Protein 6MXU (pdb70)

Foldseek 3Di:
DWKKKFKFFAFAPDWAFAFAPPDHTFTFRDWDWQAAEDFPQAAACPDWNEAEQVQHDPVCLLQAQQVNVVQAFHFGQEYEAEPNHDGQFFAEAEDPPVVVSWQVQQQGTSHFDFDDKDPPQWDWFDFDPSRDNDNDTGHRPFWIAIFGDPLAQDWDKIKFAQQDQFKWKFKWKFKAAQDQVVQCVTQVDSWKWKWKDKPVDIDIDTHHHNPAPDDSHGSIYIYMDMDIAHHPMMIIITMRGRITGGRGTGTGHHDQGHYAYAPGHHDHDYAFKADNSYGTHAQRQEYCHDCDMAGFHRHYAPDHTHIAHQGAGHFDDVDFYHLVGHHNPPPPFGMWMWMQAPVGIGIDHQHVLRVVLNVVSVVVSCVGRPHGDGHGRDDDADDDDDDPDVVVVVNVVSVVVRHVVNVVRNNSRNHNNVVSNVSNVVSSVVLLVLLVVLQPQQWDDPPRSMIIGQFHQDPVNVVCSSVVNRDNVVCVVSRVVRPDDD/DFWKKKFKAFAFAPDWAWAFAPPDHTFTFRDWDWQAFEDFPQAAECPDWNEAEQVQAQPVCLLQAQQVNVVQAFHFTQEYEAEPNHDGQAFAEAEDPVVVVSWQVQQLGTSHWDFDDKDQPFWDWFDFAPSRDNPNDGGHRPFWIFTFGDPLAQDWDKIKFAQQDQFKWKFKKKFKAAQDQVVFCVTQVDSWKKKWKDKPVDIDIDTHHHNPAPDDSRGSIYMYMDMDIAHNGMMIIITMSGRITGGRGTGTGHHDFGHYDYAPGHYDHDYAQKADSSYGTHAQRQEYCHDCDMAGQHRHYAPDHTHIAHLGAGHFDDVDFYHLRGHHNPDDPF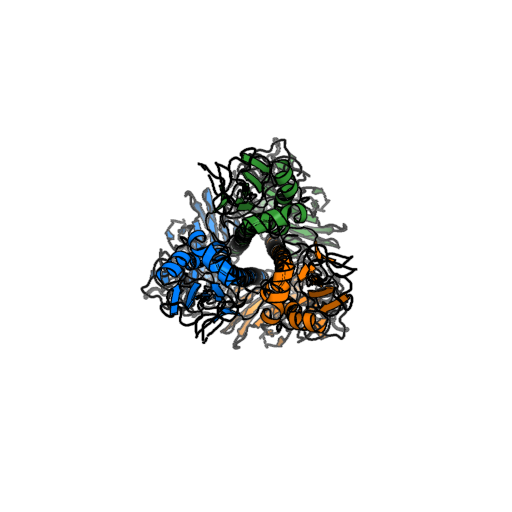GMWMWMQAPVGIDIDHQHVLRVVLNVVSVVVSCVRSPGGDGHGYDDDADDDDDDPDVVVVVNVVSVVVRVVVNVVSNNVRNHNRNVSNVVNVVSSVVLLVLLVVLQPQQWDDPPRSMIIGSRRQDPVNVVCSSVVNHDNVVCVVSRCVRPDDDD/DDWKKKFKAFAFAPDWAWAFAPPDHTFTFRDWDWQAFEDFPQAAACPDWNEAECVQADPVCLLQAQQVNVVQAFHFTQEYEYEPNHDGQAFAEAEDPVVVVSWQVQQQGTSHWDFDDKDQPFWDKFDFDPSRDNDNDTGHRPFWIAIFGDPLAQDWDKIKDAQQDQFKWKFKWKFKAAQDQVVQCVTQVDSWKWKWKDKPVDIDIDTHHHNPAPDDSHGSMYIYMDMDIAHHPMMIIITMRDRITGGRGTGTGHHDQGHYYYAPRHHDHDYAFKADNSYGTHALRQEYCHDCDMAGFHRHYAPDNTHIAHQGAGRFDVDDFYHLRGHHNPPDPFGMWMWMQAPVGIDIDHQHVLRVVLNVVSVVVSCVRSVRGDGHGRDDDADDDDDDPDVVVVVNVVSVVVRVVVNVVSNNVRNHNRVVSNVSNVVSSVVVLVLLVVLQPQQWDDPPRSMIIGQFRADPVNVVCSSVVNHDNVVCVVSRCVRPDDDD

Sequence (1462 aa):
STATLCLGHHAVPNGTLVKTITNDQIEVTNATELVQSSSTGRICDSPHRILDGKNCTLIDALLGDPHCDGFQNEKWDLFVERSKAFSNCYPYDVPDYASLRSLVASSGTLEFINEGFNWTGVTQNGGSYACKRGPDNSFFSRLNWLYKSESTYPVLNVTMPNNDNFDKLYIWGVHHPSTDKEQTNLYVQASGRVTVSTKRSQQTIIPNVGSRPWVRGLSSGISIYWTIVKPGDILLINSNGNLIAPRGYFKIRTGKSSIMRSDAPIGTCSSECITPNGSIPNDKPFQNVNKITYGACPKYVKQNTLKLATGMRNVPEAIAGFIENGWEGMIDGWYGFRHQNSEGTGQAADLKSTQAAIDQINGKLNRVIEKTNEKFHQIEKEFSEVEGRIQDLEKYVEDTKIDLWSYNAELLVALENQHTIDLTDSEMNKLFEKTRRQLRENAEDMGNGCFKIYHKCDNACIGSIRNGTYDHDVYRDEALNNRFQINSTATLCLGHHAVPNGTLVKTITNDQIEVTNATELVQSSSTGRICDSPHRILDGKNCTLIDALLGDPHCDGFQNEKWDLFVERSKAFSNCYPYDVPDYASLRSLVASSGTLEFINEGFNWTGVTQNGGSYACKRGPDNSFFSRLNWLYKSESTYPVLNVTMPNNDNFDKLYIWGVHHPSTDKEQTNLYVQASGRVTVSTKRSQQTIIPNVGSRPWVRGLSSGISIYWTIVKPGDILLINSNGNLIAPRGYFKIRTGKSSIMRSDAPIGTCSSECITPNGSIPNDKPFQNVNKITYGACPKYVKQNTLKLATGMRNVPEAIAGFIENGWEGMIDGWYGFRHQNSEGTGQAADLKSTQAAIDQINGKLNRVIEKTNEKFHQIEKEFSEVEGRIQDLEKYVEDTKIDLWSYNAELLVALENQHTIDLTDSEMNKLFEKTRRQLRENAEDMGNGCFKIYHKCDNACIGSIRNGTYDHDVYRDEALNNRFQIKNSTATLCLGHHAVPNGTLVKTITNDQIEVTNATELVQSSSTGRICDSPHRILDGKNCTLIDALLGDPHCDGFQNEKWDLFVERSKAFSNCYPYDVPDYASLRSLVASSGTLEFINEGFNWTGVTQNGGSYACKRGPDNSFFSRLNWLYKSESTYPVLNVTMPNNDNFDKLYIWGVHHPSTDKEQTNLYVQASGRVTVSTKRSQQTIIPNVGSRPWVRGLSSGISIYWTIVKPGDILLINSNGNLIAPRGYFKIRTGKSSIMRSDAPIGTCSSECITPNGSIPNDKPFQNVNKITYGACPKYVKQNTLKLATGMRNVPGAIAGFIENGWEGMIDGWYGFRHQNSEGTGQAADLKSTQAAIDQINGKLNRVIEKTNEKFHQIEKEFSEVEGRIQDLEKYVEDTKIDLWSYNAELLVALENQHTIDLTDSEMNKLFEKTRRQLRENAEDMGNGCFKIYHKCDNACIGSIRNGTYDHDVYRDEALNNRFQIK

CATH classification: 3.90.209.20

B-factor: mean 41.17, std 14.17, range [17.46, 105.2]

Solvent-accessible surface area: 56880 Å² total; per-residue (Å²): 98,56,4,29,0,0,0,0,9,20,3,31,115,121,28,41,85,4,92,3,5,20,58,94,115,40,58,0,15,82,21,45,46,0,1,10,70,70,35,113,26,105,0,9,60,45,72,5,122,28,23,38,0,124,55,2,34,0,0,1,5,1,1,2,1,21,70,1,47,73,22,71,81,66,115,5,30,0,0,0,13,23,99,128,24,97,37,78,1,3,10,38,6,10,61,85,75,38,4,0,6,9,8,2,0,34,12,5,9,3,51,15,62,100,35,76,21,88,9,112,39,13,46,75,95,10,39,10,125,14,0,99,66,63,123,88,82,23,9,2,25,25,0,4,13,0,69,67,30,161,84,77,6,55,101,7,100,12,57,28,60,1,129,64,137,47,25,6,3,0,5,0,0,0,0,5,0,35,68,98,152,47,2,54,77,36,0,56,53,76,75,3,43,0,0,0,0,2,78,126,40,40,49,47,32,94,10,10,35,15,0,10,5,168,26,93,32,29,39,0,0,0,2,0,39,46,6,28,1,32,59,56,3,34,0,11,0,8,0,32,0,0,0,0,0,1,64,0,13,5,50,19,111,130,63,69,10,6,13,6,125,9,95,11,84,55,6,119,44,83,21,76,0,0,0,23,70,0,5,2,67,58,74,41,7,0,0,40,28,24,63,37,20,2,0,10,4,8,25,56,0,122,35,100,69,7,77,0,0,15,0,6,74,13,42,71,104,142,31,25,0,36,108,97,42,0,2,59,48,2,162,102,9,42,0,0,6,38,25,78,19,66,103,36,96,26,70,25,26,19,141,144,7,14,82,36,0,46,84,42,5,68,16,0,35,103,58,3,74,116,62,104,36,85,44,51,46,24,18,53,19,98,54,82,78,43,62,5,39,38,12,29,0,6,108,14,6,8,56,16,35,14,14,4,8,4,28,10,0,58,14,8,4,6,30,4,0,27,42,0,8,67,12,1,43,48,10,6,72,117,10,9,68,85,1,30,61,33,1,42,28,0,12,6,16,70,31,29,2,0,3,71,0,13,0,116,1,56,76,79,7,4,16,25,2,99,112,38,89,18,74,23,98,101,52,24,60,74,0,7,89,33,11,54,115,140,172,58,37,5,29,0,0,0,0,7,20,4,32,118,115,26,43,83,6,92,3,8,26,62,96,114,41,63,0,14,81,23,46,45,0,1,10,70,70,37,114,28,112,0,8,64,47,73,9,121,28,26,32,0,120,56,3,31,0,0,0,5,1,0,2,0,19,67,1,49,74,24,73,82,54,110,4,27,1,0,0,14,25,99,133,25,99,34,78,0,3,9,37,8,11,61,85,76,38,4,0,6,7,9,2,0,34,11,5,10,2,57,17,55,107,33,76,20,104,12,116,32,15,46,75,94,11,37,9,139,13,0,99,64,63,117,89,82,23,11,1,25,26,0,5,17,0,71,68,33,165,86,80,6,55,97,6,102,12,59,27,60,1,132,63,136,45,28,5,4,0,3,0,0,0,0,5,0,38,67,98,155,46,1,53,84,36,0,55,52,77,74,3,41,0,0,0,0,3,83,115,38,38,49,44,31,90,11,15,36,19,0,11,3,162,25,92,40,22,43,1,0,1,4,0,36,44,5,27,1,38,58,55,3,35,1,9,0,7,0,31,0,0,0,0,0,1,62,0,12,6,42,18,114,133,59,73,11,7,12,6,122,9,95,10,64,50,10,135,54,86,21,75,0,0,0,24,71,0,3,2,66,58,78,45,7,2,0,41,27,25,63,35,21,2,0,11,4,8,24,56,0,124,33,101,66,9,85,0,0,14,0,6,72,12,44,69,111,147,30,24,0,38,108,103,36,0,2,62,46,3,165,106,9,41,0,0,6,42,18,74,17,71,104,35,90,26,73,23,27,17,142,156,8,12,82,34,0,47,87,41,6,67,19,0,34,101,53,4,72,119,65,106,36,87,46,50,44,24,16,50,17,100,53,81,75,44,63,6,40,40,15,31,0,5,108,14,7,7,55,15,38,14,15,4,7,5,32,9,0,61,14,7,4,4,26,3,0,25,36,0,9,69,13,2,42,47,10,6,71,114,6,9,71,104,1,31,64,40,1,43,31,0,14,7,16,72,32,28,2,0,3,67,0,12,0,123,1,56,65,82,8,0,14,23,2,94,112,53,91,20,74,26,93,103,52,22,75,75,0,7,91,29,11,51,85,81,202,162,58,51,6,26,0,0,0,0,9,20,4,35,113,119,29,44,85,5,95,3,7,24,57,98,112,36,59,0,15,79,22,47,48,0,1,11,69,71,37,106,28,100,0,7,61,48,69,4,125,28,27,33,0,126,56,2,30,0,0,0,5,1,1,1,1,22,66,1,50,72,24,72,84,58,112,4,29,0,0,0,13,25,98,128,24,96,37,80,1,3,8,40,7,10,61,86,76,38,5,0,6,8,8,3,0,34,11,5,10,2,50,16,65,102,36,73,19,101,12,115,31,14,47,75,96,10,38,11,125,14,0,105,68,64,118,91,84,22,10,2,25,28,0,4,14,0,69,70,34,169,85,80,7,52,103,6,104,12,61,26,62,1,131,64,140,44,28,5,2,0,5,0,0,0,0,4,0,35,68,100,149,44,2,53,74,35,0,57,53,76,75,4,43,0,0,0,0,2,79,120,40,40,50,40,32,96,10,11,38,15,0,11,3,165,27,96,33,30,45,1,1,0,2,0,35,47,5,27,0,33,58,57,4,35,0,10,0,5,0,31,0,0,0,0,0,1,62,0,13,5,49,18,114,133,62,74,10,8,12,8,121,9,94,11,84,56,8,121,42,84,20,76,0,0,0,23,72,0,4,2,64,57,77,44,1,2,1,40,25,24,68,37,20,1,0,16,3,7,29,56,0,121,34,101,67,10,82,2,1,16,0,6,75,11,44,93,124,89,23,24,0,39,105,101,60,5,9,82,48,3,160,109,9,40,0,0,4,55,14,46,19,92,112,36,92,21,75,24,34,16,136,155,9,12,80,32,0,46,89,40,7,68,23,2,35,102,60,2,62,109,53,110,38,92,48,52,48,24,17,56,18,99,53,84,72,43,58,5,39,39,13,30,0,5,111,15,6,7,56,15,39,14,14,3,9,4,29,9,0,61,15,6,5,5,28,2,0,26,38,0,8,70,11,2,40,46,9,7,75,117,6,9,71,103,1,32,62,42,1,44,26,0,12,8,16,72,33,28,2,0,3,66,0,12,0,112,3,68,68,80,8,0,16,26,1,82,116,53,98,19,74,26,95,104,51,24,64,51,0,5,79,28,11,48,72,86,189

Structure (mmCIF, N/CA/C/O backbone):
data_6MXU
#
_entry.id   6MXU
#
_cell.length_a   197.890
_cell.length_b   186.240
_cell.length_c   106.960
_cell.angle_alpha   90.000
_cell.angle_beta   110.090
_cell.angle_gamma   90.000
#
_symmetry.space_group_name_H-M   'C 1 2 1'
#
loop_
_entity.id
_entity.type
_entity.pdbx_description
1 polymer Hemagglutinin
2 branched 2-acetamido-2-deoxy-beta-D-glucopyranose-(1-4)-2-acetamido-2-deoxy-beta-D-glucopyranose
3 branched beta-D-mannopyranose-(1-4)-2-acetamido-2-deoxy-beta-D-glucopyranose-(1-4)-2-acetamido-2-deoxy-beta-D-glucopyranose
4 non-polymer 2-acetamido-2-deoxy-beta-D-glucopyranose
5 water water
#
loop_
_atom_site.group_PDB
_atom_site.id
_atom_site.type_symbol
_atom_site.label_atom_id
_atom_site.label_alt_id
_atom_site.label_comp_id
_atom_site.label_asym_id
_atom_site.label_entity_id
_atom_site.label_seq_id
_atom_site.pdbx_PDB_ins_code
_atom_site.Cartn_x
_atom_site.Cartn_y
_atom_site.Cartn_z
_atom_site.occupancy
_atom_site.B_iso_or_equiv
_atom_site.auth_seq_id
_atom_site.auth_comp_id
_atom_site.auth_asym_id
_atom_site.auth_atom_id
_atom_site.pdbx_PDB_model_num
ATOM 1 N N . SER A 1 2 ? -58.302 87.949 169.337 1.00 47.81 9 SER A N 1
ATOM 2 C CA . SER A 1 2 ? -58.110 87.565 167.943 1.00 52.46 9 SER A CA 1
ATOM 3 C C . SER A 1 2 ? -56.648 87.546 167.491 1.00 41.39 9 SER A C 1
ATOM 4 O O . SER A 1 2 ? -55.827 88.415 167.827 1.00 32.83 9 SER A O 1
ATOM 7 N N . THR A 1 3 ? -56.324 86.503 166.732 1.00 35.16 10 THR A N 1
ATOM 8 C CA . THR A 1 3 ? -54.934 86.180 166.444 1.00 30.97 10 THR A CA 1
ATOM 9 C C . THR A 1 3 ? -54.861 85.632 165.015 1.00 28.02 10 THR A C 1
ATOM 10 O O . THR A 1 3 ? -55.872 85.480 164.326 1.00 31.69 10 THR A O 1
ATOM 14 N N . ALA A 1 4 ? -53.671 85.313 164.598 1.00 22.72 11 ALA A N 1
ATOM 15 C CA . ALA A 1 4 ? -53.469 84.736 163.274 1.00 23.22 11 ALA A CA 1
ATOM 16 C C . ALA A 1 4 ? -52.350 83.725 163.398 1.00 24.63 11 ALA A C 1
ATOM 17 O O . ALA A 1 4 ? -51.547 83.772 164.342 1.00 26.31 11 ALA A O 1
ATOM 19 N N . THR A 1 5 ? -52.231 82.832 162.398 1.00 22.13 12 THR A N 1
ATOM 20 C CA . THR A 1 5 ? -51.117 81.901 162.374 1.00 22.17 12 THR A CA 1
ATOM 21 C C . THR A 1 5 ? -50.426 82.104 161.039 1.00 24.93 12 THR A C 1
ATOM 22 O O . THR A 1 5 ? -51.110 82.187 160.034 1.00 23.11 12 THR A O 1
ATOM 26 N N . LEU A 1 6 ? -49.127 82.256 161.069 1.00 19.72 13 LEU A N 1
ATOM 27 C CA . LEU A 1 6 ? -48.293 82.397 159.862 1.00 22.07 13 LEU A CA 1
ATOM 28 C C . LEU A 1 6 ? -47.237 81.283 159.890 1.00 25.10 13 LEU A C 1
ATOM 29 O O . LEU A 1 6 ? -46.325 81.322 160.727 1.00 25.93 13 LEU A O 1
ATOM 34 N N . CYS A 1 7 ? -47.285 80.357 158.920 1.00 23.43 14 CYS A N 1
ATOM 35 C CA . CYS A 1 7 ? -46.331 79.245 158.810 1.00 22.64 14 CYS A CA 1
ATOM 36 C C . CYS A 1 7 ? -45.360 79.487 157.674 1.00 24.09 14 CYS A C 1
ATOM 37 O O . CYS A 1 7 ? -45.747 80.018 156.624 1.00 21.55 14 CYS A O 1
ATOM 40 N N . LEU A 1 8 ? -44.099 79.160 157.908 1.00 22.25 15 LEU A N 1
ATOM 41 C CA . LEU A 1 8 ? -43.055 79.264 156.894 1.00 22.68 15 LEU A CA 1
ATOM 42 C C . LEU A 1 8 ? -42.723 77.867 156.428 1.00 25.58 15 LEU A C 1
ATOM 43 O O . LEU A 1 8 ? -42.664 76.938 157.244 1.00 24.11 15 LEU A O 1
ATOM 48 N N . GLY A 1 9 ? -42.496 77.716 155.109 1.00 21.72 16 GLY A N 1
ATOM 49 C CA . GLY A 1 9 ? -42.435 76.362 154.598 1.00 17.90 16 GLY A CA 1
ATOM 50 C C . GLY A 1 9 ? -41.663 76.356 153.286 1.00 19.40 16 GLY A C 1
ATOM 51 O O . GLY A 1 9 ? -41.283 77.409 152.767 1.00 22.39 16 GLY A O 1
ATOM 52 N N . HIS A 1 10 ? -41.450 75.145 152.777 1.00 22.45 17 HIS A N 1
ATOM 53 C CA . HIS A 1 10 ? -40.717 74.945 151.506 1.00 21.07 17 HIS A CA 1
ATOM 54 C C . HIS A 1 10 ? -41.483 73.914 150.710 1.00 23.48 17 HIS A C 1
ATOM 55 O O . HIS A 1 10 ? -42.338 73.216 151.251 1.00 25.69 17 HIS A O 1
ATOM 62 N N . HIS A 1 11 ? -41.216 73.839 149.406 1.00 22.94 18 HIS A N 1
ATOM 63 C CA . HIS A 1 11 ? -42.027 72.939 148.610 1.00 27.37 18 HIS A CA 1
ATOM 64 C C . HIS A 1 11 ? -41.531 71.489 148.733 1.00 25.04 18 HIS A C 1
ATOM 65 O O . HIS A 1 11 ? -40.481 71.187 149.325 1.00 22.89 18 HIS A O 1
ATOM 72 N N . ALA A 1 12 ? -42.331 70.582 148.174 1.00 25.33 19 ALA A N 1
ATOM 73 C CA . ALA A 1 12 ? -41.961 69.178 148.082 1.00 30.34 19 ALA A CA 1
ATOM 74 C C . ALA A 1 12 ? -42.582 68.639 146.832 1.00 33.29 19 ALA A C 1
ATOM 75 O O . ALA A 1 12 ? -43.526 69.227 146.290 1.00 30.73 19 ALA A O 1
ATOM 77 N N . VAL A 1 13 ? -42.055 67.509 146.365 1.00 33.59 20 VAL A N 1
ATOM 78 C CA . VAL A 1 13 ? -42.660 66.900 145.179 1.00 43.58 20 VAL A CA 1
ATOM 79 C C . VAL A 1 13 ? -43.084 65.473 145.502 1.00 49.37 20 VAL A C 1
ATOM 80 O O . VAL A 1 13 ? -42.558 64.854 146.437 1.00 46.31 20 VAL A O 1
ATOM 84 N N . PRO A 1 14 ? -44.068 64.926 144.793 1.00 56.55 21 PRO A N 1
ATOM 85 C CA . PRO A 1 14 ? -44.368 63.503 144.972 1.00 62.14 21 PRO A CA 1
ATOM 86 C C . PRO A 1 14 ? -43.336 62.590 144.276 1.00 65.25 21 PRO A C 1
ATOM 87 O O . PRO A 1 14 ? -43.203 61.434 144.683 1.00 76.57 21 PRO A O 1
ATOM 91 N N . ASN A 1 15 ? -42.574 63.057 143.285 1.00 57.69 22 ASN A N 1
ATOM 92 C CA . ASN A 1 15 ? -41.641 62.199 142.534 1.00 56.70 22 ASN A CA 1
ATOM 93 C C . ASN A 1 15 ? -40.190 62.641 142.749 1.00 46.88 22 ASN A C 1
ATOM 94 O O . ASN A 1 15 ? -39.522 63.100 141.797 1.00 46.77 22 ASN A O 1
ATOM 99 N N . GLY A 1 16 ? -39.651 62.451 143.963 1.00 41.13 23 GLY A N 1
ATOM 100 C CA . GLY A 1 16 ? -38.303 62.930 144.252 1.00 40.49 23 GLY A CA 1
ATOM 101 C C . GLY A 1 16 ? -37.240 62.025 143.644 1.00 39.82 23 GLY A C 1
ATOM 102 O O . GLY A 1 16 ? -37.553 60.977 143.116 1.00 40.07 23 GLY A O 1
ATOM 103 N N . THR A 1 17 ? -35.965 62.417 143.748 1.00 36.34 24 THR A N 1
ATOM 104 C CA . THR A 1 17 ? -34.873 61.648 143.147 1.00 39.90 24 THR A CA 1
ATOM 105 C C . THR A 1 17 ? -33.788 61.450 144.173 1.00 33.51 24 THR A C 1
ATOM 106 O O . THR A 1 17 ? -33.461 62.387 144.899 1.00 32.73 24 THR A O 1
ATOM 110 N N . LEU A 1 18 ? -33.152 60.287 144.148 1.00 32.09 25 LEU A N 1
ATOM 111 C CA . LEU A 1 18 ? -32.120 59.963 145.132 1.00 33.44 25 LEU A CA 1
ATOM 112 C C . LEU A 1 18 ? -30.749 60.403 144.630 1.00 32.11 25 LEU A C 1
ATOM 113 O O . LEU A 1 18 ? -30.408 60.201 143.454 1.00 33.69 25 LEU A O 1
ATOM 118 N N . VAL A 1 19 ? -29.987 61.086 145.491 1.00 30.82 26 VAL A N 1
ATOM 119 C CA . VAL A 1 19 ? -28.635 61.523 145.165 1.00 31.41 26 VAL A CA 1
ATOM 120 C C . VAL A 1 19 ? -27.728 61.129 146.325 1.00 31.85 26 VAL A C 1
ATOM 121 O O . VAL A 1 19 ? -28.193 60.790 147.430 1.00 32.92 26 VAL A O 1
ATOM 125 N N . LYS A 1 20 ? -26.414 61.204 146.068 1.00 31.35 27 LYS A N 1
ATOM 126 C CA . LYS A 1 20 ? -25.387 60.919 147.069 1.00 32.43 27 LYS A CA 1
ATOM 127 C C . LYS A 1 20 ? -24.831 62.217 147.634 1.00 28.18 27 LYS A C 1
ATOM 128 O O . LYS A 1 20 ? -24.603 63.166 146.892 1.00 26.68 27 LYS A O 1
ATOM 134 N N . THR A 1 21 ? -24.487 62.203 148.917 1.00 30.69 28 THR A N 1
ATOM 135 C CA . THR A 1 21 ? -23.788 63.326 149.560 1.00 27.88 28 THR A CA 1
ATOM 136 C C . THR A 1 21 ? -22.548 62.779 150.258 1.00 32.40 28 THR A C 1
ATOM 137 O O . THR A 1 21 ? -22.254 61.590 150.200 1.00 35.72 28 THR A O 1
ATOM 141 N N . ILE A 1 22 ? -21.849 63.665 150.963 1.00 33.70 29 ILE A N 1
ATOM 142 C CA . ILE A 1 22 ? -20.705 63.315 151.815 1.00 42.75 29 ILE A CA 1
ATOM 143 C C . ILE A 1 22 ? -21.156 62.336 152.910 1.00 50.11 29 ILE A C 1
ATOM 144 O O . ILE A 1 22 ? -20.433 61.430 153.319 1.00 51.53 29 ILE A O 1
ATOM 149 N N . THR A 1 23 ? -22.360 62.533 153.385 1.00 48.53 30 THR A N 1
ATOM 150 C CA . THR A 1 23 ? -22.951 61.878 154.552 1.00 65.66 30 THR A CA 1
ATOM 151 C C . THR A 1 23 ? -23.742 60.623 154.213 1.00 74.44 30 THR A C 1
ATOM 152 O O . THR A 1 23 ? -23.776 59.675 155.013 1.00 86.33 30 THR A O 1
ATOM 156 N N . ASN A 1 24 ? -24.438 60.643 153.075 1.00 59.76 31 ASN A N 1
ATOM 157 C CA . ASN A 1 24 ? -25.539 59.740 152.806 1.00 53.00 31 ASN A CA 1
ATOM 158 C C . ASN A 1 24 ? -25.435 59.146 151.414 1.00 51.59 31 ASN A C 1
ATOM 159 O O . ASN A 1 24 ? -25.307 59.881 150.423 1.00 44.04 31 ASN A O 1
ATOM 164 N N . ASP A 1 25 ? -25.531 57.826 151.331 1.00 53.45 32 ASP A N 1
ATOM 165 C CA . ASP A 1 25 ? -25.506 57.185 150.021 1.00 57.74 32 ASP A CA 1
ATOM 166 C C . ASP A 1 25 ? -26.761 57.516 149.208 1.00 48.62 32 ASP A C 1
ATOM 167 O O . ASP A 1 25 ? -26.732 57.480 147.979 1.00 50.25 32 ASP A O 1
ATOM 172 N N . GLN A 1 26 ? -27.882 57.827 149.864 1.00 43.16 33 GLN A N 1
ATOM 173 C CA . GLN A 1 26 ? -29.135 58.033 149.138 1.00 43.75 33 GLN A CA 1
ATOM 174 C C . GLN A 1 26 ? -29.968 59.007 149.943 1.00 43.86 33 GLN A C 1
ATOM 175 O O . GLN A 1 26 ? -30.550 58.625 150.962 1.00 47.38 33 GLN A O 1
ATOM 181 N N . ILE A 1 27 ? -30.072 60.235 149.496 1.00 37.57 34 ILE A N 1
ATOM 182 C CA . ILE A 1 27 ? -30.998 61.163 150.113 1.00 37.34 34 ILE A CA 1
ATOM 183 C C . ILE A 1 27 ? -31.872 61.722 149.001 1.00 38.00 34 ILE A C 1
ATOM 184 O O . ILE A 1 27 ? -31.404 61.925 147.872 1.00 34.21 34 ILE A O 1
ATOM 189 N N . GLU A 1 28 ? -33.159 61.882 149.285 1.00 34.95 35 GLU A N 1
ATOM 190 C CA . GLU A 1 28 ? -34.093 62.291 148.245 1.00 32.81 35 GLU A CA 1
ATOM 191 C C . GLU A 1 28 ? -34.144 63.810 148.140 1.00 28.51 35 GLU A C 1
ATOM 192 O O . GLU A 1 28 ? -34.346 64.501 149.153 1.00 28.82 35 GLU A O 1
ATOM 198 N N . VAL A 1 29 ? -34.026 64.321 146.916 1.00 24.73 36 VAL A N 1
ATOM 199 C CA . VAL A 1 29 ? -34.092 65.760 146.634 1.00 21.90 36 VAL A CA 1
ATOM 200 C C . VAL A 1 29 ? -35.227 65.971 145.627 1.00 22.71 36 VAL A C 1
ATOM 201 O O . VAL A 1 29 ? -35.798 65.000 145.093 1.00 27.11 36 VAL A O 1
ATOM 205 N N . THR A 1 30 ? -35.625 67.253 145.435 1.00 22.94 37 THR A N 1
ATOM 206 C CA . THR A 1 30 ? -36.800 67.484 144.590 1.00 25.24 37 THR A CA 1
ATOM 207 C C . THR A 1 30 ? -36.459 67.318 143.104 1.00 25.99 37 THR A C 1
ATOM 208 O O . THR A 1 30 ? -37.353 67.117 142.291 1.00 28.96 37 THR A O 1
ATOM 212 N N . ASN A 1 31 ? -35.203 67.438 142.773 1.00 21.48 38 ASN A N 1
ATOM 213 C CA . ASN A 1 31 ? -34.779 67.452 141.355 1.00 25.67 38 ASN A CA 1
ATOM 214 C C . ASN A 1 31 ? -33.300 67.192 141.288 1.00 25.84 38 ASN A C 1
ATOM 215 O O . ASN A 1 31 ? -32.552 67.604 142.176 1.00 24.28 38 ASN A O 1
ATOM 220 N N . ALA A 1 32 ? -32.846 66.570 140.168 1.00 27.60 39 ALA A N 1
ATOM 221 C CA . ALA A 1 32 ? -31.424 66.339 140.023 1.00 25.54 39 ALA A CA 1
ATOM 222 C C . ALA A 1 32 ? -31.146 66.245 138.515 1.00 28.56 39 ALA A C 1
ATOM 223 O O . ALA A 1 32 ? -32.067 66.121 137.702 1.00 26.04 39 ALA A O 1
ATOM 225 N N . THR A 1 33 ? -29.899 66.315 138.155 1.00 26.39 40 THR A N 1
ATOM 226 C CA . THR A 1 33 ? -29.547 66.246 136.725 1.00 31.79 40 THR A CA 1
ATOM 227 C C . THR A 1 33 ? -28.384 65.274 136.551 1.00 31.90 40 THR A C 1
ATOM 228 O O . THR A 1 33 ? -27.468 65.231 137.387 1.00 26.70 40 THR A O 1
ATOM 232 N N . GLU A 1 34 ? -28.434 64.495 135.452 1.00 32.18 41 GLU A N 1
ATOM 233 C CA . GLU A 1 34 ? -27.413 63.492 135.145 1.00 28.70 41 GLU A CA 1
ATOM 234 C C . GLU A 1 34 ? -26.134 64.153 134.646 1.00 25.53 41 GLU A C 1
ATOM 235 O O . GLU A 1 34 ? -26.181 64.951 133.706 1.00 27.27 41 GLU A O 1
ATOM 241 N N . LEU A 1 35 ? -24.967 63.821 135.252 1.00 24.81 42 LEU A N 1
ATOM 242 C CA . LEU A 1 35 ? -23.718 64.398 134.776 1.00 23.77 42 LEU A CA 1
ATOM 243 C C . LEU A 1 35 ? -22.911 63.443 133.878 1.00 25.26 42 LEU A C 1
ATOM 244 O O . LEU A 1 35 ? -21.857 63.871 133.365 1.00 25.27 42 LEU A O 1
ATOM 249 N N . VAL A 1 36 ? -23.341 62.188 133.713 1.00 24.09 43 VAL A N 1
ATOM 250 C CA . VAL A 1 36 ? -22.625 61.217 132.863 1.00 27.17 43 VAL A CA 1
ATOM 251 C C . VAL A 1 36 ? -23.405 60.976 131.595 1.00 26.34 43 VAL A C 1
ATOM 252 O O . VAL A 1 36 ? -24.513 60.426 131.646 1.00 26.91 43 VAL A O 1
ATOM 256 N N . GLN A 1 37 ? -22.791 61.320 130.435 1.00 26.38 44 GLN A N 1
ATOM 257 C CA . GLN A 1 37 ? -23.355 60.927 129.150 1.00 25.89 44 GLN A CA 1
ATOM 258 C C . GLN A 1 37 ? -23.145 59.427 128.950 1.00 27.85 44 GLN A C 1
ATOM 259 O O . GLN A 1 37 ? -22.009 58.912 129.007 1.00 28.97 44 GLN A O 1
ATOM 265 N N . SER A 1 38 ? -24.229 58.710 128.744 1.00 28.86 45 SER A N 1
ATOM 266 C CA . SER A 1 38 ? -24.090 57.267 128.615 1.00 31.80 45 SER A CA 1
ATOM 267 C C . SER A 1 38 ? -24.730 56.707 127.360 1.00 37.58 45 SER A C 1
ATOM 268 O O . SER A 1 38 ? -24.664 55.485 127.147 1.00 41.76 45 SER A O 1
ATOM 271 N N . SER A 1 39 ? -25.256 57.553 126.477 1.00 38.28 46 SER A N 1
ATOM 272 C CA . SER A 1 39 ? -25.783 57.067 125.204 1.00 42.27 46 SER A CA 1
ATOM 273 C C . SER A 1 39 ? -25.144 57.821 124.036 1.00 39.92 46 SER A C 1
ATOM 274 O O . SER A 1 39 ? -24.591 58.916 124.195 1.00 34.37 46 SER A O 1
ATOM 277 N N . SER A 1 40 ? -25.189 57.181 122.882 1.00 43.51 47 SER A N 1
ATOM 278 C CA . SER A 1 40 ? -24.844 57.767 121.595 1.00 47.12 47 SER A CA 1
ATOM 279 C C . SER A 1 40 ? -25.943 57.435 120.600 1.00 51.50 47 SER A C 1
ATOM 280 O O . SER A 1 40 ? -26.543 56.364 120.676 1.00 53.99 47 SER A O 1
ATOM 283 N N . THR A 1 41 ? -26.166 58.331 119.625 1.00 55.45 48 THR A N 1
ATOM 284 C CA . THR A 1 41 ? -27.009 57.989 118.473 1.00 60.46 48 THR A CA 1
ATOM 285 C C . THR A 1 41 ? -26.421 56.870 117.624 1.00 50.40 48 THR A C 1
ATOM 286 O O . THR A 1 41 ? -27.141 56.242 116.862 1.00 53.27 48 THR A O 1
ATOM 290 N N . GLY A 1 42 ? -25.136 56.636 117.687 1.00 41.40 49 GLY A N 1
ATOM 291 C CA . GLY A 1 42 ? -24.591 55.598 116.848 1.00 41.16 49 GLY A CA 1
ATOM 292 C C . GLY A 1 42 ? -24.087 56.041 115.486 1.00 44.20 49 GLY A C 1
ATOM 293 O O . GLY A 1 42 ? -23.666 55.188 114.705 1.00 46.71 49 GLY A O 1
ATOM 294 N N . ARG A 1 43 ? -24.111 57.330 115.183 1.00 42.86 50 ARG A N 1
ATOM 295 C CA . ARG A 1 43 ? -23.609 57.859 113.923 1.00 45.17 50 ARG A CA 1
ATOM 296 C C . ARG A 1 43 ? -22.541 58.887 114.250 1.00 39.01 50 ARG A C 1
ATOM 297 O O . ARG A 1 43 ? -22.625 59.603 115.262 1.00 33.88 50 ARG A O 1
ATOM 305 N N . ILE A 1 44 ? -21.544 58.966 113.386 1.00 38.17 51 ILE A N 1
ATOM 306 C CA . ILE A 1 44 ? -20.529 60.003 113.485 1.00 41.58 51 ILE A CA 1
ATOM 307 C C . ILE A 1 44 ? -21.017 61.186 112.658 1.00 42.19 51 ILE A C 1
ATOM 308 O O . ILE A 1 44 ? -21.165 61.068 111.444 1.00 42.50 51 ILE A O 1
ATOM 313 N N . CYS A 1 45 ? -21.221 62.325 113.306 1.00 35.88 52 CYS A N 1
ATOM 314 C CA . CYS A 1 45 ? -21.694 63.510 112.598 1.00 41.66 52 CYS A CA 1
ATOM 315 C C . CYS A 1 45 ? -20.562 64.077 111.731 1.00 37.97 52 CYS A C 1
ATOM 316 O O . CYS A 1 45 ? -19.405 64.176 112.182 1.00 34.36 52 CYS A O 1
ATOM 319 N N . ASP A 1 46 ? -20.899 64.483 110.506 1.00 42.69 53 ASP A N 1
ATOM 320 C CA . ASP A 1 46 ? -19.894 64.929 109.544 1.00 45.51 53 ASP A CA 1
ATOM 321 C C . ASP A 1 46 ? -19.551 66.419 109.660 1.00 43.04 53 ASP A C 1
ATOM 322 O O . ASP A 1 46 ? -18.741 66.920 108.867 1.00 42.55 53 ASP A O 1
ATOM 327 N N . SER A 1 47 ? -20.116 67.119 110.627 1.00 41.66 54 SER A N 1
ATOM 328 C CA . SER A 1 47 ? -19.806 68.479 111.038 1.00 45.75 54 SER A CA 1
ATOM 329 C C . SER A 1 47 ? -19.591 68.492 112.540 1.00 43.24 54 SER A C 1
ATOM 330 O O . SER A 1 47 ? -20.258 67.751 113.266 1.00 40.92 54 SER A O 1
ATOM 333 N N . PRO A 1 48 ? -18.742 69.391 113.046 1.00 44.84 55 PRO A N 1
ATOM 334 C CA . PRO A 1 48 ? -17.974 70.405 112.306 1.00 45.61 55 PRO A CA 1
ATOM 335 C C . PRO A 1 48 ? -16.577 69.934 111.905 1.00 43.58 55 PRO A C 1
ATOM 336 O O . PRO A 1 48 ? -15.860 70.735 111.323 1.00 44.57 55 PRO A O 1
ATOM 340 N N . HIS A 1 49 ? -16.163 68.706 112.257 1.00 37.40 56 HIS A N 1
ATOM 341 C CA . HIS A 1 49 ? -14.835 68.214 111.891 1.00 32.47 56 HIS A CA 1
ATOM 342 C C . HIS A 1 49 ? -14.873 67.594 110.503 1.00 37.19 56 HIS A C 1
ATOM 343 O O . HIS A 1 49 ? -15.893 67.037 110.088 1.00 36.49 56 HIS A O 1
ATOM 350 N N . ARG A 1 50 ? -13.777 67.738 109.756 1.00 37.35 57 ARG A N 1
ATOM 351 C CA . ARG A 1 50 ? -13.705 67.111 108.436 1.00 37.58 57 ARG A CA 1
ATOM 352 C C . ARG A 1 50 ? -13.475 65.598 108.640 1.00 34.26 57 ARG A C 1
ATOM 353 O O . ARG A 1 50 ? -12.398 65.166 109.061 1.00 32.34 57 ARG A O 1
ATOM 361 N N . ILE A 1 51 ? -14.479 64.771 108.362 1.00 33.02 58 ILE A N 1
ATOM 362 C CA . ILE A 1 51 ? -14.373 63.331 108.554 1.00 32.62 58 ILE A CA 1
ATOM 363 C C . ILE A 1 51 ? -13.976 62.710 107.215 1.00 32.59 58 ILE A C 1
ATOM 364 O O . ILE A 1 51 ? -14.574 63.018 106.192 1.00 37.43 58 ILE A O 1
ATOM 369 N N . LEU A 1 52 ? -12.997 61.817 107.222 1.00 31.50 59 LEU A N 1
ATOM 370 C CA . LEU A 1 52 ? -12.629 61.087 105.997 1.00 30.59 59 LEU A CA 1
ATOM 371 C C . LEU A 1 52 ? -12.860 59.602 106.254 1.00 29.92 59 LEU A C 1
ATOM 372 O O . LEU A 1 52 ? -12.174 59.001 107.071 1.00 31.36 59 LEU A O 1
ATOM 377 N N . ASP A 1 53 ? -13.850 59.032 105.606 1.00 32.87 60 ASP A N 1
ATOM 378 C CA . ASP A 1 53 ? -14.164 57.622 105.775 1.00 32.75 60 ASP A CA 1
ATOM 379 C C . ASP A 1 53 ? -13.166 56.789 104.974 1.00 31.25 60 ASP A C 1
ATOM 380 O O . ASP A 1 53 ? -13.101 56.902 103.741 1.00 34.25 60 ASP A O 1
ATOM 385 N N . GLY A 1 54 ? -12.376 55.963 105.661 1.00 29.46 61 GLY A N 1
ATOM 386 C CA . GLY A 1 54 ? -11.428 55.097 104.972 1.00 29.15 61 GLY A CA 1
ATOM 387 C C . GLY A 1 54 ? -12.069 54.010 104.122 1.00 29.75 61 GLY A C 1
ATOM 388 O O . GLY A 1 54 ? -11.433 53.526 103.161 1.00 32.84 61 GLY A O 1
ATOM 389 N N . LYS A 1 55 ? -13.344 53.667 104.392 1.00 29.73 62 LYS A N 1
ATOM 390 C CA . LYS A 1 55 ? -13.999 52.636 103.587 1.00 32.07 62 LYS A CA 1
ATOM 391 C C . LYS A 1 55 ? -13.148 51.369 103.577 1.00 31.21 62 LYS A C 1
ATOM 392 O O . LYS A 1 55 ? -12.791 50.881 104.659 1.00 32.67 62 LYS A O 1
ATOM 398 N N . ASN A 1 56 ? -12.738 50.890 102.385 1.00 31.26 63 ASN A N 1
ATOM 399 C CA . ASN A 1 56 ? -11.947 49.663 102.318 1.00 32.45 63 ASN A CA 1
ATOM 400 C C . ASN A 1 56 ? -10.464 49.874 102.567 1.00 31.95 63 ASN A C 1
ATOM 401 O O . ASN A 1 56 ? -9.681 48.912 102.433 1.00 36.44 63 ASN A O 1
ATOM 406 N N . CYS A 1 57 ? -10.039 51.080 102.918 1.00 29.85 64 CYS A N 1
ATOM 407 C CA . CYS A 1 57 ? -8.621 51.406 102.969 1.00 28.93 64 CYS A CA 1
ATOM 408 C C . CYS A 1 57 ? -8.168 51.728 104.378 1.00 28.97 64 CYS A C 1
ATOM 409 O O . CYS A 1 57 ? -8.735 52.640 105.010 1.00 30.32 64 CYS A O 1
ATOM 412 N N . THR A 1 58 ? -7.071 51.092 104.826 1.00 29.45 65 THR A N 1
ATOM 413 C CA . THR A 1 58 ? -6.376 51.648 105.988 1.00 28.61 65 THR A CA 1
ATOM 414 C C . THR A 1 58 ? -5.642 52.933 105.575 1.00 29.60 65 THR A C 1
ATOM 415 O O . THR A 1 58 ? -5.353 53.180 104.383 1.00 26.70 65 THR A O 1
ATOM 419 N N . LEU A 1 59 ? -5.287 53.733 106.578 1.00 27.92 66 LEU A N 1
ATOM 420 C CA . LEU A 1 59 ? -4.483 54.919 106.300 1.00 25.90 66 LEU A CA 1
ATOM 421 C C . LEU A 1 59 ? -3.163 54.542 105.619 1.00 27.42 66 LEU A C 1
ATOM 422 O O . LEU A 1 59 ? -2.721 55.232 104.688 1.00 23.73 66 LEU A O 1
ATOM 427 N N . ILE A 1 60 ? -2.498 53.481 106.105 1.00 29.21 67 ILE A N 1
ATOM 428 C CA . ILE A 1 60 ? -1.213 53.109 105.508 1.00 32.06 67 ILE A CA 1
ATOM 429 C C . ILE A 1 60 ? -1.392 52.656 104.061 1.00 29.82 67 ILE A C 1
ATOM 430 O O . ILE A 1 60 ? -0.590 53.009 103.188 1.00 26.76 67 ILE A O 1
ATOM 435 N N . ASP A 1 61 ? -2.462 51.906 103.743 1.00 27.57 68 ASP A N 1
ATOM 436 C CA . ASP A 1 61 ? -2.651 51.551 102.339 1.00 29.84 68 ASP A CA 1
ATOM 437 C C . ASP A 1 61 ? -2.911 52.783 101.465 1.00 33.03 68 ASP A C 1
ATOM 438 O O . ASP A 1 61 ? -2.425 52.866 100.315 1.00 31.01 68 ASP A O 1
ATOM 443 N N . ALA A 1 62 ? -3.643 53.769 102.006 1.00 30.27 69 ALA A N 1
ATOM 444 C CA . ALA A 1 62 ? -3.865 55.019 101.295 1.00 26.04 69 ALA A CA 1
ATOM 445 C C . ALA A 1 62 ? -2.562 55.790 101.130 1.00 29.50 69 ALA A C 1
ATOM 446 O O . ALA A 1 62 ? -2.370 56.447 100.109 1.00 32.05 69 ALA A O 1
ATOM 448 N N . LEU A 1 63 ? -1.690 55.747 102.138 1.00 27.72 70 LEU A N 1
ATOM 449 C CA . LEU A 1 63 ? -0.390 56.401 102.078 1.00 25.86 70 LEU A CA 1
ATOM 450 C C . LEU A 1 63 ? 0.480 55.748 101.001 1.00 26.76 70 LEU A C 1
ATOM 451 O O . LEU A 1 63 ? 0.998 56.435 100.111 1.00 25.94 70 LEU A O 1
ATOM 456 N N . LEU A 1 64 ? 0.674 54.413 101.088 1.00 27.61 71 LEU A N 1
ATOM 457 C CA . LEU A 1 64 ? 1.532 53.758 100.083 1.00 33.76 71 LEU A CA 1
ATOM 458 C C . LEU A 1 64 ? 0.973 53.897 98.668 1.00 33.89 71 LEU A C 1
ATOM 459 O O . LEU A 1 64 ? 1.739 54.025 97.706 1.00 29.64 71 LEU A O 1
ATOM 464 N N . GLY A 1 65 ? -0.349 53.841 98.516 1.00 35.15 72 GLY A N 1
ATOM 465 C CA . GLY A 1 65 ? -1.015 53.986 97.237 1.00 39.16 72 GLY A CA 1
ATOM 466 C C . GLY A 1 65 ? -1.404 52.646 96.616 1.00 40.58 72 GLY A C 1
ATOM 467 O O . GLY A 1 65 ? -1.159 52.408 95.435 1.00 34.18 72 GLY A O 1
ATOM 468 N N . ASP A 1 66 ? -1.963 51.751 97.418 1.00 32.44 73 ASP A N 1
ATOM 469 C CA . ASP A 1 66 ? -2.613 50.536 96.923 1.00 30.16 73 ASP A CA 1
ATOM 470 C C . ASP A 1 66 ? -3.688 50.947 95.908 1.00 35.00 73 ASP A C 1
ATOM 471 O O . ASP A 1 66 ? -4.429 51.886 96.182 1.00 34.15 73 ASP A O 1
ATOM 476 N N . PRO A 1 67 ? -3.733 50.353 94.677 1.00 35.21 74 PRO A N 1
ATOM 477 C CA . PRO A 1 67 ? -4.658 50.872 93.640 1.00 35.62 74 PRO A CA 1
ATOM 478 C C . PRO A 1 67 ? -6.110 51.053 94.066 1.00 40.03 74 PRO A C 1
ATOM 479 O O . PRO A 1 67 ? -6.744 52.014 93.587 1.00 37.13 74 PRO A O 1
ATOM 483 N N . HIS A 1 68 ? -6.691 50.178 94.927 1.00 40.58 75 HIS A N 1
ATOM 484 C CA . HIS A 1 68 ? -8.088 50.452 95.224 1.00 39.29 75 HIS A CA 1
ATOM 485 C C . HIS A 1 68 ? -8.211 51.638 96.185 1.00 36.73 75 HIS A C 1
ATOM 486 O O . HIS A 1 68 ? -9.311 52.138 96.381 1.00 39.44 75 HIS A O 1
ATOM 493 N N . CYS A 1 69 ? -7.091 52.188 96.648 1.00 35.35 76 CYS A N 1
ATOM 494 C CA . CYS A 1 69 ? -7.057 53.394 97.491 1.00 34.83 76 CYS A CA 1
ATOM 495 C C . CYS A 1 69 ? -6.646 54.665 96.723 1.00 39.61 76 CYS A C 1
ATOM 496 O O . CYS A 1 69 ? -6.319 55.693 97.358 1.00 33.06 76 CYS A O 1
ATOM 499 N N . ASP A 1 70 ? -6.544 54.591 95.365 1.00 34.91 77 ASP A N 1
ATOM 500 C CA . ASP A 1 70 ? -6.088 55.751 94.613 1.00 39.22 77 ASP A CA 1
ATOM 501 C C . ASP A 1 70 ? -6.939 56.977 94.866 1.00 40.48 77 ASP A C 1
ATOM 502 O O . ASP A 1 70 ? -6.439 58.100 94.775 1.00 39.50 77 ASP A O 1
ATOM 507 N N . GLY A 1 71 ? -8.236 56.803 95.116 1.00 42.27 78 GLY A N 1
ATOM 508 C CA . GLY A 1 71 ? -9.076 57.970 95.358 1.00 41.59 78 GLY A CA 1
ATOM 509 C C . GLY A 1 71 ? -8.670 58.774 96.594 1.00 38.52 78 GLY A C 1
ATOM 510 O O . GLY A 1 71 ? -9.163 59.891 96.764 1.00 38.79 78 GLY A O 1
ATOM 511 N N . PHE A 1 72 ? -7.836 58.224 97.472 1.00 32.88 79 PHE A N 1
ATOM 512 C CA . PHE A 1 72 ? -7.375 58.970 98.649 1.00 34.63 79 PHE A CA 1
ATOM 513 C C . PHE A 1 72 ? -6.140 59.820 98.399 1.00 36.83 79 PHE A C 1
ATOM 514 O O . PHE A 1 72 ? -5.705 60.500 99.319 1.00 35.25 79 PHE A O 1
ATOM 522 N N . GLN A 1 73 ? -5.581 59.846 97.173 1.00 34.33 80 GLN A N 1
ATOM 523 C CA . GLN A 1 73 ? -4.378 60.633 96.955 1.00 29.19 80 GLN A CA 1
ATOM 524 C C . GLN A 1 73 ? -4.573 62.078 97.377 1.00 29.39 80 GLN A C 1
ATOM 525 O O . GLN A 1 73 ? -5.550 62.711 96.994 1.00 30.61 80 GLN A O 1
ATOM 531 N N . ASN A 1 74 ? -3.607 62.607 98.100 1.00 28.42 81 ASN A N 1
ATOM 532 C CA . ASN A 1 74 ? -3.590 64.021 98.506 1.00 31.59 81 ASN A CA 1
ATOM 533 C C . ASN A 1 74 ? -4.802 64.401 99.364 1.00 32.87 81 ASN A C 1
ATOM 534 O O . ASN A 1 74 ? -5.152 65.565 99.432 1.00 30.85 81 ASN A O 1
ATOM 539 N N . GLU A 1 75 ? -5.466 63.451 99.996 1.00 32.89 82 GLU A N 1
ATOM 540 C CA . GLU A 1 75 ? -6.637 63.870 100.764 1.00 38.15 82 GLU A CA 1
ATOM 541 C C . GLU A 1 75 ? -6.220 64.471 102.113 1.00 32.32 82 GLU A C 1
ATOM 542 O O . GLU A 1 75 ? -5.078 64.348 102.564 1.00 29.26 82 GLU A O 1
ATOM 548 N N . LYS A 1 76 ? -7.173 65.111 102.789 1.00 34.00 83 LYS A N 1
ATOM 549 C CA . LYS A 1 76 ? -6.894 65.621 104.110 1.00 35.50 83 LYS A CA 1
ATOM 550 C C . LYS A 1 76 ? -8.050 65.279 105.045 1.00 30.93 83 LYS A C 1
ATOM 551 O O . LYS A 1 76 ? -9.173 64.987 104.624 1.00 29.93 83 LYS A O 1
ATOM 557 N N . TRP A 1 77 ? -7.773 65.375 106.321 1.00 28.94 84 TRP A N 1
ATOM 558 C CA . TRP A 1 77 ? -8.829 65.055 107.290 1.00 27.22 84 TRP A CA 1
ATOM 559 C C . TRP A 1 77 ? -8.559 65.781 108.599 1.00 29.74 84 TRP A C 1
ATOM 560 O O . TRP A 1 77 ? -7.419 66.080 108.933 1.00 26.79 84 TRP A O 1
ATOM 571 N N . ASP A 1 78 ? -9.620 66.027 109.363 1.00 27.47 85 ASP A N 1
ATOM 572 C CA . ASP A 1 78 ? -9.440 66.170 110.818 1.00 28.51 85 ASP A CA 1
ATOM 573 C C . ASP A 1 78 ? -9.453 64.822 111.507 1.00 24.60 85 ASP A C 1
ATOM 574 O O . ASP A 1 78 ? -8.615 64.530 112.388 1.00 25.52 85 ASP A O 1
ATOM 579 N N . LEU A 1 79 ? -10.380 63.952 111.121 1.00 24.96 86 LEU A N 1
ATOM 580 C CA . LEU A 1 79 ? -10.415 62.607 111.692 1.00 21.28 86 LEU A CA 1
ATOM 581 C C . LEU A 1 79 ? -10.556 61.607 110.554 1.00 25.21 86 LEU A C 1
ATOM 582 O O . LEU A 1 79 ? -11.529 61.665 109.799 1.00 25.41 86 LEU A O 1
ATOM 587 N N . PHE A 1 80 ? -9.584 60.718 110.438 1.00 26.78 87 PHE A N 1
ATOM 588 C CA . PHE A 1 80 ? -9.633 59.593 109.504 1.00 28.92 87 PHE A CA 1
ATOM 589 C C . PHE A 1 80 ? -10.320 58.422 110.215 1.00 27.01 87 PHE A C 1
ATOM 590 O O . PHE A 1 80 ? -9.875 58.032 111.293 1.00 26.90 87 PHE A O 1
ATOM 598 N N . VAL A 1 81 ? -11.377 57.876 109.632 1.00 28.61 88 VAL A N 1
ATOM 599 C CA . VAL A 1 81 ? -12.113 56.789 110.259 1.00 34.32 88 VAL A CA 1
ATOM 600 C C . VAL A 1 81 ? -11.717 55.495 109.557 1.00 30.54 88 VAL A C 1
ATOM 601 O O . VAL A 1 81 ? -11.983 55.312 108.363 1.00 29.09 88 VAL A O 1
ATOM 605 N N . GLU A 1 82 ? -11.013 54.624 110.273 1.00 29.26 89 GLU A N 1
ATOM 606 C CA . GLU A 1 82 ? -10.587 53.339 109.724 1.00 30.87 89 GLU A CA 1
ATOM 607 C C . GLU A 1 82 ? -11.626 52.258 110.042 1.00 29.75 89 GLU A C 1
ATOM 608 O O . GLU A 1 82 ? -12.059 52.114 111.210 1.00 27.06 89 GLU A O 1
ATOM 614 N N . ARG A 1 83 ? -11.995 51.490 109.027 1.00 30.62 90 ARG A N 1
ATOM 615 C CA . ARG A 1 83 ? -13.045 50.492 109.113 1.00 33.15 90 ARG A CA 1
ATOM 616 C C . ARG A 1 83 ? -12.438 49.104 109.229 1.00 37.21 90 ARG A C 1
ATOM 617 O O . ARG A 1 83 ? -11.440 48.773 108.564 1.00 36.19 90 ARG A O 1
ATOM 625 N N . SER A 1 84 ? -13.132 48.240 109.983 1.00 35.35 91 SER A N 1
ATOM 626 C CA . SER A 1 84 ? -12.619 46.893 110.207 1.00 36.87 91 SER A CA 1
ATOM 627 C C . SER A 1 84 ? -12.671 46.028 108.937 1.00 40.14 91 SER A C 1
ATOM 628 O O . SER A 1 84 ? -11.952 45.032 108.844 1.00 38.85 91 SER A O 1
ATOM 631 N N . LYS A 1 85 ? -13.468 46.401 107.934 1.00 42.93 92 LYS A N 1
ATOM 632 C CA . LYS A 1 85 ? -13.527 45.686 106.674 1.00 43.86 92 LYS A CA 1
ATOM 633 C C . LYS A 1 85 ? -12.385 46.040 105.724 1.00 42.05 92 LYS A C 1
ATOM 634 O O . LYS A 1 85 ? -12.330 45.473 104.635 1.00 42.57 92 LYS A O 1
ATOM 640 N N . ALA A 1 86 ? -11.507 46.987 106.068 1.00 37.57 93 ALA A N 1
ATOM 641 C CA . ALA A 1 86 ? -10.461 47.385 105.128 1.00 34.78 93 ALA A CA 1
ATOM 642 C C . ALA A 1 86 ? -9.585 46.176 104.777 1.00 34.91 93 ALA A C 1
ATOM 643 O O . ALA A 1 86 ? -9.403 45.245 105.574 1.00 35.83 93 ALA A O 1
ATOM 645 N N . PHE A 1 87 ? -9.063 46.167 103.566 1.00 31.64 94 PHE A N 1
ATOM 646 C CA . PHE A 1 87 ? -8.235 45.061 103.129 1.00 34.26 94 PHE A CA 1
ATOM 647 C C . PHE A 1 87 ? -7.165 45.623 102.216 1.00 36.31 94 PHE A C 1
ATOM 648 O O . PHE A 1 87 ? -7.343 46.688 101.616 1.00 32.73 94 PHE A O 1
ATOM 656 N N . SER A 1 88 ? -6.062 44.879 102.097 1.00 39.18 95 SER A N 1
ATOM 657 C CA . SER A 1 88 ? -4.964 45.210 101.194 1.00 39.69 95 SER A CA 1
ATOM 658 C C . SER A 1 88 ? -5.072 44.385 99.936 1.00 40.60 95 SER A C 1
ATOM 659 O O . SER A 1 88 ? -5.521 43.243 99.968 1.00 40.80 95 SER A O 1
ATOM 662 N N . ASN A 1 89 ? -4.689 44.967 98.805 1.00 40.31 96 ASN A N 1
ATOM 663 C CA . ASN A 1 89 ? -4.793 44.183 97.587 1.00 42.84 96 ASN A CA 1
ATOM 664 C C . ASN A 1 89 ? -3.664 44.540 96.623 1.00 42.73 96 ASN A C 1
ATOM 665 O O . ASN A 1 89 ? -3.870 44.654 95.414 1.00 41.54 96 ASN A O 1
ATOM 670 N N . CYS A 1 90 ? -2.467 44.744 97.144 1.00 41.55 97 CYS A N 1
ATOM 671 C CA . CYS A 1 90 ? -1.350 45.151 96.300 1.00 41.48 97 CYS A CA 1
ATOM 672 C C . CYS A 1 90 ? -0.188 44.193 96.604 1.00 40.17 97 CYS A C 1
ATOM 673 O O . CYS A 1 90 ? -0.431 43.039 96.989 1.00 40.58 97 CYS A O 1
ATOM 676 N N . TYR A 1 91 ? 1.058 44.622 96.445 1.00 36.55 98 TYR A N 1
ATOM 677 C CA . TYR A 1 91 ? 2.186 43.757 96.789 1.00 38.81 98 TYR A CA 1
ATOM 678 C C . TYR A 1 91 ? 2.231 43.490 98.302 1.00 37.88 98 TYR A C 1
ATOM 679 O O . TYR A 1 91 ? 2.070 44.413 99.113 1.00 34.76 98 TYR A O 1
ATOM 688 N N . PRO A 1 92 ? 2.468 42.244 98.733 1.00 38.25 99 PRO A N 1
ATOM 689 C CA . PRO A 1 92 ? 2.533 41.984 100.195 1.00 37.19 99 PRO A CA 1
ATOM 690 C C . PRO A 1 92 ? 3.590 42.870 100.837 1.00 33.10 99 PRO A C 1
ATOM 691 O O . PRO A 1 92 ? 4.668 43.094 100.264 1.00 32.81 99 PRO A O 1
ATOM 695 N N . TYR A 1 93 ? 3.265 43.409 102.013 1.00 32.95 100 TYR A N 1
ATOM 696 C CA . TYR A 1 93 ? 4.194 44.287 102.701 1.00 34.13 100 TYR A CA 1
ATOM 697 C C . TYR A 1 93 ? 4.051 44.122 104.217 1.00 36.40 100 TYR A C 1
ATOM 698 O O . TYR A 1 93 ? 3.039 43.621 104.731 1.00 33.08 100 TYR A O 1
ATOM 707 N N . ASP A 1 94 ? 5.090 44.546 104.931 1.00 32.00 101 ASP A N 1
ATOM 708 C CA . ASP A 1 94 ? 5.018 44.665 106.383 1.00 28.35 101 ASP A CA 1
ATOM 709 C C . ASP A 1 94 ? 5.669 45.981 106.732 1.00 30.14 101 ASP A C 1
ATOM 710 O O . ASP A 1 94 ? 6.484 46.507 105.954 1.00 26.67 101 ASP A O 1
ATOM 715 N N . VAL A 1 95 ? 5.272 46.555 107.863 1.00 26.83 102 VAL A N 1
ATOM 716 C CA . VAL A 1 95 ? 5.841 47.808 108.329 1.00 27.45 102 VAL A CA 1
ATOM 717 C C . VAL A 1 95 ? 6.361 47.589 109.730 1.00 31.70 102 VAL A C 1
ATOM 718 O O . VAL A 1 95 ? 5.584 47.582 110.690 1.00 27.23 102 VAL A O 1
ATOM 722 N N . PRO A 1 96 ? 7.675 47.460 109.908 1.00 31.41 103 PRO A N 1
ATOM 723 C CA . PRO A 1 96 ? 8.197 47.455 111.286 1.00 33.52 103 PRO A CA 1
ATOM 724 C C . PRO A 1 96 ? 7.748 48.713 112.047 1.00 36.39 103 PRO A C 1
ATOM 725 O O . PRO A 1 96 ? 7.790 49.823 111.550 1.00 32.51 103 PRO A O 1
ATOM 729 N N . ASP A 1 97 ? 7.250 48.580 113.252 1.00 41.08 104 ASP A N 1
ATOM 730 C CA . ASP A 1 97 ? 6.714 49.885 113.855 1.00 45.80 104 ASP A CA 1
ATOM 731 C C . ASP A 1 97 ? 5.663 50.618 112.961 1.00 36.83 104 ASP A C 1
ATOM 732 O O . ASP A 1 97 ? 5.640 51.863 112.776 1.00 33.93 104 ASP A O 1
ATOM 737 N N . TYR A 1 98 ? 4.773 49.829 112.387 1.00 28.48 105 TYR A N 1
ATOM 738 C CA . TYR A 1 98 ? 3.538 50.312 111.792 1.00 24.61 105 TYR A CA 1
ATOM 739 C C . TYR A 1 98 ? 2.836 51.385 112.655 1.00 23.53 105 TYR A C 1
ATOM 740 O O . TYR A 1 98 ? 2.304 52.387 112.141 1.00 24.21 105 TYR A O 1
ATOM 749 N N . ALA A 1 99 ? 2.698 51.098 113.960 1.00 23.21 106 ALA A N 1
ATOM 750 C CA . ALA A 1 99 ? 1.871 51.991 114.766 1.00 22.73 106 ALA A CA 1
ATOM 751 C C . ALA A 1 99 ? 2.409 53.426 114.781 1.00 21.51 106 ALA A C 1
ATOM 752 O O . ALA A 1 99 ? 1.639 54.392 114.705 1.00 24.80 106 ALA A O 1
ATOM 754 N N . SER A 1 100 ? 3.728 53.595 114.880 1.00 22.56 107 SER A N 1
ATOM 755 C CA . SER A 1 100 ? 4.256 54.948 114.892 1.00 24.71 107 SER A CA 1
ATOM 756 C C . SER A 1 100 ? 4.036 55.643 113.569 1.00 24.66 107 SER A C 1
ATOM 757 O O . SER A 1 100 ? 3.750 56.843 113.541 1.00 22.42 107 SER A O 1
ATOM 760 N N . LEU A 1 101 ? 4.241 54.919 112.426 1.00 22.09 108 LEU A N 1
ATOM 761 C CA . LEU A 1 101 ? 4.009 55.574 111.143 1.00 23.70 108 LEU A CA 1
ATOM 762 C C . LEU A 1 101 ? 2.542 55.951 111.011 1.00 22.99 108 LEU A C 1
ATOM 763 O O . LEU A 1 101 ? 2.215 57.054 110.557 1.00 22.32 108 LEU A O 1
ATOM 768 N N . ARG A 1 102 ? 1.641 55.029 111.376 1.00 23.69 109 ARG A N 1
ATOM 769 C CA . ARG A 1 102 ? 0.216 55.342 111.299 1.00 23.50 109 ARG A CA 1
ATOM 770 C C . ARG A 1 102 ? -0.084 56.576 112.151 1.00 25.17 109 ARG A C 1
ATOM 771 O O . ARG A 1 102 ? -0.845 57.463 111.737 1.00 24.92 109 ARG A O 1
ATOM 779 N N . SER A 1 103 ? 0.511 56.637 113.345 1.00 29.56 110 SER A N 1
ATOM 780 C CA . SER A 1 103 ? 0.244 57.748 114.277 1.00 28.39 110 SER A CA 1
ATOM 781 C C . SER A 1 103 ? 0.713 59.081 113.691 1.00 24.50 110 SER A C 1
ATOM 782 O O . SER A 1 103 ? -0.030 60.081 113.702 1.00 26.17 110 SER A O 1
ATOM 785 N N . LEU A 1 104 ? 1.949 59.121 113.155 1.00 25.27 111 LEU A N 1
ATOM 786 C CA . LEU A 1 104 ? 2.426 60.437 112.736 1.00 27.33 111 LEU A CA 1
ATOM 787 C C . LEU A 1 104 ? 1.741 60.896 111.465 1.00 23.27 111 LEU A C 1
ATOM 788 O O . LEU A 1 104 ? 1.495 62.091 111.308 1.00 25.93 111 LEU A O 1
ATOM 793 N N . VAL A 1 105 ? 1.348 59.980 110.575 1.00 23.42 112 VAL A N 1
ATOM 794 C CA . VAL A 1 105 ? 0.566 60.431 109.415 1.00 25.17 112 VAL A CA 1
ATOM 795 C C . VAL A 1 105 ? -0.818 60.886 109.851 1.00 23.09 112 VAL A C 1
ATOM 796 O O . VAL A 1 105 ? -1.361 61.868 109.327 1.00 25.25 112 VAL A O 1
ATOM 800 N N . ALA A 1 106 ? -1.456 60.119 110.755 1.00 22.05 113 ALA A N 1
ATOM 801 C CA . ALA A 1 106 ? -2.792 60.500 111.198 1.00 23.02 113 ALA A CA 1
ATOM 802 C C . ALA A 1 106 ? -2.774 61.885 111.830 1.00 23.29 113 ALA A C 1
ATOM 803 O O . ALA A 1 106 ? -3.628 62.721 111.545 1.00 22.56 113 ALA A O 1
ATOM 805 N N . SER A 1 107 ? -1.753 62.162 112.598 1.00 23.05 114 SER A N 1
ATOM 806 C CA . SER A 1 107 ? -1.639 63.434 113.309 1.00 25.90 114 SER A CA 1
ATOM 807 C C . SER A 1 107 ? -1.344 64.571 112.353 1.00 30.66 114 SER A C 1
ATOM 808 O O . SER A 1 107 ? -1.792 65.702 112.574 1.00 27.00 114 SER A O 1
ATOM 811 N N . SER A 1 108 ? -0.619 64.269 111.269 1.00 28.89 115 SER A N 1
ATOM 812 C CA . SER A 1 108 ? -0.325 65.273 110.259 1.00 29.52 115 SER A CA 1
ATOM 813 C C . SER A 1 108 ? -1.594 65.675 109.502 1.00 24.47 115 SER A C 1
ATOM 814 O O . SER A 1 108 ? -1.761 66.843 109.146 1.00 31.00 115 SER A O 1
ATOM 817 N N . GLY A 1 109 ? -2.513 64.731 109.264 1.00 24.23 116 GLY A N 1
ATOM 818 C CA . GLY A 1 109 ? -3.804 65.102 108.710 1.00 22.04 116 GLY A CA 1
ATOM 819 C C . GLY A 1 109 ? -3.846 65.328 107.224 1.00 23.02 116 GLY A C 1
ATOM 820 O O . GLY A 1 109 ? -4.859 65.858 106.727 1.00 28.66 116 GLY A O 1
ATOM 821 N N . THR A 1 110 ? -2.823 64.868 106.508 1.00 27.78 117 THR A N 1
ATOM 822 C CA . THR A 1 110 ? -2.785 65.076 105.085 1.00 32.22 117 THR A CA 1
ATOM 823 C C . THR A 1 110 ? -2.009 63.961 104.407 1.00 26.65 117 THR A C 1
ATOM 824 O O . THR A 1 110 ? -1.029 63.418 104.950 1.00 26.46 117 THR A O 1
ATOM 828 N N . LEU A 1 111 ? -2.464 63.613 103.206 1.00 27.99 118 LEU A N 1
ATOM 829 C CA . LEU A 1 111 ? -1.661 62.765 102.323 1.00 29.32 118 LEU A CA 1
ATOM 830 C C . LEU A 1 111 ? -1.075 63.562 101.155 1.00 28.46 118 LEU A C 1
ATOM 831 O O . LEU A 1 111 ? -0.737 62.975 100.134 1.00 31.08 118 LEU A O 1
ATOM 836 N N . GLU A 1 112 ? -0.962 64.877 101.295 1.00 29.47 119 GLU A N 1
ATOM 837 C CA . GLU A 1 112 ? -0.364 65.709 100.203 1.00 28.38 119 GLU A CA 1
ATOM 838 C C . GLU A 1 112 ? 1.032 65.203 99.881 1.00 29.64 119 GLU A C 1
ATOM 839 O O . GLU A 1 112 ? 1.888 65.099 100.776 1.00 29.61 119 GLU A O 1
ATOM 845 N N . PHE A 1 113 ? 1.251 64.805 98.603 1.00 30.05 120 PHE A N 1
ATOM 846 C CA . PHE A 1 113 ? 2.478 64.145 98.201 1.00 31.02 120 PHE A CA 1
ATOM 847 C C . PHE A 1 113 ? 3.113 65.014 97.132 1.00 29.54 120 PHE A C 1
ATOM 848 O O . PHE A 1 113 ? 2.421 65.482 96.209 1.00 29.61 120 PHE A O 1
ATOM 856 N N . ILE A 1 114 ? 4.397 65.267 97.288 1.00 28.32 121 ILE A N 1
ATOM 857 C CA . ILE A 1 114 ? 5.119 66.125 96.364 1.00 29.55 121 ILE A CA 1
ATOM 858 C C . ILE A 1 114 ? 6.134 65.238 95.659 1.00 29.57 121 ILE A C 1
ATOM 859 O O . ILE A 1 114 ? 7.090 64.756 96.274 1.00 28.66 121 ILE A O 1
ATOM 864 N N . ASN A 1 115 ? 5.912 65.017 94.364 1.00 30.32 122 ASN A N 1
ATOM 865 C CA . ASN A 1 115 ? 6.860 64.252 93.550 1.00 35.98 122 ASN A CA 1
ATOM 866 C C . ASN A 1 115 ? 8.169 65.022 93.400 1.00 34.48 122 ASN A C 1
ATOM 867 O O . ASN A 1 115 ? 8.155 66.229 93.197 1.00 32.55 122 ASN A O 1
ATOM 872 N N . GLU A 1 116 ? 9.300 64.326 93.526 1.00 32.49 123 GLU A N 1
ATOM 873 C CA . GLU A 1 116 ? 10.606 64.909 93.300 1.00 32.28 123 GLU A CA 1
ATOM 874 C C . GLU A 1 116 ? 11.337 64.110 92.214 1.00 36.48 123 GLU A C 1
ATOM 875 O O . GLU A 1 116 ? 11.132 62.900 92.068 1.00 37.10 123 GLU A O 1
ATOM 881 N N . GLY A 1 117 ? 12.257 64.765 91.555 1.00 37.39 124 GLY A N 1
ATOM 882 C CA . GLY A 1 117 ? 12.977 64.106 90.461 1.00 38.73 124 GLY A CA 1
ATOM 883 C C . GLY A 1 117 ? 14.285 63.522 90.946 1.00 35.05 124 GLY A C 1
ATOM 884 O O . GLY A 1 117 ? 15.325 64.170 90.798 1.00 40.16 124 GLY A O 1
ATOM 885 N N . PHE A 1 118 ? 14.249 62.334 91.536 1.00 33.97 125 PHE A N 1
ATOM 886 C CA . PHE A 1 118 ? 15.447 61.608 91.940 1.00 36.85 125 PHE A CA 1
ATOM 887 C C . PHE A 1 118 ? 16.181 61.149 90.693 1.00 40.84 125 PHE A C 1
ATOM 888 O O . PHE A 1 118 ? 15.558 60.895 89.671 1.00 36.80 125 PHE A O 1
ATOM 896 N N . ASN A 1 119 ? 17.475 61.039 90.774 1.00 37.61 126 ASN A N 1
ATOM 897 C CA . ASN A 1 119 ? 18.265 60.583 89.665 1.00 41.27 126 ASN A CA 1
ATOM 898 C C . ASN A 1 119 ? 18.557 59.131 89.698 1.00 35.47 126 ASN A C 1
ATOM 899 O O . ASN A 1 119 ? 19.479 58.712 90.269 1.00 36.69 126 ASN A O 1
ATOM 904 N N . TRP A 1 120 ? 17.755 58.380 89.023 1.00 33.60 127 TRP A N 1
ATOM 905 C CA . TRP A 1 120 ? 17.961 56.939 88.996 1.00 35.22 127 TRP A CA 1
ATOM 906 C C . TRP A 1 120 ? 18.671 56.484 87.716 1.00 37.15 127 TRP A C 1
ATOM 907 O O . TRP A 1 120 ? 18.469 55.359 87.267 1.00 40.40 127 TRP A O 1
ATOM 918 N N . THR A 1 121 ? 19.495 57.312 87.127 1.00 39.25 128 THR A N 1
ATOM 919 C CA . THR A 1 121 ? 20.222 56.804 85.963 1.00 41.57 128 THR A CA 1
ATOM 920 C C . THR A 1 121 ? 21.089 55.619 86.387 1.00 43.28 128 THR A C 1
ATOM 921 O O . THR A 1 121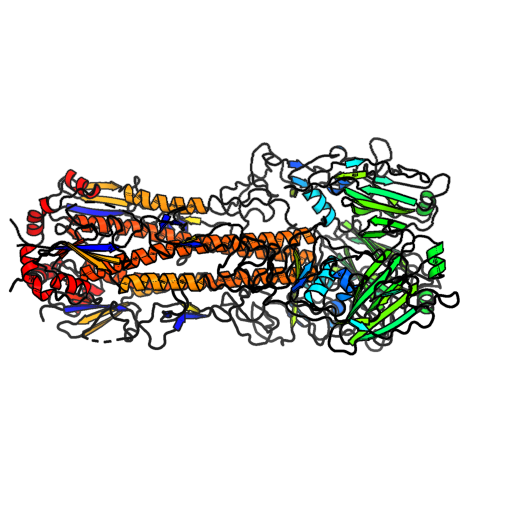 ? 21.735 55.653 87.441 1.00 47.92 128 THR A O 1
ATOM 925 N N . GLY A 1 122 ? 21.008 54.529 85.614 1.00 41.05 129 GLY A N 1
ATOM 926 C CA . GLY A 1 122 ? 21.734 53.297 85.838 1.00 43.15 129 GLY A CA 1
ATOM 927 C C . GLY A 1 122 ? 20.860 52.140 86.294 1.00 43.59 129 GLY A C 1
ATOM 928 O O . GLY A 1 122 ? 21.337 50.987 86.296 1.00 40.21 129 GLY A O 1
ATOM 929 N N . VAL A 1 123 ? 19.608 52.407 86.705 1.00 37.24 130 VAL A N 1
ATOM 930 C CA . VAL A 1 123 ? 18.638 51.354 86.977 1.00 39.44 130 VAL A CA 1
ATOM 931 C C . VAL A 1 123 ? 17.382 51.626 86.166 1.00 38.67 130 VAL A C 1
ATOM 932 O O . VAL A 1 123 ? 17.190 52.715 85.623 1.00 38.09 130 VAL A O 1
ATOM 936 N N . THR A 1 124 ? 16.536 50.605 86.077 1.00 40.48 131 THR A N 1
ATOM 937 C CA . THR A 1 124 ? 15.204 50.739 85.499 1.00 42.58 131 THR A CA 1
ATOM 938 C C . THR A 1 124 ? 14.184 51.076 86.580 1.00 38.77 131 THR A C 1
ATOM 939 O O . THR A 1 124 ? 14.192 50.501 87.675 1.00 34.34 131 THR A O 1
ATOM 943 N N . GLN A 1 125 ? 13.278 51.985 86.252 1.00 37.59 132 GLN A N 1
ATOM 944 C CA . GLN A 1 125 ? 12.267 52.403 87.216 1.00 38.72 132 GLN A CA 1
ATOM 945 C C . GLN A 1 125 ? 10.954 51.678 86.928 1.00 37.18 132 GLN A C 1
ATOM 946 O O . GLN A 1 125 ? 10.783 51.061 85.867 1.00 38.13 132 GLN A O 1
ATOM 952 N N . ASN A 1 126 ? 10.007 51.845 87.849 1.00 33.53 133 ASN A N 1
ATOM 953 C CA . ASN A 1 126 ? 8.596 51.509 87.672 1.00 40.48 133 ASN A CA 1
ATOM 954 C C . ASN A 1 126 ? 8.348 50.006 87.542 1.00 40.21 133 ASN A C 1
ATOM 955 O O . ASN A 1 126 ? 7.461 49.596 86.791 1.00 38.82 133 ASN A O 1
ATOM 960 N N . GLY A 1 127 ? 9.080 49.190 88.322 1.00 37.53 134 GLY A N 1
ATOM 961 C CA . GLY A 1 127 ? 8.757 47.771 88.391 1.00 39.84 134 GLY A CA 1
ATOM 962 C C . GLY A 1 127 ? 7.321 47.548 88.834 1.00 44.04 134 GLY A C 1
ATOM 963 O O . GLY A 1 127 ? 6.732 48.376 89.533 1.00 40.37 134 GLY A O 1
ATOM 964 N N . GLY A 1 128 ? 6.722 46.446 88.380 1.00 42.41 135 GLY A N 1
ATOM 965 C CA . GLY A 1 128 ? 5.350 46.167 88.768 1.00 44.62 135 GLY A CA 1
ATOM 966 C C . GLY A 1 128 ? 5.061 44.684 88.886 1.00 44.21 135 GLY A C 1
ATOM 967 O O . GLY A 1 128 ? 5.918 43.838 88.609 1.00 40.76 135 GLY A O 1
ATOM 968 N N . SER A 1 129 ? 3.816 44.364 89.230 1.00 44.47 136 SER A N 1
ATOM 969 C CA . SER A 1 129 ? 3.520 42.980 89.568 1.00 47.16 136 SER A CA 1
ATOM 970 C C . SER A 1 129 ? 2.060 42.643 89.277 1.00 44.11 136 SER A C 1
ATOM 971 O O . SER A 1 129 ? 1.175 43.474 89.453 1.00 43.47 136 SER A O 1
ATOM 974 N N . TYR A 1 130 ? 1.793 41.396 88.904 1.00 45.48 137 TYR A N 1
ATOM 975 C CA . TYR A 1 130 ? 0.397 40.994 88.724 1.00 49.60 137 TYR A CA 1
ATOM 976 C C . TYR A 1 130 ? -0.343 40.930 90.056 1.00 50.32 137 TYR A C 1
ATOM 977 O O . TYR A 1 130 ? -1.572 40.911 90.065 1.00 51.57 137 TYR A O 1
ATOM 986 N N . ALA A 1 131 ? 0.365 40.931 91.184 1.00 48.39 138 ALA A N 1
ATOM 987 C CA . ALA A 1 131 ? -0.301 41.021 92.474 1.00 54.12 138 ALA A CA 1
ATOM 988 C C . ALA A 1 131 ? -0.832 42.411 92.763 1.00 54.10 138 ALA A C 1
ATOM 989 O O . ALA A 1 131 ? -1.456 42.624 93.818 1.00 51.99 138 ALA A O 1
ATOM 991 N N . CYS A 1 132 ? -0.542 43.386 91.898 1.00 46.64 139 CYS A N 1
ATOM 992 C CA . CYS A 1 132 ? -0.906 44.764 92.180 1.00 44.41 139 CYS A CA 1
ATOM 993 C C . CYS A 1 132 ? -1.463 45.379 90.894 1.00 50.92 139 CYS A C 1
ATOM 994 O O . CYS A 1 132 ? -0.832 46.191 90.241 1.00 58.16 139 CYS A O 1
ATOM 997 N N . LYS A 1 133 ? -2.634 44.906 90.476 1.00 51.67 140 LYS A N 1
ATOM 998 C CA . LYS A 1 133 ? -3.229 45.364 89.219 1.00 58.29 140 LYS A CA 1
ATOM 999 C C . LYS A 1 133 ? -3.790 46.768 89.341 1.00 53.40 140 LYS A C 1
ATOM 1000 O O . LYS A 1 133 ? -4.535 47.077 90.273 1.00 49.89 140 LYS A O 1
ATOM 1006 N N . ARG A 1 134 ? -3.488 47.612 88.374 1.00 50.39 141 ARG A N 1
ATOM 1007 C CA . ARG A 1 134 ? -4.133 48.908 88.318 1.00 52.40 141 ARG A CA 1
ATOM 1008 C C . ARG A 1 134 ? -4.832 48.934 86.972 1.00 58.14 141 ARG A C 1
ATOM 1009 O O . ARG A 1 134 ? -4.189 48.944 85.905 1.00 62.45 141 ARG A O 1
ATOM 1017 N N . GLY A 1 135 ? -6.149 48.811 87.008 1.00 57.33 142 GLY A N 1
ATOM 1018 C CA . GLY A 1 135 ? -6.872 48.472 85.797 1.00 62.47 142 GLY A CA 1
ATOM 1019 C C . GLY A 1 135 ? -6.452 47.112 85.263 1.00 67.83 142 GLY A C 1
ATOM 1020 O O . GLY A 1 135 ? -6.334 46.144 86.019 1.00 73.51 142 GLY A O 1
ATOM 1021 N N . PRO A 1 136 ? -6.219 47.003 83.951 1.00 67.23 143 PRO A N 1
ATOM 1022 C CA . PRO A 1 136 ? -5.750 45.728 83.396 1.00 65.86 143 PRO A CA 1
ATOM 1023 C C . PRO A 1 136 ? -4.243 45.525 83.501 1.00 62.58 143 PRO A C 1
ATOM 1024 O O . PRO A 1 136 ? -3.742 44.489 83.048 1.00 64.72 143 PRO A O 1
ATOM 1028 N N . ASP A 1 137 ? -3.496 46.475 84.059 1.00 60.01 144 ASP A N 1
ATOM 1029 C CA . ASP A 1 137 ? -2.041 46.452 83.974 1.00 57.79 144 ASP A CA 1
ATOM 1030 C C . ASP A 1 137 ? -1.399 46.023 85.285 1.00 52.48 144 ASP A C 1
ATOM 1031 O O . ASP A 1 137 ? -1.792 46.487 86.350 1.00 47.08 144 ASP A O 1
ATOM 1036 N N . ASN A 1 138 ? -0.348 45.215 85.186 1.00 53.16 145 ASN A N 1
ATOM 1037 C CA . ASN A 1 138 ? 0.521 45.002 86.334 1.00 53.01 145 ASN A CA 1
ATOM 1038 C C . ASN A 1 138 ? 1.064 46.340 86.793 1.00 46.75 145 ASN A C 1
ATOM 1039 O O . ASN A 1 138 ? 1.483 47.172 85.968 1.00 43.34 145 ASN A O 1
ATOM 1044 N N . SER A 1 139 ? 1.036 46.558 88.100 1.00 41.18 146 SER A N 1
ATOM 1045 C CA . SER A 1 139 ? 1.431 47.843 88.633 1.00 39.95 146 SER A CA 1
ATOM 1046 C C . SER A 1 139 ? 2.057 47.683 90.019 1.00 39.23 146 SER A C 1
ATOM 1047 O O . SER A 1 139 ? 2.636 46.633 90.339 1.00 37.45 146 SER A O 1
ATOM 1050 N N . PHE A 1 140 ? 1.992 48.734 90.832 1.00 37.38 147 PHE A N 1
ATOM 1051 C CA . PHE A 1 140 ? 2.664 48.747 92.123 1.00 38.38 147 PHE A CA 1
ATOM 1052 C C . PHE A 1 140 ? 2.064 49.891 92.937 1.00 35.55 147 PHE A C 1
ATOM 1053 O O . PHE A 1 140 ? 1.308 50.711 92.395 1.00 37.05 147 PHE A O 1
ATOM 1061 N N . PHE A 1 141 ? 2.441 49.958 94.218 1.00 32.18 148 PHE A N 1
ATOM 1062 C CA . PHE A 1 141 ? 2.103 51.124 95.075 1.00 31.05 148 PHE A CA 1
ATOM 1063 C C . PHE A 1 141 ? 2.396 52.423 94.319 1.00 32.99 148 PHE A C 1
ATOM 1064 O O . PHE A 1 141 ? 3.468 52.563 93.709 1.00 31.06 148 PHE A O 1
ATOM 1072 N N . SER A 1 142 ? 1.405 53.343 94.266 1.00 30.76 149 SER A N 1
ATOM 1073 C CA . SER A 1 142 ? 1.617 54.535 93.432 1.00 35.60 149 SER A CA 1
ATOM 1074 C C . SER A 1 142 ? 2.767 55.404 93.951 1.00 35.70 149 SER A C 1
ATOM 1075 O O . SER A 1 142 ? 3.460 56.020 93.151 1.00 33.90 149 SER A O 1
ATOM 1078 N N . ARG A 1 143 ? 3.008 55.465 95.260 1.00 33.15 150 ARG A N 1
ATOM 1079 C CA . ARG A 1 143 ? 4.024 56.378 95.789 1.00 28.77 150 ARG A CA 1
ATOM 1080 C C . ARG A 1 143 ? 5.409 55.745 95.894 1.00 26.94 150 ARG A C 1
ATOM 1081 O O . ARG A 1 143 ? 6.339 56.393 96.390 1.00 30.36 150 ARG A O 1
ATOM 1089 N N . LEU A 1 144 ? 5.587 54.496 95.455 1.00 26.86 151 LEU A N 1
ATOM 1090 C CA . LEU A 1 144 ? 6.866 53.806 95.605 1.00 26.80 151 LEU A CA 1
ATOM 1091 C C . LEU A 1 144 ? 7.389 53.485 94.203 1.00 29.02 151 LEU A C 1
ATOM 1092 O O . LEU A 1 144 ? 6.605 53.295 93.278 1.00 28.70 151 LEU A O 1
ATOM 1097 N N . ASN A 1 145 ? 8.693 53.384 94.079 1.00 28.01 152 ASN A N 1
ATOM 1098 C CA . ASN A 1 145 ? 9.305 53.218 92.743 1.00 30.22 152 ASN A CA 1
ATOM 1099 C C . ASN A 1 145 ? 10.162 51.963 92.809 1.00 29.40 152 ASN A C 1
ATOM 1100 O O . ASN A 1 145 ? 11.240 51.981 93.401 1.00 33.22 152 ASN A O 1
ATOM 1105 N N . TRP A 1 146 ? 9.679 50.879 92.223 1.00 30.20 153 TRP A N 1
ATOM 1106 C CA . TRP A 1 146 ? 10.391 49.603 92.248 1.00 34.34 153 TRP A CA 1
ATOM 1107 C C . TRP A 1 146 ? 11.504 49.630 91.180 1.00 35.16 153 TRP A C 1
ATOM 1108 O O . TRP A 1 146 ? 11.252 49.468 89.983 1.00 37.80 153 TRP A O 1
ATOM 1119 N N . LEU A 1 147 ? 12.748 49.788 91.642 1.00 34.56 154 LEU A N 1
ATOM 1120 C CA . LEU A 1 147 ? 13.917 49.885 90.791 1.00 34.91 154 LEU A CA 1
ATOM 1121 C C . LEU A 1 147 ? 14.495 48.500 90.521 1.00 36.29 154 LEU A C 1
ATOM 1122 O O . LEU A 1 147 ? 14.526 47.650 91.399 1.00 36.98 154 LEU A O 1
ATOM 1127 N N . TYR A 1 148 ? 14.971 48.275 89.289 1.00 34.35 155 TYR A N 1
ATOM 1128 C CA . TYR A 1 148 ? 15.658 47.018 89.012 1.00 35.50 155 TYR A CA 1
ATOM 1129 C C . TYR A 1 148 ? 16.728 47.246 87.954 1.00 38.18 155 TYR A C 1
ATOM 1130 O O . TYR A 1 148 ? 17.005 48.377 87.548 1.00 38.58 155 TYR A O 1
ATOM 1139 N N . LYS A 1 149 ? 17.372 46.153 87.563 1.00 39.48 156 LYS A N 1
ATOM 1140 C CA . LYS A 1 149 ? 18.581 46.261 86.772 1.00 41.57 156 LYS A CA 1
ATOM 1141 C C . LYS A 1 149 ? 18.285 46.946 85.452 1.00 42.95 156 LYS A C 1
ATOM 1142 O O . LYS A 1 149 ? 17.139 46.982 84.967 1.00 40.63 156 LYS A O 1
ATOM 1148 N N . SER A 1 150 ? 19.343 47.523 84.892 1.00 40.44 157 SER A N 1
ATOM 1149 C CA . SER A 1 150 ? 19.288 48.122 83.564 1.00 49.90 157 SER A CA 1
ATOM 1150 C C . SER A 1 150 ? 20.524 47.652 82.820 1.00 49.20 157 SER A C 1
ATOM 1151 O O . SER A 1 150 ? 21.633 47.685 83.369 1.00 41.89 157 SER A O 1
ATOM 1154 N N . GLU A 1 151 ? 20.320 47.158 81.606 1.00 52.52 158 GLU A N 1
ATOM 1155 C CA . GLU A 1 151 ? 21.430 46.696 80.750 1.00 56.11 158 GLU A CA 1
ATOM 1156 C C . GLU A 1 151 ? 22.286 45.682 81.502 1.00 54.34 158 GLU A C 1
ATOM 1157 O O . GLU A 1 151 ? 23.511 45.817 81.595 1.00 52.37 158 GLU A O 1
ATOM 1163 N N . SER A 1 152 ? 21.604 44.719 82.124 1.00 54.06 159 SER A N 1
ATOM 1164 C CA . SER A 1 152 ? 22.194 43.604 82.850 1.00 56.34 159 SER A CA 1
ATOM 1165 C C . SER A 1 152 ? 23.000 44.002 84.087 1.00 54.61 159 SER A C 1
ATOM 1166 O O . SER A 1 152 ? 23.733 43.163 84.610 1.00 53.13 159 SER A O 1
ATOM 1169 N N . THR A 1 153 ? 22.922 45.254 84.564 1.00 51.96 160 THR A N 1
ATOM 1170 C CA . THR A 1 153 ? 23.677 45.642 85.750 1.00 47.61 160 THR A CA 1
ATOM 1171 C C . THR A 1 153 ? 22.819 46.503 86.669 1.00 46.37 160 THR A C 1
ATOM 1172 O O . THR A 1 153 ? 21.891 47.190 86.232 1.00 39.82 160 THR A O 1
ATOM 1176 N N . TYR A 1 154 ? 23.170 46.468 87.949 1.00 43.33 161 TYR A N 1
ATOM 1177 C CA . TYR A 1 154 ? 22.537 47.292 88.979 1.00 38.34 161 TYR A CA 1
ATOM 1178 C C . TYR A 1 154 ? 23.710 47.860 89.768 1.00 40.30 161 TYR A C 1
ATOM 1179 O O . TYR A 1 154 ? 24.390 47.115 90.501 1.00 40.30 161 TYR A O 1
ATOM 1188 N N . PRO A 1 155 ? 24.047 49.125 89.562 1.00 42.99 162 PRO A N 1
ATOM 1189 C CA . PRO A 1 155 ? 25.255 49.702 90.167 1.00 47.87 162 PRO A CA 1
ATOM 1190 C C . PRO A 1 155 ? 24.984 50.097 91.619 1.00 46.06 162 PRO A C 1
ATOM 1191 O O . PRO A 1 155 ? 23.865 50.005 92.100 1.00 40.73 162 PRO A O 1
ATOM 1195 N N . VAL A 1 156 ? 26.038 50.508 92.321 1.00 44.19 163 VAL A N 1
ATOM 1196 C CA . VAL A 1 156 ? 25.850 51.078 93.651 1.00 47.07 163 VAL A CA 1
ATOM 1197 C C . VAL A 1 156 ? 25.249 52.480 93.468 1.00 45.46 163 VAL A C 1
ATOM 1198 O O . VAL A 1 156 ? 25.868 53.373 92.881 1.00 44.33 163 VAL A O 1
ATOM 1202 N N . LEU A 1 157 ? 24.010 52.640 93.857 1.00 39.41 164 LEU A N 1
ATOM 1203 C CA . LEU A 1 157 ? 23.338 53.922 93.761 1.00 40.82 164 LEU A CA 1
ATOM 1204 C C . LEU A 1 157 ? 23.796 54.812 94.899 1.00 40.76 164 LEU A C 1
ATOM 1205 O O . LEU A 1 157 ? 23.963 54.353 96.029 1.00 36.29 164 LEU A O 1
ATOM 1210 N N . ASN A 1 158 ? 23.996 56.092 94.596 1.00 40.67 165 ASN A N 1
ATOM 1211 C CA . ASN A 1 158 ? 24.284 57.111 95.618 1.00 40.81 165 ASN A CA 1
ATOM 1212 C C . ASN A 1 158 ? 23.461 58.320 95.206 1.00 37.16 165 ASN A C 1
ATOM 1213 O O . ASN A 1 158 ? 23.905 59.087 94.339 1.00 38.84 165 ASN A O 1
ATOM 1218 N N . VAL A 1 159 ? 22.286 58.483 95.790 1.00 35.18 166 VAL A N 1
ATOM 1219 C CA . VAL A 1 159 ? 21.301 59.438 95.295 1.00 37.75 166 VAL A CA 1
ATOM 1220 C C . VAL A 1 159 ? 20.892 60.346 96.443 1.00 37.40 166 VAL A C 1
ATOM 1221 O O . VAL A 1 159 ? 20.634 59.869 97.560 1.00 35.76 166 VAL A O 1
ATOM 1225 N N . THR A 1 160 ? 20.854 61.658 96.200 1.00 37.17 167 THR A N 1
ATOM 1226 C CA . THR A 1 160 ? 20.465 62.515 97.321 1.00 38.95 167 THR A CA 1
ATOM 1227 C C . THR A 1 160 ? 19.281 63.425 96.999 1.00 40.85 167 THR A C 1
ATOM 1228 O O . THR A 1 160 ? 18.968 63.713 95.845 1.00 37.60 167 THR A O 1
ATOM 1232 N N . MET A 1 161 ? 18.633 63.947 98.084 1.00 33.91 168 MET A N 1
ATOM 1233 C CA . MET A 1 161 ? 17.585 64.928 97.813 1.00 34.26 168 MET A CA 1
ATOM 1234 C C . MET A 1 161 ? 17.605 65.932 98.954 1.00 31.67 168 MET A C 1
ATOM 1235 O O . MET A 1 161 ? 17.300 65.548 100.076 1.00 33.56 168 MET A O 1
ATOM 1240 N N . PRO A 1 162 ? 18.072 67.156 98.746 1.00 35.43 169 PRO A N 1
ATOM 1241 C CA . PRO A 1 162 ? 18.135 68.127 99.855 1.00 35.55 169 PRO A CA 1
ATOM 1242 C C . PRO A 1 162 ? 16.774 68.676 100.239 1.00 36.36 169 PRO A C 1
ATOM 1243 O O . PRO A 1 162 ? 15.875 68.816 99.413 1.00 39.51 169 PRO A O 1
ATOM 1247 N N . ASN A 1 163 ? 16.592 68.927 101.542 1.00 35.63 170 ASN A N 1
ATOM 1248 C CA . ASN A 1 163 ? 15.427 69.666 101.999 1.00 35.30 170 ASN A CA 1
ATOM 1249 C C . ASN A 1 163 ? 15.842 71.134 102.071 1.00 44.51 170 ASN A C 1
ATOM 1250 O O . ASN A 1 163 ? 16.417 71.583 103.070 1.00 47.75 170 ASN A O 1
ATOM 1255 N N . ASN A 1 164 ? 15.529 71.887 101.012 1.00 42.01 171 ASN A N 1
ATOM 1256 C CA . ASN A 1 164 ? 15.726 73.331 100.986 1.00 47.04 171 ASN A CA 1
ATOM 1257 C C . ASN A 1 164 ? 14.477 74.100 101.403 1.00 51.78 171 ASN A C 1
ATOM 1258 O O . ASN A 1 164 ? 14.437 75.320 101.257 1.00 57.40 171 ASN A O 1
ATOM 1263 N N . ASP A 1 165 ? 13.480 73.425 101.943 1.00 44.90 172 ASP A N 1
ATOM 1264 C CA . ASP A 1 165 ? 12.230 74.036 102.345 1.00 49.43 172 ASP A CA 1
ATOM 1265 C C . ASP A 1 165 ? 12.272 74.342 103.839 1.00 56.28 172 ASP A C 1
ATOM 1266 O O . ASP A 1 165 ? 13.285 74.119 104.498 1.00 59.27 172 ASP A O 1
ATOM 1271 N N . ASN A 1 166 ? 11.174 74.876 104.379 1.00 53.51 173 ASN A N 1
ATOM 1272 C CA . ASN A 1 166 ? 11.123 75.212 105.800 1.00 57.13 173 ASN A CA 1
ATOM 1273 C C . ASN A 1 166 ? 10.126 74.355 106.564 1.00 55.72 173 ASN A C 1
ATOM 1274 O O . ASN A 1 166 ? 9.662 74.740 107.641 1.00 59.20 173 ASN A O 1
ATOM 1279 N N . PHE A 1 167 ? 9.781 73.192 106.028 1.00 43.00 174 PHE A N 1
ATOM 1280 C CA . PHE A 1 167 ? 8.950 72.230 106.716 1.00 36.20 174 PHE A CA 1
ATOM 1281 C C . PHE A 1 167 ? 9.672 70.884 106.618 1.00 34.91 174 PHE A C 1
ATOM 1282 O O . PHE A 1 167 ? 10.593 70.721 105.788 1.00 40.03 174 PHE A O 1
ATOM 1290 N N . ASP A 1 168 ? 9.231 69.938 107.442 1.00 35.85 175 ASP A N 1
ATOM 1291 C CA . ASP A 1 168 ? 9.770 68.581 107.436 1.00 38.26 175 ASP A CA 1
ATOM 1292 C C . ASP A 1 168 ? 9.189 67.778 106.280 1.00 36.60 175 ASP A C 1
ATOM 1293 O O . ASP A 1 168 ? 7.988 67.856 105.992 1.00 37.71 175 ASP A O 1
ATOM 1298 N N . LYS A 1 169 ? 10.005 66.928 105.682 1.00 32.32 176 LYS A N 1
ATOM 1299 C CA . LYS A 1 169 ? 9.521 66.056 104.619 1.00 28.26 176 LYS A CA 1
ATOM 1300 C C . LYS A 1 169 ? 9.474 64.628 105.128 1.00 30.06 176 LYS A C 1
ATOM 1301 O O . LYS A 1 169 ? 10.462 64.137 105.696 1.00 28.15 176 LYS A O 1
ATOM 1307 N N . LEU A 1 170 ? 8.370 63.938 104.873 1.00 25.30 177 LEU A N 1
ATOM 1308 C CA . LEU A 1 170 ? 8.266 62.530 105.262 1.00 23.06 177 LEU A CA 1
ATOM 1309 C C . LEU A 1 170 ? 8.573 61.679 104.010 1.00 26.09 177 LEU A C 1
ATOM 1310 O O . LEU A 1 170 ? 7.859 61.770 103.021 1.00 23.47 177 LEU A O 1
ATOM 1315 N N . TYR A 1 171 ? 9.585 60.829 104.081 1.00 24.93 178 TYR A N 1
ATOM 1316 C CA . TYR A 1 171 ? 9.877 59.919 102.970 1.00 26.63 178 TYR A CA 1
ATOM 1317 C C . TYR A 1 171 ? 9.526 58.504 103.348 1.00 28.64 178 TYR A C 1
ATOM 1318 O O . TYR A 1 171 ? 9.991 58.014 104.386 1.00 26.97 178 TYR A O 1
ATOM 1327 N N . ILE A 1 172 ? 8.743 57.842 102.482 1.00 27.39 179 ILE A N 1
ATOM 1328 C CA . ILE A 1 172 ? 8.358 56.444 102.661 1.00 27.10 179 ILE A CA 1
ATOM 1329 C C . ILE A 1 172 ? 9.096 55.639 101.595 1.00 29.99 179 ILE A C 1
ATOM 1330 O O . ILE A 1 172 ? 9.083 56.008 100.403 1.00 27.33 179 ILE A O 1
ATOM 1335 N N . TRP A 1 173 ? 9.762 54.564 102.029 1.00 25.39 180 TRP A N 1
ATOM 1336 C CA . TRP A 1 173 ? 10.566 53.742 101.115 1.00 28.97 180 TRP A CA 1
ATOM 1337 C C . TRP A 1 173 ? 10.530 52.289 101.584 1.00 27.61 180 TRP A C 1
ATOM 1338 O O . TRP A 1 173 ? 9.949 51.951 102.631 1.00 28.91 180 TRP A O 1
ATOM 1349 N N . GLY A 1 174 ? 11.108 51.392 100.777 1.00 28.21 181 GLY A N 1
ATOM 1350 C CA . GLY A 1 174 ? 11.027 50.004 101.164 1.00 30.97 181 GLY A CA 1
ATOM 1351 C C . GLY A 1 174 ? 12.200 49.160 100.709 1.00 33.73 181 GLY A C 1
ATOM 1352 O O . GLY A 1 174 ? 13.130 49.625 100.041 1.00 32.69 181 GLY A O 1
ATOM 1353 N N . VAL A 1 175 ? 12.143 47.895 101.125 1.00 31.70 182 VAL A N 1
ATOM 1354 C CA . VAL A 1 175 ? 13.136 46.887 100.809 1.00 34.27 182 VAL A CA 1
ATOM 1355 C C . VAL A 1 175 ? 12.380 45.683 100.301 1.00 31.38 182 VAL A C 1
ATOM 1356 O O . VAL A 1 175 ? 11.430 45.222 100.928 1.00 32.70 182 VAL A O 1
ATOM 1360 N N . HIS A 1 176 ? 12.776 45.181 99.156 1.00 30.39 183 HIS A N 1
ATOM 1361 C CA . HIS A 1 176 ? 12.152 43.998 98.599 1.00 31.80 183 HIS A CA 1
ATOM 1362 C C . HIS A 1 176 ? 12.833 42.728 99.106 1.00 33.68 183 HIS A C 1
ATOM 1363 O O . HIS A 1 176 ? 14.058 42.640 99.076 1.00 35.24 183 HIS A O 1
ATOM 1370 N N . HIS A 1 177 ? 12.037 41.750 99.581 1.00 33.26 184 HIS A N 1
ATOM 1371 C CA . HIS A 1 177 ? 12.550 40.438 99.964 1.00 34.82 184 HIS A CA 1
ATOM 1372 C C . HIS A 1 177 ? 12.134 39.431 98.900 1.00 37.89 184 HIS A C 1
ATOM 1373 O O . HIS A 1 177 ? 11.007 38.921 98.946 1.00 38.97 184 HIS A O 1
ATOM 1380 N N . PRO A 1 178 ? 12.979 39.106 97.929 1.00 37.40 185 PRO A N 1
ATOM 1381 C CA . PRO A 1 178 ? 12.565 38.155 96.888 1.00 39.05 185 PRO A CA 1
ATOM 1382 C C . PRO A 1 178 ? 12.329 36.751 97.426 1.00 42.85 185 PRO A C 1
ATOM 1383 O O . PRO A 1 178 ? 12.836 36.329 98.467 1.00 40.99 185 PRO A O 1
ATOM 1387 N N . SER A 1 179 ? 11.526 36.020 96.664 1.00 45.66 186 SER A N 1
ATOM 1388 C CA . SER A 1 179 ? 11.151 34.671 97.026 1.00 54.48 186 SER A CA 1
ATOM 1389 C C . SER A 1 179 ? 12.326 33.706 96.874 1.00 51.65 186 SER A C 1
ATOM 1390 O O . SER A 1 179 ? 12.531 32.824 97.725 1.00 53.31 186 SER A O 1
ATOM 1393 N N . THR A 1 180 ? 13.129 33.881 95.829 1.00 47.37 187 THR A N 1
ATOM 1394 C CA . THR A 1 180 ? 14.175 32.933 95.484 1.00 48.75 187 THR A CA 1
ATOM 1395 C C . THR A 1 180 ? 15.425 33.679 95.048 1.00 47.60 187 THR A C 1
ATOM 1396 O O . THR A 1 180 ? 15.375 34.849 94.667 1.00 45.84 187 THR A O 1
ATOM 1400 N N . ASP A 1 181 ? 16.547 32.945 95.059 1.00 49.32 188 ASP A N 1
ATOM 1401 C CA . ASP A 1 181 ? 17.803 33.508 94.578 1.00 52.71 188 ASP A CA 1
ATOM 1402 C C . ASP A 1 181 ? 17.718 33.847 93.106 1.00 54.60 188 ASP A C 1
ATOM 1403 O O . ASP A 1 181 ? 18.350 34.816 92.643 1.00 48.12 188 ASP A O 1
ATOM 1408 N N . LYS A 1 182 ? 16.973 33.033 92.354 1.00 54.80 189 LYS A N 1
ATOM 1409 C CA . LYS A 1 182 ? 16.754 33.318 90.942 1.00 56.16 189 LYS A CA 1
ATOM 1410 C C . LYS A 1 182 ? 16.081 34.677 90.767 1.00 54.79 189 LYS A C 1
ATOM 1411 O O . LYS A 1 182 ? 16.483 35.489 89.915 1.00 48.51 189 LYS A O 1
ATOM 1417 N N . GLU A 1 183 ? 15.039 34.933 91.562 1.00 53.17 190 GLU A N 1
ATOM 1418 C CA . GLU A 1 183 ? 14.362 36.232 91.502 1.00 49.02 190 GLU A CA 1
ATOM 1419 C C . GLU A 1 183 ? 15.314 37.363 91.917 1.00 48.09 190 GLU A C 1
ATOM 1420 O O . GLU A 1 183 ? 15.410 38.387 91.220 1.00 44.98 190 GLU A O 1
ATOM 1426 N N . GLN A 1 184 ? 16.076 37.159 93.006 1.00 45.63 191 GLN A N 1
ATOM 1427 C CA . GLN A 1 184 ? 17.072 38.137 93.460 1.00 44.10 191 GLN A CA 1
ATOM 1428 C C . GLN A 1 184 ? 18.030 38.545 92.328 1.00 43.83 191 GLN A C 1
ATOM 1429 O O . GLN A 1 184 ? 18.231 39.738 92.066 1.00 41.45 191 GLN A O 1
ATOM 1435 N N . THR A 1 185 ? 18.661 37.573 91.679 1.00 45.87 192 THR A N 1
ATOM 1436 C CA . THR A 1 185 ? 19.651 37.935 90.661 1.00 48.83 192 THR A CA 1
ATOM 1437 C C . THR A 1 185 ? 19.007 38.393 89.362 1.00 48.55 192 THR A C 1
ATOM 1438 O O . THR A 1 185 ? 19.573 39.258 88.689 1.00 45.51 192 THR A O 1
ATOM 1442 N N . ASN A 1 186 ? 17.827 37.871 89.006 1.00 49.90 193 ASN A N 1
ATOM 1443 C CA . ASN A 1 186 ? 17.134 38.371 87.822 1.00 51.76 193 ASN A CA 1
ATOM 1444 C C . ASN A 1 186 ? 16.826 39.859 87.945 1.00 43.25 193 ASN A C 1
ATOM 1445 O O . ASN A 1 186 ? 17.019 40.618 86.992 1.00 43.09 193 ASN A O 1
ATOM 1450 N N . LEU A 1 187 ? 16.377 40.314 89.128 1.00 41.77 194 LEU A N 1
ATOM 1451 C CA . LEU A 1 187 ? 16.020 41.707 89.334 1.00 40.92 194 LEU A CA 1
ATOM 1452 C C . LEU A 1 187 ? 17.232 42.591 89.598 1.00 41.81 194 LEU A C 1
ATOM 1453 O O . LEU A 1 187 ? 17.270 43.717 89.120 1.00 38.52 194 LEU A O 1
ATOM 1458 N N . TYR A 1 188 ? 18.201 42.135 90.400 1.00 43.82 195 TYR A N 1
ATOM 1459 C CA . TYR A 1 188 ? 19.193 43.030 90.998 1.00 40.18 195 TYR A CA 1
ATOM 1460 C C . TYR A 1 188 ? 20.640 42.643 90.754 1.00 43.40 195 TYR A C 1
ATOM 1461 O O . TYR A 1 188 ? 21.528 43.356 91.241 1.00 43.66 195 TYR A O 1
ATOM 1470 N N . VAL A 1 189 ? 20.902 41.524 90.051 1.00 42.29 196 VAL A N 1
ATOM 1471 C CA . VAL A 1 189 ? 22.233 41.030 89.656 1.00 46.28 196 VAL A CA 1
ATOM 1472 C C . VAL A 1 189 ? 22.999 40.564 90.900 1.00 49.07 196 VAL A C 1
ATOM 1473 O O . VAL A 1 189 ? 23.363 39.394 91.008 1.00 46.85 196 VAL A O 1
ATOM 1477 N N . GLN A 1 190 ? 23.241 41.471 91.848 1.00 50.17 197 GLN A N 1
ATOM 1478 C CA . GLN A 1 190 ? 23.919 41.104 93.085 1.00 54.18 197 GLN A CA 1
ATOM 1479 C C . GLN A 1 190 ? 23.129 40.032 93.822 1.00 50.66 197 GLN A C 1
ATOM 1480 O O . GLN A 1 190 ? 21.900 40.095 93.902 1.00 47.15 197 GLN A O 1
ATOM 1486 N N . ALA A 1 191 ? 23.849 39.067 94.383 1.00 50.64 198 ALA A N 1
ATOM 1487 C CA . ALA A 1 191 ? 23.207 37.994 95.128 1.00 52.15 198 ALA A CA 1
ATOM 1488 C C . ALA A 1 191 ? 22.664 38.478 96.460 1.00 50.26 198 ALA A C 1
ATOM 1489 O O . ALA A 1 191 ? 21.803 37.807 97.053 1.00 49.08 198 ALA A O 1
ATOM 1491 N N . SER A 1 192 ? 23.139 39.612 96.958 1.00 50.55 199 SER A N 1
ATOM 1492 C CA . SER A 1 192 ? 22.496 40.184 98.144 1.00 52.44 199 SER A CA 1
ATOM 1493 C C . SER A 1 192 ? 22.588 41.704 98.070 1.00 52.46 199 SER A C 1
ATOM 1494 O O . SER A 1 192 ? 23.667 42.261 97.850 1.00 55.53 199 SER A O 1
ATOM 1497 N N . GLY A 1 193 ? 21.459 42.373 98.226 1.00 51.73 200 GLY A N 1
ATOM 1498 C CA . GLY A 1 193 ? 21.417 43.819 98.182 1.00 46.93 200 GLY A CA 1
ATOM 1499 C C . GLY A 1 193 ? 21.563 44.430 99.584 1.00 45.00 200 GLY A C 1
ATOM 1500 O O . GLY A 1 193 ? 21.942 43.779 100.559 1.00 42.38 200 GLY A O 1
ATOM 1501 N N . ARG A 1 194 ? 21.351 45.723 99.646 1.00 44.52 201 ARG A N 1
ATOM 1502 C CA . ARG A 1 194 ? 21.514 46.464 100.887 1.00 45.98 201 ARG A CA 1
ATOM 1503 C C . ARG A 1 194 ? 20.850 47.771 100.578 1.00 44.91 201 ARG A C 1
ATOM 1504 O O . ARG A 1 194 ? 21.051 48.300 99.469 1.00 42.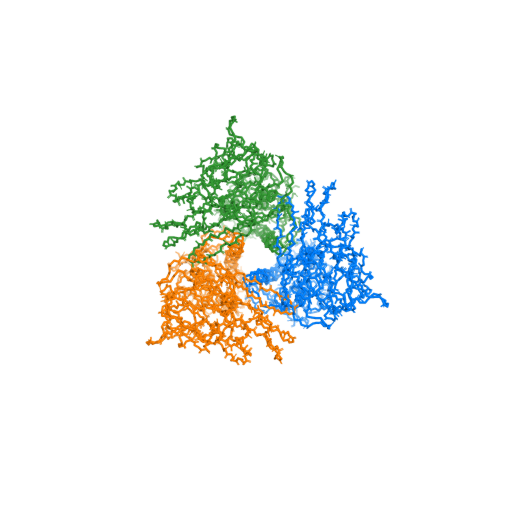71 201 ARG A O 1
ATOM 1512 N N . VAL A 1 195 ? 19.998 48.239 101.486 1.00 36.35 202 VAL A N 1
ATOM 1513 C CA . VAL A 1 195 ? 19.364 49.512 101.321 1.00 34.99 202 VAL A CA 1
ATOM 1514 C C . VAL A 1 195 ? 19.778 50.365 102.508 1.00 39.00 202 VAL A C 1
ATOM 1515 O O . VAL A 1 195 ? 19.455 50.036 103.669 1.00 36.69 202 VAL A O 1
ATOM 1519 N N . THR A 1 196 ? 20.464 51.478 102.225 1.00 37.00 203 THR A N 1
ATOM 1520 C CA . THR A 1 196 ? 20.804 52.425 103.269 1.00 40.55 203 THR A CA 1
ATOM 1521 C C . THR A 1 196 ? 20.148 53.759 102.968 1.00 36.88 203 THR A C 1
ATOM 1522 O O . THR A 1 196 ? 20.352 54.315 101.886 1.00 34.66 203 THR A O 1
ATOM 1526 N N . VAL A 1 197 ? 19.378 54.286 103.939 1.00 36.02 204 VAL A N 1
ATOM 1527 C CA . VAL A 1 197 ? 18.800 55.611 103.801 1.00 34.80 204 VAL A CA 1
ATOM 1528 C C . VAL A 1 197 ? 19.281 56.440 104.975 1.00 36.70 204 VAL A C 1
ATOM 1529 O O . VAL A 1 197 ? 19.079 56.062 106.141 1.00 34.11 204 VAL A O 1
ATOM 1533 N N . SER A 1 198 ? 19.913 57.572 104.668 1.00 36.38 205 SER A N 1
ATOM 1534 C CA . SER A 1 198 ? 20.572 58.395 105.668 1.00 38.22 205 SER A CA 1
ATOM 1535 C C . SER A 1 198 ? 20.129 59.861 105.623 1.00 38.27 205 SER A C 1
ATOM 1536 O O . SER A 1 198 ? 19.734 60.390 104.577 1.00 37.82 205 SER A O 1
ATOM 1539 N N . THR A 1 199 ? 20.203 60.508 106.785 1.00 35.90 206 THR A N 1
ATOM 1540 C CA . THR A 1 199 ? 20.266 61.960 106.896 1.00 35.74 206 THR A CA 1
ATOM 1541 C C . THR A 1 199 ? 21.519 62.300 107.687 1.00 40.37 206 THR A C 1
ATOM 1542 O O . THR A 1 199 ? 22.279 61.412 108.098 1.00 40.33 206 THR A O 1
ATOM 1546 N N . LYS A 1 200 ? 21.738 63.597 107.907 1.00 40.17 207 LYS A N 1
ATOM 1547 C CA . LYS A 1 200 ? 22.797 63.989 108.823 1.00 40.28 207 LYS A CA 1
ATOM 1548 C C . LYS A 1 200 ? 22.558 63.447 110.229 1.00 36.72 207 LYS A C 1
ATOM 1549 O O . LYS A 1 200 ? 23.524 63.264 110.976 1.00 46.21 207 LYS A O 1
ATOM 1555 N N . ARG A 1 201 ? 21.328 63.102 110.564 1.00 36.05 208 ARG A N 1
ATOM 1556 C CA . ARG A 1 201 ? 20.994 62.686 111.933 1.00 38.25 208 ARG A CA 1
ATOM 1557 C C . ARG A 1 201 ? 20.812 61.192 112.094 1.00 40.80 208 ARG A C 1
ATOM 1558 O O . ARG A 1 201 ? 20.750 60.715 113.230 1.00 43.39 208 ARG A O 1
ATOM 1566 N N . SER A 1 202 ? 20.687 60.439 111.013 1.00 36.49 209 SER A N 1
ATOM 1567 C CA . SER A 1 202 ? 20.138 59.103 111.186 1.00 35.01 209 SER A CA 1
ATOM 1568 C C . SER A 1 202 ? 20.663 58.244 110.055 1.00 35.35 209 SER A C 1
ATOM 1569 O O . SER A 1 202 ? 21.092 58.753 109.014 1.00 35.46 209 SER A O 1
ATOM 1572 N N . GLN A 1 203 ? 20.571 56.929 110.259 1.00 38.67 210 GLN A N 1
ATOM 1573 C CA . GLN A 1 203 ? 20.943 55.985 109.205 1.00 38.86 210 GLN A CA 1
ATOM 1574 C C . GLN A 1 203 ? 20.086 54.752 109.427 1.00 40.13 210 GLN A C 1
ATOM 1575 O O . GLN A 1 203 ? 19.934 54.276 110.561 1.00 36.72 210 GLN A O 1
ATOM 1581 N N . GLN A 1 204 ? 19.442 54.298 108.381 1.00 35.10 211 GLN A N 1
ATOM 1582 C CA . GLN A 1 204 ? 18.658 53.081 108.453 1.00 33.45 211 GLN A CA 1
ATOM 1583 C C . GLN A 1 204 ? 19.235 52.170 107.386 1.00 37.89 211 GLN A C 1
ATOM 1584 O O . GLN A 1 204 ? 19.106 52.465 106.204 1.00 37.75 211 GLN A O 1
ATOM 1590 N N . THR A 1 205 ? 19.892 51.086 107.798 1.00 37.85 212 THR A N 1
ATOM 1591 C CA . THR A 1 205 ? 20.459 50.118 106.850 1.00 42.55 212 THR A CA 1
ATOM 1592 C C . THR A 1 205 ? 19.748 48.791 107.038 1.00 45.16 212 THR A C 1
ATOM 1593 O O . THR A 1 205 ? 19.699 48.274 108.156 1.00 42.53 212 THR A O 1
ATOM 1597 N N . ILE A 1 206 ? 19.174 48.276 105.957 1.00 39.05 213 ILE A N 1
ATOM 1598 C CA . ILE A 1 206 ? 18.376 47.064 105.930 1.00 41.41 213 ILE A CA 1
ATOM 1599 C C . ILE A 1 206 ? 18.994 46.113 104.923 1.00 48.17 213 ILE A C 1
ATOM 1600 O O . ILE A 1 206 ? 19.259 46.502 103.770 1.00 45.20 213 ILE A O 1
ATOM 1605 N N . ILE A 1 207 ? 19.239 44.879 105.347 1.00 46.46 214 ILE A N 1
ATOM 1606 C CA . ILE A 1 207 ? 19.697 43.825 104.451 1.00 51.51 214 ILE A CA 1
ATOM 1607 C C . ILE A 1 207 ? 18.471 43.018 104.040 1.00 52.29 214 ILE A C 1
ATOM 1608 O O . ILE A 1 207 ? 17.755 42.514 104.911 1.00 50.65 214 ILE A O 1
ATOM 1613 N N . PRO A 1 208 ? 18.154 42.934 102.766 1.00 46.01 215 PRO A N 1
ATOM 1614 C CA . PRO A 1 208 ? 17.026 42.097 102.352 1.00 42.44 215 PRO A CA 1
ATOM 1615 C C . PRO A 1 208 ? 17.370 40.625 102.553 1.00 45.40 215 PRO A C 1
ATOM 1616 O O . PRO A 1 208 ? 18.544 40.244 102.635 1.00 45.83 215 PRO A O 1
ATOM 1620 N N . ASN A 1 209 ? 16.324 39.810 102.755 1.00 42.20 216 ASN A N 1
ATOM 1621 C CA . ASN A 1 209 ? 16.462 38.361 102.912 1.00 52.81 216 ASN A CA 1
ATOM 1622 C C . ASN A 1 209 ? 15.638 37.618 101.869 1.00 55.49 216 ASN A C 1
ATOM 1623 O O . ASN A 1 209 ? 14.408 37.738 101.832 1.00 66.33 216 ASN A O 1
ATOM 1628 N N . VAL A 1 210 ? 16.297 36.775 101.101 1.00 47.70 217 VAL A N 1
ATOM 1629 C CA . VAL A 1 210 ? 15.604 35.949 100.127 1.00 43.47 217 VAL A CA 1
ATOM 1630 C C . VAL A 1 210 ? 14.825 34.834 100.812 1.00 47.11 217 VAL A C 1
ATOM 1631 O O . VAL A 1 210 ? 15.383 34.068 101.619 1.00 44.85 217 VAL A O 1
ATOM 1635 N N . GLY A 1 211 ? 13.547 34.692 100.439 1.00 43.16 218 GLY A N 1
ATOM 1636 C CA . GLY A 1 211 ? 12.706 33.571 100.866 1.00 49.55 218 GLY A CA 1
ATOM 1637 C C . GLY A 1 211 ? 12.066 33.719 102.234 1.00 54.55 218 GLY A C 1
ATOM 1638 O O . GLY A 1 211 ? 11.332 32.813 102.672 1.00 48.40 218 GLY A O 1
ATOM 1639 N N . SER A 1 212 ? 12.230 34.885 102.851 1.00 54.67 219 SER A N 1
ATOM 1640 C CA . SER A 1 212 ? 11.844 35.161 104.223 1.00 55.46 219 SER A CA 1
ATOM 1641 C C . SER A 1 212 ? 10.370 35.543 104.377 1.00 51.57 219 SER A C 1
ATOM 1642 O O . SER A 1 212 ? 9.906 35.717 105.515 1.00 49.04 219 SER A O 1
ATOM 1645 N N . ARG A 1 213 ? 9.598 35.696 103.236 1.00 40.93 220 ARG A N 1
ATOM 1646 C CA . ARG A 1 213 ? 8.218 36.170 103.401 1.00 39.99 220 ARG A CA 1
ATOM 1647 C C . ARG A 1 213 ? 7.248 35.035 103.092 1.00 42.60 220 ARG A C 1
ATOM 1648 O O . ARG A 1 213 ? 7.516 34.221 102.208 1.00 41.42 220 ARG A O 1
ATOM 1656 N N . PRO A 1 214 ? 6.170 34.881 103.855 1.00 44.18 221 PRO A N 1
ATOM 1657 C CA . PRO A 1 214 ? 5.223 33.802 103.563 1.00 43.51 221 PRO A CA 1
ATOM 1658 C C . PRO A 1 214 ? 4.361 34.140 102.363 1.00 53.05 221 PRO A C 1
ATOM 1659 O O . PRO A 1 214 ? 4.155 35.316 102.019 1.00 51.28 221 PRO A O 1
ATOM 1663 N N . TRP A 1 215 ? 3.791 33.084 101.784 1.00 53.00 222 TRP A N 1
ATOM 1664 C CA . TRP A 1 215 ? 2.906 33.192 100.626 1.00 54.90 222 TRP A CA 1
ATOM 1665 C C . TRP A 1 215 ? 1.658 34.025 100.942 1.00 54.86 222 TRP A C 1
ATOM 1666 O O . TRP A 1 215 ? 0.933 33.744 101.888 1.00 46.22 222 TRP A O 1
ATOM 1677 N N . VAL A 1 216 ? 1.430 35.068 100.147 1.00 55.77 223 VAL A N 1
ATOM 1678 C CA . VAL A 1 216 ? 0.309 35.996 100.288 1.00 53.39 223 VAL A CA 1
ATOM 1679 C C . VAL A 1 216 ? -0.132 36.388 98.880 1.00 57.78 223 VAL A C 1
ATOM 1680 O O . VAL A 1 216 ? 0.688 36.885 98.095 1.00 49.57 223 VAL A O 1
ATOM 1684 N N . ARG A 1 217 ? -1.402 36.151 98.553 1.00 62.87 224 ARG A N 1
ATOM 1685 C CA . ARG A 1 217 ? -1.980 36.573 97.269 1.00 63.04 224 ARG A CA 1
ATOM 1686 C C . ARG A 1 217 ? -1.076 36.207 96.082 1.00 64.76 224 ARG A C 1
ATOM 1687 O O . ARG A 1 217 ? -0.808 37.019 95.195 1.00 67.81 224 ARG A O 1
ATOM 1695 N N . GLY A 1 218 ? -0.566 34.976 96.087 1.00 60.52 225 GLY A N 1
ATOM 1696 C CA . GLY A 1 218 ? 0.161 34.421 94.967 1.00 57.71 225 GLY A CA 1
ATOM 1697 C C . GLY A 1 218 ? 1.663 34.539 95.064 1.00 52.70 225 GLY A C 1
ATOM 1698 O O . GLY A 1 218 ? 2.352 34.010 94.209 1.00 56.37 225 GLY A O 1
ATOM 1699 N N . LEU A 1 219 ? 2.195 35.223 96.073 1.00 46.71 226 LEU A N 1
ATOM 1700 C CA . LEU A 1 219 ? 3.623 35.508 96.148 1.00 49.97 226 LEU A CA 1
ATOM 1701 C C . LEU A 1 219 ? 4.204 35.117 97.501 1.00 49.91 226 LEU A C 1
ATOM 1702 O O . LEU A 1 219 ? 3.631 35.437 98.537 1.00 45.72 226 LEU A O 1
ATOM 1707 N N . SER A 1 220 ? 5.368 34.488 97.485 1.00 49.67 227 SER A N 1
ATOM 1708 C CA . SER A 1 220 ? 6.171 34.251 98.690 1.00 53.08 227 SER A CA 1
ATOM 1709 C C . SER A 1 220 ? 7.256 35.302 98.784 1.00 48.39 227 SER A C 1
ATOM 1710 O O . SER A 1 220 ? 8.464 35.055 98.846 1.00 49.63 227 SER A O 1
ATOM 1713 N N . SER A 1 221 ? 6.811 36.518 98.629 1.00 42.61 228 SER A N 1
ATOM 1714 C CA . SER A 1 221 ? 7.714 37.623 98.512 1.00 44.36 228 SER A CA 1
ATOM 1715 C C . SER A 1 221 ? 7.052 38.804 99.184 1.00 37.97 228 SER A C 1
ATOM 1716 O O . SER A 1 221 ? 5.840 38.789 99.397 1.00 40.58 228 SER A O 1
ATOM 1719 N N . GLY A 1 222 ? 7.804 39.873 99.478 1.00 34.47 229 GLY A N 1
ATOM 1720 C CA . GLY A 1 222 ? 7.166 41.004 100.122 1.00 37.04 229 GLY A CA 1
ATOM 1721 C C . GLY A 1 222 ? 8.110 42.186 100.169 1.00 34.00 229 GLY A C 1
ATOM 1722 O O . GLY A 1 222 ? 9.311 42.052 99.916 1.00 33.90 229 GLY A O 1
ATOM 1723 N N . ILE A 1 223 ? 7.573 43.344 100.535 1.00 31.13 230 ILE A N 1
ATOM 1724 C CA . ILE A 1 223 ? 8.420 44.514 100.756 1.00 31.16 230 ILE A CA 1
ATOM 1725 C C . ILE A 1 223 ? 8.246 44.925 102.206 1.00 32.68 230 ILE A C 1
ATOM 1726 O O . ILE A 1 223 ? 7.154 44.786 102.776 1.00 35.37 230 ILE A O 1
ATOM 1731 N N . SER A 1 224 ? 9.328 45.376 102.832 1.00 34.68 231 SER A N 1
ATOM 1732 C CA . SER A 1 224 ? 9.224 45.965 104.174 1.00 30.63 231 SER A CA 1
ATOM 1733 C C . SER A 1 224 ? 9.344 47.470 104.050 1.00 30.97 231 SER A C 1
ATOM 1734 O O . SER A 1 224 ? 10.241 47.971 103.343 1.00 30.64 231 SER A O 1
ATOM 1737 N N . ILE A 1 225 ? 8.460 48.197 104.763 1.00 28.84 232 ILE A N 1
ATOM 1738 C CA . ILE A 1 225 ? 8.268 49.626 104.596 1.00 26.57 232 ILE A CA 1
ATOM 1739 C C . ILE A 1 225 ? 8.956 50.340 105.744 1.00 27.32 232 ILE A C 1
ATOM 1740 O O . ILE A 1 225 ? 8.752 49.986 106.914 1.00 28.89 232 ILE A O 1
ATOM 1745 N N . TYR A 1 226 ? 9.739 51.363 105.414 1.00 25.52 233 TYR A N 1
ATOM 1746 C CA . TYR A 1 226 ? 10.452 52.189 106.367 1.00 27.07 233 TYR A CA 1
ATOM 1747 C C . TYR A 1 226 ? 10.160 53.658 106.089 1.00 28.88 233 TYR A C 1
ATOM 1748 O O . TYR A 1 226 ? 9.648 54.021 105.018 1.00 28.30 233 TYR A O 1
ATOM 1757 N N . TRP A 1 227 ? 10.458 54.521 107.078 1.00 26.59 234 TRP A N 1
ATOM 1758 C CA . TRP A 1 227 ? 10.219 55.954 106.856 1.00 29.29 234 TRP A CA 1
ATOM 1759 C C . TRP A 1 227 ? 11.367 56.753 107.463 1.00 28.02 234 TRP A C 1
ATOM 1760 O O . TRP A 1 227 ? 12.111 56.277 108.341 1.00 27.61 234 TRP A O 1
ATOM 1771 N N . THR A 1 228 ? 11.550 57.937 106.910 1.00 27.05 235 THR A N 1
ATOM 1772 C CA . THR A 1 228 ? 12.635 58.870 107.228 1.00 27.02 235 THR A CA 1
ATOM 1773 C C . THR A 1 228 ? 12.064 60.264 107.143 1.00 29.45 235 THR A C 1
ATOM 1774 O O . THR A 1 228 ? 11.539 60.656 106.090 1.00 30.46 235 THR A O 1
ATOM 1778 N N . ILE A 1 229 ? 12.234 61.064 108.191 1.00 26.78 236 ILE A N 1
ATOM 1779 C CA . ILE A 1 229 ? 11.803 62.466 108.112 1.00 27.35 236 ILE A CA 1
ATOM 1780 C C . ILE A 1 229 ? 13.029 63.335 107.941 1.00 28.50 236 ILE A C 1
ATOM 1781 O O . ILE A 1 229 ? 14.039 63.143 108.626 1.00 34.30 236 ILE A O 1
ATOM 1786 N N . VAL A 1 230 ? 13.007 64.238 106.957 1.00 27.55 237 VAL A N 1
ATOM 1787 C CA . VAL A 1 230 ? 14.157 65.062 106.695 1.00 28.92 237 VAL A CA 1
ATOM 1788 C C . VAL A 1 230 ? 13.806 66.473 107.096 1.00 34.62 237 VAL A C 1
ATOM 1789 O O . VAL A 1 230 ? 12.862 67.056 106.545 1.00 34.43 237 VAL A O 1
ATOM 1793 N N . LYS A 1 231 ? 14.551 67.025 108.055 1.00 36.71 238 LYS A N 1
ATOM 1794 C CA . LYS A 1 231 ? 14.261 68.373 108.530 1.00 35.78 238 LYS A CA 1
ATOM 1795 C C . LYS A 1 231 ? 14.831 69.399 107.555 1.00 35.91 238 LYS A C 1
ATOM 1796 O O . LYS A 1 231 ? 15.666 69.065 106.726 1.00 36.22 238 LYS A O 1
ATOM 1802 N N . PRO A 1 232 ? 14.375 70.658 107.644 1.00 39.28 239 PRO A N 1
ATOM 1803 C CA . PRO A 1 232 ? 14.959 71.735 106.833 1.00 41.21 239 PRO A CA 1
ATOM 1804 C C . PRO A 1 232 ? 16.476 71.836 106.986 1.00 42.41 239 PRO A C 1
ATOM 1805 O O . PRO A 1 232 ? 17.021 71.713 108.084 1.00 48.94 239 PRO A O 1
ATOM 1809 N N . GLY A 1 233 ? 17.161 72.028 105.874 1.00 41.19 240 GLY A N 1
ATOM 1810 C CA . GLY A 1 233 ? 18.618 72.086 105.870 1.00 43.02 240 GLY A CA 1
ATOM 1811 C C . GLY A 1 233 ? 19.317 70.744 105.890 1.00 40.25 240 GLY A C 1
ATOM 1812 O O . GLY A 1 233 ? 20.542 70.705 105.792 1.00 44.77 240 GLY A O 1
ATOM 1813 N N . ASP A 1 234 ? 18.591 69.660 106.098 1.00 38.72 241 ASP A N 1
ATOM 1814 C CA . ASP A 1 234 ? 19.140 68.314 106.073 1.00 40.82 241 ASP A CA 1
ATOM 1815 C C . ASP A 1 234 ? 18.989 67.758 104.657 1.00 41.17 241 ASP A C 1
ATOM 1816 O O . ASP A 1 234 ? 18.568 68.448 103.722 1.00 44.95 241 ASP A O 1
ATOM 1821 N N . ILE A 1 235 ? 19.331 66.488 104.481 1.00 39.85 242 ILE A N 1
ATOM 1822 C CA . ILE A 1 235 ? 19.376 65.894 103.150 1.00 41.38 242 ILE A CA 1
ATOM 1823 C C . ILE A 1 235 ? 19.003 64.422 103.292 1.00 43.62 242 ILE A C 1
ATOM 1824 O O . ILE A 1 235 ? 19.272 63.797 104.325 1.00 44.82 242 ILE A O 1
ATOM 1829 N N . LEU A 1 236 ? 18.261 63.912 102.318 1.00 35.53 243 LEU A N 1
ATOM 1830 C CA . LEU A 1 236 ? 18.053 62.481 102.180 1.00 33.50 243 LEU A CA 1
ATOM 1831 C C . LEU A 1 236 ? 19.172 61.909 101.315 1.00 35.93 243 LEU A C 1
ATOM 1832 O O . LEU A 1 236 ? 19.431 62.406 100.222 1.00 34.44 243 LEU A O 1
ATOM 1837 N N . LEU A 1 237 ? 19.815 60.850 101.794 1.00 34.20 244 LEU A N 1
ATOM 1838 C CA . LEU A 1 237 ? 20.842 60.163 101.035 1.00 34.77 244 LEU A CA 1
ATOM 1839 C C . LEU A 1 237 ? 20.462 58.682 100.947 1.00 37.57 244 LEU A C 1
ATOM 1840 O O . LEU A 1 237 ? 20.181 58.042 101.980 1.00 35.62 244 LEU A O 1
ATOM 1845 N N . ILE A 1 238 ? 20.405 58.156 99.712 1.00 34.92 245 ILE A N 1
ATOM 1846 C CA . ILE A 1 238 ? 19.999 56.777 99.473 1.00 31.50 245 ILE A CA 1
ATOM 1847 C C . ILE A 1 238 ? 21.148 56.059 98.806 1.00 32.90 245 ILE A C 1
ATOM 1848 O O . ILE A 1 238 ? 21.674 56.536 97.788 1.00 34.52 245 ILE A O 1
ATOM 1853 N N . ASN A 1 239 ? 21.557 54.948 99.397 1.00 34.34 246 ASN A N 1
ATOM 1854 C CA . ASN A 1 239 ? 22.692 54.195 98.930 1.00 38.67 246 ASN A CA 1
ATOM 1855 C C . ASN A 1 239 ? 22.261 52.740 98.898 1.00 38.95 246 ASN A C 1
ATOM 1856 O O . ASN A 1 239 ? 21.788 52.200 99.902 1.00 38.00 246 ASN A O 1
ATOM 1861 N N . SER A 1 240 ? 22.354 52.126 97.714 1.00 37.61 247 SER A N 1
ATOM 1862 C CA . SER A 1 240 ? 21.840 50.775 97.562 1.00 37.40 247 SER A CA 1
ATOM 1863 C C . SER A 1 240 ? 22.525 50.093 96.393 1.00 38.39 247 SER A C 1
ATOM 1864 O O . SER A 1 240 ? 22.708 50.704 95.335 1.00 38.43 247 SER A O 1
ATOM 1867 N N . ASN A 1 241 ? 22.798 48.801 96.550 1.00 37.36 248 ASN A N 1
ATOM 1868 C CA . ASN A 1 241 ? 23.230 48.007 95.400 1.00 41.15 248 ASN A CA 1
ATOM 1869 C C . ASN A 1 241 ? 22.231 46.890 95.120 1.00 43.43 248 ASN A C 1
ATOM 1870 O O . ASN A 1 241 ? 22.609 45.852 94.569 1.00 42.78 248 ASN A O 1
ATOM 1875 N N . GLY A 1 242 ? 20.965 47.101 95.482 1.00 39.89 249 GLY A N 1
ATOM 1876 C CA . GLY A 1 242 ? 19.885 46.196 95.104 1.00 34.75 249 GLY A CA 1
ATOM 1877 C C . GLY A 1 242 ? 18.785 46.204 96.150 1.00 34.92 249 GLY A C 1
ATOM 1878 O O . GLY A 1 242 ? 19.019 46.538 97.301 1.00 35.60 249 GLY A O 1
ATOM 1879 N N . ASN A 1 243 ? 17.559 45.891 95.699 1.00 35.58 250 ASN A N 1
ATOM 1880 C CA . ASN A 1 243 ? 16.361 45.618 96.515 1.00 35.20 250 ASN A CA 1
ATOM 1881 C C . ASN A 1 243 ? 15.706 46.893 97.030 1.00 36.08 250 ASN A C 1
ATOM 1882 O O . ASN A 1 243 ? 14.745 46.833 97.853 1.00 32.73 250 ASN A O 1
ATOM 1887 N N . LEU A 1 244 ? 16.167 48.047 96.577 1.00 34.29 251 LEU A N 1
ATOM 1888 C CA . LEU A 1 244 ? 15.594 49.300 96.991 1.00 34.51 251 LEU A CA 1
ATOM 1889 C C . LEU A 1 244 ? 14.215 49.540 96.358 1.00 32.96 251 LEU A C 1
ATOM 1890 O O . LEU A 1 244 ? 14.045 49.472 95.140 1.00 33.14 251 LEU A O 1
ATOM 1895 N N . ILE A 1 245 ? 13.221 49.819 97.206 1.00 30.61 252 ILE A N 1
ATOM 1896 C CA . ILE A 1 245 ? 11.912 50.310 96.762 1.00 27.89 252 ILE A CA 1
ATOM 1897 C C . ILE A 1 245 ? 11.926 51.809 97.066 1.00 30.79 252 ILE A C 1
ATOM 1898 O O . ILE A 1 245 ? 11.713 52.228 98.211 1.00 32.25 252 ILE A O 1
ATOM 1903 N N . ALA A 1 246 ? 12.139 52.628 96.032 1.00 30.41 253 ALA A N 1
ATOM 1904 C CA . ALA A 1 246 ? 12.489 54.023 96.253 1.00 27.17 253 ALA A CA 1
ATOM 1905 C C . ALA A 1 246 ? 11.261 54.906 96.474 1.00 30.14 253 ALA A C 1
ATOM 1906 O O . ALA A 1 246 ? 10.183 54.643 95.924 1.00 29.12 253 ALA A O 1
ATOM 1908 N N . PRO A 1 247 ? 11.412 56.009 97.213 1.00 28.50 254 PRO A N 1
ATOM 1909 C CA . PRO A 1 247 ? 10.349 57.022 97.260 1.00 31.04 254 PRO A CA 1
ATOM 1910 C C . PRO A 1 247 ? 10.264 57.772 95.936 1.00 33.48 254 PRO A C 1
ATOM 1911 O O . PRO A 1 247 ? 11.257 57.921 95.207 1.00 30.47 254 PRO A O 1
ATOM 1915 N N . ARG A 1 248 ? 9.066 58.255 95.620 1.00 28.66 255 ARG A N 1
ATOM 1916 C CA . ARG A 1 248 ? 8.844 59.119 94.457 1.00 30.67 255 ARG A CA 1
ATOM 1917 C C . ARG A 1 248 ? 8.861 60.617 94.797 1.00 30.56 255 ARG A C 1
ATOM 1918 O O . ARG A 1 248 ? 8.688 61.461 93.900 1.00 30.93 255 ARG A O 1
ATOM 1926 N N . GLY A 1 249 ? 8.996 60.940 96.081 1.00 31.72 256 GLY A N 1
ATOM 1927 C CA . GLY A 1 249 ? 8.959 62.289 96.594 1.00 28.29 256 GLY A CA 1
ATOM 1928 C C . GLY A 1 249 ? 8.538 62.153 98.064 1.00 26.27 256 GLY A C 1
ATOM 1929 O O . GLY A 1 249 ? 8.724 61.102 98.666 1.00 28.36 256 GLY A O 1
ATOM 1930 N N . TYR A 1 250 ? 7.983 63.216 98.604 1.00 27.56 257 TYR A N 1
ATOM 1931 C CA . TYR A 1 250 ? 7.727 63.237 100.055 1.00 25.51 257 TYR A CA 1
ATOM 1932 C C . TYR A 1 250 ? 6.279 63.603 100.336 1.00 28.37 257 TYR A C 1
ATOM 1933 O O . TYR A 1 250 ? 5.619 64.292 99.540 1.00 29.23 257 TYR A O 1
ATOM 1942 N N . PHE A 1 251 ? 5.825 63.220 101.549 1.00 29.54 258 PHE A N 1
ATOM 1943 C CA . PHE A 1 251 ? 4.590 63.739 102.115 1.00 31.91 258 PHE A CA 1
ATOM 1944 C C . PHE A 1 251 ? 4.904 64.967 102.948 1.00 27.65 258 PHE A C 1
ATOM 1945 O O . PHE A 1 251 ? 5.844 64.962 103.763 1.00 26.30 258 PHE A O 1
ATOM 1953 N N . LYS A 1 252 ? 4.081 65.979 102.808 1.00 25.23 259 LYS A N 1
ATOM 1954 C CA . LYS A 1 252 ? 4.289 67.197 103.560 1.00 33.96 259 LYS A CA 1
ATOM 1955 C C . LYS A 1 252 ? 3.761 66.966 104.983 1.00 35.89 259 LYS A C 1
ATOM 1956 O O . LYS A 1 252 ? 2.706 66.373 105.166 1.00 39.08 259 LYS A O 1
ATOM 1962 N N . ILE A 1 253 ? 4.562 67.212 105.974 1.00 34.31 260 ILE A N 1
ATOM 1963 C CA . ILE A 1 253 ? 4.091 67.007 107.359 1.00 34.72 260 ILE A CA 1
ATOM 1964 C C . ILE A 1 253 ? 3.509 68.311 107.854 1.00 33.63 260 ILE A C 1
ATOM 1965 O O . ILE A 1 253 ? 4.193 69.334 107.824 1.00 35.53 260 ILE A O 1
ATOM 1970 N N . ARG A 1 254 ? 2.299 68.261 108.417 1.00 36.45 261 ARG A N 1
ATOM 1971 C CA . ARG A 1 254 ? 1.683 69.415 109.022 1.00 34.31 261 ARG A CA 1
ATOM 1972 C C . ARG A 1 254 ? 1.491 69.144 110.507 1.00 30.94 261 ARG A C 1
ATOM 1973 O O . ARG A 1 254 ? 1.510 68.007 110.952 1.00 28.38 261 ARG A O 1
ATOM 1981 N N . THR A 1 255 ? 1.299 70.202 111.262 1.00 34.31 262 THR A N 1
ATOM 1982 C CA . THR A 1 255 ? 0.878 70.025 112.659 1.00 39.31 262 THR A CA 1
ATOM 1983 C C . THR A 1 255 ? -0.510 70.616 112.792 1.00 38.64 262 THR A C 1
ATOM 1984 O O . THR A 1 255 ? -0.827 71.592 112.132 1.00 38.47 262 THR A O 1
ATOM 1988 N N . GLY A 1 256 ? -1.348 70.046 113.639 1.00 39.27 263 GLY A N 1
ATOM 1989 C CA . GLY A 1 256 ? -2.688 70.607 113.830 1.00 38.90 263 GLY A CA 1
ATOM 1990 C C . GLY A 1 256 ? -3.509 69.606 114.641 1.00 37.43 263 GLY A C 1
ATOM 1991 O O . GLY A 1 256 ? -2.948 68.801 115.375 1.00 37.57 263 GLY A O 1
ATOM 1992 N N . LYS A 1 257 ? -4.830 69.627 114.446 1.00 30.67 264 LYS A N 1
ATOM 1993 C CA . LYS A 1 257 ? -5.761 68.846 115.277 1.00 35.54 264 LYS A CA 1
ATOM 1994 C C . LYS A 1 257 ? -6.117 67.479 114.699 1.00 27.08 264 LYS A C 1
ATOM 1995 O O . LYS A 1 257 ? -7.016 66.818 115.211 1.00 27.09 264 LYS A O 1
ATOM 2001 N N . SER A 1 258 ? -5.397 66.976 113.675 1.00 26.48 265 SER A N 1
ATOM 2002 C CA . SER A 1 258 ? -5.908 65.759 113.071 1.00 23.77 265 SER A CA 1
ATOM 2003 C C . SER A 1 258 ? -5.580 64.519 113.873 1.00 23.88 265 SER A C 1
ATOM 2004 O O . SER A 1 258 ? -4.582 64.445 114.609 1.00 24.16 265 SER A O 1
ATOM 2007 N N . SER A 1 259 ? -6.400 63.495 113.671 1.00 20.69 266 SER A N 1
ATOM 2008 C CA . SER A 1 259 ? -6.130 62.210 114.279 1.00 22.00 266 SER A CA 1
ATOM 2009 C C . SER A 1 259 ? -6.770 61.104 113.433 1.00 22.08 266 SER A C 1
ATOM 2010 O O . SER A 1 259 ? -7.296 61.355 112.330 1.00 24.75 266 SER A O 1
ATOM 2013 N N . ILE A 1 260 ? -6.829 59.904 114.026 1.00 21.55 267 ILE A N 1
ATOM 2014 C CA . ILE A 1 260 ? -7.426 58.719 113.414 1.00 22.85 267 ILE A CA 1
ATOM 2015 C C . ILE A 1 260 ? -8.239 57.937 114.450 1.00 24.82 267 ILE A C 1
ATOM 2016 O O . ILE A 1 260 ? -7.960 57.973 115.656 1.00 24.24 267 ILE A O 1
ATOM 2021 N N . MET A 1 261 ? -9.277 57.240 113.978 1.00 25.67 268 MET A N 1
ATOM 2022 C CA . MET A 1 261 ? -10.095 56.479 114.925 1.00 27.49 268 MET A CA 1
ATOM 2023 C C . MET A 1 261 ? -10.545 55.206 114.224 1.00 29.49 268 MET A C 1
ATOM 2024 O O . MET A 1 261 ? -10.914 55.249 113.049 1.00 26.16 268 MET A O 1
ATOM 2029 N N . ARG A 1 262 ? -10.570 54.085 114.951 1.00 25.87 269 ARG A N 1
ATOM 2030 C CA . ARG A 1 262 ? -11.146 52.850 114.416 1.00 25.03 269 ARG A CA 1
ATOM 2031 C C . ARG A 1 262 ? -12.609 52.816 114.802 1.00 29.24 269 ARG A C 1
ATOM 2032 O O . ARG A 1 262 ? -12.923 52.893 116.011 1.00 26.86 269 ARG A O 1
ATOM 2040 N N . SER A 1 263 ? -13.493 52.693 113.813 1.00 31.17 270 SER A N 1
ATOM 2041 C CA . SER A 1 263 ? -14.925 52.684 114.076 1.00 32.31 270 SER A CA 1
ATOM 2042 C C . SER A 1 263 ? -15.675 52.070 112.895 1.00 30.77 270 SER A C 1
ATOM 2043 O O . SER A 1 263 ? -15.339 52.301 111.727 1.00 31.82 270 SER A O 1
ATOM 2046 N N . ASP A 1 264 ? -16.733 51.339 113.199 1.00 30.70 271 ASP A N 1
ATOM 2047 C CA . ASP A 1 264 ? -17.661 50.900 112.178 1.00 31.43 271 ASP A CA 1
ATOM 2048 C C . ASP A 1 264 ? -18.984 51.681 112.174 1.00 33.38 271 ASP A C 1
ATOM 2049 O O . ASP A 1 264 ? -19.913 51.324 111.430 1.00 37.23 271 ASP A O 1
ATOM 2054 N N . ALA A 1 265 ? -19.048 52.789 112.889 1.00 32.47 272 ALA A N 1
ATOM 2055 C CA . ALA A 1 265 ? -20.266 53.596 112.943 1.00 32.98 272 ALA A CA 1
ATOM 2056 C C . ALA A 1 265 ? -20.457 54.332 111.622 1.00 38.18 272 ALA A C 1
ATOM 2057 O O . ALA A 1 265 ? -19.490 54.852 111.061 1.00 34.66 272 ALA A O 1
ATOM 2059 N N . PRO A 1 266 ? -21.683 54.397 111.098 1.00 40.12 273 PRO A N 1
ATOM 2060 C CA . PRO A 1 266 ? -21.917 55.155 109.867 1.00 42.56 273 PRO A CA 1
ATOM 2061 C C . PRO A 1 266 ? -21.771 56.663 110.076 1.00 44.05 273 PRO A C 1
ATOM 2062 O O . PRO A 1 266 ? -22.018 57.193 111.160 1.00 41.33 273 PRO A O 1
ATOM 2066 N N . ILE A 1 267 ? -21.346 57.350 109.009 1.00 40.54 274 ILE A N 1
ATOM 2067 C CA . ILE A 1 267 ? -21.198 58.807 108.990 1.00 46.89 274 ILE A CA 1
ATOM 2068 C C . ILE A 1 267 ? -22.534 59.403 108.595 1.00 50.90 274 ILE A C 1
ATOM 2069 O O . ILE A 1 267 ? -23.126 58.980 107.605 1.00 54.05 274 ILE A O 1
ATOM 2074 N N . GLY A 1 268 ? -22.990 60.420 109.326 1.00 48.88 275 GLY A N 1
ATOM 2075 C CA . GLY A 1 268 ? -24.282 61.010 109.066 1.00 51.88 275 GLY A CA 1
ATOM 2076 C C . GLY A 1 268 ? -24.175 62.516 108.927 1.00 52.73 275 GLY A C 1
ATOM 2077 O O . GLY A 1 268 ? -23.154 63.123 109.246 1.00 51.92 275 GLY A O 1
ATOM 2078 N N . THR A 1 269 ? -25.251 63.096 108.404 1.00 55.14 276 THR A N 1
ATOM 2079 C CA . THR A 1 269 ? -25.386 64.536 108.216 1.00 58.60 276 THR A CA 1
ATOM 2080 C C . THR A 1 269 ? -25.989 65.098 109.486 1.00 61.32 276 THR A C 1
ATOM 2081 O O . THR A 1 269 ? -27.191 64.980 109.720 1.00 67.15 276 THR A O 1
ATOM 2085 N N . CYS A 1 270 ? -25.155 65.724 110.295 1.00 56.71 277 CYS A N 1
ATOM 2086 C CA . CYS A 1 270 ? -25.543 66.287 111.587 1.00 60.38 277 CYS A CA 1
ATOM 2087 C C . CYS A 1 270 ? -24.305 66.986 112.105 1.00 54.16 277 CYS A C 1
ATOM 2088 O O . CYS A 1 270 ? -23.251 66.973 111.456 1.00 48.90 277 CYS A O 1
ATOM 2091 N N . SER A 1 271 ? -24.437 67.611 113.270 1.00 46.01 278 SER A N 1
ATOM 2092 C CA . SER A 1 271 ? -23.336 68.371 113.836 1.00 49.22 278 SER A CA 1
ATOM 2093 C C . SER A 1 271 ? -23.120 67.932 115.272 1.00 46.89 278 SER A C 1
ATOM 2094 O O . SER A 1 271 ? -24.063 67.939 116.057 1.00 42.72 278 SER A O 1
ATOM 2097 N N . SER A 1 272 ? -21.885 67.581 115.617 1.00 40.48 279 SER A N 1
ATOM 2098 C CA . SER A 1 272 ? -21.567 67.239 116.994 1.00 45.77 279 SER A CA 1
ATOM 2099 C C . SER A 1 272 ? -20.076 67.419 117.218 1.00 43.08 279 SER A C 1
ATOM 2100 O O . SER A 1 272 ? -19.257 66.910 116.440 1.00 37.47 279 SER A O 1
ATOM 2103 N N . GLU A 1 273 ? -19.726 68.118 118.300 1.00 37.23 280 GLU A N 1
ATOM 2104 C CA . GLU A 1 273 ? -18.321 68.404 118.586 1.00 35.82 280 GLU A CA 1
ATOM 2105 C C . GLU A 1 273 ? -17.538 67.162 119.005 1.00 32.60 280 GLU A C 1
ATOM 2106 O O . GLU A 1 273 ? -16.319 67.140 118.840 1.00 34.32 280 GLU A O 1
ATOM 2112 N N . CYS A 1 274 ? -18.181 66.176 119.655 1.00 27.33 281 CYS A N 1
ATOM 2113 C CA . CYS A 1 274 ? -17.504 65.044 120.281 1.00 27.73 281 CYS A CA 1
ATOM 2114 C C . CYS A 1 274 ? -17.772 63.792 119.464 1.00 29.16 281 CYS A C 1
ATOM 2115 O O . CYS A 1 274 ? -18.930 63.487 119.170 1.00 35.05 281 CYS A O 1
ATOM 2118 N N . ILE A 1 275 ? -16.723 63.066 119.100 1.00 28.27 282 ILE A N 1
ATOM 2119 C CA . ILE A 1 275 ? -16.830 61.814 118.352 1.00 23.29 282 ILE A CA 1
ATOM 2120 C C . ILE A 1 275 ? -16.234 60.706 119.201 1.00 23.91 282 ILE A C 1
ATOM 2121 O O . ILE A 1 275 ? -15.147 60.861 119.784 1.00 24.83 282 ILE A O 1
ATOM 2126 N N . THR A 1 276 ? -16.914 59.583 119.254 1.00 23.58 283 THR A N 1
ATOM 2127 C CA . THR A 1 276 ? -16.357 58.361 119.809 1.00 23.06 283 THR A CA 1
ATOM 2128 C C . THR A 1 276 ? -16.523 57.271 118.758 1.00 22.26 283 THR A C 1
ATOM 2129 O O . THR A 1 276 ? -17.325 57.412 117.831 1.00 26.67 283 THR A O 1
ATOM 2133 N N . PRO A 1 277 ? -15.851 56.127 118.925 1.00 22.46 284 PRO A N 1
ATOM 2134 C CA . PRO A 1 277 ? -16.057 55.003 117.983 1.00 25.15 284 PRO A CA 1
ATOM 2135 C C . PRO A 1 277 ? -17.479 54.506 117.942 1.00 24.48 284 PRO A C 1
ATOM 2136 O O . PRO A 1 277 ? -17.872 53.882 116.978 1.00 26.68 284 PRO A O 1
ATOM 2140 N N . ASN A 1 278 ? -18.260 54.718 119.027 1.00 23.33 285 ASN A N 1
ATOM 2141 C CA . ASN A 1 278 ? -19.657 54.351 119.037 1.00 27.67 285 ASN A CA 1
ATOM 2142 C C . ASN A 1 278 ? -20.515 55.324 118.262 1.00 32.09 285 ASN A C 1
ATOM 2143 O O . ASN A 1 278 ? -21.704 55.056 118.051 1.00 38.43 285 ASN A O 1
ATOM 2148 N N . GLY A 1 279 ? -19.972 56.467 117.874 1.00 31.55 286 GLY A N 1
ATOM 2149 C CA . GLY A 1 279 ? -20.784 57.529 117.317 1.00 31.77 286 GLY A CA 1
ATOM 2150 C C . GLY A 1 279 ? -20.552 58.821 118.074 1.00 26.61 286 GLY A C 1
ATOM 2151 O O . GLY A 1 279 ? -19.829 58.869 119.062 1.00 29.71 286 GLY A O 1
ATOM 2152 N N . SER A 1 280 ? -21.103 59.899 117.513 1.00 29.67 287 SER A N 1
ATOM 2153 C CA . SER A 1 280 ? -20.978 61.188 118.164 1.00 31.02 287 SER A CA 1
ATOM 2154 C C . SER A 1 280 ? -21.807 61.180 119.445 1.00 29.27 287 SER A C 1
ATOM 2155 O O . SER A 1 280 ? -22.805 60.475 119.539 1.00 31.54 287 SER A O 1
ATOM 2158 N N . ILE A 1 281 ? -21.388 61.981 120.413 1.00 23.94 288 ILE A N 1
ATOM 2159 C CA . ILE A 1 281 ? -22.195 62.090 121.644 1.00 25.63 288 ILE A CA 1
ATOM 2160 C C . ILE A 1 281 ? -22.375 63.570 121.963 1.00 31.29 288 ILE A C 1
ATOM 2161 O O . ILE A 1 281 ? -21.509 64.390 121.612 1.00 31.72 288 ILE A O 1
ATOM 2166 N N . PRO A 1 282 ? -23.483 63.950 122.603 1.00 36.84 289 PRO A N 1
ATOM 2167 C CA . PRO A 1 282 ? -23.620 65.329 123.139 1.00 37.88 289 PRO A CA 1
ATOM 2168 C C . PRO A 1 282 ? -22.521 65.636 124.154 1.00 31.81 289 PRO A C 1
ATOM 2169 O O . PRO A 1 282 ? -22.029 64.747 124.858 1.00 31.69 289 PRO A O 1
ATOM 2173 N N . ASN A 1 283 ? -22.147 66.914 124.262 1.00 30.05 290 ASN A N 1
ATOM 2174 C CA . ASN A 1 283 ? -21.102 67.277 125.210 1.00 31.37 290 ASN A CA 1
ATOM 2175 C C . ASN A 1 283 ? -21.626 68.307 126.215 1.00 34.28 290 ASN A C 1
ATOM 2176 O O . ASN A 1 283 ? -20.860 69.056 126.814 1.00 34.88 290 ASN A O 1
ATOM 2181 N N . ASP A 1 284 ? -22.931 68.305 126.447 1.00 35.20 291 ASP A N 1
ATOM 2182 C CA . ASP A 1 284 ? -23.492 69.170 127.468 1.00 39.49 291 ASP A CA 1
ATOM 2183 C C . ASP A 1 284 ? -23.118 68.689 128.889 1.00 39.06 291 ASP A C 1
ATOM 2184 O O . ASP A 1 284 ? -23.015 69.512 129.810 1.00 40.84 291 ASP A O 1
ATOM 2189 N N . LYS A 1 285 ? -22.909 67.367 129.089 1.00 31.57 292 LYS A N 1
ATOM 2190 C CA . LYS A 1 285 ? -22.528 66.874 130.417 1.00 31.14 292 LYS A CA 1
ATOM 2191 C C . LYS A 1 285 ? -21.006 66.856 130.557 1.00 30.23 292 LYS A C 1
ATOM 2192 O O . LYS A 1 285 ? -20.282 66.673 129.555 1.00 30.49 292 LYS A O 1
ATOM 2198 N N . PRO A 1 286 ? -20.506 66.991 131.785 1.00 26.98 293 PRO A N 1
ATOM 2199 C CA . PRO A 1 286 ? -19.048 67.055 131.996 1.00 26.26 293 PRO A CA 1
ATOM 2200 C C . PRO A 1 286 ? -18.368 65.714 131.905 1.00 26.01 293 PRO A C 1
ATOM 2201 O O . PRO A 1 286 ? -17.125 65.680 131.754 1.00 28.01 293 PRO A O 1
ATOM 2205 N N . PHE A 1 287 ? -19.113 64.621 132.012 1.00 26.38 294 PHE A N 1
ATOM 2206 C CA . PHE A 1 287 ? -18.545 63.277 132.062 1.00 25.93 294 PHE A CA 1
ATOM 2207 C C . PHE A 1 287 ? -19.274 62.378 131.082 1.00 25.44 294 PHE A C 1
ATOM 2208 O O . PHE A 1 287 ? -20.415 62.646 130.687 1.00 25.90 294 PHE A O 1
ATOM 2216 N N . GLN A 1 288 ? -18.626 61.275 130.732 1.00 24.97 295 GLN A N 1
ATOM 2217 C CA . GLN A 1 288 ? -19.252 60.314 129.831 1.00 22.84 295 GLN A CA 1
ATOM 2218 C C . GLN A 1 288 ? -18.727 58.924 130.121 1.00 21.41 295 GLN A C 1
ATOM 2219 O O . GLN A 1 288 ? -17.596 58.709 130.601 1.00 21.29 295 GLN A O 1
ATOM 2225 N N . ASN A 1 289 ? -19.572 57.954 129.820 1.00 21.03 296 ASN A N 1
ATOM 2226 C CA . ASN A 1 289 ? -19.207 56.570 130.042 1.00 24.50 296 ASN A CA 1
ATOM 2227 C C . ASN A 1 289 ? -19.304 55.767 128.753 1.00 25.73 296 ASN A C 1
ATOM 2228 O O . ASN A 1 289 ? -19.352 54.535 128.813 1.00 26.94 296 ASN A O 1
ATOM 2233 N N . VAL A 1 290 ? -19.339 56.456 127.600 1.00 25.45 297 VAL A N 1
ATOM 2234 C CA . VAL A 1 290 ? -19.523 55.777 126.321 1.00 28.70 297 VAL A CA 1
ATOM 2235 C C . VAL A 1 290 ? -18.223 55.122 125.869 1.00 27.57 297 VAL A C 1
ATOM 2236 O O . VAL A 1 290 ? -18.214 53.932 125.537 1.00 28.14 297 VAL A O 1
ATOM 2240 N N . ASN A 1 291 ? -17.108 55.860 125.874 1.00 23.36 298 ASN A N 1
ATOM 2241 C CA . ASN A 1 291 ? -15.863 55.262 125.350 1.00 22.73 298 ASN A CA 1
ATOM 2242 C C . ASN A 1 291 ? -14.665 56.099 125.808 1.00 20.18 298 ASN A C 1
ATOM 2243 O O . ASN A 1 291 ? -14.703 57.312 125.755 1.00 20.89 298 ASN A O 1
ATOM 2248 N N . LYS A 1 292 ? -13.603 55.456 126.290 1.00 18.60 299 LYS A N 1
ATOM 2249 C CA . LYS A 1 292 ? -12.433 56.252 126.637 1.00 17.46 299 LYS A CA 1
ATOM 2250 C C . LYS A 1 292 ? -11.728 56.811 125.373 1.00 17.90 299 LYS A C 1
ATOM 2251 O O . LYS A 1 292 ? -10.938 57.761 125.469 1.00 18.98 299 LYS A O 1
ATOM 2257 N N . ILE A 1 293 ? -12.035 56.252 124.230 1.00 19.60 300 ILE A N 1
ATOM 2258 C CA . ILE A 1 293 ? -11.556 56.821 122.960 1.00 20.35 300 ILE A CA 1
ATOM 2259 C C . ILE A 1 293 ? -12.498 57.934 122.509 1.00 22.35 300 ILE A C 1
ATOM 2260 O O . ILE A 1 293 ? -13.643 57.672 122.138 1.00 21.79 300 ILE A O 1
ATOM 2265 N N . THR A 1 294 ? -11.988 59.170 122.428 1.00 19.79 301 THR A N 1
ATOM 2266 C CA . THR A 1 294 ? -12.809 60.262 121.900 1.00 24.55 301 THR A CA 1
ATOM 2267 C C . THR A 1 294 ? -11.967 61.224 121.066 1.00 25.40 301 THR A C 1
ATOM 2268 O O . THR A 1 294 ? -10.733 61.213 121.126 1.00 27.02 301 THR A O 1
ATOM 2272 N N . TYR A 1 295 ? -12.657 62.142 120.369 1.00 21.86 302 TYR A N 1
ATOM 2273 C CA . TYR A 1 295 ? -12.024 63.178 119.548 1.00 21.46 302 TYR A CA 1
ATOM 2274 C C . TYR A 1 295 ? -12.912 64.411 119.592 1.00 22.91 302 TYR A C 1
ATOM 2275 O O . TYR A 1 295 ? -14.120 64.283 119.399 1.00 26.84 302 TYR A O 1
ATOM 2284 N N . GLY A 1 296 ? -12.346 65.592 119.846 1.00 20.02 303 GLY A N 1
ATOM 2285 C CA . GLY A 1 296 ? -13.087 66.844 119.802 1.00 22.83 303 GLY A CA 1
ATOM 2286 C C . GLY A 1 296 ? -13.372 67.344 121.229 1.00 29.10 303 GLY A C 1
ATOM 2287 O O . GLY A 1 296 ? -12.699 66.973 122.195 1.00 29.16 303 GLY A O 1
ATOM 2288 N N . ALA A 1 297 ? -14.393 68.170 121.352 1.00 26.42 304 ALA A N 1
ATOM 2289 C CA . ALA A 1 297 ? -14.736 68.773 122.662 1.00 28.25 304 ALA A CA 1
ATOM 2290 C C . ALA A 1 297 ? -15.625 67.758 123.383 1.00 29.28 304 ALA A C 1
ATOM 2291 O O . ALA A 1 297 ? -16.803 67.612 123.055 1.00 31.37 304 ALA A O 1
ATOM 2293 N N . CYS A 1 298 ? -15.033 66.947 124.258 1.00 23.68 305 CYS A N 1
ATOM 2294 C CA . CYS A 1 298 ? -15.716 65.783 124.787 1.00 26.25 305 CYS A CA 1
ATOM 2295 C C . CYS A 1 298 ? -15.849 65.872 126.314 1.00 26.06 305 CYS A C 1
ATOM 2296 O O . CYS A 1 298 ? -14.974 66.431 126.975 1.00 28.82 305 CYS A O 1
ATOM 2299 N N . PRO A 1 299 ? -16.891 65.279 126.864 1.00 24.44 306 PRO A N 1
ATOM 2300 C CA . PRO A 1 299 ? -16.959 65.070 128.342 1.00 24.81 306 PRO A CA 1
ATOM 2301 C C . PRO A 1 299 ? -15.820 64.123 128.698 1.00 26.41 306 PRO A C 1
ATOM 2302 O O . PRO A 1 299 ? -15.361 63.321 127.846 1.00 22.47 306 PRO A O 1
ATOM 2306 N N . LYS A 1 300 ? -15.365 64.207 129.933 1.00 26.04 307 LYS A N 1
ATOM 2307 C CA . LYS A 1 300 ? -14.275 63.338 130.378 1.00 24.75 307 LYS A CA 1
ATOM 2308 C C . LYS A 1 300 ? -14.808 61.952 130.651 1.00 27.11 307 LYS A C 1
ATOM 2309 O O . LYS A 1 300 ? -15.883 61.798 131.266 1.00 26.82 307 LYS A O 1
ATOM 2315 N N . TYR A 1 301 ? -14.046 60.936 130.219 1.00 21.97 308 TYR A N 1
ATOM 2316 C CA . TYR A 1 301 ? -14.449 59.567 130.451 1.00 23.01 308 TYR A CA 1
ATOM 2317 C C . TYR A 1 301 ? -14.305 59.150 131.929 1.00 22.62 308 TYR A C 1
ATOM 2318 O O . TYR A 1 301 ? -13.250 59.332 132.568 1.00 21.12 308 TYR A O 1
ATOM 2327 N N . VAL A 1 302 ? -15.344 58.534 132.463 1.00 23.86 309 VAL A N 1
ATOM 2328 C CA . VAL A 1 302 ? -15.290 58.061 133.855 1.00 20.91 309 VAL A CA 1
ATOM 2329 C C . VAL A 1 302 ? -15.875 56.656 133.872 1.00 21.09 309 VAL A C 1
ATOM 2330 O O . VAL A 1 302 ? -16.641 56.269 132.986 1.00 22.75 309 VAL A O 1
ATOM 2334 N N . LYS A 1 303 ? -15.597 55.935 134.947 1.00 24.15 310 LYS A N 1
ATOM 2335 C CA . LYS A 1 303 ? -16.131 54.583 135.118 1.00 27.38 310 LYS A CA 1
ATOM 2336 C C . LYS A 1 303 ? -17.599 54.557 135.517 1.00 30.12 310 LYS A C 1
ATOM 2337 O O . LYS A 1 303 ? -18.263 53.564 135.244 1.00 27.19 310 LYS A O 1
ATOM 2343 N N . GLN A 1 304 ? -18.108 55.590 136.210 1.00 21.95 311 GLN A N 1
ATOM 2344 C CA . GLN A 1 304 ? -19.481 55.517 136.711 1.00 28.87 311 GLN A CA 1
ATOM 2345 C C . GLN A 1 304 ? -20.455 55.592 135.560 1.00 25.33 311 GLN A C 1
ATOM 2346 O O . GLN A 1 304 ? -20.188 56.272 134.576 1.00 27.86 311 GLN A O 1
ATOM 2352 N N . ASN A 1 305 ? -21.569 54.876 135.630 1.00 26.98 312 ASN A N 1
ATOM 2353 C CA . ASN A 1 305 ? -22.532 55.061 134.550 1.00 33.01 312 ASN A CA 1
ATOM 2354 C C . ASN A 1 305 ? -23.634 56.074 134.864 1.00 32.77 312 ASN A C 1
ATOM 2355 O O . ASN A 1 305 ? -24.371 56.482 133.938 1.00 32.17 312 ASN A O 1
ATOM 2360 N N . THR A 1 306 ? -23.686 56.564 136.100 1.00 32.02 313 THR A N 1
ATOM 2361 C CA . THR A 1 306 ? -24.602 57.634 136.454 1.00 35.88 313 THR A CA 1
ATOM 2362 C C . THR A 1 306 ? -24.013 58.416 137.634 1.00 32.28 313 THR A C 1
ATOM 2363 O O . THR A 1 306 ? -23.397 57.840 138.545 1.00 29.20 313 THR A O 1
ATOM 2367 N N . LEU A 1 307 ? -24.113 59.737 137.556 1.00 28.31 314 LEU A N 1
ATOM 2368 C CA . LEU A 1 307 ? -23.776 60.631 138.672 1.00 28.30 314 LEU A CA 1
ATOM 2369 C C . LEU A 1 307 ? -24.827 61.732 138.694 1.00 30.44 314 LEU A C 1
ATOM 2370 O O . LEU A 1 307 ? -24.886 62.557 137.777 1.00 28.02 314 LEU A O 1
ATOM 2375 N N . LYS A 1 308 ? -25.658 61.772 139.757 1.00 24.06 315 LYS A N 1
ATOM 2376 C CA . LYS A 1 308 ? -26.761 62.717 139.803 1.00 28.14 315 LYS A CA 1
ATOM 2377 C C . LYS A 1 308 ? -26.394 63.910 140.680 1.00 28.11 315 LYS A C 1
ATOM 2378 O O . LYS A 1 308 ? -25.996 63.743 141.834 1.00 27.53 315 LYS A O 1
ATOM 2384 N N . LEU A 1 309 ? -26.488 65.107 140.104 1.00 24.96 316 LEU A N 1
ATOM 2385 C CA . LEU A 1 309 ? -26.203 66.355 140.784 1.00 25.59 316 LEU A CA 1
ATOM 2386 C C . LEU A 1 309 ? -27.528 66.948 141.239 1.00 25.47 316 LEU A C 1
ATOM 2387 O O . LEU A 1 309 ? -28.399 67.242 140.406 1.00 26.06 316 LEU A O 1
ATOM 2392 N N . ALA A 1 310 ? -27.690 67.145 142.551 1.00 25.92 317 ALA A N 1
ATOM 2393 C CA . ALA A 1 310 ? -28.958 67.712 143.007 1.00 24.17 317 ALA A CA 1
ATOM 2394 C C . ALA A 1 310 ? -29.151 69.111 142.428 1.00 22.71 317 ALA A C 1
ATOM 2395 O O . ALA A 1 310 ? -28.255 69.957 142.473 1.00 23.12 317 ALA A O 1
ATOM 2397 N N . THR A 1 311 ? -30.346 69.385 141.944 1.00 23.34 318 THR A N 1
ATOM 2398 C CA . THR A 1 311 ? -30.658 70.746 141.552 1.00 28.08 318 THR A CA 1
ATOM 2399 C C . THR A 1 311 ? -31.859 71.300 142.325 1.00 31.22 318 THR A C 1
ATOM 2400 O O . THR A 1 311 ? -32.532 72.224 141.860 1.00 27.47 318 THR A O 1
ATOM 2404 N N . GLY A 1 312 ? -32.143 70.736 143.490 1.00 26.40 319 GLY A N 1
ATOM 2405 C CA . GLY A 1 312 ? -33.220 71.246 144.333 1.00 23.31 319 GLY A CA 1
ATOM 2406 C C . GLY A 1 312 ? -32.971 70.757 145.738 1.00 26.66 319 GLY A C 1
ATOM 2407 O O . GLY A 1 312 ? -31.996 70.039 146.012 1.00 24.14 319 GLY A O 1
ATOM 2408 N N . MET A 1 313 ? -33.880 71.141 146.645 1.00 24.84 320 MET A N 1
ATOM 2409 C CA . MET A 1 313 ? -33.648 70.884 148.049 1.00 23.63 320 MET A CA 1
ATOM 2410 C C . MET A 1 313 ? -34.001 69.449 148.446 1.00 24.45 320 MET A C 1
ATOM 2411 O O . MET A 1 313 ? -34.607 68.691 147.691 1.00 23.55 320 MET A O 1
ATOM 2416 N N . ARG A 1 314 ? -33.722 69.104 149.709 1.00 27.75 321 ARG A N 1
ATOM 2417 C CA . ARG A 1 314 ? -34.258 67.844 150.238 1.00 27.51 321 ARG A CA 1
ATOM 2418 C C . ARG A 1 314 ? -35.751 67.752 150.009 1.00 26.08 321 ARG A C 1
ATOM 2419 O O . ARG A 1 314 ? -36.493 68.731 150.195 1.00 27.57 321 ARG A O 1
ATOM 2427 N N . ASN A 1 315 ? -36.203 66.564 149.658 1.00 26.62 322 ASN A N 1
ATOM 2428 C CA . ASN A 1 315 ? -37.629 66.341 149.429 1.00 27.87 322 ASN A CA 1
ATOM 2429 C C . ASN A 1 315 ? -38.258 65.704 150.675 1.00 31.35 322 ASN A C 1
ATOM 2430 O O . ASN A 1 315 ? -37.854 64.618 151.097 1.00 35.04 322 ASN A O 1
ATOM 2435 N N . VAL A 1 316 ? -39.248 66.369 151.244 1.00 30.82 323 VAL A N 1
ATOM 2436 C CA . VAL A 1 316 ? -39.844 65.910 152.517 1.00 32.47 323 VAL A CA 1
ATOM 2437 C C . VAL A 1 316 ? -41.341 65.898 152.262 1.00 34.40 323 VAL A C 1
ATOM 2438 O O . VAL A 1 316 ? -41.985 66.932 152.455 1.00 33.59 323 VAL A O 1
ATOM 2442 N N . PRO A 1 317 ? -41.910 64.849 151.719 1.00 40.50 324 PRO A N 1
ATOM 2443 C CA . PRO A 1 317 ? -43.277 64.963 151.211 1.00 52.47 324 PRO A CA 1
ATOM 2444 C C . PRO A 1 317 ? -44.281 65.199 152.327 1.00 61.96 324 PRO A C 1
ATOM 2445 O O . PRO A 1 317 ? -44.063 64.827 153.483 1.00 60.04 324 PRO A O 1
ATOM 2449 N N . GLU A 1 318 ? -45.370 65.872 151.937 1.00 66.39 325 GLU A N 1
ATOM 2450 C CA . GLU A 1 318 ? -46.445 66.347 152.792 1.00 66.58 325 GLU A CA 1
ATOM 2451 C C . GLU A 1 318 ? -47.426 65.216 153.091 1.00 69.16 325 GLU A C 1
ATOM 2452 O O . GLU A 1 318 ? -47.621 64.873 154.256 1.00 76.54 325 GLU A O 1
ATOM 2458 N N . ALA A 1 327 ? -55.284 71.721 160.226 1.00 76.20 334 ALA A N 1
ATOM 2459 C CA . ALA A 1 327 ? -54.756 73.075 160.086 1.00 70.51 334 ALA A CA 1
ATOM 2460 C C . ALA A 1 327 ? -53.414 73.073 159.326 1.00 67.44 334 ALA A C 1
ATOM 2461 O O . ALA A 1 327 ? -53.128 72.169 158.529 1.00 69.71 334 ALA A O 1
ATOM 2463 N N . ILE A 1 328 ? -52.649 74.153 159.516 1.00 63.20 335 ILE A N 1
ATOM 2464 C CA . ILE A 1 328 ? -51.371 74.364 158.850 1.00 54.47 335 ILE A CA 1
ATOM 2465 C C . ILE A 1 328 ? -50.211 74.155 159.825 1.00 49.46 335 ILE A C 1
ATOM 2466 O O . ILE A 1 328 ? -50.353 74.221 161.044 1.00 48.26 335 ILE A O 1
ATOM 2471 N N . ALA A 1 329 ? -49.047 73.896 159.259 1.00 39.07 336 ALA A N 1
ATOM 2472 C CA . ALA A 1 329 ? -47.802 73.673 159.969 1.00 36.25 336 ALA A CA 1
ATOM 2473 C C . ALA A 1 329 ? -46.686 74.077 159.015 1.00 36.80 336 ALA A C 1
ATOM 2474 O O . ALA A 1 329 ? -46.879 74.100 157.798 1.00 34.21 336 ALA A O 1
ATOM 2476 N N . GLY A 1 330 ? -45.514 74.373 159.556 1.00 31.63 337 GLY A N 1
ATOM 2477 C CA . GLY A 1 330 ? -44.407 74.822 158.762 1.00 26.25 337 GLY A CA 1
ATOM 2478 C C . GLY A 1 330 ? -43.335 73.764 158.534 1.00 27.39 337 GLY A C 1
ATOM 2479 O O . GLY A 1 330 ? -43.561 72.554 158.660 1.00 31.96 337 GLY A O 1
ATOM 2480 N N . PHE A 1 331 ? -42.146 74.253 158.206 1.00 24.29 338 PHE A N 1
ATOM 2481 C CA . PHE A 1 331 ? -41.077 73.419 157.643 1.00 26.01 338 PHE A CA 1
ATOM 2482 C C . PHE A 1 331 ? -40.500 72.454 158.651 1.00 29.91 338 PHE A C 1
ATOM 2483 O O . PHE A 1 331 ? -39.894 71.467 158.244 1.00 31.87 338 PHE A O 1
ATOM 2491 N N . ILE A 1 332 ? -40.727 72.674 159.959 1.00 29.32 339 ILE A N 1
ATOM 2492 C CA . ILE A 1 332 ? -40.215 71.712 160.931 1.00 30.90 339 ILE A CA 1
ATOM 2493 C C . ILE A 1 332 ? -40.880 70.368 160.711 1.00 33.59 339 ILE A C 1
ATOM 2494 O O . ILE A 1 332 ? -40.250 69.334 160.872 1.00 37.67 339 ILE A O 1
ATOM 2499 N N . GLU A 1 333 ? -42.148 70.361 160.296 1.00 33.26 340 GLU A N 1
ATOM 2500 C CA . GLU A 1 333 ? -42.897 69.116 160.163 1.00 34.91 340 GLU A CA 1
ATOM 2501 C C . GLU A 1 333 ? -42.630 68.430 158.811 1.00 42.50 340 GLU A C 1
ATOM 2502 O O . GLU A 1 333 ? -42.269 67.254 158.777 1.00 45.63 340 GLU A O 1
ATOM 2508 N N . ASN A 1 334 ? -42.809 69.134 157.691 1.00 35.30 341 ASN A N 1
ATOM 2509 C CA . ASN A 1 334 ? -42.556 68.524 156.382 1.00 36.12 341 ASN A CA 1
ATOM 2510 C C . ASN A 1 334 ? -42.651 69.612 155.320 1.00 32.11 341 ASN A C 1
ATOM 2511 O O . ASN A 1 334 ? -42.976 70.761 155.626 1.00 33.59 341 ASN A O 1
ATOM 2516 N N . GLY A 1 335 ? -42.381 69.233 154.040 1.00 30.36 342 GLY A N 1
ATOM 2517 C CA . GLY A 1 335 ? -42.521 70.203 152.958 1.00 26.08 342 GLY A CA 1
ATOM 2518 C C . GLY A 1 335 ? -43.964 70.249 152.495 1.00 32.36 342 GLY A C 1
ATOM 2519 O O . GLY A 1 335 ? -44.811 69.499 152.971 1.00 35.70 342 GLY A O 1
ATOM 2520 N N . TRP A 1 336 ? -44.254 71.172 151.598 1.00 29.40 343 TRP A N 1
ATOM 2521 C CA . TRP A 1 336 ? -45.619 71.466 151.135 1.00 31.16 343 TRP A CA 1
ATOM 2522 C C . TRP A 1 336 ? -45.729 71.071 149.658 1.00 38.33 343 TRP A C 1
ATOM 2523 O O . TRP A 1 336 ? -45.102 71.700 148.800 1.00 29.46 343 TRP A O 1
ATOM 2534 N N . GLU A 1 337 ? -46.491 70.030 149.348 1.00 46.05 344 GLU A N 1
ATOM 2535 C CA . GLU A 1 337 ? -46.553 69.588 147.957 1.00 50.65 344 GLU A CA 1
ATOM 2536 C C . GLU A 1 337 ? -47.420 70.501 147.099 1.00 53.54 344 GLU A C 1
ATOM 2537 O O . GLU A 1 337 ? -47.229 70.558 145.873 1.00 55.59 344 GLU A O 1
ATOM 2543 N N . GLY A 1 338 ? -48.372 71.200 147.705 1.00 43.84 345 GLY A N 1
ATOM 2544 C CA . GLY A 1 338 ? -49.189 72.126 146.955 1.00 50.61 345 GLY A CA 1
ATOM 2545 C C . GLY A 1 338 ? -48.576 73.470 146.615 1.00 51.30 345 GLY A C 1
ATOM 2546 O O . GLY A 1 338 ? -49.231 74.306 145.972 1.00 52.09 345 GLY A O 1
ATOM 2547 N N . MET A 1 339 ? -47.342 73.737 147.036 1.00 43.99 346 MET A N 1
ATOM 2548 C CA . MET A 1 339 ? -46.705 75.003 146.678 1.00 45.29 346 MET A CA 1
ATOM 2549 C C . MET A 1 339 ? -45.964 74.751 145.393 1.00 53.94 346 MET A C 1
ATOM 2550 O O . MET A 1 339 ? -44.875 74.179 145.416 1.00 53.61 346 MET A O 1
ATOM 2555 N N . ILE A 1 340 ? -46.532 75.200 144.280 1.00 54.14 347 ILE A N 1
ATOM 2556 C CA . ILE A 1 340 ? -45.930 74.952 142.985 1.00 58.28 347 ILE A CA 1
ATOM 2557 C C . ILE A 1 340 ? -45.390 76.225 142.333 1.00 60.15 347 ILE A C 1
ATOM 2558 O O . ILE A 1 340 ? -44.769 76.129 141.272 1.00 58.94 347 ILE A O 1
ATOM 2563 N N . ASP A 1 341 ? -45.555 77.398 142.957 1.00 56.47 348 ASP A N 1
ATOM 2564 C CA . ASP A 1 341 ? -45.096 78.684 142.431 1.00 58.21 348 ASP A CA 1
ATOM 2565 C C . ASP A 1 341 ? -43.834 79.226 143.126 1.00 52.42 348 ASP A C 1
ATOM 2566 O O . ASP A 1 341 ? -43.470 80.396 142.920 1.00 50.73 348 ASP A O 1
ATOM 2571 N N . GLY A 1 342 ? -43.157 78.424 143.942 1.00 38.54 349 GLY A N 1
ATOM 2572 C CA . GLY A 1 342 ? -41.953 78.927 144.560 1.00 30.98 349 GLY A CA 1
ATOM 2573 C C . GLY A 1 342 ? -41.363 77.833 145.393 1.00 28.75 349 GLY A C 1
ATOM 2574 O O . GLY A 1 342 ? -41.919 76.742 145.518 1.00 31.55 349 GLY A O 1
ATOM 2575 N N . TRP A 1 343 ? -40.177 78.092 145.880 1.00 21.32 350 TRP A N 1
ATOM 2576 C CA . TRP A 1 343 ? -39.527 77.046 146.639 1.00 24.53 350 TRP A CA 1
ATOM 2577 C C . TRP A 1 343 ? -39.829 77.170 148.131 1.00 26.38 350 TRP A C 1
ATOM 2578 O O . TRP A 1 343 ? -39.709 76.190 148.862 1.00 23.87 350 TRP A O 1
ATOM 2589 N N . TYR A 1 344 ? -40.041 78.391 148.581 1.00 27.07 351 TYR A N 1
ATOM 2590 C CA . TYR A 1 344 ? -40.246 78.752 149.971 1.00 22.10 351 TYR A CA 1
ATOM 2591 C C . TYR A 1 344 ? -41.463 79.653 150.019 1.00 23.39 351 TYR A C 1
ATOM 2592 O O . TYR A 1 344 ? -41.731 80.352 149.044 1.00 26.60 351 TYR A O 1
ATOM 2601 N N . GLY A 1 345 ? -42.161 79.728 151.184 1.00 21.00 352 GLY A N 1
ATOM 2602 C CA . GLY A 1 345 ? -43.293 80.607 151.183 1.00 20.28 352 GLY A CA 1
ATOM 2603 C C . GLY A 1 345 ? -43.970 80.566 152.548 1.00 21.13 352 GLY A C 1
ATOM 2604 O O . GLY A 1 345 ? -43.431 80.042 153.522 1.00 19.71 352 GLY A O 1
ATOM 2605 N N . PHE A 1 346 ? -45.186 81.045 152.530 1.00 20.21 353 PHE A N 1
ATOM 2606 C CA . PHE A 1 346 ? -45.971 81.366 153.738 1.00 21.68 353 PHE A CA 1
ATOM 2607 C C . PHE A 1 346 ? -47.305 80.678 153.637 1.00 22.93 353 PHE A C 1
ATOM 2608 O O . PHE A 1 346 ? -47.958 80.778 152.602 1.00 23.66 353 PHE A O 1
ATOM 2616 N N . ARG A 1 347 ? -47.805 80.106 154.751 1.00 20.07 354 ARG A N 1
ATOM 2617 C CA . ARG A 1 347 ? -49.203 79.715 154.764 1.00 22.01 354 ARG A CA 1
ATOM 2618 C C . ARG A 1 347 ? -49.794 80.451 155.958 1.00 21.94 354 ARG A C 1
ATOM 2619 O O . ARG A 1 347 ? -49.097 80.676 156.923 1.00 21.80 354 ARG A O 1
ATOM 2627 N N . HIS A 1 348 ? -51.009 80.923 155.852 1.00 23.77 355 HIS A N 1
ATOM 2628 C CA . HIS A 1 348 ? -51.544 81.674 156.980 1.00 22.59 355 HIS A CA 1
ATOM 2629 C C . HIS A 1 348 ? -52.971 81.255 157.252 1.00 21.77 355 HIS A C 1
ATOM 2630 O O . HIS A 1 348 ? -53.682 80.648 156.427 1.00 23.36 355 HIS A O 1
ATOM 2637 N N . GLN A 1 349 ? -53.408 81.595 158.485 1.00 21.41 356 GLN A N 1
ATOM 2638 C CA . GLN A 1 349 ? -54.796 81.473 158.864 1.00 29.47 356 GLN A CA 1
ATOM 2639 C C . GLN A 1 349 ? -55.105 82.772 159.603 1.00 24.72 356 GLN A C 1
ATOM 2640 O O . GLN A 1 349 ? -54.347 83.165 160.499 1.00 23.63 356 GLN A O 1
ATOM 2646 N N . ASN A 1 350 ? -56.132 83.502 159.181 1.00 24.38 357 ASN A N 1
ATOM 2647 C CA . ASN A 1 350 ? -56.381 84.780 159.803 1.00 24.77 357 ASN A CA 1
ATOM 2648 C C . ASN A 1 350 ? -57.863 85.053 159.694 1.00 22.62 357 ASN A C 1
ATOM 2649 O O . ASN A 1 350 ? -58.648 84.174 159.310 1.00 25.37 357 ASN A O 1
ATOM 2654 N N . SER A 1 351 ? -58.247 86.294 159.989 1.00 28.47 358 SER A N 1
ATOM 2655 C CA . SER A 1 351 ? -59.677 86.638 160.003 1.00 35.07 358 SER A CA 1
ATOM 2656 C C . SER A 1 351 ? -60.337 86.588 158.640 1.00 34.04 358 SER A C 1
ATOM 2657 O O . SER A 1 351 ? -61.572 86.611 158.573 1.00 34.19 358 SER A O 1
ATOM 2660 N N . GLU A 1 352 ? -59.578 86.524 157.552 1.00 31.51 359 GLU A N 1
ATOM 2661 C CA . GLU A 1 352 ? -60.187 86.471 156.237 1.00 37.93 359 GLU A CA 1
ATOM 2662 C C . GLU A 1 352 ? -60.138 85.087 155.613 1.00 39.65 359 GLU A C 1
ATOM 2663 O O . GLU A 1 352 ? -60.702 84.916 154.537 1.00 39.56 359 GLU A O 1
ATOM 2669 N N . GLY A 1 353 ? -59.495 84.091 156.262 1.00 28.80 360 GLY A N 1
ATOM 2670 C CA . GLY A 1 353 ? -59.482 82.748 155.745 1.00 30.34 360 GLY A CA 1
ATOM 2671 C C . GLY A 1 353 ? -58.088 82.209 155.785 1.00 29.81 360 GLY A C 1
ATOM 2672 O O . GLY A 1 353 ? -57.372 82.422 156.759 1.00 28.24 360 GLY A O 1
ATOM 2673 N N . THR A 1 354 ? -57.698 81.456 154.758 1.00 28.86 361 THR A N 1
ATOM 2674 C CA . THR A 1 354 ? -56.417 80.824 154.819 1.00 27.62 361 THR A CA 1
ATOM 2675 C C . THR A 1 354 ? -55.777 80.926 153.410 1.00 27.97 361 THR A C 1
ATOM 2676 O O . THR A 1 354 ? -56.470 81.116 152.432 1.00 29.79 361 THR A O 1
ATOM 2680 N N . GLY A 1 355 ? -54.478 80.883 153.360 1.00 26.38 362 GLY A N 1
ATOM 2681 C CA . GLY A 1 355 ? -53.851 80.948 152.020 1.00 26.86 362 GLY A CA 1
ATOM 2682 C C . GLY A 1 355 ? -52.412 80.549 152.039 1.00 25.33 362 GLY A C 1
ATOM 2683 O O . GLY A 1 355 ? -51.824 80.252 153.078 1.00 23.94 362 GLY A O 1
ATOM 2684 N N . GLN A 1 356 ? -51.807 80.552 150.828 1.00 25.84 363 GLN A N 1
ATOM 2685 C CA . GLN A 1 356 ? -50.438 80.139 150.681 1.00 24.63 363 GLN A CA 1
ATOM 2686 C C . GLN A 1 356 ? -49.830 81.100 149.625 1.00 25.31 363 GLN A C 1
ATOM 2687 O O . GLN A 1 356 ? -50.484 81.389 148.627 1.00 26.49 363 GLN A O 1
ATOM 2693 N N . ALA A 1 357 ? -48.626 81.581 149.880 1.00 23.98 364 ALA A N 1
ATOM 2694 C CA . ALA A 1 357 ? -47.959 82.483 148.932 1.00 28.78 364 ALA A CA 1
ATOM 2695 C C . ALA A 1 357 ? -46.476 82.163 148.899 1.00 27.51 364 ALA A C 1
ATOM 2696 O O . ALA A 1 357 ? -45.848 82.094 149.945 1.00 25.83 364 ALA A O 1
ATOM 2698 N N . ALA A 1 358 ? -45.893 82.063 147.696 1.00 26.10 365 ALA A N 1
ATOM 2699 C CA . ALA A 1 358 ? -44.456 81.853 147.571 1.00 28.34 365 ALA A CA 1
ATOM 2700 C C . ALA A 1 358 ? -43.683 83.116 147.931 1.00 25.38 365 ALA A C 1
ATOM 2701 O O . ALA A 1 358 ? -44.139 84.237 147.691 1.00 26.40 365 ALA A O 1
ATOM 2703 N N . ASP A 1 359 ? -42.489 82.932 148.476 1.00 27.05 366 ASP A N 1
ATOM 2704 C CA . ASP A 1 359 ? -41.536 84.032 148.664 1.00 27.36 366 ASP A CA 1
ATOM 2705 C C . ASP A 1 359 ? -40.522 84.007 147.504 1.00 29.67 366 ASP A C 1
ATOM 2706 O O . ASP A 1 359 ? -39.706 83.081 147.399 1.00 27.09 366 ASP A O 1
ATOM 2711 N N . LEU A 1 360 ? -40.538 85.045 146.702 1.00 27.61 367 LEU A N 1
ATOM 2712 C CA . LEU A 1 360 ? -39.791 85.052 145.443 1.00 28.60 367 LEU A CA 1
ATOM 2713 C C . LEU A 1 360 ? -38.302 85.241 145.710 1.00 33.34 367 LEU A C 1
ATOM 2714 O O . LEU A 1 360 ? -37.457 84.616 145.057 1.00 32.18 367 LEU A O 1
ATOM 2719 N N . LYS A 1 361 ? -37.962 86.072 146.687 1.00 32.86 368 LYS A N 1
ATOM 2720 C CA . LYS A 1 361 ? -36.553 86.389 146.919 1.00 34.21 368 LYS A CA 1
ATOM 2721 C C . LYS A 1 361 ? -35.772 85.190 147.449 1.00 30.16 368 LYS A C 1
ATOM 2722 O O . LYS A 1 361 ? -34.666 84.889 146.974 1.00 30.82 368 LYS A O 1
ATOM 2728 N N . SER A 1 362 ? -36.307 84.485 148.460 1.00 26.06 369 SER A N 1
ATOM 2729 C CA . SER A 1 362 ? -35.535 83.345 148.938 1.00 27.55 369 SER A CA 1
ATOM 2730 C C . SER A 1 362 ? -35.489 82.252 147.857 1.00 26.93 369 SER A C 1
ATOM 2731 O O . SER A 1 362 ? -34.485 81.532 147.718 1.00 26.25 369 SER A O 1
ATOM 2734 N N . THR A 1 363 ? -36.576 82.098 147.090 1.00 23.59 370 THR A N 1
ATOM 2735 C CA . THR A 1 363 ? -36.587 81.116 146.017 1.00 25.60 370 THR A CA 1
ATOM 2736 C C . THR A 1 363 ? -35.490 81.449 144.997 1.00 33.82 370 THR A C 1
ATOM 2737 O O . THR A 1 363 ? -34.661 80.598 144.629 1.00 31.90 370 THR A O 1
ATOM 2741 N N . GLN A 1 364 ? -35.439 82.711 144.581 1.00 33.80 371 GLN A N 1
ATOM 2742 C CA . GLN A 1 364 ? -34.424 83.105 143.587 1.00 35.44 371 GLN A CA 1
ATOM 2743 C C . GLN A 1 364 ? -33.014 82.972 144.143 1.00 32.27 371 GLN A C 1
ATOM 2744 O O . GLN A 1 364 ? -32.089 82.608 143.407 1.00 34.61 371 GLN A O 1
ATOM 2750 N N . ALA A 1 365 ? -32.828 83.272 145.430 1.00 32.95 372 ALA A N 1
ATOM 2751 C CA . ALA A 1 365 ? -31.495 83.168 146.033 1.00 30.64 372 ALA A CA 1
ATOM 2752 C C . ALA A 1 365 ? -30.978 81.726 145.982 1.00 34.55 372 ALA A C 1
ATOM 2753 O O . ALA A 1 365 ? -29.806 81.482 145.665 1.00 40.02 372 ALA A O 1
ATOM 2755 N N . ALA A 1 366 ? -31.843 80.757 146.252 1.00 29.97 373 ALA A N 1
ATOM 2756 C CA . ALA A 1 366 ? -31.436 79.358 146.159 1.00 27.55 373 ALA A CA 1
ATOM 2757 C C . ALA A 1 366 ? -31.204 78.974 144.711 1.00 26.92 373 ALA A C 1
ATOM 2758 O O . ALA A 1 366 ? -30.193 78.344 144.383 1.00 26.85 373 ALA A O 1
ATOM 2760 N N . ILE A 1 367 ? -32.141 79.333 143.830 1.00 30.44 374 ILE A N 1
ATOM 2761 C CA . ILE A 1 367 ? -32.004 78.988 142.420 1.00 32.75 374 ILE A CA 1
ATOM 2762 C C . ILE A 1 367 ? -30.727 79.595 141.821 1.00 38.49 374 ILE A C 1
ATOM 2763 O O . ILE A 1 367 ? -30.056 78.964 140.988 1.00 34.11 374 ILE A O 1
ATOM 2768 N N . ASP A 1 368 ? -30.386 80.837 142.202 1.00 34.76 375 ASP A N 1
ATOM 2769 C CA . ASP A 1 368 ? -29.181 81.449 141.640 1.00 38.05 375 ASP A CA 1
ATOM 2770 C C . ASP A 1 368 ? -27.930 80.692 142.067 1.00 36.44 375 ASP A C 1
ATOM 2771 O O . ASP A 1 368 ? -26.988 80.542 141.269 1.00 36.07 375 ASP A O 1
ATOM 2776 N N . GLN A 1 369 ? -27.881 80.235 143.326 1.00 29.89 376 GLN A N 1
ATOM 2777 C CA . GLN A 1 369 ? -26.704 79.492 143.791 1.00 30.80 376 GLN A CA 1
ATOM 2778 C C . GLN A 1 369 ? -26.571 78.159 143.065 1.00 33.31 376 GLN A C 1
ATOM 2779 O O . GLN A 1 369 ? -25.468 77.770 142.683 1.00 34.09 376 GLN A O 1
ATOM 2785 N N . ILE A 1 370 ? -27.678 77.458 142.854 1.00 30.08 377 ILE A N 1
ATOM 2786 C CA . ILE A 1 370 ? -27.614 76.180 142.164 1.00 28.45 377 ILE A CA 1
ATOM 2787 C C . ILE A 1 370 ? -27.237 76.390 140.698 1.00 30.72 377 ILE A C 1
ATOM 2788 O O . ILE A 1 370 ? -26.449 75.616 140.145 1.00 29.75 377 ILE A O 1
ATOM 2793 N N . ASN A 1 371 ? -27.845 77.382 140.035 1.00 32.45 378 ASN A N 1
ATOM 2794 C CA . ASN A 1 371 ? -27.469 77.700 138.655 1.00 35.02 378 ASN A CA 1
ATOM 2795 C C . ASN A 1 371 ? -25.993 78.104 138.550 1.00 39.84 378 ASN A C 1
ATOM 2796 O O . ASN A 1 371 ? -25.333 77.831 137.527 1.00 40.93 378 ASN A O 1
ATOM 2801 N N . GLY A 1 372 ? -25.471 78.764 139.586 1.00 38.21 379 GLY A N 1
ATOM 2802 C CA . GLY A 1 372 ? -24.046 79.051 139.650 1.00 42.16 379 GLY A CA 1
ATOM 2803 C C . GLY A 1 372 ? -23.195 77.796 139.611 1.00 40.77 379 GLY A C 1
ATOM 2804 O O . GLY A 1 372 ? -22.237 77.700 138.827 1.00 42.26 379 GLY A O 1
ATOM 2805 N N . LYS A 1 373 ? -23.537 76.804 140.440 1.00 35.95 380 LYS A N 1
ATOM 2806 C CA . LYS A 1 373 ? -22.734 75.595 140.430 1.00 37.52 380 LYS A CA 1
ATOM 2807 C C . LYS A 1 373 ? -22.970 74.805 139.144 1.00 35.49 380 LYS A C 1
ATOM 2808 O O . LYS A 1 373 ? -22.026 74.212 138.617 1.00 33.53 380 LYS A O 1
ATOM 2814 N N . LEU A 1 374 ? -24.193 74.824 138.591 1.00 33.75 381 LEU A N 1
ATOM 2815 C CA . LEU A 1 374 ? -24.416 74.177 137.297 1.00 36.50 381 LEU A CA 1
ATOM 2816 C C . LEU A 1 374 ? -23.559 74.821 136.207 1.00 41.33 381 LEU A C 1
ATOM 2817 O O . LEU A 1 374 ? -23.098 74.136 135.286 1.00 43.44 381 LEU A O 1
ATOM 2822 N N . ASN A 1 375 ? -23.397 76.149 136.247 1.00 38.24 382 ASN A N 1
ATOM 2823 C CA . ASN A 1 375 ? -22.596 76.783 135.199 1.00 44.25 382 ASN A CA 1
ATOM 2824 C C . ASN A 1 375 ? -21.127 76.357 135.270 1.00 46.47 382 ASN A C 1
ATOM 2825 O O . ASN A 1 375 ? -20.496 76.138 134.229 1.00 47.74 382 ASN A O 1
ATOM 2830 N N . ARG A 1 376 ? -20.601 76.159 136.484 1.00 43.05 383 ARG A N 1
ATOM 2831 C CA . ARG A 1 376 ? -19.220 75.726 136.643 1.00 48.20 383 ARG A CA 1
ATOM 2832 C C . ARG A 1 376 ? -19.048 74.336 136.082 1.00 54.91 383 ARG A C 1
ATOM 2833 O O . ARG A 1 376 ? -18.033 74.028 135.462 1.00 61.80 383 ARG A O 1
ATOM 2841 N N . VAL A 1 377 ? -20.069 73.513 136.241 1.00 54.27 384 VAL A N 1
ATOM 2842 C CA . VAL A 1 377 ? -20.036 72.111 135.851 1.00 57.55 384 VAL A CA 1
ATOM 2843 C C . VAL A 1 377 ? -20.330 71.938 134.368 1.00 61.15 384 VAL A C 1
ATOM 2844 O O . VAL A 1 377 ? -19.603 71.244 133.652 1.00 69.06 384 VAL A O 1
ATOM 2848 N N . ILE A 1 378 ? -21.403 72.549 133.888 1.00 58.69 385 ILE A N 1
ATOM 2849 C CA . ILE A 1 378 ? -21.943 72.333 132.551 1.00 60.43 385 ILE A CA 1
ATOM 2850 C C . ILE A 1 378 ? -21.176 73.159 131.508 1.00 74.06 385 ILE A C 1
ATOM 2851 O O . ILE A 1 378 ? -21.588 73.211 130.344 1.00 83.18 385 ILE A O 1
ATOM 2856 N N . GLU A 1 379 ? -20.023 73.769 131.869 1.00 74.73 386 GLU A N 1
ATOM 2857 C CA . GLU A 1 379 ? -19.306 74.647 130.922 1.00 71.94 386 GLU A CA 1
ATOM 2858 C C . GLU A 1 379 ? -18.030 74.077 130.339 1.00 71.08 386 GLU A C 1
ATOM 2859 O O . GLU A 1 379 ? -17.587 74.573 129.299 1.00 75.99 386 GLU A O 1
ATOM 2865 N N . LYS A 1 380 ? -17.408 73.117 131.015 1.00 70.17 387 LYS A N 1
ATOM 2866 C CA . LYS A 1 380 ? -16.061 72.651 130.681 1.00 72.62 387 LYS A CA 1
ATOM 2867 C C . LYS A 1 380 ? -15.961 72.343 129.191 1.00 68.30 387 LYS A C 1
ATOM 2868 O O . LYS A 1 380 ? -16.922 71.893 128.564 1.00 66.41 387 LYS A O 1
ATOM 2874 N N . THR A 1 381 ? -14.828 72.670 128.584 1.00 74.29 388 THR A N 1
ATOM 2875 C CA . THR A 1 381 ? -14.743 72.343 127.161 1.00 76.42 388 THR A CA 1
ATOM 2876 C C . THR A 1 381 ? -13.983 71.036 126.941 1.00 79.83 388 THR A C 1
ATOM 2877 O O . THR A 1 381 ? -14.568 70.076 126.429 1.00 90.92 388 THR A O 1
ATOM 2881 N N . ASN A 1 382 ? -12.710 70.967 127.349 1.00 69.56 389 ASN A N 1
ATOM 2882 C CA . ASN A 1 382 ? -11.899 69.762 127.202 1.00 60.48 389 ASN A CA 1
ATOM 2883 C C . ASN A 1 382 ? -11.904 69.295 125.733 1.00 51.61 389 ASN A C 1
ATOM 2884 O O . ASN A 1 382 ? -12.516 68.307 125.370 1.00 49.61 389 ASN A O 1
ATOM 2889 N N . GLU A 1 383 ? -11.236 70.059 124.890 1.00 53.70 390 GLU A N 1
ATOM 2890 C CA . GLU A 1 383 ? -11.013 69.649 123.492 1.00 47.77 390 GLU A CA 1
ATOM 2891 C C . GLU A 1 383 ? -9.711 68.892 123.409 1.00 41.24 390 GLU A C 1
ATOM 2892 O O . GLU A 1 383 ? -8.677 69.490 123.671 1.00 42.20 390 GLU A O 1
ATOM 2898 N N . LYS A 1 384 ? -9.745 67.607 122.984 1.00 40.42 391 LYS A N 1
ATOM 2899 C CA . LYS A 1 384 ? -8.546 66.804 122.768 1.00 39.29 391 LYS A CA 1
ATOM 2900 C C . LYS A 1 384 ? -8.584 66.207 121.363 1.00 38.92 391 LYS A C 1
ATOM 2901 O O . LYS A 1 384 ? -9.640 65.844 120.842 1.00 37.18 391 LYS A O 1
ATOM 2907 N N . PHE A 1 385 ? -7.421 66.078 120.786 1.00 34.57 392 PHE A N 1
ATOM 2908 C CA . PHE A 1 385 ? -7.376 65.677 119.376 1.00 37.14 392 PHE A CA 1
ATOM 2909 C C . PHE A 1 385 ? -6.596 64.378 119.283 1.00 34.99 392 PHE A C 1
ATOM 2910 O O . PHE A 1 385 ? -7.128 63.379 119.733 1.00 33.08 392 PHE A O 1
ATOM 2918 N N . HIS A 1 386 ? -5.377 64.382 118.770 1.00 35.77 393 HIS A N 1
ATOM 2919 C CA . HIS A 1 386 ? -4.590 63.155 118.674 1.00 35.82 393 HIS A CA 1
ATOM 2920 C C . HIS A 1 386 ? -4.040 62.814 120.052 1.00 36.15 393 HIS A C 1
ATOM 2921 O O . HIS A 1 386 ? -3.514 63.686 120.750 1.00 33.49 393 HIS A O 1
ATOM 2928 N N . GLN A 1 387 ? -4.259 61.575 120.494 1.00 29.27 394 GLN A N 1
ATOM 2929 C CA . GLN A 1 387 ? -3.912 61.225 121.858 1.00 30.95 394 GLN A CA 1
ATOM 2930 C C . GLN A 1 387 ? -2.986 60.023 121.805 1.00 30.32 394 GLN A C 1
ATOM 2931 O O . GLN A 1 387 ? -2.023 60.058 121.047 1.00 38.59 394 GLN A O 1
ATOM 2937 N N . ILE A 1 388 ? -3.234 58.986 122.591 1.00 27.65 395 ILE A N 1
ATOM 2938 C CA . ILE A 1 388 ? -2.558 57.707 122.487 1.00 30.35 395 ILE A CA 1
ATOM 2939 C C . ILE A 1 388 ? -3.612 56.688 122.068 1.00 32.12 395 ILE A C 1
ATOM 2940 O O . ILE A 1 388 ? -4.817 56.931 122.208 1.00 28.91 395 ILE A O 1
ATOM 2945 N N . GLU A 1 389 ? -3.158 55.543 121.545 1.00 28.36 396 GLU A N 1
ATOM 2946 C CA . GLU A 1 389 ? -4.067 54.424 121.360 1.00 25.13 396 GLU A CA 1
ATOM 2947 C C . GLU A 1 389 ? -4.473 53.834 122.716 1.00 22.73 396 GLU A C 1
ATOM 2948 O O . GLU A 1 389 ? -3.718 53.823 123.706 1.00 22.16 396 GLU A O 1
ATOM 2954 N N . LYS A 1 390 ? -5.676 53.309 122.732 1.00 21.42 397 LYS A N 1
ATOM 2955 C CA . LYS A 1 390 ? -6.241 52.820 123.986 1.00 21.26 397 LYS A CA 1
ATOM 2956 C C . LYS A 1 390 ? -6.830 51.419 123.858 1.00 25.23 397 LYS A C 1
ATOM 2957 O O . LYS A 1 390 ? -7.229 50.837 124.885 1.00 26.06 397 LYS A O 1
ATOM 2963 N N . GLU A 1 391 ? -6.884 50.869 122.657 1.00 23.55 398 GLU A N 1
ATOM 2964 C CA . GLU A 1 391 ? -7.247 49.481 122.435 1.00 28.39 398 GLU A CA 1
ATOM 2965 C C . GLU A 1 391 ? -6.172 48.913 121.517 1.00 32.15 398 GLU A C 1
ATOM 2966 O O . GLU A 1 391 ? -5.654 49.640 120.677 1.00 27.89 398 GLU A O 1
ATOM 2972 N N . PHE A 1 392 ? -5.863 47.622 121.655 1.00 28.14 399 PHE A N 1
ATOM 2973 C CA . PHE A 1 392 ? -4.711 47.026 120.974 1.00 29.09 399 PHE A CA 1
ATOM 2974 C C . PHE A 1 392 ? -5.099 45.654 120.460 1.00 31.07 399 PHE A C 1
ATOM 2975 O O . PHE A 1 392 ? -5.681 44.855 121.199 1.00 35.59 399 PHE A O 1
ATOM 2983 N N . SER A 1 393 ? -4.725 45.353 119.246 1.00 28.91 400 SER A N 1
ATOM 2984 C CA . SER A 1 393 ? -5.072 44.056 118.711 1.00 32.61 400 SER A CA 1
ATOM 2985 C C . SER A 1 393 ? -3.906 43.077 118.767 1.00 30.31 400 SER A C 1
ATOM 2986 O O . SER A 1 393 ? -4.097 41.913 118.443 1.00 35.53 400 SER A O 1
ATOM 2989 N N . GLU A 1 394 ? -2.716 43.512 119.138 1.00 29.26 401 GLU A N 1
ATOM 2990 C CA . GLU A 1 394 ? -1.535 42.649 119.209 1.00 30.94 401 GLU A CA 1
ATOM 2991 C C . GLU A 1 394 ? -0.989 42.650 120.629 1.00 30.96 401 GLU A C 1
ATOM 2992 O O . GLU A 1 394 ? -1.075 43.657 121.325 1.00 30.41 401 GLU A O 1
ATOM 2998 N N . VAL A 1 395 ? -0.368 41.521 121.032 1.00 29.90 402 VAL A N 1
ATOM 2999 C CA . VAL A 1 395 ? 0.305 41.410 122.325 1.00 32.05 402 VAL A CA 1
ATOM 3000 C C . VAL A 1 395 ? 1.697 42.012 122.186 1.00 33.09 402 VAL A C 1
ATOM 3001 O O . VAL A 1 395 ? 2.428 41.654 121.249 1.00 31.26 402 VAL A O 1
ATOM 3005 N N . GLU A 1 396 ? 2.072 42.963 123.071 1.00 29.64 403 GLU A N 1
ATOM 3006 C CA . GLU A 1 396 ? 3.355 43.671 122.862 1.00 36.40 403 GLU A CA 1
ATOM 3007 C C . GLU A 1 396 ? 4.313 43.850 124.043 1.00 47.79 403 GLU A C 1
ATOM 3008 O O . GLU A 1 396 ? 5.489 44.172 123.788 1.00 53.60 403 GLU A O 1
ATOM 3014 N N . GLY A 1 397 ? 3.889 43.690 125.294 1.00 37.65 404 GLY A N 1
ATOM 3015 C CA . GLY A 1 397 ? 4.824 43.963 126.381 1.00 40.73 404 GLY A CA 1
ATOM 3016 C C . GLY A 1 397 ? 4.919 45.418 126.876 1.00 36.18 404 GLY A C 1
ATOM 3017 O O . GLY A 1 397 ? 3.897 46.122 126.968 1.00 29.38 404 GLY A O 1
ATOM 3018 N N . ARG A 1 398 ? 6.163 45.876 127.101 1.00 28.99 405 ARG A N 1
ATOM 3019 C CA . ARG A 1 398 ? 6.479 47.028 127.951 1.00 30.66 405 ARG A CA 1
ATOM 3020 C C . ARG A 1 398 ? 5.757 48.314 127.525 1.00 28.93 405 ARG A C 1
ATOM 3021 O O . ARG A 1 398 ? 5.188 49.020 128.355 1.00 25.05 405 ARG A O 1
ATOM 3029 N N . ILE A 1 399 ? 5.860 48.703 126.259 1.00 19.64 406 ILE A N 1
ATOM 3030 C CA . ILE A 1 399 ? 5.295 50.001 125.859 1.00 24.19 406 ILE A CA 1
ATOM 3031 C C . ILE A 1 399 ? 3.787 49.962 125.950 1.00 24.65 406 ILE A C 1
ATOM 3032 O O . ILE A 1 399 ? 3.146 50.941 126.353 1.00 26.98 406 ILE A O 1
ATOM 3037 N N . GLN A 1 400 ? 3.195 48.843 125.542 1.00 23.26 407 GLN A N 1
ATOM 3038 C CA . GLN A 1 400 ? 1.743 48.761 125.640 1.00 27.17 407 GLN A CA 1
ATOM 3039 C C . GLN A 1 400 ? 1.295 48.682 127.093 1.00 25.05 407 GLN A C 1
ATOM 3040 O O . GLN A 1 400 ? 0.223 49.215 127.429 1.00 21.74 407 GLN A O 1
ATOM 3046 N N . ASP A 1 401 ? 2.087 48.023 127.952 1.00 21.64 408 ASP A N 1
ATOM 3047 C CA . ASP A 1 401 ? 1.736 48.020 129.383 1.00 24.36 408 ASP A CA 1
ATOM 3048 C C . ASP A 1 401 ? 1.659 49.454 129.870 1.00 23.57 408 ASP A C 1
ATOM 3049 O O . ASP A 1 401 ? 0.784 49.803 130.664 1.00 22.48 408 ASP A O 1
ATOM 3054 N N . LEU A 1 402 ? 2.613 50.273 129.438 1.00 22.37 409 LEU A N 1
ATOM 3055 C CA . LEU A 1 402 ? 2.695 51.651 129.903 1.00 24.32 409 LEU A CA 1
ATOM 3056 C C . LEU A 1 402 ? 1.572 52.484 129.324 1.00 23.82 409 LEU A C 1
ATOM 3057 O O . LEU A 1 402 ? 0.944 53.261 130.070 1.00 23.29 409 LEU A O 1
ATOM 3062 N N . GLU A 1 403 ? 1.277 52.324 128.031 1.00 22.19 410 GLU A N 1
ATOM 3063 C CA . GLU A 1 403 ? 0.103 53.014 127.437 1.00 23.20 410 GLU A CA 1
ATOM 3064 C C . GLU A 1 403 ? -1.198 52.701 128.216 1.00 24.55 410 GLU A C 1
ATOM 3065 O O . GLU A 1 403 ? -1.989 53.614 128.525 1.00 22.47 410 GLU A O 1
ATOM 3071 N N . LYS A 1 404 ? -1.444 51.423 128.509 1.00 21.66 411 LYS A N 1
ATOM 3072 C CA . LYS A 1 404 ? -2.638 51.005 129.256 1.00 25.58 411 LYS A CA 1
ATOM 3073 C C . LYS A 1 404 ? -2.671 51.564 130.671 1.00 24.06 411 LYS A C 1
ATOM 3074 O O . LYS A 1 404 ? -3.731 52.000 131.145 1.00 22.76 411 LYS A O 1
ATOM 3080 N N . TYR A 1 405 ? -1.528 51.536 131.365 1.00 22.71 412 TYR A N 1
ATOM 3081 C CA . TYR A 1 405 ? -1.448 52.001 132.738 1.00 23.18 412 TYR A CA 1
ATOM 3082 C C . TYR A 1 405 ? -1.702 53.497 132.809 1.00 25.99 412 TYR A C 1
ATOM 3083 O O . TYR A 1 405 ? -2.360 53.988 133.738 1.00 21.54 412 TYR A O 1
ATOM 3092 N N . VAL A 1 406 ? -1.157 54.259 131.843 1.00 20.58 413 VAL A N 1
ATOM 3093 C CA . VAL A 1 406 ? -1.343 55.695 131.830 1.00 22.69 413 VAL A CA 1
ATOM 3094 C C . VAL A 1 406 ? -2.816 56.012 131.715 1.00 20.98 413 VAL A C 1
ATOM 3095 O O . VAL A 1 406 ? -3.352 56.862 132.438 1.00 23.99 413 VAL A O 1
ATOM 3099 N N . GLU A 1 407 ? -3.493 55.312 130.814 1.00 20.96 414 GLU A N 1
ATOM 3100 C CA . GLU A 1 407 ? -4.910 55.589 130.575 1.00 23.78 414 GLU A CA 1
ATOM 3101 C C . GLU A 1 407 ? -5.755 55.123 131.777 1.00 25.32 414 GLU A C 1
ATOM 3102 O O . GLU A 1 407 ? -6.683 55.820 132.203 1.00 21.66 414 GLU A O 1
ATOM 3108 N N . ASP A 1 408 ? -5.459 53.943 132.314 1.00 19.10 415 ASP A N 1
ATOM 3109 C CA . ASP A 1 408 ? -6.168 53.473 133.502 1.00 21.49 415 ASP A CA 1
ATOM 3110 C C . ASP A 1 408 ? -5.998 54.460 134.682 1.00 22.81 415 ASP A C 1
ATOM 3111 O O . ASP A 1 408 ? -6.939 54.678 135.453 1.00 23.01 415 ASP A O 1
ATOM 3116 N N . THR A 1 409 ? -4.766 54.972 134.894 1.00 21.86 416 THR A N 1
ATOM 3117 C CA . THR A 1 409 ? -4.457 55.920 135.943 1.00 23.16 416 THR A CA 1
ATOM 3118 C C . THR A 1 409 ? -5.293 57.188 135.807 1.00 23.43 416 THR A C 1
ATOM 3119 O O . THR A 1 409 ? -5.835 57.728 136.804 1.00 19.70 416 THR A O 1
ATOM 3123 N N . LYS A 1 410 ? -5.330 57.710 134.593 1.00 19.96 417 LYS A N 1
ATOM 3124 C CA . LYS A 1 410 ? -6.080 58.911 134.268 1.00 22.66 417 LYS A CA 1
ATOM 3125 C C . LYS A 1 410 ? -7.562 58.711 134.546 1.00 20.38 417 LYS A C 1
ATOM 3126 O O . LYS A 1 410 ? -8.211 59.552 135.173 1.00 21.37 417 LYS A O 1
ATOM 3132 N N . ILE A 1 411 ? -8.107 57.608 134.084 1.00 18.78 418 ILE A N 1
ATOM 3133 C CA . ILE A 1 411 ? -9.533 57.388 134.240 1.00 19.00 418 ILE A CA 1
ATOM 3134 C C . ILE A 1 411 ? -9.876 57.211 135.714 1.00 20.37 418 ILE A C 1
ATOM 3135 O O . ILE A 1 411 ? -10.898 57.728 136.172 1.00 21.22 418 ILE A O 1
ATOM 3140 N N . ASP A 1 412 ? -9.002 56.561 136.493 1.00 18.26 419 ASP A N 1
ATOM 3141 C CA . ASP A 1 412 ? -9.340 56.401 137.927 1.00 19.34 419 ASP A CA 1
ATOM 3142 C C . ASP A 1 412 ? -9.295 57.742 138.639 1.00 23.81 419 ASP A C 1
ATOM 3143 O O . ASP A 1 412 ? -10.071 57.969 139.606 1.00 20.76 419 ASP A O 1
ATOM 3148 N N . LEU A 1 413 ? -8.324 58.595 138.264 1.00 20.99 420 LEU A N 1
ATOM 3149 C CA . LEU A 1 413 ? -8.250 59.895 138.900 1.00 26.08 420 LEU A CA 1
ATOM 3150 C C . LEU A 1 413 ? -9.450 60.780 138.531 1.00 25.44 420 LEU A C 1
ATOM 3151 O O . LEU A 1 413 ? -9.985 61.470 139.423 1.00 21.16 420 LEU A O 1
ATOM 3156 N N . TRP A 1 414 ? -9.871 60.786 137.252 1.00 23.56 421 TRP A N 1
ATOM 3157 C CA . TRP A 1 414 ? -11.068 61.566 136.875 1.00 24.26 421 TRP A CA 1
ATOM 3158 C C . TRP A 1 414 ? -12.341 61.000 137.510 1.00 21.60 421 TRP A C 1
ATOM 3159 O O . TRP A 1 414 ? -13.234 61.784 137.897 1.00 21.37 421 TRP A O 1
ATOM 3170 N N . SER A 1 415 ? -12.460 59.669 137.584 1.00 19.31 422 SER A N 1
ATOM 3171 C CA . SER A 1 415 ? -13.640 59.039 138.217 1.00 23.80 422 SER A CA 1
ATOM 3172 C C . SER A 1 415 ? -13.728 59.425 139.680 1.00 21.88 422 SER A C 1
ATOM 3173 O O . SER A 1 415 ? -14.823 59.713 140.176 1.00 20.23 422 SER A O 1
ATOM 3176 N N . TYR A 1 416 ? -12.579 59.478 140.373 1.00 20.72 423 TYR A N 1
ATOM 3177 C CA . TYR A 1 416 ? -12.571 59.972 141.736 1.00 24.76 423 TYR A CA 1
ATOM 3178 C C . TYR A 1 416 ? -13.016 61.433 141.790 1.00 26.16 423 TYR A C 1
ATOM 3179 O O . TYR A 1 416 ? -13.769 61.827 142.690 1.00 20.67 423 TYR A O 1
ATOM 3188 N N . ASN A 1 417 ? -12.462 62.296 140.908 1.00 20.43 424 ASN A N 1
ATOM 3189 C CA . ASN A 1 417 ? -12.817 63.709 140.923 1.00 23.72 424 ASN A CA 1
ATOM 3190 C C . ASN A 1 417 ? -14.304 63.864 140.712 1.00 20.46 424 ASN A C 1
ATOM 3191 O O . ASN A 1 417 ? -14.932 64.712 141.348 1.00 24.55 424 ASN A O 1
ATOM 3196 N N . ALA A 1 418 ? -14.872 63.063 139.812 1.00 17.61 425 ALA A N 1
ATOM 3197 C CA . ALA A 1 418 ? -16.296 63.188 139.507 1.00 20.98 425 ALA A CA 1
ATOM 3198 C C . ALA A 1 418 ? -17.157 62.757 140.721 1.00 24.45 425 ALA A C 1
ATOM 3199 O O . ALA A 1 418 ? -18.174 63.405 141.051 1.00 22.50 425 ALA A O 1
ATOM 3201 N N . GLU A 1 419 ? -16.796 61.636 141.351 1.00 23.14 426 GLU A N 1
ATOM 3202 C CA . GLU A 1 419 ? -17.559 61.151 142.519 1.00 22.92 426 GLU A CA 1
ATOM 3203 C C . GLU A 1 419 ? -17.525 62.185 143.640 1.00 24.02 426 GLU A C 1
ATOM 3204 O O . GLU A 1 419 ? -18.552 62.484 144.262 1.00 24.79 426 GLU A O 1
ATOM 3210 N N . LEU A 1 420 ? -16.331 62.708 143.955 1.00 20.02 427 LEU A N 1
ATOM 3211 C CA . LEU A 1 420 ? -16.195 63.657 145.043 1.00 25.60 427 LEU A CA 1
ATOM 3212 C C . LEU A 1 420 ? -16.920 64.958 144.740 1.00 28.18 427 LEU A C 1
ATOM 3213 O O . LEU A 1 420 ? -17.546 65.562 145.630 1.00 22.75 427 LEU A O 1
ATOM 3218 N N . LEU A 1 421 ? -16.782 65.438 143.506 1.00 20.86 428 LEU A N 1
ATOM 3219 C CA . LEU A 1 421 ? -17.429 66.680 143.109 1.00 27.93 428 LEU A CA 1
ATOM 3220 C C . LEU A 1 421 ? -18.925 66.603 143.340 1.00 27.32 428 LEU A C 1
ATOM 3221 O O . LEU A 1 421 ? -19.528 67.516 143.920 1.00 27.06 428 LEU A O 1
ATOM 3226 N N . VAL A 1 422 ? -19.538 65.510 142.909 1.00 26.85 429 VAL A N 1
ATOM 3227 C CA . VAL A 1 422 ? -20.965 65.370 143.088 1.00 27.72 429 VAL A CA 1
ATOM 3228 C C . VAL A 1 422 ? -21.335 65.221 144.581 1.00 29.96 429 VAL A C 1
ATOM 3229 O O . VAL A 1 422 ? -22.321 65.791 145.037 1.00 26.11 429 VAL A O 1
ATOM 3233 N N . ALA A 1 423 ? -20.577 64.445 145.354 1.00 23.24 430 ALA A N 1
ATOM 3234 C CA . ALA A 1 423 ? -20.931 64.303 146.782 1.00 26.06 430 ALA A CA 1
ATOM 3235 C C . ALA A 1 423 ? -20.803 65.626 147.524 1.00 29.61 430 ALA A C 1
ATOM 3236 O O . ALA A 1 423 ? -21.643 65.945 148.416 1.00 28.84 430 ALA A O 1
ATOM 3238 N N . LEU A 1 424 ? -19.746 66.393 147.212 1.00 24.80 431 LEU A N 1
ATOM 3239 C CA . LEU A 1 424 ? -19.528 67.684 147.847 1.00 28.89 431 LEU A CA 1
ATOM 3240 C C . LEU A 1 424 ? -20.565 68.688 147.413 1.00 33.61 431 LEU A C 1
ATOM 3241 O O . LEU A 1 424 ? -21.088 69.464 148.234 1.00 31.10 431 LEU A O 1
ATOM 3246 N N . GLU A 1 425 ? -20.789 68.775 146.124 1.00 26.06 432 GLU A N 1
ATOM 3247 C CA . GLU A 1 425 ? -21.777 69.724 145.628 1.00 27.80 432 GLU A CA 1
ATOM 3248 C C . GLU A 1 425 ? -23.162 69.418 146.192 1.00 25.88 432 GLU A C 1
ATOM 3249 O O . GLU A 1 425 ? -23.904 70.350 146.506 1.00 26.67 432 GLU A O 1
ATOM 3255 N N . ASN A 1 426 ? -23.556 68.140 146.230 1.00 24.47 433 ASN A N 1
ATOM 3256 C CA . ASN A 1 426 ? -24.888 67.799 146.707 1.00 24.81 433 ASN A CA 1
ATOM 3257 C C . ASN A 1 426 ? -25.035 68.137 148.192 1.00 28.08 433 ASN A C 1
ATOM 3258 O O . ASN A 1 426 ? -26.080 68.627 148.601 1.00 25.78 433 ASN A O 1
ATOM 3263 N N . GLN A 1 427 ? -24.015 67.852 149.004 1.00 22.96 434 GLN A N 1
ATOM 3264 C CA . GLN A 1 427 ? -24.067 68.268 150.407 1.00 29.64 434 GLN A CA 1
ATOM 3265 C C . GLN A 1 427 ? -24.277 69.772 150.499 1.00 30.79 434 GLN A C 1
ATOM 3266 O O . GLN A 1 427 ? -25.095 70.269 151.304 1.00 26.89 434 GLN A O 1
ATOM 3272 N N . HIS A 1 428 ? -23.575 70.510 149.658 1.00 28.73 435 HIS A N 1
ATOM 3273 C CA . HIS A 1 428 ? -23.627 71.950 149.707 1.00 35.19 435 HIS A CA 1
ATOM 3274 C C . HIS A 1 428 ? -24.969 72.491 149.223 1.00 33.85 435 HIS A C 1
ATOM 3275 O O . HIS A 1 428 ? -25.497 73.466 149.798 1.00 30.04 435 HIS A O 1
ATOM 3282 N N . THR A 1 429 ? -25.537 71.869 148.191 1.00 28.38 436 THR A N 1
ATOM 3283 C CA . THR A 1 429 ? -26.875 72.232 147.715 1.00 26.65 436 THR A CA 1
ATOM 3284 C C . THR A 1 429 ? -27.934 72.000 148.809 1.00 26.67 436 THR A C 1
ATOM 3285 O O . THR A 1 429 ? -28.824 72.835 149.015 1.00 23.55 436 THR A O 1
ATOM 3289 N N . ILE A 1 430 ? -27.867 70.853 149.476 1.00 21.98 437 ILE A N 1
ATOM 3290 C CA . ILE A 1 430 ? -28.792 70.604 150.577 1.00 28.32 437 ILE A CA 1
ATOM 3291 C C . ILE A 1 430 ? -28.576 71.623 151.687 1.00 30.47 437 ILE A C 1
ATOM 3292 O O . ILE A 1 430 ? -29.540 72.222 152.174 1.00 31.03 437 ILE A O 1
ATOM 3297 N N . ASP A 1 431 ? -27.319 71.918 152.027 1.00 27.88 438 ASP A N 1
ATOM 3298 C CA . ASP A 1 431 ? -27.051 72.880 153.096 1.00 32.49 438 ASP A CA 1
ATOM 3299 C C . ASP A 1 431 ? -27.545 74.281 152.744 1.00 31.17 438 ASP A C 1
ATOM 3300 O O . ASP A 1 431 ? -28.132 74.969 153.592 1.00 26.96 438 ASP A O 1
ATOM 3305 N N . LEU A 1 432 ? -27.340 74.722 151.518 1.00 23.61 439 LEU A N 1
ATOM 3306 C CA . LEU A 1 432 ? -27.695 76.086 151.167 1.00 29.07 439 LEU A CA 1
ATOM 3307 C C . LEU A 1 432 ? -29.213 76.257 151.036 1.00 29.31 439 LEU A C 1
ATOM 3308 O O . LEU A 1 432 ? -29.755 77.330 151.373 1.00 28.78 439 LEU A O 1
ATOM 3313 N N . THR A 1 433 ? -29.912 75.218 150.588 1.00 26.29 440 THR A N 1
ATOM 3314 C CA . THR A 1 433 ? -31.361 75.318 150.517 1.00 24.95 440 THR A CA 1
ATOM 3315 C C . THR A 1 433 ? -31.990 75.230 151.928 1.00 27.30 440 THR A C 1
ATOM 3316 O O . THR A 1 433 ? -32.950 75.936 152.207 1.00 27.16 440 THR A O 1
ATOM 3320 N N . ASP A 1 434 ? -31.422 74.432 152.837 1.00 23.89 441 ASP A N 1
ATOM 3321 C CA . ASP A 1 434 ? -31.837 74.473 154.241 1.00 30.28 441 ASP A CA 1
ATOM 3322 C C . ASP A 1 434 ? -31.588 75.865 154.843 1.00 32.32 441 ASP A C 1
ATOM 3323 O O . ASP A 1 434 ? -32.384 76.388 155.644 1.00 30.20 441 ASP A O 1
ATOM 3328 N N . SER A 1 435 ? -30.465 76.462 154.502 1.00 28.61 442 SER A N 1
ATOM 3329 C CA . SER A 1 435 ? -30.109 77.766 155.039 1.00 34.78 442 SER A CA 1
ATOM 3330 C C . SER A 1 435 ? -31.061 78.876 154.552 1.00 37.59 442 SER A C 1
ATOM 3331 O O . SER A 1 435 ? -31.440 79.758 155.356 1.00 34.39 442 SER A O 1
ATOM 3334 N N . GLU A 1 436 ? -31.502 78.848 153.278 1.00 29.56 443 GLU A N 1
ATOM 3335 C CA . GLU A 1 436 ? -32.486 79.855 152.836 1.00 29.23 443 GLU A CA 1
ATOM 3336 C C . GLU A 1 436 ? -33.788 79.738 153.638 1.00 28.05 443 GLU A C 1
ATOM 3337 O O . GLU A 1 436 ? -34.434 80.750 153.917 1.00 27.03 443 GLU A O 1
ATOM 3343 N N . MET A 1 437 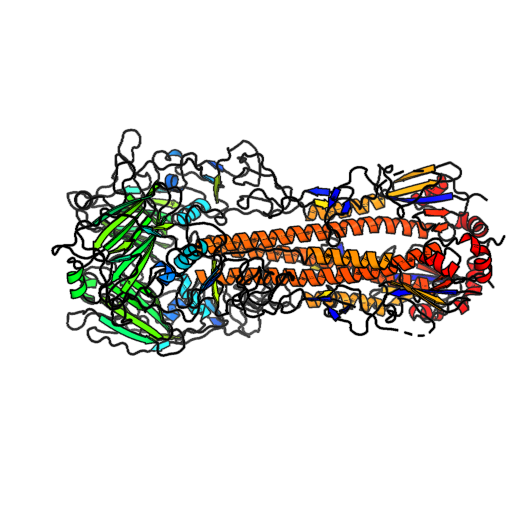? -34.207 78.515 153.958 1.00 26.33 444 MET A N 1
ATOM 3344 C CA . MET A 1 437 ? -35.426 78.318 154.757 1.00 25.85 444 MET A CA 1
ATOM 3345 C C . MET A 1 437 ? -35.267 78.959 156.120 1.00 25.72 444 MET A C 1
ATOM 3346 O O . MET A 1 437 ? -36.126 79.728 156.557 1.00 22.89 444 MET A O 1
ATOM 3351 N N . ASN A 1 438 ? -34.169 78.655 156.811 1.00 25.02 445 ASN A N 1
ATOM 3352 C CA . ASN A 1 438 ? -33.949 79.235 158.123 1.00 31.99 445 ASN A CA 1
ATOM 3353 C C . ASN A 1 438 ? -33.831 80.741 158.046 1.00 31.61 445 ASN A C 1
ATOM 3354 O O . ASN A 1 438 ? -34.308 81.442 158.943 1.00 25.70 445 ASN A O 1
ATOM 3359 N N . LYS A 1 439 ? -33.188 81.263 157.003 1.00 24.98 446 LYS A N 1
ATOM 3360 C CA . LYS A 1 439 ? -33.011 82.709 156.928 1.00 29.05 446 LYS A CA 1
ATOM 3361 C C . LYS A 1 439 ? -34.350 83.409 156.761 1.00 25.66 446 LYS A C 1
ATOM 3362 O O . LYS A 1 439 ? -34.547 84.481 157.300 1.00 24.51 446 LYS A O 1
ATOM 3368 N N . LEU A 1 440 ? -35.257 82.817 156.006 1.00 21.98 447 LEU A N 1
ATOM 3369 C CA . LEU A 1 440 ? -36.570 83.422 155.862 1.00 26.04 447 LEU A CA 1
ATOM 3370 C C . LEU A 1 440 ? -37.343 83.345 157.176 1.00 25.32 447 LEU A C 1
ATOM 3371 O O . LEU A 1 440 ? -38.100 84.277 157.522 1.00 23.41 447 LEU A O 1
ATOM 3376 N N . PHE A 1 441 ? -37.219 82.231 157.914 1.00 23.64 448 PHE A N 1
ATOM 3377 C CA . PHE A 1 441 ? -37.887 82.182 159.218 1.00 25.84 448 PHE A CA 1
ATOM 3378 C C . PHE A 1 441 ? -37.346 83.265 160.148 1.00 25.00 448 PHE A C 1
ATOM 3379 O O . PHE A 1 441 ? -38.119 83.947 160.847 1.00 24.18 448 PHE A O 1
ATOM 3387 N N . GLU A 1 442 ? -36.017 83.394 160.236 1.00 24.05 449 GLU A N 1
ATOM 3388 C CA . GLU A 1 442 ? -35.457 84.389 161.144 1.00 24.77 449 GLU A CA 1
ATOM 3389 C C . GLU A 1 442 ? -35.817 85.805 160.718 1.00 28.25 449 GLU A C 1
ATOM 3390 O O . GLU A 1 442 ? -36.106 86.670 161.567 1.00 29.54 449 GLU A O 1
ATOM 3396 N N . LYS A 1 443 ? -35.797 86.080 159.419 1.00 27.62 450 LYS A N 1
ATOM 3397 C CA . LYS A 1 443 ? -36.228 87.399 158.953 1.00 29.20 450 LYS A CA 1
ATOM 3398 C C . LYS A 1 443 ? -37.647 87.708 159.412 1.00 26.41 450 LYS A C 1
ATOM 3399 O O . LYS A 1 443 ? -37.950 88.832 159.865 1.00 23.69 450 LYS A O 1
ATOM 3405 N N . THR A 1 444 ? -38.558 86.731 159.250 1.00 21.66 451 THR A N 1
ATOM 3406 C CA . THR A 1 444 ? -39.931 86.928 159.688 1.00 23.98 451 THR A CA 1
ATOM 3407 C C . THR A 1 444 ? -39.997 87.104 161.201 1.00 23.70 451 THR A C 1
ATOM 3408 O O . THR A 1 444 ? -40.727 87.984 161.693 1.00 21.29 451 THR A O 1
ATOM 3412 N N . ARG A 1 445 ? -39.217 86.300 161.942 1.00 20.66 452 ARG A N 1
ATOM 3413 C CA . ARG A 1 445 ? -39.186 86.429 163.402 1.00 26.36 452 ARG A CA 1
ATOM 3414 C C . ARG A 1 445 ? -38.826 87.859 163.784 1.00 28.32 452 ARG A C 1
ATOM 3415 O O . ARG A 1 445 ? -39.460 88.470 164.674 1.00 24.94 452 ARG A O 1
ATOM 3423 N N . ARG A 1 446 ? -37.824 88.413 163.120 1.00 29.12 453 ARG A N 1
ATOM 3424 C CA . ARG A 1 446 ? -37.334 89.715 163.549 1.00 30.85 453 ARG A CA 1
ATOM 3425 C C . ARG A 1 446 ? -38.253 90.845 163.108 1.00 27.91 453 ARG A C 1
ATOM 3426 O O . ARG A 1 446 ? -38.362 91.835 163.839 1.00 32.25 453 ARG A O 1
ATOM 3434 N N . GLN A 1 447 ? -39.035 90.664 162.042 1.00 23.75 454 GLN A N 1
ATOM 3435 C CA . GLN A 1 447 ? -40.080 91.637 161.727 1.00 24.36 454 GLN A CA 1
ATOM 3436 C C . GLN A 1 447 ? -41.147 91.707 162.819 1.00 24.01 454 GLN A C 1
ATOM 3437 O O . GLN A 1 447 ? -41.689 92.781 163.103 1.00 22.82 454 GLN A O 1
ATOM 3443 N N . LEU A 1 448 ? -41.571 90.553 163.314 1.00 22.79 455 LEU A N 1
ATOM 3444 C CA . LEU A 1 448 ? -42.722 90.489 164.202 1.00 22.72 455 LEU A CA 1
ATOM 3445 C C . LEU A 1 448 ? -42.423 91.025 165.592 1.00 21.46 455 LEU A C 1
ATOM 3446 O O . LEU A 1 448 ? -43.367 91.361 166.303 1.00 22.82 455 LEU A O 1
ATOM 3451 N N . ARG A 1 449 ? -41.164 91.081 166.021 1.00 20.87 456 ARG A N 1
ATOM 3452 C CA . ARG A 1 449 ? -40.815 91.769 167.306 1.00 26.14 456 ARG A CA 1
ATOM 3453 C C . ARG A 1 449 ? -41.612 91.107 168.444 1.00 25.34 456 ARG A C 1
ATOM 3454 O O . ARG A 1 449 ? -41.572 89.869 168.539 1.00 26.75 456 ARG A O 1
ATOM 3462 N N . GLU A 1 450 ? -42.341 91.858 169.267 1.00 22.44 457 GLU A N 1
ATOM 3463 C CA . GLU A 1 450 ? -43.043 91.270 170.423 1.00 24.41 457 GLU A CA 1
ATOM 3464 C C . GLU A 1 450 ? -44.455 90.879 170.083 1.00 24.26 457 GLU A C 1
ATOM 3465 O O . GLU A 1 450 ? -45.255 90.620 170.994 1.00 24.22 457 GLU A O 1
ATOM 3471 N N . ASN A 1 451 ? -44.791 90.847 168.805 1.00 22.12 458 ASN A N 1
ATOM 3472 C CA . ASN A 1 451 ? -46.199 90.685 168.447 1.00 23.19 458 ASN A CA 1
ATOM 3473 C C . ASN A 1 451 ? -46.567 89.247 168.156 1.00 20.52 458 ASN A C 1
ATOM 3474 O O . ASN A 1 451 ? -47.729 88.969 167.815 1.00 21.18 458 ASN A O 1
ATOM 3479 N N . ALA A 1 452 ? -45.617 88.327 168.260 1.00 19.60 459 ALA A N 1
ATOM 3480 C CA . ALA A 1 452 ? -45.844 86.950 167.835 1.00 21.52 459 ALA A CA 1
ATOM 3481 C C . ALA A 1 452 ? -44.996 86.054 168.707 1.00 25.81 459 ALA A C 1
ATOM 3482 O O . ALA A 1 452 ? -43.952 86.476 169.205 1.00 28.34 459 ALA A O 1
ATOM 3484 N N . GLU A 1 453 ? -45.367 84.788 168.786 1.00 23.74 460 GLU A N 1
ATOM 3485 C CA . GLU A 1 453 ? -44.475 83.793 169.395 1.00 21.23 460 GLU A CA 1
ATOM 3486 C C . GLU A 1 453 ? -44.239 82.638 168.422 1.00 23.57 460 GLU A C 1
ATOM 3487 O O . GLU A 1 453 ? -45.097 82.286 167.630 1.00 22.66 460 GLU A O 1
ATOM 3493 N N . ASP A 1 454 ? -43.068 82.041 168.512 1.00 24.57 461 ASP A N 1
ATOM 3494 C CA . ASP A 1 454 ? -42.700 80.888 167.700 1.00 31.34 461 ASP A CA 1
ATOM 3495 C C . ASP A 1 454 ? -43.418 79.673 168.274 1.00 33.95 461 ASP A C 1
ATOM 3496 O O . ASP A 1 454 ? -43.193 79.330 169.441 1.00 30.99 461 ASP A O 1
ATOM 3501 N N . MET A 1 455 ? -44.268 79.019 167.483 1.00 28.83 462 MET A N 1
ATOM 3502 C CA . MET A 1 455 ? -44.996 77.864 168.024 1.00 34.47 462 MET A CA 1
ATOM 3503 C C . MET A 1 455 ? -44.161 76.586 168.042 1.00 35.79 462 MET A C 1
ATOM 3504 O O . MET A 1 455 ? -44.586 75.620 168.675 1.00 40.12 462 MET A O 1
ATOM 3509 N N . GLY A 1 456 ? -42.975 76.591 167.458 1.00 30.17 463 GLY A N 1
ATOM 3510 C CA . GLY A 1 456 ? -42.055 75.473 167.467 1.00 35.08 463 GLY A CA 1
ATOM 3511 C C . GLY A 1 456 ? -42.200 74.523 166.297 1.00 39.12 463 GLY A C 1
ATOM 3512 O O . GLY A 1 456 ? -41.352 73.641 166.122 1.00 36.99 463 GLY A O 1
ATOM 3513 N N . ASN A 1 457 ? -43.198 74.731 165.430 1.00 36.26 464 ASN A N 1
ATOM 3514 C CA . ASN A 1 457 ? -43.448 73.846 164.291 1.00 34.73 464 ASN A CA 1
ATOM 3515 C C . ASN A 1 457 ? -43.197 74.562 162.979 1.00 31.76 464 ASN A C 1
ATOM 3516 O O . ASN A 1 457 ? -43.721 74.144 161.946 1.00 34.05 464 ASN A O 1
ATOM 3521 N N . GLY A 1 458 ? -42.391 75.629 163.000 1.00 26.99 465 GLY A N 1
ATOM 3522 C CA . GLY A 1 458 ? -42.177 76.444 161.820 1.00 24.92 465 GLY A CA 1
ATOM 3523 C C . GLY A 1 458 ? -43.270 77.491 161.617 1.00 25.48 465 GLY A C 1
ATOM 3524 O O . GLY A 1 458 ? -43.426 77.996 160.506 1.00 28.83 465 GLY A O 1
ATOM 3525 N N . CYS A 1 459 ? -44.050 77.801 162.644 1.00 23.23 466 CYS A N 1
ATOM 3526 C CA . CYS A 1 459 ? -45.126 78.773 162.538 1.00 26.11 466 CYS A CA 1
ATOM 3527 C C . CYS A 1 459 ? -45.010 79.780 163.676 1.00 26.22 466 CYS A C 1
ATOM 3528 O O . CYS A 1 459 ? -44.579 79.443 164.786 1.00 27.14 466 CYS A O 1
ATOM 3531 N N . PHE A 1 460 ? -45.583 80.939 163.436 1.00 23.12 467 PHE A N 1
ATOM 3532 C CA . PHE A 1 460 ? -45.746 81.991 164.435 1.00 23.40 467 PHE A CA 1
ATOM 3533 C C . PHE A 1 460 ? -47.206 82.107 164.805 1.00 25.30 467 PHE A C 1
ATOM 3534 O O . PHE A 1 460 ? -48.069 82.148 163.913 1.00 23.98 467 PHE A O 1
ATOM 3542 N N . LYS A 1 461 ? -47.499 82.222 166.114 1.00 22.90 468 LYS A N 1
ATOM 3543 C CA . LYS A 1 461 ? -48.798 82.735 166.524 1.00 21.47 468 LYS A CA 1
ATOM 3544 C C . LYS A 1 461 ? -48.668 84.245 166.586 1.00 22.07 468 LYS A C 1
ATOM 3545 O O . LYS A 1 461 ? -47.831 84.777 167.346 1.00 21.81 468 LYS A O 1
ATOM 3551 N N . ILE A 1 462 ? -49.485 84.941 165.803 1.00 18.59 469 ILE A N 1
ATOM 3552 C CA . ILE A 1 462 ? -49.482 86.386 165.755 1.00 20.26 469 ILE A CA 1
ATOM 3553 C C . ILE A 1 462 ? -50.619 86.851 166.655 1.00 25.66 469 ILE A C 1
ATOM 3554 O O . ILE A 1 462 ? -51.790 86.558 166.383 1.00 22.84 469 ILE A O 1
ATOM 3559 N N . TYR A 1 463 ? -50.281 87.630 167.679 1.00 23.71 470 TYR A N 1
ATOM 3560 C CA . TYR A 1 463 ? -51.220 87.912 168.769 1.00 25.42 470 TYR A CA 1
ATOM 3561 C C . TYR A 1 463 ? -52.074 89.131 168.507 1.00 25.96 470 TYR A C 1
ATOM 3562 O O . TYR A 1 463 ? -52.478 89.837 169.448 1.00 26.90 470 TYR A O 1
ATOM 3571 N N . HIS A 1 464 ? -52.429 89.376 167.262 1.00 23.57 471 HIS A N 1
ATOM 3572 C CA . HIS A 1 464 ? -53.343 90.470 166.949 1.00 26.47 471 HIS A CA 1
ATOM 3573 C C . HIS A 1 464 ? -54.144 90.108 165.707 1.00 26.78 471 HIS A C 1
ATOM 3574 O O . HIS A 1 464 ? -53.816 89.164 164.981 1.00 24.39 471 HIS A O 1
ATOM 3581 N N . LYS A 1 465 ? -55.223 90.865 165.468 1.00 26.08 472 LYS A N 1
ATOM 3582 C CA . LYS A 1 465 ? -55.952 90.700 164.223 1.00 31.39 472 LYS A CA 1
ATOM 3583 C C . LYS A 1 465 ? -55.036 91.029 163.059 1.00 27.90 472 LYS A C 1
ATOM 3584 O O . LYS A 1 465 ? -54.353 92.067 163.037 1.00 27.32 472 LYS A O 1
ATOM 3590 N N . CYS A 1 466 ? -55.007 90.150 162.075 1.00 25.56 473 CYS A N 1
ATOM 3591 C CA . CYS A 1 466 ? -53.910 90.274 161.076 1.00 26.64 473 CYS A CA 1
ATOM 3592 C C . CYS A 1 466 ? -54.556 89.873 159.749 1.00 32.85 473 CYS A C 1
ATOM 3593 O O . CYS A 1 466 ? -54.452 88.709 159.378 1.00 40.40 473 CYS A O 1
ATOM 3596 N N . ASP A 1 467 ? -55.255 90.824 159.084 1.00 27.49 474 ASP A N 1
ATOM 3597 C CA . ASP A 1 467 ? -56.003 90.569 157.846 1.00 27.33 474 ASP A CA 1
ATOM 3598 C C . ASP A 1 467 ? -55.066 90.366 156.623 1.00 24.42 474 ASP A C 1
ATOM 3599 O O . ASP A 1 467 ? -53.842 90.287 156.742 1.00 23.66 474 ASP A O 1
ATOM 3604 N N . ASN A 1 468 ? -55.634 90.270 155.427 1.00 22.32 475 ASN A N 1
ATOM 3605 C CA . ASN A 1 468 ? -54.799 89.875 154.259 1.00 25.59 475 ASN A CA 1
ATOM 3606 C C . ASN A 1 468 ? -53.758 90.943 153.935 1.00 28.99 475 ASN A C 1
ATOM 3607 O O . ASN A 1 468 ? -52.610 90.624 153.568 1.00 30.00 475 ASN A O 1
ATOM 3612 N N . ALA A 1 469 ? -54.126 92.222 154.104 1.00 28.14 476 ALA A N 1
ATOM 3613 C CA . ALA A 1 469 ? -53.149 93.288 153.854 1.00 33.51 476 ALA A CA 1
ATOM 3614 C C . ALA A 1 469 ? -52.039 93.228 154.883 1.00 27.05 476 ALA A C 1
ATOM 3615 O O . ALA A 1 469 ? -50.867 93.440 154.564 1.00 29.01 476 ALA A O 1
ATOM 3617 N N . CYS A 1 470 ? -52.399 92.897 156.130 1.00 26.78 477 CYS A N 1
ATOM 3618 C CA . CYS A 1 470 ? -51.401 92.801 157.177 1.00 26.35 477 CYS A CA 1
ATOM 3619 C C . CYS A 1 470 ? -50.454 91.634 156.913 1.00 27.72 477 CYS A C 1
ATOM 3620 O O . CYS A 1 470 ? -49.230 91.794 156.974 1.00 25.73 477 CYS A O 1
ATOM 3623 N N . ILE A 1 471 ? -51.000 90.457 156.573 1.00 24.71 478 ILE A N 1
ATOM 3624 C CA . ILE A 1 471 ? -50.153 89.336 156.163 1.00 24.81 478 ILE A CA 1
ATOM 3625 C C . ILE A 1 471 ? -49.282 89.759 154.971 1.00 24.35 478 ILE A C 1
ATOM 3626 O O . ILE A 1 471 ? -48.113 89.439 154.902 1.00 21.94 478 ILE A O 1
ATOM 3631 N N . GLY A 1 472 ? -49.864 90.463 154.018 1.00 22.77 479 GLY A N 1
ATOM 3632 C CA . GLY A 1 472 ? -49.090 90.949 152.865 1.00 27.30 479 GLY A CA 1
ATOM 3633 C C . GLY A 1 472 ? -47.938 91.850 153.284 1.00 28.90 479 GLY A C 1
ATOM 3634 O O . GLY A 1 472 ? -46.876 91.835 152.665 1.00 30.32 479 GLY A O 1
ATOM 3635 N N . SER A 1 473 ? -48.144 92.673 154.331 1.00 26.14 480 SER A N 1
ATOM 3636 C CA . SER A 1 473 ? -47.062 93.577 154.743 1.00 24.20 480 SER A CA 1
ATOM 3637 C C . SER A 1 473 ? -45.916 92.780 155.330 1.00 21.50 480 SER A C 1
ATOM 3638 O O . SER A 1 473 ? -44.760 93.155 155.155 1.00 23.27 480 SER A O 1
ATOM 3641 N N . ILE A 1 474 ? -46.214 91.660 156.014 1.00 21.21 481 ILE A N 1
ATOM 3642 C CA . ILE A 1 474 ? -45.132 90.800 156.517 1.00 21.25 481 ILE A CA 1
ATOM 3643 C C . ILE A 1 474 ? -44.390 90.166 155.328 1.00 25.04 481 ILE A C 1
ATOM 3644 O O . ILE A 1 474 ? -43.148 90.158 155.266 1.00 25.03 481 ILE A O 1
ATOM 3649 N N . ARG A 1 475 ? -45.144 89.678 154.333 1.00 22.60 482 ARG A N 1
ATOM 3650 C CA . ARG A 1 475 ? -44.507 89.021 153.173 1.00 24.63 482 ARG A CA 1
ATOM 3651 C C . ARG A 1 475 ? -43.594 89.964 152.393 1.00 29.08 482 ARG A C 1
ATOM 3652 O O . ARG A 1 475 ? -42.520 89.546 151.947 1.00 28.87 482 ARG A O 1
ATOM 3660 N N . ASN A 1 476 ? -43.952 91.237 152.349 1.00 29.27 483 ASN A N 1
ATOM 3661 C CA . ASN A 1 476 ? -43.348 92.352 151.614 1.00 39.00 483 ASN A CA 1
ATOM 3662 C C . ASN A 1 476 ? -42.220 93.010 152.391 1.00 37.89 483 ASN A C 1
ATOM 3663 O O . ASN A 1 476 ? -41.545 93.889 151.857 1.00 36.46 483 ASN A O 1
ATOM 3668 N N . GLY A 1 477 ? -42.100 92.708 153.682 1.00 35.10 484 GLY A N 1
ATOM 3669 C CA . GLY A 1 477 ? -41.129 93.341 154.537 1.00 33.04 484 GLY A CA 1
ATOM 3670 C C . GLY A 1 477 ? -41.476 94.733 154.986 1.00 32.24 484 GLY A C 1
ATOM 3671 O O . GLY A 1 477 ? -40.569 95.490 155.333 1.00 39.47 484 GLY A O 1
ATOM 3672 N N . THR A 1 478 ? -42.743 95.147 154.927 1.00 28.30 485 THR A N 1
ATOM 3673 C CA . THR A 1 478 ? -43.103 96.457 155.371 1.00 30.15 485 THR A CA 1
ATOM 3674 C C . THR A 1 478 ? -43.955 96.408 156.651 1.00 29.41 485 THR A C 1
ATOM 3675 O O . THR A 1 478 ? -44.664 97.360 156.937 1.00 34.23 485 THR A O 1
ATOM 3679 N N . TYR A 1 479 ? -44.035 95.259 157.318 1.00 30.11 486 TYR A N 1
ATOM 3680 C CA . TYR A 1 479 ? -44.893 95.186 158.520 1.00 25.42 486 TYR A CA 1
ATOM 3681 C C . TYR A 1 479 ? -44.382 96.171 159.578 1.00 23.99 486 TYR A C 1
ATOM 3682 O O . TYR A 1 479 ? -43.182 96.229 159.845 1.00 28.16 486 TYR A O 1
ATOM 3691 N N . ASP A 1 480 ? -45.263 96.963 160.139 1.00 29.05 487 ASP A N 1
ATOM 3692 C CA . ASP A 1 480 ? -44.894 97.970 161.142 1.00 31.22 487 ASP A CA 1
ATOM 3693 C C . ASP A 1 480 ? -45.323 97.412 162.507 1.00 26.16 487 ASP A C 1
ATOM 3694 O O . ASP A 1 480 ? -46.473 97.481 162.847 1.00 26.24 487 ASP A O 1
ATOM 3699 N N . HIS A 1 481 ? -44.389 96.844 163.265 1.00 26.08 488 HIS A N 1
ATOM 3700 C CA . HIS A 1 481 ? -44.803 96.164 164.503 1.00 22.02 488 HIS A CA 1
ATOM 3701 C C . HIS A 1 481 ? -45.394 97.150 165.496 1.00 25.12 488 HIS A C 1
ATOM 3702 O O . HIS A 1 481 ? -46.267 96.778 166.300 1.00 21.58 488 HIS A O 1
ATOM 3709 N N . ASP A 1 482 ? -44.977 98.420 165.434 1.00 28.46 489 ASP A N 1
ATOM 3710 C CA . ASP A 1 482 ? -45.466 99.389 166.433 1.00 32.29 489 ASP A CA 1
ATOM 3711 C C . ASP A 1 482 ? -46.952 99.619 166.322 1.00 35.88 489 ASP A C 1
ATOM 3712 O O . ASP A 1 482 ? -47.609 99.914 167.319 1.00 32.10 489 ASP A O 1
ATOM 3717 N N . VAL A 1 483 ? -47.522 99.436 165.139 1.00 34.87 490 VAL A N 1
ATOM 3718 C CA . VAL A 1 483 ? -48.962 99.641 164.986 1.00 33.65 490 VAL A CA 1
ATOM 3719 C C . VAL A 1 483 ? -49.767 98.667 165.815 1.00 34.25 490 VAL A C 1
ATOM 3720 O O . VAL A 1 483 ? -50.882 98.976 166.252 1.00 31.79 490 VAL A O 1
ATOM 3724 N N . TYR A 1 484 ? -49.263 97.444 165.994 1.00 31.60 491 TYR A N 1
ATOM 3725 C CA . TYR A 1 484 ? -50.048 96.394 166.598 1.00 28.27 491 TYR A CA 1
ATOM 3726 C C . TYR A 1 484 ? -49.578 96.045 168.003 1.00 24.09 491 TYR A C 1
ATOM 3727 O O . TYR A 1 484 ? -50.132 95.133 168.601 1.00 24.69 491 TYR A O 1
ATOM 3736 N N . ARG A 1 485 ? -48.492 96.652 168.477 1.00 25.55 492 ARG A N 1
ATOM 3737 C CA . ARG A 1 485 ? -47.818 96.130 169.666 1.00 25.95 492 ARG A CA 1
ATOM 3738 C C . ARG A 1 485 ? -48.726 96.160 170.907 1.00 28.59 492 ARG A C 1
ATOM 3739 O O . ARG A 1 485 ? -48.665 95.241 171.736 1.00 25.45 492 ARG A O 1
ATOM 3747 N N . ASP A 1 486 ? -49.506 97.235 171.085 1.00 25.16 493 ASP A N 1
ATOM 3748 C CA . ASP A 1 486 ? -50.393 97.327 172.252 1.00 28.84 493 ASP A CA 1
ATOM 3749 C C . ASP A 1 486 ? -51.392 96.186 172.253 1.00 29.37 493 ASP A C 1
ATOM 3750 O O . ASP A 1 486 ? -51.576 95.514 173.277 1.00 29.06 493 ASP A O 1
ATOM 3755 N N . GLU A 1 487 ? -52.069 95.977 171.118 1.00 29.70 494 GLU A N 1
ATOM 3756 C CA . GLU A 1 487 ? -53.009 94.865 171.005 1.00 28.62 494 GLU A CA 1
ATOM 3757 C C . GLU A 1 487 ? -52.310 93.551 171.288 1.00 28.11 494 GLU A C 1
ATOM 3758 O O . GLU A 1 487 ? -52.816 92.708 172.041 1.00 26.68 494 GLU A O 1
ATOM 3764 N N . ALA A 1 488 ? -51.131 93.338 170.673 1.00 25.62 495 ALA A N 1
ATOM 3765 C CA . ALA A 1 488 ? -50.471 92.047 170.823 1.00 27.74 495 ALA A CA 1
ATOM 3766 C C . ALA A 1 488 ? -50.004 91.810 172.260 1.00 31.27 495 ALA A C 1
ATOM 3767 O O . ALA A 1 488 ? -50.072 90.672 172.766 1.00 28.18 495 ALA A O 1
ATOM 3769 N N . LEU A 1 489 ? -49.401 92.825 172.900 1.00 30.79 496 LEU A N 1
ATOM 3770 C CA . LEU A 1 489 ? -48.935 92.608 174.269 1.00 33.23 496 LEU A CA 1
ATOM 3771 C C . LEU A 1 489 ? -50.114 92.281 175.188 1.00 29.98 496 LEU A C 1
ATOM 3772 O O . LEU A 1 489 ? -50.019 91.394 176.049 1.00 32.28 496 LEU A O 1
ATOM 3777 N N . ASN A 1 490 ? -51.241 92.932 174.968 1.00 30.41 497 ASN A N 1
ATOM 3778 C CA . ASN A 1 490 ? -52.429 92.659 175.782 1.00 35.97 497 ASN A CA 1
ATOM 3779 C C . ASN A 1 490 ? -52.893 91.202 175.645 1.00 40.15 497 ASN A C 1
ATOM 3780 O O . ASN A 1 490 ? -53.258 90.563 176.642 1.00 35.71 497 ASN A O 1
ATOM 3785 N N . ASN A 1 491 ? -52.822 90.633 174.423 1.00 33.37 498 ASN A N 1
ATOM 3786 C CA . ASN A 1 491 ? -53.187 89.235 174.197 1.00 29.82 498 ASN A CA 1
ATOM 3787 C C . ASN A 1 491 ? -52.130 88.273 174.693 1.00 35.00 498 ASN A C 1
ATOM 3788 O O . ASN A 1 491 ? -52.473 87.218 175.235 1.00 36.16 498 ASN A O 1
ATOM 3793 N N . ARG A 1 492 ? -50.846 88.603 174.584 1.00 31.56 499 ARG A N 1
ATOM 3794 C CA . ARG A 1 492 ? -49.826 87.646 175.029 1.00 34.76 499 ARG A CA 1
ATOM 3795 C C . ARG A 1 492 ? -49.772 87.505 176.540 1.00 46.50 499 ARG A C 1
ATOM 3796 O O . ARG A 1 492 ? -49.484 86.414 177.060 1.00 47.07 499 ARG A O 1
ATOM 3804 N N . PHE A 1 493 ? -49.872 88.610 177.259 1.00 47.18 500 PHE A N 1
ATOM 3805 C CA . PHE A 1 493 ? -49.442 88.619 178.654 1.00 57.40 500 PHE A CA 1
ATOM 3806 C C . PHE A 1 493 ? -50.689 88.723 179.520 1.00 68.16 500 PHE A C 1
ATOM 3807 O O . PHE A 1 493 ? -51.040 89.760 180.067 1.00 76.17 500 PHE A O 1
ATOM 3815 N N . GLN A 1 494 ? -51.421 87.617 179.515 1.00 70.62 501 GLN A N 1
ATOM 3816 C CA . GLN A 1 494 ? -52.530 87.372 180.416 1.00 71.09 501 GLN A CA 1
ATOM 3817 C C . GLN A 1 494 ? -52.095 86.391 181.503 1.00 73.56 501 GLN A C 1
ATOM 3818 O O . GLN A 1 494 ? -51.239 85.519 181.286 1.00 78.06 501 GLN A O 1
ATOM 3824 N N . ILE A 1 495 ? -52.695 86.565 182.676 1.00 67.71 502 ILE A N 1
ATOM 3825 C CA . ILE A 1 495 ? -52.465 85.771 183.887 1.00 77.28 502 ILE A CA 1
ATOM 3826 C C . ILE A 1 495 ? -53.809 85.271 184.443 1.00 85.24 502 ILE A C 1
ATOM 3827 O O . ILE A 1 495 ? -54.540 84.518 183.798 1.00 90.26 502 ILE A O 1
ATOM 3832 N N . ASN B 1 1 ? -35.315 78.471 193.644 1.00 77.26 8 ASN B N 1
ATOM 3833 C CA . ASN B 1 1 ? -36.373 77.819 194.430 1.00 78.68 8 ASN B CA 1
ATOM 3834 C C . ASN B 1 1 ? -37.718 77.887 193.661 1.00 75.87 8 ASN B C 1
ATOM 3835 O O . ASN B 1 1 ? -38.454 76.896 193.560 1.00 78.69 8 ASN B O 1
ATOM 3840 N N . SER B 1 2 ? -38.041 79.051 193.115 1.00 65.91 9 SER B N 1
ATOM 3841 C CA . SER B 1 2 ? -39.155 79.151 192.194 1.00 53.41 9 SER B CA 1
ATOM 3842 C C . SER B 1 2 ? -38.726 78.885 190.755 1.00 41.39 9 SER B C 1
ATOM 3843 O O . SER B 1 2 ? -39.527 79.058 189.824 1.00 37.16 9 SER B O 1
ATOM 3846 N N . THR B 1 3 ? -37.473 78.489 190.537 1.00 34.37 10 THR B N 1
ATOM 3847 C CA . THR B 1 3 ? -36.967 78.354 189.173 1.00 34.29 10 THR B CA 1
ATOM 3848 C C . THR B 1 3 ? -36.109 77.093 189.091 1.00 34.66 10 THR B C 1
ATOM 3849 O O . THR B 1 3 ? -35.842 76.440 190.098 1.00 37.40 10 THR B O 1
ATOM 3853 N N . ALA B 1 4 ? -35.609 76.796 187.890 1.00 31.64 11 ALA B N 1
ATOM 3854 C CA . ALA B 1 4 ? -34.761 75.640 187.683 1.00 32.58 11 ALA B CA 1
ATOM 3855 C C . ALA B 1 4 ? -33.779 76.007 186.579 1.00 31.69 11 ALA B C 1
ATOM 3856 O O . ALA B 1 4 ? -34.030 76.933 185.802 1.00 32.04 11 ALA B O 1
ATOM 3858 N N . THR B 1 5 ? -32.693 75.239 186.469 1.00 30.47 12 THR B N 1
ATOM 3859 C CA . THR B 1 5 ? -31.738 75.432 185.378 1.00 29.61 12 THR B CA 1
ATOM 3860 C C . THR B 1 5 ? -31.692 74.162 184.547 1.00 31.66 12 THR B C 1
ATOM 3861 O O . THR B 1 5 ? -31.621 73.057 185.099 1.00 31.61 12 THR B O 1
ATOM 3865 N N . LEU B 1 6 ? -31.758 74.317 183.238 1.00 28.11 13 LEU B N 1
ATOM 3866 C CA . LEU B 1 6 ? -31.580 73.221 182.308 1.00 28.69 13 LEU B CA 1
ATOM 3867 C C . LEU B 1 6 ? -30.434 73.549 181.349 1.00 38.12 13 LEU B C 1
ATOM 3868 O O . LEU B 1 6 ? -30.560 74.482 180.545 1.00 30.16 13 LEU B O 1
ATOM 3873 N N . CYS B 1 7 ? -29.336 72.757 181.412 1.00 32.36 14 CYS B N 1
ATOM 3874 C CA . CYS B 1 7 ? -28.148 72.936 180.573 1.00 31.21 14 CYS B CA 1
ATOM 3875 C C . CYS B 1 7 ? -28.117 71.894 179.483 1.00 29.48 14 CYS B C 1
ATOM 3876 O O . CYS B 1 7 ? -28.475 70.729 179.705 1.00 28.41 14 CYS B O 1
ATOM 3879 N N . LEU B 1 8 ? -27.682 72.318 178.295 1.00 24.47 15 LEU B N 1
ATOM 3880 C CA . LEU B 1 8 ? -27.494 71.442 177.151 1.00 27.04 15 LEU B CA 1
ATOM 3881 C C . LEU B 1 8 ? -26.005 71.282 176.941 1.00 30.06 15 LEU B C 1
ATOM 3882 O O . LEU B 1 8 ? -25.265 72.258 177.045 1.00 30.42 15 LEU B O 1
ATOM 3887 N N . GLY B 1 9 ? -25.566 70.066 176.632 1.00 27.89 16 GLY B N 1
ATOM 3888 C CA . GLY B 1 9 ? -24.137 69.839 176.625 1.00 28.66 16 GLY B CA 1
ATOM 3889 C C . GLY B 1 9 ? -23.807 68.710 175.671 1.00 30.01 16 GLY B C 1
ATOM 3890 O O . GLY B 1 9 ? -24.696 68.047 175.121 1.00 26.15 16 GLY B O 1
ATOM 3891 N N . HIS B 1 10 ? -22.506 68.460 175.536 1.00 28.31 17 HIS B N 1
ATOM 3892 C CA . HIS B 1 10 ? -22.017 67.363 174.725 1.00 26.10 17 HIS B CA 1
ATOM 3893 C C . HIS B 1 10 ? -20.892 66.652 175.483 1.00 31.92 17 HIS B C 1
ATOM 3894 O O . HIS B 1 10 ? -20.288 67.218 176.400 1.00 31.27 17 HIS B O 1
ATOM 3901 N N . HIS B 1 11 ? -20.568 65.416 175.065 1.00 30.32 18 HIS B N 1
ATOM 3902 C CA . HIS B 1 11 ? -19.565 64.708 175.840 1.00 30.71 18 HIS B CA 1
ATOM 3903 C C . HIS B 1 11 ? -18.165 65.247 175.501 1.00 30.38 18 HIS B C 1
ATOM 3904 O O . HIS B 1 11 ? -17.978 66.085 174.614 1.00 34.60 18 HIS B O 1
ATOM 3911 N N . ALA B 1 12 ? -17.200 64.802 176.307 1.00 36.63 19 ALA B N 1
ATOM 3912 C CA . ALA B 1 12 ? -15.786 65.036 176.093 1.00 36.22 19 ALA B CA 1
ATOM 3913 C C . ALA B 1 12 ? -15.075 63.808 176.660 1.00 39.24 19 ALA B C 1
ATOM 3914 O O . ALA B 1 12 ? -15.630 63.087 177.481 1.00 41.19 19 ALA B O 1
ATOM 3916 N N . VAL B 1 13 ? -13.853 63.560 176.200 1.00 35.42 20 VAL B N 1
ATOM 3917 C CA . VAL B 1 13 ? -13.080 62.403 176.663 1.00 39.87 20 VAL B CA 1
ATOM 3918 C C . VAL B 1 13 ? -11.782 62.904 177.273 1.00 43.75 20 VAL B C 1
ATOM 3919 O O . VAL B 1 13 ? -11.326 64.027 176.989 1.00 43.17 20 VAL B O 1
ATOM 3923 N N . PRO B 1 14 ? -11.165 62.111 178.148 1.00 50.22 21 PRO B N 1
ATOM 3924 C CA . PRO B 1 14 ? -9.878 62.537 178.691 1.00 57.13 21 PRO B CA 1
ATOM 3925 C C . PRO B 1 14 ? -8.723 62.307 177.725 1.00 59.79 21 PRO B C 1
ATOM 3926 O O . PRO B 1 14 ? -7.688 62.968 177.879 1.00 66.34 21 PRO B O 1
ATOM 3930 N N . ASN B 1 15 ? -8.875 61.401 176.757 1.00 54.14 22 ASN B N 1
ATOM 3931 C CA . ASN B 1 15 ? -7.793 60.978 175.847 1.00 58.56 22 ASN B CA 1
ATOM 3932 C C . ASN B 1 15 ? -8.128 61.356 174.397 1.00 48.47 22 ASN B C 1
ATOM 3933 O O . ASN B 1 15 ? -8.348 60.476 173.556 1.00 45.98 22 ASN B O 1
ATOM 3938 N N . GLY B 1 16 ? -8.124 62.649 174.075 1.00 43.97 23 GLY B N 1
ATOM 3939 C CA . GLY B 1 16 ? -8.536 63.065 172.743 1.00 36.55 23 GLY B CA 1
ATOM 3940 C C . GLY B 1 16 ? -7.446 62.808 171.687 1.00 36.51 23 GLY B C 1
ATOM 3941 O O . GLY B 1 16 ? -6.330 62.427 172.035 1.00 39.14 23 GLY B O 1
ATOM 3942 N N . THR B 1 17 ? -7.774 63.058 170.421 1.00 34.50 24 THR B N 1
ATOM 3943 C CA . THR B 1 17 ? -6.812 62.870 169.311 1.00 40.41 24 THR B CA 1
ATOM 3944 C C . THR B 1 17 ? -6.760 64.077 168.378 1.00 36.31 24 THR B C 1
ATOM 3945 O O . THR B 1 17 ? -7.793 64.649 168.030 1.00 35.60 24 THR B O 1
ATOM 3949 N N . LEU B 1 18 ? -5.560 64.351 167.839 1.00 36.79 25 LEU B N 1
ATOM 3950 C CA . LEU B 1 18 ? -5.350 65.512 166.985 1.00 36.67 25 LEU B CA 1
ATOM 3951 C C . LEU B 1 18 ? -5.548 65.161 165.513 1.00 34.85 25 LEU B C 1
ATOM 3952 O O . LEU B 1 18 ? -5.015 64.159 165.016 1.00 35.24 25 LEU B O 1
ATOM 3957 N N . VAL B 1 19 ? -6.352 65.968 164.820 1.00 34.50 26 VAL B N 1
ATOM 3958 C CA . VAL B 1 19 ? -6.554 65.797 163.382 1.00 34.67 26 VAL B CA 1
ATOM 3959 C C . VAL B 1 19 ? -6.356 67.140 162.681 1.00 35.78 26 VAL B C 1
ATOM 3960 O O . VAL B 1 19 ? -6.364 68.208 163.306 1.00 35.93 26 VAL B O 1
ATOM 3964 N N . LYS B 1 20 ? -6.214 67.075 161.352 1.00 35.13 27 LYS B N 1
ATOM 3965 C CA . LYS B 1 20 ? -6.128 68.272 160.520 1.00 35.05 27 LYS B CA 1
ATOM 3966 C C . LYS B 1 20 ? -7.484 68.626 159.926 1.00 33.52 27 LYS B C 1
ATOM 3967 O O . LYS B 1 20 ? -8.242 67.746 159.515 1.00 32.32 27 LYS B O 1
ATOM 3973 N N . THR B 1 21 ? -7.722 69.925 159.773 1.00 33.31 28 THR B N 1
ATOM 3974 C CA . THR B 1 21 ? -8.910 70.436 159.089 1.00 32.66 28 THR B CA 1
ATOM 3975 C C . THR B 1 21 ? -8.485 71.435 158.012 1.00 36.65 28 THR B C 1
ATOM 3976 O O . THR B 1 21 ? -7.292 71.725 157.790 1.00 39.38 28 THR B O 1
ATOM 3980 N N . ILE B 1 22 ? -9.491 71.973 157.330 1.00 45.18 29 ILE B N 1
ATOM 3981 C CA . ILE B 1 22 ? -9.272 73.059 156.374 1.00 51.55 29 ILE B CA 1
ATOM 3982 C C . ILE B 1 22 ? -8.606 74.256 157.058 1.00 60.31 29 ILE B C 1
ATOM 3983 O O . ILE B 1 22 ? -7.675 74.876 156.521 1.00 65.51 29 ILE B O 1
ATOM 3988 N N . THR B 1 23 ? -9.022 74.533 158.282 1.00 62.82 30 THR B N 1
ATOM 3989 C CA . THR B 1 23 ? -8.679 75.715 159.072 1.00 75.06 30 THR B CA 1
ATOM 3990 C C . THR B 1 23 ? -7.388 75.526 159.852 1.00 76.96 30 THR B C 1
ATOM 3991 O O . THR B 1 23 ? -6.530 76.418 159.889 1.00 80.79 30 THR B O 1
ATOM 3995 N N . ASN B 1 24 ? -7.240 74.338 160.438 1.00 66.25 31 ASN B N 1
ATOM 3996 C CA . ASN B 1 24 ? -6.360 74.131 161.565 1.00 55.99 31 ASN B CA 1
ATOM 3997 C C . ASN B 1 24 ? -5.462 72.936 161.328 1.00 47.52 31 ASN B C 1
ATOM 3998 O O . ASN B 1 24 ? -5.923 71.842 160.972 1.00 45.90 31 ASN B O 1
ATOM 4003 N N . ASP B 1 25 ? -4.182 73.137 161.567 1.00 48.02 32 ASP B N 1
ATOM 4004 C CA . ASP B 1 25 ? -3.251 72.030 161.429 1.00 51.38 32 ASP B CA 1
ATOM 4005 C C . ASP B 1 25 ? -3.498 70.930 162.463 1.00 47.36 32 ASP B C 1
ATOM 4006 O O . ASP B 1 25 ? -3.242 69.754 162.175 1.00 43.48 32 ASP B O 1
ATOM 4011 N N . GLN B 1 26 ? -4.045 71.281 163.659 1.00 46.12 33 GLN B N 1
ATOM 4012 C CA . GLN B 1 26 ? -4.142 70.336 164.771 1.00 43.73 33 GLN B CA 1
ATOM 4013 C C . GLN B 1 26 ? -5.322 70.759 165.631 1.00 40.53 33 GLN B C 1
ATOM 4014 O O . GLN B 1 26 ? -5.224 71.742 166.352 1.00 44.08 33 GLN B O 1
ATOM 4020 N N . ILE B 1 27 ? -6.424 70.039 165.546 1.00 38.39 34 ILE B N 1
ATOM 4021 C CA . ILE B 1 27 ? -7.535 70.270 166.445 1.00 36.64 34 ILE B CA 1
ATOM 4022 C C . ILE B 1 27 ? -7.874 68.927 167.094 1.00 34.83 34 ILE B C 1
ATOM 4023 O O . ILE B 1 27 ? -7.829 67.870 166.446 1.00 33.41 34 ILE B O 1
ATOM 4028 N N . GLU B 1 28 ? -8.190 68.970 168.393 1.00 32.90 35 GLU B N 1
ATOM 4029 C CA . GLU B 1 28 ? -8.432 67.745 169.143 1.00 31.57 35 GLU B CA 1
ATOM 4030 C C . GLU B 1 28 ? -9.892 67.329 169.007 1.00 27.60 35 GLU B C 1
ATOM 4031 O O . GLU B 1 28 ? -10.819 68.137 169.204 1.00 30.27 35 GLU B O 1
ATOM 4037 N N . VAL B 1 29 ? -10.097 66.072 168.651 1.00 29.04 36 VAL B N 1
ATOM 4038 C CA . VAL B 1 29 ? -11.425 65.497 168.532 1.00 30.94 36 VAL B CA 1
ATOM 4039 C C . VAL B 1 29 ? -11.505 64.307 169.488 1.00 30.46 36 VAL B C 1
ATOM 4040 O O . VAL B 1 29 ? -10.480 63.861 170.026 1.00 28.90 36 VAL B O 1
ATOM 4044 N N . THR B 1 30 ? -12.744 63.792 169.710 1.00 28.31 37 THR B N 1
ATOM 4045 C CA . THR B 1 30 ? -12.896 62.722 170.694 1.00 29.08 37 THR B CA 1
ATOM 4046 C C . THR B 1 30 ? -12.385 61.392 170.174 1.00 30.75 37 THR B C 1
ATOM 4047 O O . THR B 1 30 ? -12.011 60.556 170.992 1.00 33.09 37 THR B O 1
ATOM 4051 N N . ASN B 1 31 ? -12.274 61.237 168.835 1.00 30.38 38 ASN B N 1
ATOM 4052 C CA . ASN B 1 31 ? -11.977 59.933 168.286 1.00 28.25 38 ASN B CA 1
ATOM 4053 C C . ASN B 1 31 ? -11.528 60.161 166.846 1.00 26.08 38 ASN B C 1
ATOM 4054 O O . ASN B 1 31 ? -11.991 61.097 166.179 1.00 28.76 38 ASN B O 1
ATOM 4059 N N . ALA B 1 32 ? -10.691 59.255 166.361 1.00 25.22 39 ALA B N 1
ATOM 4060 C CA . ALA B 1 32 ? -10.271 59.344 164.970 1.00 25.25 39 ALA B CA 1
ATOM 4061 C C . ALA B 1 32 ? -9.858 57.952 164.527 1.00 29.25 39 ALA B C 1
ATOM 4062 O O . ALA B 1 32 ? -9.704 57.040 165.338 1.00 29.71 39 ALA B O 1
ATOM 4064 N N . THR B 1 33 ? -9.733 57.779 163.196 1.00 32.67 40 THR B N 1
ATOM 4065 C CA . THR B 1 33 ? -9.341 56.474 162.704 1.00 33.73 40 THR B CA 1
ATOM 4066 C C . THR B 1 33 ? -8.281 56.702 161.610 1.00 31.48 40 THR B C 1
ATOM 4067 O O . THR B 1 33 ? -8.298 57.733 160.922 1.00 29.88 40 THR B O 1
ATOM 4071 N N . GLU B 1 34 ? -7.309 55.781 161.562 1.00 28.85 41 GLU B N 1
ATOM 4072 C CA . GLU B 1 34 ? -6.181 55.862 160.627 1.00 30.67 41 GLU B CA 1
ATOM 4073 C C . GLU B 1 34 ? -6.586 55.430 159.220 1.00 27.90 41 GLU B C 1
ATOM 4074 O O . GLU B 1 34 ? -7.175 54.361 159.033 1.00 26.68 41 GLU B O 1
ATOM 4080 N N . LEU B 1 35 ? -6.269 56.257 158.223 1.00 26.22 42 LEU B N 1
ATOM 4081 C CA . LEU B 1 35 ? -6.576 55.918 156.836 1.00 29.30 42 LEU B CA 1
ATOM 4082 C C . LEU B 1 35 ? -5.381 55.380 156.040 1.00 28.83 42 LEU B C 1
ATOM 4083 O O . LEU B 1 35 ? -5.593 54.925 154.897 1.00 29.22 42 LEU B O 1
ATOM 4088 N N . VAL B 1 36 ? -4.151 55.405 156.587 1.00 27.30 43 VAL B N 1
ATOM 4089 C CA . VAL B 1 36 ? -2.989 54.897 155.850 1.00 29.23 43 VAL B CA 1
ATOM 4090 C C . VAL B 1 36 ? -2.558 53.584 156.487 1.00 28.27 43 VAL B C 1
ATOM 4091 O O . VAL B 1 36 ? -2.204 53.539 157.675 1.00 30.15 43 VAL B O 1
ATOM 4095 N N . GLN B 1 37 ? -2.625 52.493 155.701 1.00 26.58 44 GLN B N 1
ATOM 4096 C CA . GLN B 1 37 ? -2.047 51.236 156.128 1.00 26.95 44 GLN B CA 1
ATOM 4097 C C . GLN B 1 37 ? -0.537 51.344 156.071 1.00 29.41 44 GLN B C 1
ATOM 4098 O O . GLN B 1 37 ? 0.048 51.613 154.996 1.00 30.91 44 GLN B O 1
ATOM 4104 N N . SER B 1 38 ? 0.123 51.078 157.193 1.00 29.80 45 SER B N 1
ATOM 4105 C CA . SER B 1 38 ? 1.558 51.294 157.176 1.00 33.02 45 SER B CA 1
ATOM 4106 C C . SER B 1 38 ? 2.340 50.085 157.654 1.00 39.87 45 SER B C 1
ATOM 4107 O O . SER B 1 38 ? 3.570 50.133 157.684 1.00 43.34 45 SER B O 1
ATOM 4110 N N . SER B 1 39 ? 1.687 48.969 157.916 1.00 43.07 46 SER B N 1
ATOM 4111 C CA . SER B 1 39 ? 2.423 47.782 158.303 1.00 44.75 46 SER B CA 1
ATOM 4112 C C . SER B 1 39 ? 2.000 46.597 157.460 1.00 38.38 46 SER B C 1
ATOM 4113 O O . SER B 1 39 ? 0.919 46.570 156.863 1.00 35.63 46 SER B O 1
ATOM 4116 N N . SER B 1 40 ? 2.878 45.606 157.434 1.00 42.93 47 SER B N 1
ATOM 4117 C CA . SER B 1 40 ? 2.618 44.317 156.827 1.00 43.96 47 SER B CA 1
ATOM 4118 C C . SER B 1 40 ? 3.019 43.233 157.815 1.00 48.21 47 SER B C 1
ATOM 4119 O O . SER B 1 40 ? 3.963 43.417 158.574 1.00 48.71 47 SER B O 1
ATOM 4122 N N . THR B 1 41 ? 2.327 42.089 157.774 1.00 49.14 48 THR B N 1
ATOM 4123 C CA . THR B 1 41 ? 2.825 40.897 158.483 1.00 58.75 48 THR B CA 1
ATOM 4124 C C . THR B 1 41 ? 4.151 40.396 157.946 1.00 56.09 48 THR B C 1
ATOM 4125 O O . THR B 1 41 ? 4.811 39.607 158.625 1.00 56.38 48 THR B O 1
ATOM 4129 N N . GLY B 1 42 ? 4.522 40.734 156.695 1.00 44.65 49 GLY B N 1
ATOM 4130 C CA . GLY B 1 42 ? 5.783 40.211 156.221 1.00 45.26 49 GLY B CA 1
ATOM 4131 C C . GLY B 1 42 ? 5.709 38.879 155.503 1.00 48.05 49 GLY B C 1
ATOM 4132 O O . GLY B 1 42 ? 6.755 38.308 155.187 1.00 50.31 49 GLY B O 1
ATOM 4133 N N . ARG B 1 43 ? 4.522 38.332 155.299 1.00 42.32 50 ARG B N 1
ATOM 4134 C CA . ARG B 1 43 ? 4.357 37.070 154.597 1.00 43.48 50 ARG B CA 1
ATOM 4135 C C . ARG B 1 43 ? 3.333 37.254 153.515 1.00 39.03 50 ARG B C 1
ATOM 4136 O O . ARG B 1 43 ? 2.399 38.046 153.673 1.00 35.86 50 ARG B O 1
ATOM 4144 N N . ILE B 1 44 ? 3.521 36.541 152.400 1.00 38.91 51 ILE B N 1
ATOM 4145 C CA . ILE B 1 44 ? 2.558 36.613 151.306 1.00 39.25 51 ILE B CA 1
ATOM 4146 C C . ILE B 1 44 ? 1.507 35.534 151.535 1.00 40.97 51 ILE B C 1
ATOM 4147 O O . ILE B 1 44 ? 1.825 34.339 151.510 1.00 40.99 51 ILE B O 1
ATOM 4152 N N . CYS B 1 45 ? 0.254 35.936 151.722 1.00 43.19 52 CYS B N 1
ATOM 4153 C CA . CYS B 1 45 ? -0.784 34.946 151.979 1.00 48.34 52 CYS B CA 1
ATOM 4154 C C . CYS B 1 45 ? -1.073 34.157 150.702 1.00 44.71 52 CYS B C 1
ATOM 4155 O O . CYS B 1 45 ? -1.122 34.737 149.618 1.00 39.74 52 CYS B O 1
ATOM 4158 N N . ASP B 1 46 ? -1.255 32.830 150.823 1.00 38.87 53 ASP B N 1
ATOM 4159 C CA . ASP B 1 46 ? -1.422 31.966 149.651 1.00 42.45 53 ASP B CA 1
ATOM 4160 C C . ASP B 1 46 ? -2.882 31.826 149.201 1.00 40.75 53 ASP B C 1
ATOM 4161 O O . ASP B 1 46 ? -3.150 31.112 148.230 1.00 45.89 53 ASP B O 1
ATOM 4166 N N . SER B 1 47 ? -3.806 32.516 149.842 1.00 41.35 54 SER B N 1
ATOM 4167 C CA . SER B 1 47 ? -5.197 32.690 149.457 1.00 40.51 54 SER B CA 1
ATOM 4168 C C . SER B 1 47 ? -5.497 34.167 149.413 1.00 40.02 54 SER B C 1
ATOM 4169 O O . SER B 1 47 ? -4.914 34.944 150.184 1.00 43.45 54 SER B O 1
ATOM 4172 N N . PRO B 1 48 ? -6.462 34.591 148.564 1.00 42.46 55 PRO B N 1
ATOM 4173 C CA . PRO B 1 48 ? -7.310 33.819 147.650 1.00 39.30 55 PRO B CA 1
ATOM 4174 C C . PRO B 1 48 ? -6.668 33.710 146.236 1.00 40.40 55 PRO B C 1
ATOM 4175 O O . PRO B 1 48 ? -7.197 33.010 145.368 1.00 44.42 55 PRO B O 1
ATOM 4179 N N . HIS B 1 49 ? -5.525 34.364 146.018 1.00 35.00 56 HIS B N 1
ATOM 4180 C CA . HIS B 1 49 ? -4.873 34.292 144.698 1.00 33.62 56 HIS B CA 1
ATOM 4181 C C . HIS B 1 49 ? -3.941 33.093 144.584 1.00 39.84 56 HIS B C 1
ATOM 4182 O O . HIS B 1 49 ? -3.377 32.631 145.578 1.00 39.56 56 HIS B O 1
ATOM 4189 N N . ARG B 1 50 ? -3.792 32.556 143.355 1.00 36.76 57 ARG B N 1
ATOM 4190 C CA . ARG B 1 50 ? -2.889 31.433 143.120 1.00 36.13 57 ARG B CA 1
ATOM 4191 C C . ARG B 1 50 ? -1.452 31.960 143.064 1.00 38.68 57 ARG B C 1
ATOM 4192 O O . ARG B 1 50 ? -1.049 32.630 142.093 1.00 35.34 57 ARG B O 1
ATOM 4200 N N . ILE B 1 51 ? -0.660 31.664 144.099 1.00 36.17 58 ILE B N 1
ATOM 4201 C CA . ILE B 1 51 ? 0.705 32.179 144.197 1.00 36.44 58 ILE B CA 1
ATOM 4202 C C . ILE B 1 51 ? 1.644 31.097 143.712 1.00 39.34 58 ILE B C 1
ATOM 4203 O O . ILE B 1 51 ? 1.557 29.961 144.164 1.00 38.37 58 ILE B O 1
ATOM 4208 N N . LEU B 1 52 ? 2.554 31.435 142.789 1.00 36.01 59 LEU B N 1
ATOM 4209 C CA . LEU B 1 52 ? 3.544 30.467 142.350 1.00 34.49 59 LEU B CA 1
ATOM 4210 C C . LEU B 1 52 ? 4.908 30.991 142.746 1.00 30.36 59 LEU B C 1
ATOM 4211 O O . LEU B 1 52 ? 5.340 32.028 142.248 1.00 32.14 59 LEU B O 1
ATOM 4216 N N . ASP B 1 53 ? 5.558 30.290 143.651 1.00 32.32 60 ASP B N 1
ATOM 4217 C CA . ASP B 1 53 ? 6.887 30.666 144.093 1.00 36.83 60 ASP B CA 1
ATOM 4218 C C . ASP B 1 53 ? 7.901 30.208 143.040 1.00 32.98 60 ASP B C 1
ATOM 4219 O O . ASP B 1 53 ? 7.983 29.010 142.747 1.00 34.08 60 ASP B O 1
ATOM 4224 N N . GLY B 1 54 ? 8.639 31.148 142.446 1.00 31.26 61 GLY B N 1
ATOM 4225 C CA . GLY B 1 54 ? 9.657 30.773 141.461 1.00 30.09 61 GLY B CA 1
ATOM 4226 C C . GLY B 1 54 ? 10.860 30.090 142.108 1.00 31.83 61 GLY B C 1
ATOM 4227 O O . GLY B 1 54 ? 11.598 29.385 141.415 1.00 34.33 61 GLY B O 1
ATOM 4228 N N . LYS B 1 55 ? 11.059 30.281 143.421 1.00 32.69 62 LYS B N 1
ATOM 4229 C CA . LYS B 1 55 ? 12.193 29.659 144.115 1.00 35.06 62 LYS B CA 1
ATOM 4230 C C . LYS B 1 55 ? 13.516 29.997 143.430 1.00 35.01 62 LYS B C 1
ATOM 4231 O O . LYS B 1 55 ? 13.859 31.178 143.340 1.00 37.43 62 LYS B O 1
ATOM 4237 N N . ASN B 1 56 ? 14.259 29.013 142.934 1.00 36.15 63 ASN B N 1
ATOM 4238 C CA . ASN B 1 56 ? 15.514 29.311 142.245 1.00 36.53 63 ASN B CA 1
ATOM 4239 C C . ASN B 1 56 ? 15.345 29.740 140.781 1.00 34.08 63 ASN B C 1
ATOM 4240 O O . ASN B 1 56 ? 16.359 29.840 140.055 1.00 33.00 63 ASN B O 1
ATOM 4245 N N . CYS B 1 57 ? 14.127 29.937 140.278 1.00 31.10 64 CYS B N 1
ATOM 4246 C CA . CYS B 1 57 ? 13.902 30.061 138.846 1.00 29.26 64 CYS B CA 1
ATOM 4247 C C . CYS B 1 57 ? 13.317 31.418 138.537 1.00 32.49 64 CYS B C 1
ATOM 4248 O O . CYS B 1 57 ? 12.299 31.770 139.115 1.00 30.68 64 CYS B O 1
ATOM 4251 N N . THR B 1 58 ? 13.897 32.140 137.554 1.00 31.84 65 THR B N 1
ATOM 4252 C CA . THR B 1 58 ? 13.133 33.258 137.029 1.00 27.71 65 THR B CA 1
ATOM 4253 C C . THR B 1 58 ? 12.015 32.726 136.145 1.00 28.59 65 THR B C 1
ATOM 4254 O O . THR B 1 58 ? 12.056 31.582 135.656 1.00 28.19 65 THR B O 1
ATOM 4258 N N . LEU B 1 59 ? 11.030 33.581 135.895 1.00 26.69 66 LEU B N 1
ATOM 4259 C CA . LEU B 1 59 ? 9.983 33.198 134.957 1.00 27.31 66 LEU B CA 1
ATOM 4260 C C . LEU B 1 59 ? 10.569 32.871 133.574 1.00 26.40 66 LEU B C 1
ATOM 4261 O O . LEU B 1 59 ? 10.140 31.891 132.933 1.00 24.71 66 LEU B O 1
ATOM 4266 N N . ILE B 1 60 ? 11.540 33.662 133.100 1.00 25.68 67 ILE B N 1
ATOM 4267 C CA . ILE B 1 60 ? 12.111 33.360 131.773 1.00 24.36 67 ILE B CA 1
ATOM 4268 C C . ILE B 1 60 ? 12.821 32.002 131.775 1.00 28.15 67 ILE B C 1
ATOM 4269 O O . ILE B 1 60 ? 12.721 31.241 130.810 1.00 26.22 67 ILE B O 1
ATOM 4274 N N . ASP B 1 61 ? 13.557 31.672 132.843 1.00 30.97 68 ASP B N 1
ATOM 4275 C CA . ASP B 1 61 ? 14.190 30.344 132.896 1.00 30.76 68 ASP B CA 1
ATOM 4276 C C . ASP B 1 61 ? 13.164 29.205 132.951 1.00 31.33 68 ASP B C 1
ATOM 4277 O O . ASP B 1 61 ? 13.363 28.160 132.329 1.00 31.72 68 ASP B O 1
ATOM 4282 N N . ALA B 1 62 ? 12.045 29.386 133.648 1.00 26.47 69 ALA B N 1
ATOM 4283 C CA . ALA B 1 62 ? 10.976 28.377 133.610 1.00 27.97 69 ALA B CA 1
ATOM 4284 C C . ALA B 1 62 ? 10.354 28.266 132.211 1.00 26.60 69 ALA B C 1
ATOM 4285 O O . ALA B 1 62 ? 9.927 27.179 131.769 1.00 29.91 69 ALA B O 1
ATOM 4287 N N . LEU B 1 63 ? 10.238 29.402 131.537 1.00 27.57 70 LEU B N 1
ATOM 4288 C CA . LEU B 1 63 ? 9.699 29.449 130.184 1.00 29.60 70 LEU B CA 1
ATOM 4289 C C . LEU B 1 63 ? 10.564 28.635 129.229 1.00 28.09 70 LEU B C 1
ATOM 4290 O O . LEU B 1 63 ? 10.062 27.747 128.519 1.00 27.04 70 LEU B O 1
ATOM 4295 N N . LEU B 1 64 ? 11.866 28.959 129.180 1.00 28.58 71 LEU B N 1
ATOM 4296 C CA . LEU B 1 64 ? 12.784 28.288 128.247 1.00 29.61 71 LEU B CA 1
ATOM 4297 C C . LEU B 1 64 ? 12.939 26.818 128.609 1.00 33.38 71 LEU B C 1
ATOM 4298 O O . LEU B 1 64 ? 13.046 25.965 127.728 1.00 30.16 71 LEU B O 1
ATOM 4303 N N . GLY B 1 65 ? 12.948 26.511 129.910 1.00 32.85 72 GLY B N 1
ATOM 4304 C CA . GLY B 1 65 ? 13.068 25.157 130.354 1.00 26.26 72 GLY B CA 1
ATOM 4305 C C . GLY B 1 65 ? 14.488 24.810 130.762 1.00 27.57 72 GLY B C 1
ATOM 4306 O O . GLY B 1 65 ? 14.964 23.738 130.444 1.00 27.73 72 GLY B O 1
ATOM 4307 N N . ASP B 1 66 ? 15.152 25.675 131.509 1.00 29.41 73 ASP B N 1
ATOM 4308 C CA . ASP B 1 66 ? 16.400 25.325 132.190 1.00 29.61 73 ASP B CA 1
ATOM 4309 C C . ASP B 1 66 ? 16.161 24.091 133.089 1.00 32.98 73 ASP B C 1
ATOM 4310 O O . ASP B 1 66 ? 15.134 24.050 133.786 1.00 33.20 73 ASP B O 1
ATOM 4315 N N . PRO B 1 67 ? 17.029 23.028 133.037 1.00 32.80 74 PRO B N 1
ATOM 4316 C CA . PRO B 1 67 ? 16.709 21.773 133.775 1.00 34.27 74 PRO B CA 1
ATOM 4317 C C . PRO B 1 67 ? 16.314 21.965 135.240 1.00 36.77 74 PRO B C 1
ATOM 4318 O O . PRO B 1 67 ? 15.388 21.282 135.718 1.00 36.73 74 PRO B O 1
ATOM 4322 N N . HIS B 1 68 ? 16.947 22.890 135.974 1.00 34.22 75 HIS B N 1
ATOM 4323 C CA . HIS B 1 68 ? 16.503 22.945 137.369 1.00 38.22 75 HIS B CA 1
ATOM 4324 C C . HIS B 1 68 ? 15.132 23.608 137.521 1.00 37.89 75 HIS B C 1
ATOM 4325 O O . HIS B 1 68 ? 14.595 23.620 138.638 1.00 39.33 75 HIS B O 1
ATOM 4332 N N . CYS B 1 69 ? 14.530 24.072 136.433 1.00 34.84 76 CYS B N 1
ATOM 4333 C CA . CYS B 1 69 ? 13.181 24.625 136.387 1.00 38.73 76 CYS B CA 1
ATOM 4334 C C . CYS B 1 69 ? 12.168 23.632 135.811 1.00 30.75 76 CYS B C 1
ATOM 4335 O O . CYS B 1 69 ? 11.019 24.019 135.545 1.00 31.12 76 CYS B O 1
ATOM 4338 N N . ASP B 1 70 ? 12.559 22.374 135.587 1.00 32.24 77 ASP B N 1
ATOM 4339 C CA . ASP B 1 70 ? 11.621 21.416 134.989 1.00 35.86 77 ASP B CA 1
ATOM 4340 C C . ASP B 1 70 ? 10.298 21.265 135.762 1.00 38.18 77 ASP B C 1
ATOM 4341 O O . ASP B 1 70 ? 9.286 20.947 135.140 1.00 35.75 77 ASP B O 1
ATOM 4346 N N . GLY B 1 71 ? 10.280 21.411 137.089 1.00 38.72 78 GLY B N 1
ATOM 4347 C CA . GLY B 1 71 ? 8.996 21.309 137.805 1.00 38.88 78 GLY B CA 1
ATOM 4348 C C . GLY B 1 71 ? 7.996 22.412 137.412 1.00 39.34 78 GLY B C 1
ATOM 4349 O O . GLY B 1 71 ? 6.788 22.262 137.640 1.00 37.73 78 GLY B O 1
ATOM 4350 N N . PHE B 1 72 ? 8.461 23.483 136.763 1.00 32.61 79 PHE B N 1
ATOM 4351 C CA . PHE B 1 72 ? 7.543 24.535 136.309 1.00 35.75 79 PHE B CA 1
ATOM 4352 C C . PHE B 1 72 ? 6.863 24.266 134.967 1.00 40.10 79 PHE B C 1
ATOM 4353 O O . PHE B 1 72 ? 6.008 25.073 134.587 1.00 33.70 79 PHE B O 1
ATOM 4361 N N . GLN B 1 73 ? 7.146 23.150 134.276 1.00 36.22 80 GLN B N 1
ATOM 4362 C CA . GLN B 1 73 ? 6.470 22.898 133.007 1.00 36.83 80 GLN B CA 1
ATOM 4363 C C . GLN B 1 73 ? 4.954 22.945 133.158 1.00 29.39 80 GLN B C 1
ATOM 4364 O O . GLN B 1 73 ? 4.384 22.278 134.026 1.00 30.70 80 GLN B O 1
ATOM 4370 N N . ASN B 1 74 ? 4.298 23.704 132.283 1.00 27.78 81 ASN B N 1
ATOM 4371 C CA . ASN B 1 74 ? 2.841 23.814 132.227 1.00 33.44 81 ASN B CA 1
ATOM 4372 C C . ASN B 1 74 ? 2.231 24.399 133.523 1.00 34.38 81 ASN B C 1
ATOM 4373 O O . ASN B 1 74 ? 1.033 24.319 133.735 1.00 33.03 81 ASN B O 1
ATOM 4378 N N . GLU B 1 75 ? 2.994 25.163 134.293 1.00 31.98 82 GLU B N 1
ATOM 4379 C CA . GLU B 1 75 ? 2.431 25.752 135.501 1.00 33.71 82 GLU B CA 1
ATOM 4380 C C . GLU B 1 75 ? 1.543 26.950 135.174 1.00 35.74 82 GLU B C 1
ATOM 4381 O O . GLU B 1 75 ? 1.540 27.484 134.061 1.00 32.19 82 GLU B O 1
ATOM 4387 N N . LYS B 1 76 ? 0.779 27.381 136.166 1.00 31.71 83 LYS B N 1
ATOM 4388 C CA . LYS B 1 76 ? -0.031 28.561 136.002 1.00 33.14 83 LYS B CA 1
ATOM 4389 C C . LYS B 1 76 ? -0.011 29.354 137.304 1.00 32.58 83 LYS B C 1
ATOM 4390 O O . LYS B 1 76 ? 0.362 28.827 138.354 1.00 30.74 83 LYS B O 1
ATOM 4396 N N . TRP B 1 77 ? -0.389 30.620 137.226 1.00 30.32 84 TRP B N 1
ATOM 4397 C CA . TRP B 1 77 ? -0.361 31.488 138.411 1.00 29.57 84 TRP B CA 1
ATOM 4398 C C . TRP B 1 77 ? -1.311 32.651 138.244 1.00 29.82 84 TRP B C 1
ATOM 4399 O O . TRP B 1 77 ? -1.631 33.061 137.135 1.00 27.92 84 TRP B O 1
ATOM 4410 N N . ASP B 1 78 ? -1.802 33.163 139.377 1.00 28.91 85 ASP B N 1
ATOM 4411 C CA . ASP B 1 78 ? -2.224 34.550 139.413 1.00 29.61 85 ASP B CA 1
ATOM 4412 C C . ASP B 1 78 ? -1.032 35.452 139.670 1.00 27.35 85 ASP B C 1
ATOM 4413 O O . ASP B 1 78 ? -0.913 36.497 139.044 1.00 25.61 85 ASP B O 1
ATOM 4418 N N . LEU B 1 79 ? -0.133 35.071 140.574 1.00 26.98 86 LEU B N 1
ATOM 4419 C CA . LEU B 1 79 ? 1.034 35.899 140.859 1.00 23.52 86 LEU B CA 1
ATOM 4420 C C . LEU B 1 79 ? 2.251 34.993 140.913 1.00 25.43 86 LEU B C 1
ATOM 4421 O O . LEU B 1 79 ? 2.321 34.090 141.762 1.00 29.19 86 LEU B O 1
ATOM 4426 N N . PHE B 1 80 ? 3.189 35.217 139.963 1.00 26.83 87 PHE B N 1
ATOM 4427 C CA . PHE B 1 80 ? 4.466 34.531 139.964 1.00 28.97 87 PHE B CA 1
ATOM 4428 C C . PHE B 1 80 ? 5.371 35.342 140.869 1.00 26.16 87 PHE B C 1
ATOM 4429 O O . PHE B 1 80 ? 5.442 36.553 140.695 1.00 27.14 87 PHE B O 1
ATOM 4437 N N . VAL B 1 81 ? 6.009 34.715 141.862 1.00 30.21 88 VAL B N 1
ATOM 4438 C CA . VAL B 1 81 ? 6.892 35.434 142.784 1.00 32.13 88 VAL B CA 1
ATOM 4439 C C . VAL B 1 81 ? 8.349 35.090 142.459 1.00 28.15 88 VAL B C 1
ATOM 4440 O O . VAL B 1 81 ? 8.811 33.973 142.701 1.00 29.63 88 VAL B O 1
ATOM 4444 N N . GLU B 1 82 ? 9.095 36.074 141.988 1.00 30.36 89 GLU B N 1
ATOM 4445 C CA . GLU B 1 82 ? 10.486 35.905 141.580 1.00 27.59 89 GLU B CA 1
ATOM 4446 C C . GLU B 1 82 ? 11.406 36.270 142.707 1.00 29.39 89 GLU B C 1
ATOM 4447 O O . GLU B 1 82 ? 11.247 37.314 143.320 1.00 31.44 89 GLU B O 1
ATOM 4453 N N . ARG B 1 83 ? 12.351 35.426 142.982 1.00 30.05 90 ARG B N 1
ATOM 4454 C CA . ARG B 1 83 ? 13.205 35.546 144.156 1.00 32.52 90 ARG B CA 1
ATOM 4455 C C . ARG B 1 83 ? 14.577 36.046 143.759 1.00 38.59 90 ARG B C 1
ATOM 4456 O O . ARG B 1 83 ? 15.092 35.707 142.682 1.00 34.77 90 ARG B O 1
ATOM 4464 N N . SER B 1 84 ? 15.201 36.795 144.658 1.00 39.14 91 SER B N 1
ATOM 4465 C CA . SER B 1 84 ? 16.485 37.363 144.287 1.00 47.07 91 SER B CA 1
ATOM 4466 C C . SER B 1 84 ? 17.587 36.307 144.241 1.00 46.03 91 SER B C 1
ATOM 4467 O O . SER B 1 84 ? 18.605 36.535 143.587 1.00 47.40 91 SER B O 1
ATOM 4470 N N . LYS B 1 85 ? 17.388 35.143 144.860 1.00 38.54 92 LYS B N 1
ATOM 4471 C CA . LYS B 1 85 ? 18.384 34.076 144.817 1.00 41.20 92 LYS B CA 1
ATOM 4472 C C . LYS B 1 85 ? 18.343 33.272 143.504 1.00 36.08 92 LYS B C 1
ATOM 4473 O O . LYS B 1 85 ? 19.172 32.396 143.320 1.00 37.64 92 LYS B O 1
ATOM 4479 N N . ALA B 1 86 ? 17.389 33.541 142.608 1.00 32.44 93 ALA B N 1
ATOM 4480 C CA . ALA B 1 86 ? 17.261 32.757 141.389 1.00 32.90 93 ALA B CA 1
ATOM 4481 C C . ALA B 1 86 ? 18.559 32.812 140.570 1.00 37.00 93 ALA B C 1
ATOM 4482 O O . ALA B 1 86 ? 19.300 33.804 140.605 1.00 33.67 93 ALA B O 1
ATOM 4484 N N . PHE B 1 87 ? 18.846 31.722 139.848 1.00 33.03 94 PHE B N 1
ATOM 4485 C CA . PHE B 1 87 ? 20.035 31.659 139.006 1.00 33.63 94 PHE B CA 1
ATOM 4486 C C . PHE B 1 87 ? 19.733 30.821 137.775 1.00 34.57 94 PHE B C 1
ATOM 4487 O O . PHE B 1 87 ? 18.811 29.997 137.779 1.00 29.89 94 PHE B O 1
ATOM 4495 N N . SER B 1 88 ? 20.526 31.038 136.719 1.00 37.05 95 SER B N 1
ATOM 4496 C CA . SER B 1 88 ? 20.479 30.250 135.495 1.00 36.44 95 SER B CA 1
ATOM 4497 C C . SER B 1 88 ? 21.570 29.200 135.538 1.00 37.20 95 SER B C 1
ATOM 4498 O O . SER B 1 88 ? 22.673 29.448 136.040 1.00 40.06 95 SER B O 1
ATOM 4501 N N . ASN B 1 89 ? 21.280 28.030 134.996 1.00 35.05 96 ASN B N 1
ATOM 4502 C CA . ASN B 1 89 ? 22.308 27.012 135.029 1.00 39.43 96 ASN B CA 1
ATOM 4503 C C . ASN B 1 89 ? 22.241 26.191 133.761 1.00 37.23 96 ASN B C 1
ATOM 4504 O O . ASN B 1 89 ? 22.433 24.976 133.776 1.00 35.53 96 ASN B O 1
ATOM 4509 N N . CYS B 1 90 ? 21.963 26.849 132.631 1.00 36.28 97 CYS B N 1
ATOM 4510 C CA . CYS B 1 90 ? 21.817 26.123 131.385 1.00 35.15 97 CYS B CA 1
ATOM 4511 C C . CYS B 1 90 ? 22.746 26.795 130.361 1.00 35.48 97 CYS B C 1
ATOM 4512 O O . CYS B 1 90 ? 23.781 27.356 130.749 1.00 33.37 97 CYS B O 1
ATOM 4515 N N . TYR B 1 91 ? 22.440 26.708 129.072 1.00 33.10 98 TYR B N 1
ATOM 4516 C CA . TYR B 1 91 ? 23.325 27.345 128.091 1.00 34.69 98 TYR B CA 1
ATOM 4517 C C . TYR B 1 91 ? 23.305 28.856 128.323 1.00 30.60 98 TYR B C 1
ATOM 4518 O O . TYR B 1 91 ? 22.232 29.418 128.624 1.00 34.10 98 TYR B O 1
ATOM 4527 N N . PRO B 1 92 ? 24.454 29.541 128.259 1.00 33.13 99 PRO B N 1
ATOM 4528 C CA . PRO B 1 92 ? 24.434 31.007 128.415 1.00 33.33 99 PRO B CA 1
ATOM 4529 C C . PRO B 1 92 ? 23.509 31.660 127.401 1.00 30.78 99 PRO B C 1
ATOM 4530 O O . PRO B 1 92 ? 23.477 31.290 126.231 1.00 32.43 99 PRO B O 1
ATOM 4534 N N . TYR B 1 93 ? 22.711 32.599 127.862 1.00 28.01 100 TYR B N 1
ATOM 4535 C CA . TYR B 1 93 ? 21.772 33.241 126.939 1.00 30.19 100 TYR B CA 1
ATOM 4536 C C . TYR B 1 93 ? 21.587 34.706 127.292 1.00 31.54 100 TYR B C 1
ATOM 4537 O O . TYR B 1 93 ? 21.909 35.142 128.400 1.00 30.95 100 TYR B O 1
ATOM 4546 N N . ASP B 1 94 ? 21.060 35.472 126.325 1.00 28.08 101 ASP B N 1
ATOM 4547 C CA . ASP B 1 94 ? 20.596 36.813 126.580 1.00 29.82 101 ASP B CA 1
ATOM 4548 C C . ASP B 1 94 ? 19.274 36.974 125.864 1.00 29.16 101 ASP B C 1
ATOM 4549 O O . ASP B 1 94 ? 18.983 36.244 124.921 1.00 30.88 101 ASP B O 1
ATOM 4554 N N . VAL B 1 95 ? 18.456 37.910 126.343 1.00 25.96 102 VAL B N 1
ATOM 4555 C CA . VAL B 1 95 ? 17.177 38.198 125.708 1.00 26.53 102 VAL B CA 1
ATOM 4556 C C . VAL B 1 95 ? 17.112 39.687 125.399 1.00 32.21 102 VAL B C 1
ATOM 4557 O O . VAL B 1 95 ? 16.854 40.498 126.310 1.00 28.87 102 VAL B O 1
ATOM 4561 N N . PRO B 1 96 ? 17.281 40.100 124.145 1.00 30.15 103 PRO B N 1
ATOM 4562 C CA . PRO B 1 96 ? 17.005 41.504 123.797 1.00 33.96 103 PRO B CA 1
ATOM 4563 C C . PRO B 1 96 ? 15.553 41.839 124.180 1.00 35.92 103 PRO B C 1
ATOM 4564 O O . PRO B 1 96 ? 14.639 41.063 123.960 1.00 35.56 103 PRO B O 1
ATOM 4568 N N . ASP B 1 97 ? 15.321 42.946 124.811 1.00 36.81 104 ASP B N 1
ATOM 4569 C CA . ASP B 1 97 ? 13.919 43.196 125.274 1.00 40.57 104 ASP B CA 1
ATOM 4570 C C . ASP B 1 97 ? 13.357 42.091 126.218 1.00 32.07 104 ASP B C 1
ATOM 4571 O O . ASP B 1 97 ? 12.167 41.702 126.204 1.00 26.29 104 ASP B O 1
ATOM 4576 N N . TYR B 1 98 ? 14.238 41.552 127.034 1.00 26.22 105 TYR B N 1
ATOM 4577 C CA . TYR B 1 98 ? 13.869 40.710 128.155 1.00 26.73 105 TYR B CA 1
ATOM 4578 C C . TYR B 1 98 ? 12.622 41.208 128.893 1.00 26.09 105 TYR B C 1
ATOM 4579 O O . TYR B 1 98 ? 11.712 40.412 129.212 1.00 25.89 105 TYR B O 1
ATOM 4588 N N . ALA B 1 99 ? 12.586 42.510 129.212 1.00 24.35 106 ALA B N 1
ATOM 4589 C CA . ALA B 1 99 ? 11.507 42.993 130.100 1.00 26.38 106 ALA B CA 1
ATOM 4590 C C . ALA B 1 99 ? 10.155 42.756 129.463 1.00 25.66 106 ALA B C 1
ATOM 4591 O O . ALA B 1 99 ? 9.190 42.403 130.149 1.00 25.37 106 ALA B O 1
ATOM 4593 N N . SER B 1 100 ? 10.067 42.938 128.127 1.00 24.31 107 SER B N 1
ATOM 4594 C CA . SER B 1 100 ? 8.772 42.780 127.469 1.00 23.30 107 SER B CA 1
ATOM 4595 C C . SER B 1 100 ? 8.323 41.343 127.460 1.00 23.42 107 SER B C 1
ATOM 4596 O O . SER B 1 100 ? 7.114 41.070 127.567 1.00 25.16 107 SER B O 1
ATOM 4599 N N . LEU B 1 101 ? 9.261 40.403 127.186 1.00 25.43 108 LEU B N 1
ATOM 4600 C CA . LEU B 1 101 ? 8.891 38.996 127.179 1.00 26.61 108 LEU B CA 1
ATOM 4601 C C . LEU B 1 101 ? 8.456 38.565 128.570 1.00 26.61 108 LEU B C 1
ATOM 4602 O O . LEU B 1 101 ? 7.463 37.871 128.727 1.00 21.96 108 LEU B O 1
ATOM 4607 N N . ARG B 1 102 ? 9.224 38.937 129.578 1.00 23.81 109 ARG B N 1
ATOM 4608 C CA . ARG B 1 102 ? 8.846 38.624 130.960 1.00 24.78 109 ARG B CA 1
ATOM 4609 C C . ARG B 1 102 ? 7.445 39.139 131.272 1.00 24.31 109 ARG B C 1
ATOM 4610 O O . ARG B 1 102 ? 6.632 38.429 131.913 1.00 23.95 109 ARG B O 1
ATOM 4618 N N . SER B 1 103 ? 7.170 40.394 130.866 1.00 22.93 110 SER B N 1
ATOM 4619 C CA . SER B 1 103 ? 5.885 41.022 131.147 1.00 24.14 110 SER B CA 1
ATOM 4620 C C . SER B 1 103 ? 4.752 40.282 130.456 1.00 29.73 110 SER B C 1
ATOM 4621 O O . SER B 1 103 ? 3.711 40.019 131.071 1.00 27.83 110 SER B O 1
ATOM 4624 N N . LEU B 1 104 ? 4.917 39.941 129.169 1.00 26.11 111 LEU B N 1
ATOM 4625 C CA . LEU B 1 104 ? 3.765 39.372 128.461 1.00 23.93 111 LEU B CA 1
ATOM 4626 C C . LEU B 1 104 ? 3.498 37.944 128.905 1.00 23.73 111 LEU B C 1
ATOM 4627 O O . LEU B 1 104 ? 2.343 37.514 128.888 1.00 25.55 111 LEU B O 1
ATOM 4632 N N . VAL B 1 105 ? 4.540 37.172 129.284 1.00 24.09 112 VAL B N 1
ATOM 4633 C CA . VAL B 1 105 ? 4.309 35.849 129.824 1.00 25.12 112 VAL B CA 1
ATOM 4634 C C . VAL B 1 105 ? 3.676 35.965 131.205 1.00 24.40 112 VAL B C 1
ATOM 4635 O O . VAL B 1 105 ? 2.735 35.230 131.538 1.00 25.30 112 VAL B O 1
ATOM 4639 N N . ALA B 1 106 ? 4.189 36.877 132.025 1.00 23.98 113 ALA B N 1
ATOM 4640 C CA . ALA B 1 106 ? 3.650 37.046 133.388 1.00 25.85 113 ALA B CA 1
ATOM 4641 C C . ALA B 1 106 ? 2.167 37.367 133.351 1.00 25.79 113 ALA B C 1
ATOM 4642 O O . ALA B 1 106 ? 1.373 36.850 134.168 1.00 26.21 113 ALA B O 1
ATOM 4644 N N . SER B 1 107 ? 1.788 38.238 132.419 1.00 24.22 114 SER B N 1
ATOM 4645 C CA . SER B 1 107 ? 0.407 38.680 132.291 1.00 27.69 114 SER B CA 1
ATOM 4646 C C . SER B 1 107 ? -0.485 37.564 131.737 1.00 28.09 114 SER B C 1
ATOM 4647 O O . SER B 1 107 ? -1.668 37.477 132.082 1.00 31.26 114 SER B O 1
ATOM 4650 N N . SER B 1 108 ? 0.066 36.701 130.893 1.00 27.91 115 SER B N 1
ATOM 4651 C CA . SER B 1 108 ? -0.685 35.566 130.366 1.00 28.60 115 SER B CA 1
ATOM 4652 C C . SER B 1 108 ? -1.004 34.520 131.452 1.00 29.52 115 SER B C 1
ATOM 4653 O O . SER B 1 108 ? -2.037 33.844 131.376 1.00 32.72 115 SER B O 1
ATOM 4656 N N . GLY B 1 109 ? -0.113 34.332 132.418 1.00 25.23 116 GLY B N 1
ATOM 4657 C CA . GLY B 1 109 ? -0.393 33.552 133.639 1.00 25.87 116 GLY B CA 1
ATOM 4658 C C . GLY B 1 109 ? -0.267 32.059 133.460 1.00 29.64 116 GLY B C 1
ATOM 4659 O O . GLY B 1 109 ? -0.719 31.313 134.312 1.00 29.25 116 GLY B O 1
ATOM 4660 N N . THR B 1 110 ? 0.373 31.591 132.377 1.00 27.98 117 THR B N 1
ATOM 4661 C CA . THR B 1 110 ? 0.464 30.153 132.194 1.00 28.91 117 THR B CA 1
ATOM 4662 C C . THR B 1 110 ? 1.722 29.864 131.401 1.00 29.17 117 THR B C 1
ATOM 4663 O O . THR B 1 110 ? 2.137 30.679 130.570 1.00 28.13 117 THR B O 1
ATOM 4667 N N . LEU B 1 111 ? 2.334 28.731 131.672 1.00 27.85 118 LEU B N 1
ATOM 4668 C CA . LEU B 1 111 ? 3.378 28.203 130.809 1.00 30.71 118 LEU B CA 1
ATOM 4669 C C . LEU B 1 111 ? 2.862 27.032 129.997 1.00 30.70 118 LEU B C 1
ATOM 4670 O O . LEU B 1 111 ? 3.655 26.184 129.586 1.00 29.99 118 LEU B O 1
ATOM 4675 N N . GLU B 1 112 ? 1.542 26.949 129.792 1.00 28.79 119 GLU B N 1
ATOM 4676 C CA . GLU B 1 112 ? 0.956 25.849 129.042 1.00 28.58 119 GLU B CA 1
ATOM 4677 C C . GLU B 1 112 ? 1.585 25.788 127.658 1.00 31.86 119 GLU B C 1
ATOM 4678 O O . GLU B 1 112 ? 1.456 26.735 126.866 1.00 29.51 119 GLU B O 1
ATOM 4684 N N . PHE B 1 113 ? 2.210 24.655 127.358 1.00 29.76 120 PHE B N 1
ATOM 4685 C CA . PHE B 1 113 ? 3.002 24.512 126.143 1.00 28.26 120 PHE B CA 1
ATOM 4686 C C . PHE B 1 113 ? 2.409 23.391 125.313 1.00 30.65 120 PHE B C 1
ATOM 4687 O O . PHE B 1 113 ? 2.146 22.310 125.846 1.00 30.98 120 PHE B O 1
ATOM 4695 N N . ILE B 1 114 ? 2.245 23.620 123.997 1.00 32.96 121 ILE B N 1
ATOM 4696 C CA . ILE B 1 114 ? 1.673 22.615 123.092 1.00 32.65 121 ILE B CA 1
ATOM 4697 C C . ILE B 1 114 ? 2.723 22.272 122.061 1.00 31.94 121 ILE B C 1
ATOM 4698 O O . ILE B 1 114 ? 3.151 23.140 121.281 1.00 32.69 121 ILE B O 1
ATOM 4703 N N . ASN B 1 115 ? 3.173 21.024 122.077 1.00 31.63 122 ASN B N 1
ATOM 4704 C CA . ASN B 1 115 ? 4.150 20.581 121.080 1.00 36.88 122 ASN B CA 1
ATOM 4705 C C . ASN B 1 115 ? 3.568 20.612 119.669 1.00 35.69 122 ASN B C 1
ATOM 4706 O O . ASN B 1 115 ? 2.436 20.160 119.437 1.00 36.70 122 ASN B O 1
ATOM 4711 N N . GLU B 1 116 ? 4.376 21.063 118.697 1.00 32.81 123 GLU B N 1
ATOM 4712 C CA . GLU B 1 116 ? 3.974 20.944 117.304 1.00 33.56 123 GLU B CA 1
ATOM 4713 C C . GLU B 1 116 ? 5.028 20.185 116.514 1.00 34.88 123 GLU B C 1
ATOM 4714 O O . GLU B 1 116 ? 6.223 20.208 116.841 1.00 39.51 123 GLU B O 1
ATOM 4720 N N . GLY B 1 117 ? 4.578 19.526 115.449 1.00 37.81 124 GLY B N 1
ATOM 4721 C CA . GLY B 1 117 ? 5.479 18.682 114.704 1.00 38.05 124 GLY B CA 1
ATOM 4722 C C . GLY B 1 117 ? 6.070 19.498 113.569 1.00 41.76 124 GLY B C 1
ATOM 4723 O O . GLY B 1 117 ? 5.542 19.492 112.463 1.00 46.54 124 GLY B O 1
ATOM 4724 N N . PHE B 1 118 ? 7.113 20.267 113.847 1.00 39.64 125 PHE B N 1
ATOM 4725 C CA . PHE B 1 118 ? 7.810 20.960 112.774 1.00 38.18 125 PHE B CA 1
ATOM 4726 C C . PHE B 1 118 ? 8.557 19.944 111.930 1.00 43.16 125 PHE B C 1
ATOM 4727 O O . PHE B 1 118 ? 9.083 18.954 112.437 1.00 43.52 125 PHE B O 1
ATOM 4735 N N . ASN B 1 119 ? 8.649 20.205 110.636 1.00 41.77 126 ASN B N 1
ATOM 4736 C CA . ASN B 1 119 ? 9.309 19.268 109.720 1.00 41.63 126 ASN B CA 1
ATOM 4737 C C . ASN B 1 119 ? 10.757 19.726 109.560 1.00 39.57 126 ASN B C 1
ATOM 4738 O O . ASN B 1 119 ? 11.048 20.641 108.790 1.00 38.13 126 ASN B O 1
ATOM 4743 N N . TRP B 1 120 ? 11.658 19.102 110.315 1.00 37.00 127 TRP B N 1
ATOM 4744 C CA . TRP B 1 120 ? 13.076 19.423 110.274 1.00 37.08 127 TRP B CA 1
ATOM 4745 C C . TRP B 1 120 ? 13.857 18.454 109.401 1.00 40.45 127 TRP B C 1
ATOM 4746 O O . TRP B 1 120 ? 15.045 18.238 109.642 1.00 39.15 127 TRP B O 1
ATOM 4757 N N . THR B 1 121 ? 13.237 17.899 108.370 1.00 43.11 128 THR B N 1
ATOM 4758 C CA . THR B 1 121 ? 13.994 17.055 107.438 1.00 49.66 128 THR B CA 1
ATOM 4759 C C . THR B 1 121 ? 15.190 17.831 106.922 1.00 46.20 128 THR B C 1
ATOM 4760 O O . THR B 1 121 ? 15.051 18.992 106.552 1.00 42.41 128 THR B O 1
ATOM 4764 N N . GLY B 1 122 ? 16.376 17.207 106.986 1.00 47.13 129 GLY B N 1
ATOM 4765 C CA . GLY B 1 122 ? 17.626 17.781 106.529 1.00 44.64 129 GLY B CA 1
ATOM 4766 C C . GLY B 1 122 ? 18.598 18.221 107.607 1.00 42.70 129 GLY B C 1
ATOM 4767 O O . GLY B 1 122 ? 19.759 18.507 107.284 1.00 41.76 129 GLY B O 1
ATOM 4768 N N . VAL B 1 123 ? 18.170 18.338 108.870 1.00 37.33 130 VAL B N 1
ATOM 4769 C CA . VAL B 1 123 ? 19.062 18.690 109.964 1.00 38.84 130 VAL B CA 1
ATOM 4770 C C . VAL B 1 123 ? 18.867 17.676 111.092 1.00 39.29 130 VAL B C 1
ATOM 4771 O O . VAL B 1 123 ? 17.899 16.900 111.101 1.00 37.46 130 VAL B O 1
ATOM 4775 N N . THR B 1 124 ? 19.825 17.664 112.025 1.00 34.30 131 THR B N 1
ATOM 4776 C CA . THR B 1 124 ? 19.709 16.849 113.236 1.00 33.25 131 THR B CA 1
ATOM 4777 C C . THR B 1 124 ? 19.055 17.684 114.333 1.00 32.27 131 THR B C 1
ATOM 4778 O O . THR B 1 124 ? 19.385 18.854 114.492 1.00 34.60 131 THR B O 1
ATOM 4782 N N . GLN B 1 125 ? 18.162 17.082 115.104 1.00 33.24 132 GLN B N 1
ATOM 4783 C CA . GLN B 1 125 ? 17.497 17.727 116.220 1.00 34.21 132 GLN B CA 1
ATOM 4784 C C . GLN B 1 125 ? 18.152 17.370 117.553 1.00 32.63 132 GLN B C 1
ATOM 4785 O O . GLN B 1 125 ? 18.998 16.482 117.649 1.00 33.52 132 GLN B O 1
ATOM 4791 N N . ASN B 1 126 ? 17.737 18.102 118.591 1.00 32.63 133 ASN B N 1
ATOM 4792 C CA . ASN B 1 126 ? 18.003 17.752 119.990 1.00 32.25 133 ASN B CA 1
ATOM 4793 C C . ASN B 1 126 ? 19.479 17.836 120.346 1.00 33.73 133 ASN B C 1
ATOM 4794 O O . ASN B 1 126 ? 19.962 17.027 121.111 1.00 36.40 133 ASN B O 1
ATOM 4799 N N . GLY B 1 127 ? 20.178 18.839 119.829 1.00 36.49 134 GLY B N 1
ATOM 4800 C CA . GLY B 1 127 ? 21.500 19.145 120.343 1.00 35.99 134 GLY B CA 1
ATOM 4801 C C . GLY B 1 127 ? 21.484 19.451 121.829 1.00 37.65 134 GLY B C 1
ATOM 4802 O O . GLY B 1 127 ? 20.505 19.971 122.392 1.00 32.49 134 GLY B O 1
ATOM 4803 N N . GLY B 1 128 ? 22.593 19.141 122.474 1.00 40.36 135 GLY B N 1
ATOM 4804 C CA . GLY B 1 128 ? 22.732 19.395 123.890 1.00 45.36 135 GLY B CA 1
ATOM 4805 C C . GLY B 1 128 ? 24.162 19.727 124.256 1.00 43.86 135 GLY B C 1
ATOM 4806 O O . GLY B 1 128 ? 25.068 19.717 123.422 1.00 39.48 135 GLY B O 1
ATOM 4807 N N . SER B 1 129 ? 24.365 20.005 125.528 1.00 37.17 136 SER B N 1
ATOM 4808 C CA . SER B 1 129 ? 25.636 20.556 125.944 1.00 40.01 136 SER B CA 1
ATOM 4809 C C . SER B 1 129 ? 25.907 20.154 127.381 1.00 39.27 136 SER B C 1
ATOM 4810 O O . SER B 1 129 ? 24.993 20.101 128.225 1.00 34.43 136 SER B O 1
ATOM 4813 N N . TYR B 1 130 ? 27.180 19.982 127.669 1.00 35.89 137 TYR B N 1
ATOM 4814 C CA . TYR B 1 130 ? 27.622 19.794 129.037 1.00 36.89 137 TYR B CA 1
ATOM 4815 C C . TYR B 1 130 ? 27.427 21.027 129.899 1.00 43.18 137 TYR B C 1
ATOM 4816 O O . TYR B 1 130 ? 27.444 20.908 131.124 1.00 40.16 137 TYR B O 1
ATOM 4825 N N . ALA B 1 131 ? 27.203 22.194 129.301 1.00 41.88 138 ALA B N 1
ATOM 4826 C CA . ALA B 1 131 ? 26.828 23.385 130.055 1.00 43.27 138 ALA B CA 1
ATOM 4827 C C . ALA B 1 131 ? 25.370 23.362 130.490 1.00 42.91 138 ALA B C 1
ATOM 4828 O O . ALA B 1 131 ? 24.916 24.279 131.171 1.00 41.27 138 ALA B O 1
ATOM 4830 N N . CYS B 1 132 ? 24.597 22.382 130.048 1.00 40.91 139 CYS B N 1
ATOM 4831 C CA . CYS B 1 132 ? 23.190 22.349 130.364 1.00 43.14 139 CYS B CA 1
ATOM 4832 C C . CYS B 1 132 ? 22.801 20.914 130.728 1.00 40.88 139 CYS B C 1
ATOM 4833 O O . CYS B 1 132 ? 21.973 20.296 130.087 1.00 39.03 139 CYS B O 1
ATOM 4836 N N . LYS B 1 133 ? 23.399 20.400 131.794 1.00 36.55 140 LYS B N 1
ATOM 4837 C CA . LYS B 1 133 ? 23.125 19.046 132.257 1.00 41.81 140 LYS B CA 1
ATOM 4838 C C . LYS B 1 133 ? 21.700 18.934 132.791 1.00 42.95 140 LYS B C 1
ATOM 4839 O O . LYS B 1 133 ? 21.256 19.766 133.571 1.00 41.83 140 LYS B O 1
ATOM 4845 N N . ARG B 1 134 ? 20.999 17.875 132.420 1.00 39.87 141 ARG B N 1
ATOM 4846 C CA . ARG B 1 134 ? 19.726 17.535 133.046 1.00 37.41 141 ARG B CA 1
ATOM 4847 C C . ARG B 1 134 ? 19.933 16.171 133.669 1.00 37.64 141 ARG B C 1
ATOM 4848 O O . ARG B 1 134 ? 20.114 15.178 132.946 1.00 36.52 141 ARG B O 1
ATOM 4856 N N . GLY B 1 135 ? 19.980 16.129 135.000 1.00 36.90 142 GLY B N 1
ATOM 4857 C CA . GLY B 1 135 ? 20.476 14.977 135.698 1.00 38.72 142 GLY B CA 1
ATOM 4858 C C . GLY B 1 135 ? 21.914 14.827 135.271 1.00 39.42 142 GLY B C 1
ATOM 4859 O O . GLY B 1 135 ? 22.622 15.826 135.140 1.00 43.28 142 GLY B O 1
ATOM 4860 N N . PRO B 1 136 ? 22.361 13.608 134.975 1.00 40.63 143 PRO B N 1
ATOM 4861 C CA . PRO B 1 136 ? 23.741 13.417 134.517 1.00 42.37 143 PRO B CA 1
ATOM 4862 C C . PRO B 1 136 ? 23.943 13.638 133.030 1.00 40.31 143 PRO B C 1
ATOM 4863 O O . PRO B 1 136 ? 25.068 13.491 132.567 1.00 41.63 143 PRO B O 1
ATOM 4867 N N . ASP B 1 137 ? 22.931 13.966 132.255 1.00 38.94 144 ASP B N 1
ATOM 4868 C CA . ASP B 1 137 ? 23.087 13.935 130.804 1.00 38.13 144 ASP B CA 1
ATOM 4869 C C . ASP B 1 137 ? 23.327 15.343 130.262 1.00 36.86 144 ASP B C 1
ATOM 4870 O O . ASP B 1 137 ? 22.706 16.307 130.704 1.00 35.92 144 ASP B O 1
ATOM 4875 N N . ASN B 1 138 ? 24.184 15.452 129.253 1.00 36.89 145 ASN B N 1
ATOM 4876 C CA . ASN B 1 138 ? 24.201 16.679 128.476 1.00 35.71 145 ASN B CA 1
ATOM 4877 C C . ASN B 1 138 ? 22.818 16.918 127.906 1.00 34.39 145 ASN B C 1
ATOM 4878 O O . ASN B 1 138 ? 22.197 15.993 127.367 1.00 38.41 145 ASN B O 1
ATOM 4883 N N . SER B 1 139 ? 22.341 18.147 128.015 1.00 33.31 146 SER B N 1
ATOM 4884 C CA . SER B 1 139 ? 20.963 18.381 127.624 1.00 32.22 146 SER B CA 1
ATOM 4885 C C . SER B 1 139 ? 20.805 19.830 127.157 1.00 36.76 146 SER B C 1
ATOM 4886 O O . SER B 1 139 ? 21.778 20.472 126.724 1.00 34.89 146 SER B O 1
ATOM 4889 N N . PHE B 1 140 ? 19.574 20.343 127.212 1.00 35.26 147 PHE B N 1
ATOM 4890 C CA . PHE B 1 140 ? 19.293 21.667 126.670 1.00 32.67 147 PHE B CA 1
ATOM 4891 C C . PHE B 1 140 ? 17.967 22.179 127.227 1.00 30.79 147 PHE B C 1
ATOM 4892 O O . PHE B 1 140 ? 17.227 21.446 127.872 1.00 30.24 147 PHE B O 1
ATOM 4900 N N . PHE B 1 141 ? 17.691 23.460 126.978 1.00 31.38 148 PHE B N 1
ATOM 4901 C CA . PHE B 1 141 ? 16.390 24.034 127.310 1.00 28.34 148 PHE B CA 1
ATOM 4902 C C . PHE B 1 141 ? 15.278 23.141 126.776 1.00 28.44 148 PHE B C 1
ATOM 4903 O O . PHE B 1 141 ? 15.236 22.841 125.571 1.00 29.82 148 PHE B O 1
ATOM 4911 N N . SER B 1 142 ? 14.337 22.776 127.665 1.00 28.16 149 SER B N 1
ATOM 4912 C CA . SER B 1 142 ? 13.349 21.763 127.292 1.00 28.13 149 SER B CA 1
ATOM 4913 C C . SER B 1 142 ? 12.438 22.258 126.168 1.00 29.90 149 SER B C 1
ATOM 4914 O O . SER B 1 142 ? 11.918 21.448 125.408 1.00 31.52 149 SER B O 1
ATOM 4917 N N . ARG B 1 143 ? 12.197 23.573 126.059 1.00 25.80 150 ARG B N 1
ATOM 4918 C CA . ARG B 1 143 ? 11.224 24.045 125.090 1.00 27.89 150 ARG B CA 1
ATOM 4919 C C . ARG B 1 143 ? 11.874 24.457 123.764 1.00 27.81 150 ARG B C 1
ATOM 4920 O O . ARG B 1 143 ? 11.168 24.947 122.876 1.00 29.17 150 ARG B O 1
ATOM 4928 N N . LEU B 1 144 ? 13.186 24.319 123.647 1.00 27.02 151 LEU B N 1
ATOM 4929 C CA . LEU B 1 144 ? 13.929 24.746 122.449 1.00 27.68 151 LEU B CA 1
ATOM 4930 C C . LEU B 1 144 ? 14.578 23.526 121.823 1.00 31.59 151 LEU B C 1
ATOM 4931 O O . LEU B 1 144 ? 14.902 22.557 122.511 1.00 30.65 151 LEU B O 1
ATOM 4936 N N . ASN B 1 145 ? 14.825 23.590 120.524 1.00 31.39 152 ASN B N 1
ATOM 4937 C CA . ASN B 1 145 ? 15.290 22.414 119.790 1.00 30.28 152 ASN B CA 1
ATOM 4938 C C . ASN B 1 145 ? 16.578 22.821 119.067 1.00 30.95 152 ASN B C 1
ATOM 4939 O O . ASN B 1 145 ? 16.536 23.580 118.113 1.00 29.31 152 ASN B O 1
ATOM 4944 N N . TRP B 1 146 ? 17.731 22.378 119.552 1.00 31.84 153 TRP B N 1
ATOM 4945 C CA . TRP B 1 146 ? 18.988 22.821 118.976 1.00 30.92 153 TRP B CA 1
ATOM 4946 C C . TRP B 1 146 ? 19.281 22.004 117.700 1.00 29.88 153 TRP B C 1
ATOM 4947 O O . TRP B 1 146 ? 19.549 20.798 117.765 1.00 30.12 153 TRP B O 1
ATOM 4958 N N . LEU B 1 147 ? 19.183 22.653 116.524 1.00 29.99 154 LEU B N 1
ATOM 4959 C CA . LEU B 1 147 ? 19.338 21.984 115.251 1.00 33.05 154 LEU B CA 1
ATOM 4960 C C . LEU B 1 147 ? 20.775 22.095 114.811 1.00 31.20 154 LEU B C 1
ATOM 4961 O O . LEU B 1 147 ? 21.389 23.140 115.021 1.00 33.38 154 LEU B O 1
ATOM 4966 N N . TYR B 1 148 ? 21.305 21.040 114.192 1.00 31.98 155 TYR B N 1
ATOM 4967 C CA . TYR B 1 148 ? 22.627 21.162 113.620 1.00 36.11 155 TYR B CA 1
ATOM 4968 C C . TYR B 1 148 ? 22.731 20.270 112.388 1.00 33.81 155 TYR B C 1
ATOM 4969 O O . TYR B 1 148 ? 21.764 19.616 111.979 1.00 34.41 155 TYR B O 1
ATOM 4978 N N . LYS B 1 149 ? 23.931 20.241 111.809 1.00 34.61 156 LYS B N 1
ATOM 4979 C CA . LYS B 1 149 ? 24.098 19.595 110.499 1.00 43.89 156 LYS B CA 1
ATOM 4980 C C . LYS B 1 149 ? 23.706 18.117 110.528 1.00 44.27 156 LYS B C 1
ATOM 4981 O O . LYS B 1 149 ? 23.717 17.444 111.574 1.00 38.08 156 LYS B O 1
ATOM 4987 N N . SER B 1 150 ? 23.329 17.618 109.361 1.00 41.87 157 SER B N 1
ATOM 4988 C CA . SER B 1 150 ? 23.025 16.207 109.165 1.00 42.15 157 SER B CA 1
ATOM 4989 C C . SER B 1 150 ? 23.723 15.746 107.892 1.00 45.84 157 SER B C 1
ATOM 4990 O O . SER B 1 150 ? 23.579 16.392 106.840 1.00 43.24 157 SER B O 1
ATOM 4993 N N . GLU B 1 151 ? 24.479 14.658 107.993 1.00 46.62 158 GLU B N 1
ATOM 4994 C CA . GLU B 1 151 ? 25.189 14.101 106.823 1.00 52.31 158 GLU B CA 1
ATOM 4995 C C . GLU B 1 151 ? 26.036 15.154 106.126 1.00 52.80 158 GLU B C 1
ATOM 4996 O O . GLU B 1 151 ? 25.988 15.339 104.894 1.00 53.92 158 GLU B O 1
ATOM 5002 N N . SER B 1 152 ? 26.820 15.851 106.943 1.00 50.22 159 SER B N 1
ATOM 5003 C CA . SER B 1 152 ? 27.796 16.855 106.533 1.00 50.81 159 SER B CA 1
ATOM 5004 C C . SER B 1 152 ? 27.189 18.075 105.847 1.00 49.32 159 SER B C 1
ATOM 5005 O O . SER B 1 152 ? 27.945 18.917 105.351 1.00 47.32 159 SER B O 1
ATOM 5008 N N . THR B 1 153 ? 25.864 18.250 105.864 1.00 47.64 160 THR B N 1
ATOM 5009 C CA . THR B 1 153 ? 25.260 19.446 105.281 1.00 51.68 160 THR B CA 1
ATOM 5010 C C . THR B 1 153 ? 24.178 20.008 106.201 1.00 46.49 160 THR B C 1
ATOM 5011 O O . THR B 1 153 ? 23.572 19.293 106.994 1.00 42.75 160 THR B O 1
ATOM 5015 N N . TYR B 1 154 ? 23.939 21.305 106.044 1.00 44.61 161 TYR B N 1
ATOM 5016 C CA . TYR B 1 154 ? 22.898 22.052 106.752 1.00 43.27 161 TYR B CA 1
ATOM 5017 C C . TYR B 1 154 ? 22.225 22.875 105.665 1.00 42.13 161 TYR B C 1
ATOM 5018 O O . TYR B 1 154 ? 22.786 23.890 105.214 1.00 41.96 161 TYR B O 1
ATOM 5027 N N . PRO B 1 155 ? 21.070 22.449 105.201 1.00 46.20 162 PRO B N 1
ATOM 5028 C CA . PRO B 1 155 ? 20.416 23.109 104.077 1.00 47.35 162 PRO B CA 1
ATOM 5029 C C . PRO B 1 155 ? 19.682 24.374 104.506 1.00 49.07 162 PRO B C 1
ATOM 5030 O O . PRO B 1 155 ? 19.465 24.649 105.700 1.00 45.35 162 PRO B O 1
ATOM 5034 N N . VAL B 1 156 ? 19.240 25.131 103.500 1.00 45.37 163 VAL B N 1
ATOM 5035 C CA . VAL B 1 156 ? 18.399 26.289 103.815 1.00 47.66 163 VAL B CA 1
ATOM 5036 C C . VAL B 1 156 ? 17.042 25.740 104.252 1.00 45.37 163 VAL B C 1
ATOM 5037 O O . VAL B 1 156 ? 16.320 25.156 103.446 1.00 44.05 163 VAL B O 1
ATOM 5041 N N . LEU B 1 157 ? 16.705 25.874 105.531 1.00 42.67 164 LEU B N 1
ATOM 5042 C CA . LEU B 1 157 ? 15.408 25.425 106.026 1.00 39.50 164 LEU B CA 1
ATOM 5043 C C . LEU B 1 157 ? 14.323 26.423 105.672 1.00 39.47 164 LEU B C 1
ATOM 5044 O O . LEU B 1 157 ? 14.547 27.631 105.709 1.00 39.37 164 LEU B O 1
ATOM 5049 N N . ASN B 1 158 ? 13.155 25.905 105.300 1.00 41.73 165 ASN B N 1
ATOM 5050 C CA . ASN B 1 158 ? 11.969 26.704 104.986 1.00 40.49 165 ASN B CA 1
ATOM 5051 C C . ASN B 1 158 ? 10.798 25.909 105.568 1.00 37.03 165 ASN B C 1
ATOM 5052 O O . ASN B 1 158 ? 10.309 24.954 104.943 1.00 39.60 165 ASN B O 1
ATOM 5057 N N . VAL B 1 159 ? 10.381 26.273 106.779 1.00 40.28 166 VAL B N 1
ATOM 5058 C CA . VAL B 1 159 ? 9.484 25.474 107.601 1.00 39.10 166 VAL B CA 1
ATOM 5059 C C . VAL B 1 159 ? 8.353 26.368 108.098 1.00 41.38 166 VAL B C 1
ATOM 5060 O O . VAL B 1 159 ? 8.615 27.441 108.655 1.00 43.11 166 VAL B O 1
ATOM 5064 N N . THR B 1 160 ? 7.099 25.919 107.950 1.00 37.91 167 THR B N 1
ATOM 5065 C CA . THR B 1 160 ? 5.978 26.764 108.356 1.00 37.70 167 THR B CA 1
ATOM 5066 C C . THR B 1 160 ? 5.084 26.033 109.360 1.00 38.29 167 THR B C 1
ATOM 5067 O O . THR B 1 160 ? 5.149 24.813 109.513 1.00 40.65 167 THR B O 1
ATOM 5071 N N . MET B 1 161 ? 4.275 26.827 110.067 1.00 37.60 168 MET B N 1
ATOM 5072 C CA . MET B 1 161 ? 3.308 26.310 111.034 1.00 36.07 168 MET B CA 1
ATOM 5073 C C . MET B 1 161 ? 2.138 27.290 111.081 1.00 33.75 168 MET B C 1
ATOM 5074 O O . MET B 1 161 ? 2.265 28.414 111.598 1.00 36.23 168 MET B O 1
ATOM 5079 N N . PRO B 1 162 ? 1.007 26.935 110.481 1.00 38.52 169 PRO B N 1
ATOM 5080 C CA . PRO B 1 162 ? -0.147 27.845 110.463 1.00 35.51 169 PRO B CA 1
ATOM 5081 C C . PRO B 1 162 ? -0.825 27.873 111.807 1.00 39.87 169 PRO B C 1
ATOM 5082 O O . PRO B 1 162 ? -0.830 26.890 112.549 1.00 44.86 169 PRO B O 1
ATOM 5086 N N . ASN B 1 163 ? -1.367 29.027 112.140 1.00 37.32 170 ASN B N 1
ATOM 5087 C CA . ASN B 1 163 ? -2.206 29.148 113.332 1.00 34.84 170 ASN B CA 1
ATOM 5088 C C . ASN B 1 163 ? -3.635 28.982 112.842 1.00 42.61 170 ASN B C 1
ATOM 5089 O O . ASN B 1 163 ? -4.271 29.947 112.403 1.00 45.90 170 ASN B O 1
ATOM 5094 N N . ASN B 1 164 ? -4.134 27.754 112.927 1.00 43.13 171 ASN B N 1
ATOM 5095 C CA . ASN B 1 164 ? -5.520 27.444 112.607 1.00 47.96 171 ASN B CA 1
ATOM 5096 C C . ASN B 1 164 ? -6.428 27.484 113.836 1.00 51.10 171 ASN B C 1
ATOM 5097 O O . ASN B 1 164 ? -7.575 27.035 113.763 1.00 58.54 171 ASN B O 1
ATOM 5102 N N . ASP B 1 165 ? -5.949 28.024 114.952 1.00 44.51 172 ASP B N 1
ATOM 5103 C CA . ASP B 1 165 ? -6.734 28.085 116.176 1.00 46.49 172 ASP B CA 1
ATOM 5104 C C . ASP B 1 165 ? -7.359 29.447 116.325 1.00 51.64 172 ASP B C 1
ATOM 5105 O O . ASP B 1 165 ? -7.220 30.307 115.464 1.00 54.07 172 ASP B O 1
ATOM 5110 N N . ASN B 1 166 ? -8.051 29.672 117.445 1.00 49.42 173 ASN B N 1
ATOM 5111 C CA . ASN B 1 166 ? -8.663 30.975 117.623 1.00 51.66 173 ASN B CA 1
ATOM 5112 C C . ASN B 1 166 ? -8.000 31.767 118.733 1.00 46.87 173 ASN B C 1
ATOM 5113 O O . ASN B 1 166 ? -8.566 32.738 119.210 1.00 47.05 173 ASN B O 1
ATOM 5118 N N . PHE B 1 167 ? -6.779 31.412 119.114 1.00 42.99 174 PHE B N 1
ATOM 5119 C CA . PHE B 1 167 ? -6.044 32.167 120.118 1.00 37.83 174 PHE B CA 1
ATOM 5120 C C . PHE B 1 167 ? -4.660 32.480 119.571 1.00 32.12 174 PHE B C 1
ATOM 5121 O O . PHE B 1 167 ? -4.233 31.874 118.602 1.00 36.06 174 PHE B O 1
ATOM 5129 N N . ASP B 1 168 ? -3.966 33.424 120.221 1.00 34.02 175 ASP B N 1
ATOM 5130 C CA . ASP B 1 168 ? -2.613 33.771 119.815 1.00 33.61 175 ASP B CA 1
ATOM 5131 C C . ASP B 1 168 ? -1.649 32.719 120.318 1.00 34.23 175 ASP B C 1
ATOM 5132 O O . ASP B 1 168 ? -1.753 32.266 121.459 1.00 36.09 175 ASP B O 1
ATOM 5137 N N . LYS B 1 169 ? -0.658 32.402 119.498 1.00 28.96 176 LYS B N 1
ATOM 5138 C CA . LYS B 1 169 ? 0.388 31.465 119.879 1.00 28.13 176 LYS B CA 1
ATOM 5139 C C . LYS B 1 169 ? 1.678 32.239 120.133 1.00 31.36 176 LYS B C 1
ATOM 5140 O O . LYS B 1 169 ? 2.070 33.087 119.304 1.00 36.55 176 LYS B O 1
ATOM 5146 N N . LEU B 1 170 ? 2.356 31.918 121.225 1.00 29.37 177 LEU B N 1
ATOM 5147 C CA . LEU B 1 170 ? 3.640 32.527 121.544 1.00 28.15 177 LEU B CA 1
ATOM 5148 C C . LEU B 1 170 ? 4.745 31.526 121.201 1.00 27.36 177 LEU B C 1
ATOM 5149 O O . LEU B 1 170 ? 4.790 30.432 121.761 1.00 25.75 177 LEU B O 1
ATOM 5154 N N . TYR B 1 171 ? 5.617 31.884 120.248 1.00 26.10 178 TYR B N 1
ATOM 5155 C CA . TYR B 1 171 ? 6.764 31.043 119.933 1.00 26.95 178 TYR B CA 1
ATOM 5156 C C . TYR B 1 171 ? 8.019 31.688 120.501 1.00 28.47 178 TYR B C 1
ATOM 5157 O O . TYR B 1 171 ? 8.281 32.876 120.258 1.00 31.20 178 TYR B O 1
ATOM 5166 N N . ILE B 1 172 ? 8.827 30.873 121.158 1.00 24.99 179 ILE B N 1
ATOM 5167 C CA . ILE B 1 172 ? 10.136 31.262 121.675 1.00 28.51 179 ILE B CA 1
ATOM 5168 C C . ILE B 1 172 ? 11.174 30.519 120.832 1.00 27.95 179 ILE B C 1
ATOM 5169 O O . ILE B 1 172 ? 11.062 29.299 120.634 1.00 29.97 179 ILE B O 1
ATOM 5174 N N . TRP B 1 173 ? 12.179 31.245 120.345 1.00 27.72 180 TRP B N 1
ATOM 5175 C CA . TRP B 1 173 ? 13.193 30.663 119.484 1.00 29.91 180 TRP B CA 1
ATOM 5176 C C . TRP B 1 173 ? 14.489 31.389 119.799 1.00 34.23 180 TRP B C 1
ATOM 5177 O O . TRP B 1 173 ? 14.501 32.362 120.567 1.00 30.35 180 TRP B O 1
ATOM 5188 N N . GLY B 1 174 ? 15.591 30.921 119.194 1.00 30.31 181 GLY B N 1
ATOM 5189 C CA . GLY B 1 174 ? 16.885 31.489 119.524 1.00 30.13 181 GLY B CA 1
ATOM 5190 C C . GLY B 1 174 ? 17.850 31.446 118.350 1.00 32.79 181 GLY B C 1
ATOM 5191 O O . GLY B 1 174 ? 17.586 30.849 117.304 1.00 29.23 181 GLY B O 1
ATOM 5192 N N . VAL B 1 175 ? 18.998 32.080 118.563 1.00 30.03 182 VAL B N 1
ATOM 5193 C CA . VAL B 1 175 ? 20.067 32.131 117.601 1.00 31.75 182 VAL B CA 1
ATOM 5194 C C . VAL B 1 175 ? 21.325 31.793 118.376 1.00 30.45 182 VAL B C 1
ATOM 5195 O O . VAL B 1 175 ? 21.632 32.446 119.378 1.00 33.39 182 VAL B O 1
ATOM 5199 N N . HIS B 1 176 ? 22.066 30.826 117.893 1.00 29.97 183 HIS B N 1
ATOM 5200 C CA . HIS B 1 176 ? 23.318 30.443 118.527 1.00 30.18 183 HIS B CA 1
ATOM 5201 C C . HIS B 1 176 ? 24.491 31.304 118.002 1.00 31.80 183 HIS B C 1
ATOM 5202 O O . HIS B 1 176 ? 24.693 31.454 116.781 1.00 36.42 183 HIS B O 1
ATOM 5209 N N . HIS B 1 177 ? 25.284 31.857 118.930 1.00 32.86 184 HIS B N 1
ATOM 5210 C CA . HIS B 1 177 ? 26.518 32.567 118.594 1.00 33.00 184 HIS B CA 1
ATOM 5211 C C . HIS B 1 177 ? 27.696 31.702 119.022 1.00 39.36 184 HIS B C 1
ATOM 5212 O O . HIS B 1 177 ? 28.106 31.760 120.184 1.00 35.01 184 HIS B O 1
ATOM 5219 N N . PRO B 1 178 ? 28.322 30.945 118.125 1.00 39.87 185 PRO B N 1
ATOM 5220 C CA . PRO B 1 178 ? 29.449 30.090 118.534 1.00 40.30 185 PRO B CA 1
ATOM 5221 C C . PRO B 1 178 ? 30.696 30.883 118.947 1.00 40.79 185 PRO B C 1
ATOM 5222 O O . PRO B 1 178 ? 30.880 32.064 118.623 1.00 40.12 185 PRO B O 1
ATOM 5226 N N . SER B 1 179 ? 31.573 30.199 119.691 1.00 40.19 186 SER B N 1
ATOM 5227 C CA . SER B 1 179 ? 32.799 30.846 120.162 1.00 45.64 186 SER B CA 1
ATOM 5228 C C . SER B 1 179 ? 33.825 31.024 119.043 1.00 46.19 186 SER B C 1
ATOM 5229 O O . SER B 1 179 ? 34.618 31.966 119.093 1.00 49.78 186 SER B O 1
ATOM 5232 N N . THR B 1 180 ? 33.890 30.093 118.093 1.00 44.08 187 THR B N 1
ATOM 5233 C CA . THR B 1 180 ? 34.939 30.090 117.078 1.00 47.73 187 THR B CA 1
ATOM 5234 C C . THR B 1 180 ? 34.372 29.720 115.721 1.00 48.84 187 THR B C 1
ATOM 5235 O O . THR B 1 180 ? 33.342 29.048 115.606 1.00 44.41 187 THR B O 1
ATOM 5239 N N . ASP B 1 181 ? 35.157 30.059 114.688 1.00 52.78 188 ASP B N 1
ATOM 5240 C CA . ASP B 1 181 ? 34.793 29.697 113.330 1.00 55.89 188 ASP B CA 1
ATOM 5241 C C . ASP B 1 181 ? 34.748 28.190 113.166 1.00 51.50 188 ASP B C 1
ATOM 5242 O O . ASP B 1 181 ? 33.884 27.667 112.459 1.00 52.00 188 ASP B O 1
ATOM 5247 N N . LYS B 1 182 ? 35.658 27.475 113.834 1.00 48.88 189 LYS B N 1
ATOM 5248 C CA . LYS B 1 182 ? 35.637 26.016 113.821 1.00 53.73 189 LYS B CA 1
ATOM 5249 C C . LYS B 1 182 ? 34.322 25.461 114.381 1.00 48.86 189 LYS B C 1
ATOM 5250 O O . LYS B 1 182 ? 33.713 24.566 113.779 1.00 43.85 189 LYS B O 1
ATOM 5256 N N . GLU B 1 183 ? 33.863 25.970 115.533 1.00 46.97 190 GLU B N 1
ATOM 5257 C CA . GLU B 1 183 ? 32.582 25.498 116.054 1.00 44.36 190 GLU B CA 1
ATOM 5258 C C . GLU B 1 183 ? 31.446 25.806 115.079 1.00 41.43 190 GLU B C 1
ATOM 5259 O O . GLU B 1 183 ? 30.602 24.939 114.806 1.00 42.06 190 GLU B O 1
ATOM 5265 N N . GLN B 1 184 ? 31.437 27.020 114.511 1.00 40.46 191 GLN B N 1
ATOM 5266 C CA . GLN B 1 184 ? 30.408 27.421 113.544 1.00 40.73 191 GLN B CA 1
ATOM 5267 C C . GLN B 1 184 ? 30.295 26.423 112.389 1.00 42.39 191 GLN B C 1
ATOM 5268 O O . GLN B 1 184 ? 29.196 25.957 112.047 1.00 41.67 191 GLN B O 1
ATOM 5274 N N . THR B 1 185 ? 31.421 26.110 111.756 1.00 42.06 192 THR B N 1
ATOM 5275 C CA . THR B 1 185 ? 31.358 25.226 110.597 1.00 49.55 192 THR B CA 1
ATOM 5276 C C . THR B 1 185 ? 31.150 23.772 111.005 1.00 48.72 192 THR B C 1
ATOM 5277 O O . THR B 1 185 ? 30.446 23.051 110.300 1.00 45.19 192 THR B O 1
ATOM 5281 N N . ASN B 1 186 ? 31.669 23.344 112.164 1.00 50.19 193 ASN B N 1
ATOM 5282 C CA . ASN B 1 186 ? 31.390 21.989 112.642 1.00 46.88 193 ASN B CA 1
ATOM 5283 C C . ASN B 1 186 ? 29.893 21.759 112.852 1.00 43.71 193 ASN B C 1
ATOM 5284 O O . ASN B 1 186 ? 29.385 20.665 112.582 1.00 42.38 193 ASN B O 1
ATOM 5289 N N . LEU B 1 187 ? 29.178 22.759 113.414 1.00 38.51 194 LEU B N 1
ATOM 5290 C CA . LEU B 1 187 ? 27.763 22.586 113.690 1.00 36.43 194 LEU B CA 1
ATOM 5291 C C . LEU B 1 187 ? 26.900 22.852 112.462 1.00 36.83 194 LEU B C 1
ATOM 5292 O O . LEU B 1 187 ? 25.907 22.135 112.247 1.00 38.98 194 LEU B O 1
ATOM 5297 N N . TYR B 1 188 ? 27.230 23.903 111.669 1.00 37.16 195 TYR B N 1
ATOM 5298 C CA . TYR B 1 188 ? 26.270 24.448 110.714 1.00 36.20 195 TYR B CA 1
ATOM 5299 C C . TYR B 1 188 ? 26.789 24.492 109.284 1.00 37.47 195 TYR B C 1
ATOM 5300 O O . TYR B 1 188 ? 26.062 24.986 108.418 1.00 42.37 195 TYR B O 1
ATOM 5309 N N . VAL B 1 189 ? 28.038 24.070 109.050 1.00 38.60 196 VAL B N 1
ATOM 5310 C CA . VAL B 1 189 ? 28.659 23.976 107.732 1.00 46.17 196 VAL B CA 1
ATOM 5311 C C . VAL B 1 189 ? 28.936 25.370 107.162 1.00 47.46 196 VAL B C 1
ATOM 5312 O O . VAL B 1 189 ? 30.092 25.731 106.922 1.00 44.86 196 VAL B O 1
ATOM 5316 N N . GLN B 1 190 ? 27.897 26.174 106.967 1.00 45.35 197 GLN B N 1
ATOM 5317 C CA . GLN B 1 190 ? 28.101 27.537 106.510 1.00 51.12 197 GLN B CA 1
ATOM 5318 C C . GLN B 1 190 ? 28.948 28.329 107.509 1.00 55.76 197 GLN B C 1
ATOM 5319 O O . GLN B 1 190 ? 28.728 28.263 108.731 1.00 49.00 197 GLN B O 1
ATOM 5325 N N . ALA B 1 191 ? 29.870 29.147 106.973 1.00 52.27 198 ALA B N 1
ATOM 5326 C CA . ALA B 1 191 ? 30.725 29.996 107.802 1.00 54.29 198 ALA B CA 1
ATOM 5327 C C . ALA B 1 191 ? 29.952 31.121 108.479 1.00 52.81 198 ALA B C 1
ATOM 5328 O O . ALA B 1 191 ? 30.429 31.691 109.469 1.00 53.72 198 ALA B O 1
ATOM 5330 N N . SER B 1 192 ? 28.771 31.460 107.981 1.00 49.06 199 SER B N 1
ATOM 5331 C CA . SER B 1 192 ? 27.918 32.389 108.688 1.00 56.57 199 SER B CA 1
ATOM 5332 C C . SER B 1 192 ? 26.479 31.987 108.432 1.00 55.42 199 SER B C 1
ATOM 5333 O O . SER B 1 192 ? 26.087 31.752 107.282 1.00 49.48 199 SER B O 1
ATOM 5336 N N . GLY B 1 193 ? 25.718 31.870 109.523 1.00 47.86 200 GLY B N 1
ATOM 5337 C CA . GLY B 1 193 ? 24.327 31.500 109.451 1.00 44.26 200 GLY B CA 1
ATOM 5338 C C . GLY B 1 193 ? 23.411 32.715 109.430 1.00 46.27 200 GLY B C 1
ATOM 5339 O O . GLY B 1 193 ? 23.823 33.867 109.249 1.00 44.72 200 GLY B O 1
ATOM 5340 N N . ARG B 1 194 ? 22.131 32.429 109.575 1.00 46.00 201 ARG B N 1
ATOM 5341 C CA . ARG B 1 194 ? 21.112 33.466 109.528 1.00 47.70 201 ARG B CA 1
ATOM 5342 C C . ARG B 1 194 ? 19.827 32.817 109.984 1.00 42.47 201 ARG B C 1
ATOM 5343 O O . ARG B 1 194 ? 19.510 31.703 109.547 1.00 39.26 201 ARG B O 1
ATOM 5351 N N . VAL B 1 195 ? 19.113 33.489 110.871 1.00 36.72 202 VAL B N 1
ATOM 5352 C CA . VAL B 1 195 ? 17.829 33.031 111.334 1.00 35.23 202 VAL B CA 1
ATOM 5353 C C . VAL B 1 195 ? 16.807 34.101 110.999 1.00 36.94 202 VAL B C 1
ATOM 5354 O O . VAL B 1 195 ? 16.964 35.264 111.392 1.00 37.57 202 VAL B O 1
ATOM 5358 N N . THR B 1 196 ? 15.800 33.729 110.225 1.00 35.77 203 THR B N 1
ATOM 5359 C CA . THR B 1 196 ? 14.674 34.593 109.925 1.00 39.81 203 THR B CA 1
ATOM 5360 C C . THR B 1 196 ? 13.404 33.929 110.391 1.00 37.70 203 THR B C 1
ATOM 5361 O O . THR B 1 196 ? 13.127 32.794 110.000 1.00 37.19 203 THR B O 1
ATOM 5365 N N . VAL B 1 197 ? 12.617 34.646 111.192 1.00 36.06 204 VAL B N 1
ATOM 5366 C CA . VAL B 1 197 ? 11.307 34.172 111.586 1.00 34.18 204 VAL B CA 1
ATOM 5367 C C . VAL B 1 197 ? 10.295 35.215 111.131 1.00 36.04 204 VAL B C 1
ATOM 5368 O O . VAL B 1 197 ? 10.352 36.383 111.534 1.00 35.13 204 VAL B O 1
ATOM 5372 N N . SER B 1 198 ? 9.328 34.776 110.365 1.00 34.88 205 SER B N 1
ATOM 5373 C CA . SER B 1 198 ? 8.379 35.670 109.763 1.00 35.97 205 SER B CA 1
ATOM 5374 C C . SER B 1 198 ? 6.954 35.258 110.063 1.00 37.20 205 SER B C 1
ATOM 5375 O O . SER B 1 198 ? 6.669 34.080 110.310 1.00 39.88 205 SER B O 1
ATOM 5378 N N . THR B 1 199 ? 6.079 36.273 110.083 1.00 35.29 206 THR B N 1
ATOM 5379 C CA . THR B 1 199 ? 4.644 36.122 109.929 1.00 37.14 206 THR B CA 1
ATOM 5380 C C . THR B 1 199 ? 4.255 37.010 108.787 1.00 40.17 206 THR B C 1
ATOM 5381 O O . THR B 1 199 ? 5.117 37.694 108.221 1.00 41.04 206 THR B O 1
ATOM 5385 N N . LYS B 1 200 ? 2.953 37.008 108.457 1.00 41.50 207 LYS B N 1
ATOM 5386 C CA . LYS B 1 200 ? 2.410 37.961 107.489 1.00 44.72 207 LYS B CA 1
ATOM 5387 C C . LYS B 1 200 ? 2.592 39.420 107.929 1.00 45.08 207 LYS B C 1
ATOM 5388 O O . LYS B 1 200 ? 2.598 40.306 107.089 1.00 49.47 207 LYS B O 1
ATOM 5394 N N . ARG B 1 201 ? 2.779 39.689 109.202 1.00 39.09 208 ARG B N 1
ATOM 5395 C CA . ARG B 1 201 ? 2.884 41.052 109.698 1.00 45.16 208 ARG B CA 1
ATOM 5396 C C . ARG B 1 201 ? 4.292 41.440 110.083 1.00 43.69 208 ARG B C 1
ATOM 5397 O O . ARG B 1 201 ? 4.519 42.609 110.384 1.00 45.32 208 ARG B O 1
ATOM 5405 N N . SER B 1 202 ? 5.215 40.485 110.200 1.00 37.87 209 SER B N 1
ATOM 5406 C CA . SER B 1 202 ? 6.449 40.788 110.902 1.00 39.87 209 SER B CA 1
ATOM 5407 C C . SER B 1 202 ? 7.577 39.954 110.314 1.00 40.03 209 SER B C 1
ATOM 5408 O O . SER B 1 202 ? 7.361 38.906 109.703 1.00 36.68 209 SER B O 1
ATOM 5411 N N . GLN B 1 203 ? 8.795 40.416 110.553 1.00 41.32 210 GLN B N 1
ATOM 5412 C CA . GLN B 1 203 ? 9.972 39.678 110.141 1.00 42.00 210 GLN B CA 1
ATOM 5413 C C . GLN B 1 203 ? 11.059 40.005 111.141 1.00 38.33 210 GLN B C 1
ATOM 5414 O O . GLN B 1 203 ? 11.248 41.168 111.492 1.00 39.06 210 GLN B O 1
ATOM 5420 N N . GLN B 1 204 ? 11.711 38.988 111.657 1.00 34.40 211 GLN B N 1
ATOM 5421 C CA . GLN B 1 204 ? 12.822 39.164 112.581 1.00 37.02 211 GLN B CA 1
ATOM 5422 C C . GLN B 1 204 ? 14.001 38.386 112.019 1.00 40.14 211 GLN B C 1
ATOM 5423 O O . GLN B 1 204 ? 13.986 37.146 112.030 1.00 39.49 211 GLN B O 1
ATOM 5429 N N . THR B 1 205 ? 15.034 39.095 111.572 1.00 38.50 212 THR B N 1
ATOM 5430 C CA . THR B 1 205 ? 16.208 38.443 111.001 1.00 42.45 212 THR B CA 1
ATOM 5431 C C . THR B 1 205 ? 17.436 38.719 111.842 1.00 39.87 212 THR B C 1
ATOM 5432 O O . THR B 1 205 ? 17.740 39.876 112.144 1.00 40.24 212 THR B O 1
ATOM 5436 N N . ILE B 1 206 ? 18.117 37.665 112.239 1.00 36.64 213 ILE B N 1
ATOM 5437 C CA . ILE B 1 206 ? 19.282 37.763 113.102 1.00 41.74 213 ILE B CA 1
ATOM 5438 C C . ILE B 1 206 ? 20.441 37.066 112.411 1.00 43.74 213 ILE B C 1
ATOM 5439 O O . ILE B 1 206 ? 20.314 35.917 111.979 1.00 41.12 213 ILE B O 1
ATOM 5444 N N . ILE B 1 207 ? 21.563 37.759 112.323 1.00 42.65 214 ILE B N 1
ATOM 5445 C CA . ILE B 1 207 ? 22.820 37.210 111.843 1.00 51.65 214 ILE B CA 1
ATOM 5446 C C . ILE B 1 207 ? 23.637 36.866 113.082 1.00 52.61 214 ILE B C 1
ATOM 5447 O O . ILE B 1 207 ? 23.869 37.747 113.917 1.00 51.63 214 ILE B O 1
ATOM 5452 N N . PRO B 1 208 ? 24.019 35.625 113.278 1.00 45.95 215 PRO B N 1
ATOM 5453 C CA . PRO B 1 208 ? 24.862 35.292 114.433 1.00 48.60 215 PRO B CA 1
ATOM 5454 C C . PRO B 1 208 ? 26.265 35.873 114.315 1.00 50.31 215 PRO B C 1
ATOM 5455 O O . PRO B 1 208 ? 26.811 36.032 113.220 1.00 49.26 215 PRO B O 1
ATOM 5459 N N . ASN B 1 209 ? 26.881 36.129 115.475 1.00 46.96 216 ASN B N 1
ATOM 5460 C CA . ASN B 1 209 ? 28.266 36.592 115.541 1.00 52.85 216 ASN B CA 1
ATOM 5461 C C . ASN B 1 209 ? 29.151 35.585 116.257 1.00 54.49 216 ASN B C 1
ATOM 5462 O O . ASN B 1 209 ? 28.940 35.278 117.431 1.00 61.39 216 ASN B O 1
ATOM 5467 N N . VAL B 1 210 ? 30.163 35.114 115.557 1.00 44.49 217 VAL B N 1
ATOM 5468 C CA . VAL B 1 210 ? 31.127 34.181 116.117 1.00 45.84 217 VAL B CA 1
ATOM 5469 C C . VAL B 1 210 ? 32.032 34.919 117.093 1.00 52.06 217 VAL B C 1
ATOM 5470 O O . VAL B 1 210 ? 32.560 35.997 116.779 1.00 53.49 217 VAL B O 1
ATOM 5474 N N . GLY B 1 211 ? 32.185 34.362 118.297 1.00 50.27 218 GLY B N 1
ATOM 5475 C CA . GLY B 1 211 ? 33.132 34.897 119.249 1.00 50.93 218 GLY B CA 1
ATOM 5476 C C . GLY B 1 211 ? 32.669 36.120 120.002 1.00 52.45 218 GLY B C 1
ATOM 5477 O O . GLY B 1 211 ? 33.475 36.735 120.698 1.00 61.05 218 GLY B O 1
ATOM 5478 N N . SER B 1 212 ? 31.410 36.517 119.872 1.00 49.96 219 SER B N 1
ATOM 5479 C CA . SER B 1 212 ? 30.902 37.747 120.473 1.00 50.18 219 SER B CA 1
ATOM 5480 C C . SER B 1 212 ? 30.444 37.583 121.934 1.00 49.67 219 SER B C 1
ATOM 5481 O O . SER B 1 212 ? 29.992 38.563 122.539 1.00 46.98 219 SER B O 1
ATOM 5484 N N . ARG B 1 213 ? 30.488 36.341 122.507 1.00 47.28 220 ARG B N 1
ATOM 5485 C CA . ARG B 1 213 ? 29.902 36.188 123.844 1.00 43.62 220 ARG B CA 1
ATOM 5486 C C . ARG B 1 213 ? 30.984 35.999 124.908 1.00 41.24 220 ARG B C 1
ATOM 5487 O O . ARG B 1 213 ? 31.974 35.304 124.675 1.00 40.40 220 ARG B O 1
ATOM 5495 N N . PRO B 1 214 ? 30.827 36.603 126.083 1.00 45.30 221 PRO B N 1
ATOM 5496 C CA . PRO B 1 214 ? 31.844 36.435 127.125 1.00 51.51 221 PRO B CA 1
ATOM 5497 C C . PRO B 1 214 ? 31.751 35.049 127.732 1.00 49.89 221 PRO B C 1
ATOM 5498 O O . PRO B 1 214 ? 30.714 34.384 127.680 1.00 50.64 221 PRO B O 1
ATOM 5502 N N . TRP B 1 215 ? 32.857 34.635 128.328 1.00 47.83 222 TRP B N 1
ATOM 5503 C CA . TRP B 1 215 ? 32.933 33.327 128.973 1.00 48.58 222 TRP B CA 1
ATOM 5504 C C . TRP B 1 215 ? 31.983 33.251 130.169 1.00 46.58 222 TRP B C 1
ATOM 5505 O O . TRP B 1 215 ? 32.057 34.069 131.094 1.00 46.71 222 TRP B O 1
ATOM 5516 N N . VAL B 1 216 ? 31.082 32.266 130.140 1.00 47.56 223 VAL B N 1
ATOM 5517 C CA . VAL B 1 216 ? 30.058 32.070 131.168 1.00 48.58 223 VAL B CA 1
ATOM 5518 C C . VAL B 1 216 ? 29.929 30.571 131.371 1.00 51.30 223 VAL B C 1
ATOM 5519 O O . VAL B 1 216 ? 29.680 29.840 130.404 1.00 46.91 223 VAL B O 1
ATOM 5523 N N . ARG B 1 217 ? 30.128 30.104 132.607 1.00 54.90 224 ARG B N 1
ATOM 5524 C CA . ARG B 1 217 ? 29.961 28.678 132.957 1.00 55.29 224 ARG B CA 1
ATOM 5525 C C . ARG B 1 217 ? 30.641 27.724 131.961 1.00 57.79 224 ARG B C 1
ATOM 5526 O O . ARG B 1 217 ? 30.049 26.745 131.499 1.00 62.52 224 ARG B O 1
ATOM 5534 N N . GLY B 1 218 ? 31.896 28.035 131.599 1.00 52.55 225 GLY B N 1
ATOM 5535 C CA . GLY B 1 218 ? 32.736 27.133 130.816 1.00 50.70 225 GLY B CA 1
ATOM 5536 C C . GLY B 1 218 ? 32.713 27.375 129.315 1.00 52.60 225 GLY B C 1
ATOM 5537 O O . GLY B 1 218 ? 33.529 26.792 128.596 1.00 52.78 225 GLY B O 1
ATOM 5538 N N . LEU B 1 219 ? 31.828 28.257 128.832 1.00 50.52 226 LEU B N 1
ATOM 5539 C CA . LEU B 1 219 ? 31.609 28.476 127.405 1.00 48.97 226 LEU B CA 1
ATOM 5540 C C . LEU B 1 219 ? 31.724 29.960 127.069 1.00 44.78 226 LEU B C 1
ATOM 5541 O O . LEU B 1 219 ? 31.182 30.794 127.786 1.00 42.89 226 LEU B O 1
ATOM 5546 N N . SER B 1 220 ? 32.401 30.269 125.965 1.00 45.16 227 SER B N 1
ATOM 5547 C CA . SER B 1 220 ? 32.443 31.603 125.357 1.00 48.40 227 SER B CA 1
ATOM 5548 C C . SER B 1 220 ? 31.501 31.689 124.179 1.00 48.33 227 SER B C 1
ATOM 5549 O O . SER B 1 220 ? 31.891 32.087 123.076 1.00 54.10 227 SER B O 1
ATOM 5552 N N . SER B 1 221 ? 30.300 31.188 124.367 1.00 42.22 228 SER B N 1
ATOM 5553 C CA . SER B 1 221 ? 29.257 31.112 123.353 1.00 39.06 228 SER B CA 1
ATOM 5554 C C . SER B 1 221 ? 27.950 31.313 124.097 1.00 37.73 228 SER B C 1
ATOM 5555 O O . SER B 1 221 ? 27.925 31.340 125.319 1.00 39.49 228 SER B O 1
ATOM 5558 N N . GLY B 1 222 ? 26.873 31.525 123.363 1.00 36.11 229 GLY B N 1
ATOM 5559 C CA . GLY B 1 222 ? 25.608 31.848 124.003 1.00 33.86 229 GLY B CA 1
ATOM 5560 C C . GLY B 1 222 ? 24.543 31.841 122.937 1.00 34.76 229 GLY B C 1
ATOM 5561 O O . GLY B 1 222 ? 24.838 31.766 121.734 1.00 31.90 229 GLY B O 1
ATOM 5562 N N . ILE B 1 223 ? 23.311 31.858 123.392 1.00 32.41 230 ILE B N 1
ATOM 5563 C CA . ILE B 1 223 ? 22.177 32.008 122.499 1.00 34.39 230 ILE B CA 1
ATOM 5564 C C . ILE B 1 223 ? 21.442 33.289 122.835 1.00 32.86 230 ILE B C 1
ATOM 5565 O O . ILE B 1 223 ? 21.301 33.706 123.996 1.00 32.70 230 ILE B O 1
ATOM 5570 N N . SER B 1 224 ? 20.925 33.896 121.802 1.00 30.37 231 SER B N 1
ATOM 5571 C CA . SER B 1 224 ? 20.060 35.037 121.967 1.00 32.69 231 SER B CA 1
ATOM 5572 C C . SER B 1 224 ? 18.631 34.602 121.731 1.00 29.95 231 SER B C 1
ATOM 5573 O O . SER B 1 224 ? 18.345 33.897 120.766 1.00 30.31 231 SER B O 1
ATOM 5576 N N . ILE B 1 225 ? 17.721 35.060 122.602 1.00 27.95 232 ILE B N 1
ATOM 5577 C CA . ILE B 1 225 ? 16.357 34.579 122.619 1.00 27.90 232 ILE B CA 1
ATOM 5578 C C . ILE B 1 225 ? 15.453 35.648 122.016 1.00 27.64 232 ILE B C 1
ATOM 5579 O O . ILE B 1 225 ? 15.551 36.838 122.361 1.00 28.39 232 ILE B O 1
ATOM 5584 N N . TYR B 1 226 ? 14.530 35.213 121.164 1.00 27.46 233 TYR B N 1
ATOM 5585 C CA . TYR B 1 226 ? 13.565 36.093 120.503 1.00 25.10 233 TYR B CA 1
ATOM 5586 C C . TYR B 1 226 ? 12.202 35.465 120.617 1.00 25.90 233 TYR B C 1
ATOM 5587 O O . TYR B 1 226 ? 12.071 34.285 120.957 1.00 27.25 233 TYR B O 1
ATOM 5596 N N . TRP B 1 227 ? 11.170 36.257 120.316 1.00 25.60 234 TRP B N 1
ATOM 5597 C CA . TRP B 1 227 ? 9.844 35.696 120.427 1.00 27.54 234 TRP B CA 1
ATOM 5598 C C . TRP B 1 227 ? 8.985 36.252 119.306 1.00 25.84 234 TRP B C 1
ATOM 5599 O O . TRP B 1 227 ? 9.221 37.340 118.795 1.00 29.54 234 TRP B O 1
ATOM 5610 N N . THR B 1 228 ? 7.951 35.503 118.972 1.00 28.32 235 THR B N 1
ATOM 5611 C CA . THR B 1 228 ? 7.057 35.826 117.873 1.00 32.64 235 THR B CA 1
ATOM 5612 C C . THR B 1 228 ? 5.677 35.369 118.276 1.00 33.42 235 THR B C 1
ATOM 5613 O O . THR B 1 228 ? 5.507 34.200 118.655 1.00 29.45 235 THR B O 1
ATOM 5617 N N . ILE B 1 229 ? 4.699 36.247 118.141 1.00 31.45 236 ILE B N 1
ATOM 5618 C CA . ILE B 1 229 ? 3.318 35.894 118.424 1.00 32.84 236 ILE B CA 1
ATOM 5619 C C . ILE B 1 229 ? 2.590 35.786 117.108 1.00 34.09 236 ILE B C 1
ATOM 5620 O O . ILE B 1 229 ? 2.666 36.696 116.279 1.00 35.12 236 ILE B O 1
ATOM 5625 N N . VAL B 1 230 ? 1.917 34.660 116.893 1.00 29.69 237 VAL B N 1
ATOM 5626 C CA . VAL B 1 230 ? 1.209 34.380 115.656 1.00 30.20 237 VAL B CA 1
ATOM 5627 C C . VAL B 1 230 ? -0.271 34.424 115.951 1.00 33.62 237 VAL B C 1
ATOM 5628 O O . VAL B 1 230 ? -0.783 33.607 116.750 1.00 33.19 237 VAL B O 1
ATOM 5632 N N . LYS B 1 231 ? -0.959 35.337 115.293 1.00 34.10 238 LYS B N 1
ATOM 5633 C CA . LYS B 1 231 ? -2.397 35.518 115.482 1.00 38.55 238 LYS B CA 1
ATOM 5634 C C . LYS B 1 231 ? -3.164 34.447 114.689 1.00 35.23 238 LYS B C 1
ATOM 5635 O O . LYS B 1 231 ? -2.652 33.899 113.698 1.00 36.25 238 LYS B O 1
ATOM 5641 N N . PRO B 1 232 ? -4.426 34.185 115.066 1.00 38.12 239 PRO B N 1
ATOM 5642 C CA . PRO B 1 232 ? -5.255 33.266 114.274 1.00 42.03 239 PRO B CA 1
ATOM 5643 C C . PRO B 1 232 ? -5.288 33.695 112.807 1.00 45.01 239 PRO B C 1
ATOM 5644 O O . PRO B 1 232 ? -5.409 34.885 112.485 1.00 47.93 239 PRO B O 1
ATOM 5648 N N . GLY B 1 233 ? -5.186 32.714 111.932 1.00 45.34 240 GLY B N 1
ATOM 5649 C CA . GLY B 1 233 ? -5.082 32.928 110.494 1.00 48.00 240 GLY B CA 1
ATOM 5650 C C . GLY B 1 233 ? -3.705 33.302 109.990 1.00 47.66 240 GLY B C 1
ATOM 5651 O O . GLY B 1 233 ? -3.502 33.369 108.778 1.00 47.50 240 GLY B O 1
ATOM 5652 N N . ASP B 1 234 ? -2.762 33.621 110.859 1.00 44.61 241 ASP B N 1
ATOM 5653 C CA . ASP B 1 234 ? -1.423 33.916 110.396 1.00 40.73 241 ASP B CA 1
ATOM 5654 C C . ASP B 1 234 ? -0.607 32.620 110.401 1.00 43.19 241 ASP B C 1
ATOM 5655 O O . ASP B 1 234 ? -1.112 31.515 110.666 1.00 42.65 241 ASP B O 1
ATOM 5660 N N . ILE B 1 235 ? 0.677 32.736 110.103 1.00 39.33 242 ILE B N 1
ATOM 5661 C CA . ILE B 1 235 ? 1.514 31.571 109.925 1.00 39.67 242 ILE B CA 1
ATOM 5662 C C . ILE B 1 235 ? 2.886 31.906 110.475 1.00 38.26 242 ILE B C 1
ATOM 5663 O O . ILE B 1 235 ? 3.313 33.059 110.409 1.00 42.63 242 ILE B O 1
ATOM 5668 N N . LEU B 1 236 ? 3.535 30.935 111.111 1.00 37.28 243 LEU B N 1
ATOM 5669 C CA . LEU B 1 236 ? 4.943 31.055 111.458 1.00 30.52 243 LEU B CA 1
ATOM 5670 C C . LEU B 1 236 ? 5.727 30.525 110.276 1.00 33.96 243 LEU B C 1
ATOM 5671 O O . LEU B 1 236 ? 5.414 29.451 109.753 1.00 38.94 243 LEU B O 1
ATOM 5676 N N . LEU B 1 237 ? 6.708 31.298 109.824 1.00 31.57 244 LEU B N 1
ATOM 5677 C CA . LEU B 1 237 ? 7.620 30.854 108.773 1.00 32.43 244 LEU B CA 1
ATOM 5678 C C . LEU B 1 237 ? 9.029 30.993 109.346 1.00 36.55 244 LEU B C 1
ATOM 5679 O O . LEU B 1 237 ? 9.416 32.076 109.812 1.00 36.02 244 LEU B O 1
ATOM 5684 N N . ILE B 1 238 ? 9.792 29.908 109.316 1.00 33.22 245 ILE B N 1
ATOM 5685 C CA . ILE B 1 238 ? 11.161 29.888 109.804 1.00 32.91 245 ILE B CA 1
ATOM 5686 C C . ILE B 1 238 ? 12.081 29.552 108.636 1.00 39.09 245 ILE B C 1
ATOM 5687 O O . ILE B 1 238 ? 11.883 28.540 107.939 1.00 37.45 245 ILE B O 1
ATOM 5692 N N . ASN B 1 239 ? 13.088 30.393 108.436 1.00 36.98 246 ASN B N 1
ATOM 5693 C CA . ASN B 1 239 ? 14.015 30.229 107.320 1.00 41.92 246 ASN B CA 1
ATOM 5694 C C . ASN B 1 239 ? 15.410 30.432 107.881 1.00 40.25 246 ASN B C 1
ATOM 5695 O O . ASN B 1 239 ? 15.702 31.476 108.472 1.00 39.21 246 ASN B O 1
ATOM 5700 N N . SER B 1 240 ? 16.266 29.439 107.709 1.00 37.50 247 SER B N 1
ATOM 5701 C CA . SER B 1 240 ? 17.587 29.468 108.306 1.00 39.43 247 SER B CA 1
ATOM 5702 C C . SER B 1 240 ? 18.534 28.596 107.498 1.00 43.79 247 SER B C 1
ATOM 5703 O O . SER B 1 240 ? 18.140 27.517 107.047 1.00 42.18 247 SER B O 1
ATOM 5706 N N . ASN B 1 241 ? 19.776 29.050 107.336 1.00 38.28 248 ASN B N 1
ATOM 5707 C CA . ASN B 1 241 ? 20.828 28.172 106.858 1.00 42.96 248 ASN B CA 1
ATOM 5708 C C . ASN B 1 241 ? 21.910 28.023 107.914 1.00 40.19 248 ASN B C 1
ATOM 5709 O O . ASN B 1 241 ? 23.069 27.794 107.576 1.00 42.20 248 ASN B O 1
ATOM 5714 N N . GLY B 1 242 ? 21.551 28.195 109.184 1.00 36.35 249 GLY B N 1
ATOM 5715 C CA . GLY B 1 242 ? 22.433 27.815 110.267 1.00 37.26 249 GLY B CA 1
ATOM 5716 C C . GLY B 1 242 ? 22.145 28.650 111.504 1.00 33.54 249 GLY B C 1
ATOM 5717 O O . GLY B 1 242 ? 21.649 29.779 111.427 1.00 37.64 249 GLY B O 1
ATOM 5718 N N . ASN B 1 243 ? 22.445 28.058 112.673 1.00 32.41 250 ASN B N 1
ATOM 5719 C CA . ASN B 1 243 ? 22.446 28.722 113.972 1.00 31.66 250 ASN B CA 1
ATOM 5720 C C . ASN B 1 243 ? 21.042 28.867 114.558 1.00 36.18 250 ASN B C 1
ATOM 5721 O O . ASN B 1 243 ? 20.855 29.544 115.589 1.00 32.79 250 ASN B O 1
ATOM 5726 N N . LEU B 1 244 ? 20.039 28.249 113.953 1.00 34.49 251 LEU B N 1
ATOM 5727 C CA . LEU B 1 244 ? 18.690 28.305 114.474 1.00 33.73 251 LEU B CA 1
ATOM 5728 C C . LEU B 1 244 ? 18.506 27.417 115.743 1.00 30.16 251 LEU B C 1
ATOM 5729 O O . LEU B 1 244 ? 18.807 26.217 115.735 1.00 29.63 251 LEU B O 1
ATOM 5734 N N . ILE B 1 245 ? 18.022 28.037 116.817 1.00 28.80 252 ILE B N 1
ATOM 5735 C CA . ILE B 1 245 ? 17.515 27.323 118.011 1.00 30.52 252 ILE B CA 1
ATOM 5736 C C . ILE B 1 245 ? 16.004 27.361 117.853 1.00 26.87 252 ILE B C 1
ATOM 5737 O O . ILE B 1 245 ? 15.376 28.397 118.058 1.00 27.35 252 ILE B O 1
ATOM 5742 N N . ALA B 1 246 ? 15.420 26.251 117.450 1.00 29.18 253 ALA B N 1
ATOM 5743 C CA . ALA B 1 246 ? 14.022 26.238 117.012 1.00 31.97 253 ALA B CA 1
ATOM 5744 C C . ALA B 1 246 ? 13.039 26.061 118.193 1.00 28.87 253 ALA B C 1
ATOM 5745 O O . ALA B 1 246 ? 13.370 25.414 119.190 1.00 27.21 253 ALA B O 1
ATOM 5747 N N . PRO B 1 247 ? 11.796 26.551 118.049 1.00 30.06 254 PRO B N 1
ATOM 5748 C CA . PRO B 1 247 ? 10.735 26.206 119.014 1.00 31.31 254 PRO B CA 1
ATOM 5749 C C . PRO B 1 247 ? 10.296 24.759 118.830 1.00 34.86 254 PRO B C 1
ATOM 5750 O O . PRO B 1 247 ? 10.458 24.171 117.766 1.00 32.95 254 PRO B O 1
ATOM 5754 N N . ARG B 1 248 ? 9.780 24.160 119.905 1.00 33.43 255 ARG B N 1
ATOM 5755 C CA . ARG B 1 248 ? 9.176 22.823 119.833 1.00 32.87 255 ARG B CA 1
ATOM 5756 C C . ARG B 1 248 ? 7.648 22.871 119.708 1.00 31.59 255 ARG B C 1
ATOM 5757 O O . ARG B 1 248 ? 6.987 21.829 119.562 1.00 32.08 255 ARG B O 1
ATOM 5765 N N . GLY B 1 249 ? 7.092 24.058 119.718 1.00 29.36 256 GLY B N 1
ATOM 5766 C CA . GLY B 1 249 ? 5.668 24.320 119.707 1.00 31.54 256 GLY B CA 1
ATOM 5767 C C . GLY B 1 249 ? 5.456 25.707 120.277 1.00 29.76 256 GLY B C 1
ATOM 5768 O O . GLY B 1 249 ? 6.349 26.559 120.197 1.00 31.99 256 GLY B O 1
ATOM 5769 N N . TYR B 1 250 ? 4.263 25.927 120.861 1.00 28.73 257 TYR B N 1
ATOM 5770 C CA . TYR B 1 250 ? 3.884 27.282 121.264 1.00 27.71 257 TYR B CA 1
ATOM 5771 C C . TYR B 1 250 ? 3.367 27.283 122.691 1.00 28.84 257 TYR B C 1
ATOM 5772 O O . TYR B 1 250 ? 2.919 26.262 123.195 1.00 29.72 257 TYR B O 1
ATOM 5781 N N . PHE B 1 251 ? 3.452 28.434 123.317 1.00 28.57 258 PHE B N 1
ATOM 5782 C CA . PHE B 1 251 ? 2.760 28.711 124.574 1.00 28.15 258 PHE B CA 1
ATOM 5783 C C . PHE B 1 251 ? 1.432 29.324 124.241 1.00 31.35 258 PHE B C 1
ATOM 5784 O O . PHE B 1 251 ? 1.339 30.199 123.377 1.00 28.41 258 PHE B O 1
ATOM 5792 N N . LYS B 1 252 ? 0.399 28.858 124.919 1.00 31.67 259 LYS B N 1
ATOM 5793 C CA . LYS B 1 252 ? -0.921 29.443 124.748 1.00 40.46 259 LYS B CA 1
ATOM 5794 C C . LYS B 1 252 ? -0.981 30.765 125.499 1.00 41.37 259 LYS B C 1
ATOM 5795 O O . LYS B 1 252 ? -0.684 30.822 126.683 1.00 48.06 259 LYS B O 1
ATOM 5801 N N . ILE B 1 253 ? -1.339 31.839 124.813 1.00 37.36 260 ILE B N 1
ATOM 5802 C CA . ILE B 1 253 ? -1.460 33.138 125.462 1.00 36.68 260 ILE B CA 1
ATOM 5803 C C . ILE B 1 253 ? -2.877 33.269 125.982 1.00 32.06 260 ILE B C 1
ATOM 5804 O O . ILE B 1 253 ? -3.839 32.994 125.248 1.00 35.75 260 ILE B O 1
ATOM 5809 N N . ARG B 1 254 ? -3.010 33.652 127.247 1.00 30.66 261 ARG B N 1
ATOM 5810 C CA . ARG B 1 254 ? -4.304 33.939 127.820 1.00 31.20 261 ARG B CA 1
ATOM 5811 C C . ARG B 1 254 ? -4.335 35.393 128.232 1.00 33.17 261 ARG B C 1
ATOM 5812 O O . ARG B 1 254 ? -3.295 36.029 128.388 1.00 32.56 261 ARG B O 1
ATOM 5820 N N . THR B 1 255 ? -5.542 35.908 128.456 1.00 37.85 262 THR B N 1
ATOM 5821 C CA . THR B 1 255 ? -5.700 37.204 129.086 1.00 38.60 262 THR B CA 1
ATOM 5822 C C . THR B 1 255 ? -6.405 37.000 130.407 1.00 38.81 262 THR B C 1
ATOM 5823 O O . THR B 1 255 ? -7.238 36.103 130.532 1.00 42.44 262 THR B O 1
ATOM 5827 N N . GLY B 1 256 ? -6.051 37.820 131.393 1.00 33.88 263 GLY B N 1
ATOM 5828 C CA . GLY B 1 256 ? -6.699 37.704 132.692 1.00 36.44 263 GLY B CA 1
ATOM 5829 C C . GLY B 1 256 ? -5.936 38.484 133.749 1.00 38.48 263 GLY B C 1
ATOM 5830 O O . GLY B 1 256 ? -5.205 39.434 133.438 1.00 44.56 263 GLY B O 1
ATOM 5831 N N . LYS B 1 257 ? -6.018 37.990 134.975 1.00 35.42 264 LYS B N 1
ATOM 5832 C CA . LYS B 1 257 ? -5.554 38.746 136.137 1.00 34.93 264 LYS B CA 1
ATOM 5833 C C . LYS B 1 257 ? -4.112 38.438 136.515 1.00 32.29 264 LYS B C 1
ATOM 5834 O O . LYS B 1 257 ? -3.664 38.899 137.552 1.00 30.31 264 LYS B O 1
ATOM 5840 N N . SER B 1 258 ? -3.333 37.739 135.661 1.00 28.31 265 SER B N 1
ATOM 5841 C CA . SER B 1 258 ? -2.048 37.300 136.218 1.00 24.85 265 SER B CA 1
ATOM 5842 C C . SER B 1 258 ? -0.980 38.399 136.149 1.00 23.97 265 SER B C 1
ATOM 5843 O O . SER B 1 258 ? -1.034 39.295 135.313 1.00 23.73 265 SER B O 1
ATOM 5846 N N . SER B 1 259 ? 0.037 38.282 137.020 1.00 21.83 266 SER B N 1
ATOM 5847 C CA . SER B 1 259 ? 1.137 39.231 136.994 1.00 22.86 266 SER B CA 1
ATOM 5848 C C . SER B 1 259 ? 2.339 38.539 137.606 1.00 21.17 266 SER B C 1
ATOM 5849 O O . SER B 1 259 ? 2.296 37.342 137.912 1.00 22.69 266 SER B O 1
ATOM 5852 N N . ILE B 1 260 ? 3.358 39.332 137.888 1.00 21.07 267 ILE B N 1
ATOM 5853 C CA . ILE B 1 260 ? 4.583 38.843 138.490 1.00 22.92 267 ILE B CA 1
ATOM 5854 C C . ILE B 1 260 ? 5.060 39.904 139.456 1.00 23.91 267 ILE B C 1
ATOM 5855 O O . ILE B 1 260 ? 4.848 41.085 139.221 1.00 23.26 267 ILE B O 1
ATOM 5860 N N . MET B 1 261 ? 5.767 39.480 140.506 1.00 25.32 268 MET B N 1
ATOM 5861 C CA . MET B 1 261 ? 6.294 40.434 141.453 1.00 20.91 268 MET B CA 1
ATOM 5862 C C . MET B 1 261 ? 7.653 39.920 141.919 1.00 21.82 268 MET B C 1
ATOM 5863 O O . MET B 1 261 ? 7.816 38.720 142.115 1.00 26.94 268 MET B O 1
ATOM 5868 N N . ARG B 1 262 ? 8.594 40.834 142.175 1.00 22.45 269 ARG B N 1
ATOM 5869 C CA . ARG B 1 262 ? 9.880 40.500 142.809 1.00 21.70 269 ARG B CA 1
ATOM 5870 C C . ARG B 1 262 ? 9.708 40.640 144.316 1.00 25.54 269 ARG B C 1
ATOM 5871 O O . ARG B 1 262 ? 9.296 41.715 144.806 1.00 27.39 269 ARG B O 1
ATOM 5879 N N . SER B 1 263 ? 9.997 39.578 145.033 1.00 29.07 270 SER B N 1
ATOM 5880 C CA . SER B 1 263 ? 9.863 39.634 146.496 1.00 31.57 270 SER B CA 1
ATOM 5881 C C . SER B 1 263 ? 10.684 38.530 147.113 1.00 30.51 270 SER B C 1
ATOM 5882 O O . SER B 1 263 ? 10.700 37.418 146.602 1.00 32.02 270 SER B O 1
ATOM 5885 N N . ASP B 1 264 ? 11.293 38.810 148.260 1.00 32.49 271 ASP B N 1
ATOM 5886 C CA . ASP B 1 264 ? 11.877 37.726 149.039 1.00 36.19 271 ASP B CA 1
ATOM 5887 C C . ASP B 1 264 ? 11.010 37.350 150.256 1.00 36.30 271 ASP B C 1
ATOM 5888 O O . ASP B 1 264 ? 11.473 36.607 151.135 1.00 33.38 271 ASP B O 1
ATOM 5893 N N . ALA B 1 265 ? 9.752 37.790 150.279 1.00 32.54 272 ALA B N 1
ATOM 5894 C CA . ALA B 1 265 ? 8.902 37.469 151.455 1.00 34.74 272 ALA B CA 1
ATOM 5895 C C . ALA B 1 265 ? 8.441 36.006 151.428 1.00 40.44 272 ALA B C 1
ATOM 5896 O O . ALA B 1 265 ? 8.038 35.486 150.372 1.00 35.51 272 ALA B O 1
ATOM 5898 N N . PRO B 1 266 ? 8.435 35.334 152.578 1.00 41.21 273 PRO B N 1
ATOM 5899 C CA . PRO B 1 266 ? 7.894 33.972 152.623 1.00 39.41 273 PRO B CA 1
ATOM 5900 C C . PRO B 1 266 ? 6.388 33.957 152.355 1.00 35.85 273 PRO B C 1
ATOM 5901 O O . PRO B 1 266 ? 5.675 34.934 152.600 1.00 38.43 273 PRO B O 1
ATOM 5905 N N . ILE B 1 267 ? 5.942 32.845 151.781 1.00 33.49 274 ILE B N 1
ATOM 5906 C CA . ILE B 1 267 ? 4.548 32.515 151.499 1.00 40.24 274 ILE B CA 1
ATOM 5907 C C . ILE B 1 267 ? 4.003 31.799 152.722 1.00 44.69 274 ILE B C 1
ATOM 5908 O O . ILE B 1 267 ? 4.644 30.891 153.240 1.00 47.51 274 ILE B O 1
ATOM 5913 N N . GLY B 1 268 ? 2.821 32.181 153.175 1.00 44.40 275 GLY B N 1
ATOM 5914 C CA . GLY B 1 268 ? 2.238 31.581 154.355 1.00 46.14 275 GLY B CA 1
ATOM 5915 C C . GLY B 1 268 ? 0.799 31.190 154.092 1.00 52.41 275 GLY B C 1
ATOM 5916 O O . GLY B 1 268 ? 0.178 31.631 153.126 1.00 47.03 275 GLY B O 1
ATOM 5917 N N . THR B 1 269 ? 0.266 30.398 155.020 1.00 56.12 276 THR B N 1
ATOM 5918 C CA . THR B 1 269 ? -1.112 29.938 155.006 1.00 56.32 276 THR B CA 1
ATOM 5919 C C . THR B 1 269 ? -1.938 31.019 155.694 1.00 58.85 276 THR B C 1
ATOM 5920 O O . THR B 1 269 ? -1.938 31.132 156.928 1.00 56.06 276 THR B O 1
ATOM 5924 N N . CYS B 1 270 ? -2.653 31.805 154.909 1.00 53.70 277 CYS B N 1
ATOM 5925 C CA . CYS B 1 270 ? -3.504 32.896 155.382 1.00 60.09 277 CYS B CA 1
ATOM 5926 C C . CYS B 1 270 ? -4.233 33.410 154.146 1.00 57.21 277 CYS B C 1
ATOM 5927 O O . CYS B 1 270 ? -3.985 32.948 153.016 1.00 46.41 277 CYS B O 1
ATOM 5930 N N . SER B 1 271 ? -5.126 34.386 154.359 1.00 52.01 278 SER B N 1
ATOM 5931 C CA . SER B 1 271 ? -5.935 34.887 153.258 1.00 53.26 278 SER B CA 1
ATOM 5932 C C . SER B 1 271 ? -5.837 36.408 153.209 1.00 47.69 278 SER B C 1
ATOM 5933 O O . SER B 1 271 ? -6.137 37.095 154.195 1.00 42.91 278 SER B O 1
ATOM 5936 N N . SER B 1 272 ? -5.472 36.959 152.049 1.00 39.67 279 SER B N 1
ATOM 5937 C CA . SER B 1 272 ? -5.408 38.410 151.941 1.00 39.23 279 SER B CA 1
ATOM 5938 C C . SER B 1 272 ? -5.530 38.819 150.482 1.00 36.69 279 SER B C 1
ATOM 5939 O O . SER B 1 272 ? -4.797 38.309 149.626 1.00 35.75 279 SER B O 1
ATOM 5942 N N . GLU B 1 273 ? -6.438 39.759 150.223 1.00 33.87 280 GLU B N 1
ATOM 5943 C CA . GLU B 1 273 ? -6.662 40.265 148.874 1.00 35.12 280 GLU B CA 1
ATOM 5944 C C . GLU B 1 273 ? -5.482 41.078 148.350 1.00 33.71 280 GLU B C 1
ATOM 5945 O O . GLU B 1 273 ? -5.238 41.093 147.133 1.00 33.29 280 GLU B O 1
ATOM 5951 N N . CYS B 1 274 ? -4.734 41.751 149.214 1.00 32.46 281 CYS B N 1
ATOM 5952 C CA . CYS B 1 274 ? -3.709 42.689 148.756 1.00 32.66 281 CYS B CA 1
ATOM 5953 C C . CYS B 1 274 ? -2.313 42.126 149.008 1.00 31.41 281 CYS B C 1
ATOM 5954 O O . CYS B 1 274 ? -2.022 41.681 150.112 1.00 34.14 281 CYS B O 1
ATOM 5957 N N . ILE B 1 275 ? -1.456 42.096 147.977 1.00 27.66 282 ILE B N 1
ATOM 5958 C CA . ILE B 1 275 ? -0.086 41.612 148.106 1.00 25.71 282 ILE B CA 1
ATOM 5959 C C . ILE B 1 275 ? 0.861 42.747 147.779 1.00 27.43 282 ILE B C 1
ATOM 5960 O O . ILE B 1 275 ? 0.691 43.426 146.756 1.00 28.86 282 ILE B O 1
ATOM 5965 N N . THR B 1 276 ? 1.924 42.885 148.560 1.00 26.74 283 THR B N 1
ATOM 5966 C CA . THR B 1 276 ? 3.044 43.754 148.215 1.00 27.06 283 THR B CA 1
ATOM 5967 C C . THR B 1 276 ? 4.332 42.941 148.304 1.00 31.20 283 THR B C 1
ATOM 5968 O O . THR B 1 276 ? 4.351 41.868 148.903 1.00 30.95 283 THR B O 1
ATOM 5972 N N . PRO B 1 277 ? 5.451 43.454 147.779 1.00 29.52 284 PRO B N 1
ATOM 5973 C CA . PRO B 1 277 ? 6.732 42.736 147.950 1.00 28.97 284 PRO B CA 1
ATOM 5974 C C . PRO B 1 277 ? 7.152 42.573 149.399 1.00 29.96 284 PRO B C 1
ATOM 5975 O O . PRO B 1 277 ? 7.986 41.690 149.713 1.00 30.90 284 PRO B O 1
ATOM 5979 N N . ASN B 1 278 ? 6.653 43.434 150.278 1.00 29.59 285 ASN B N 1
ATOM 5980 C CA . ASN B 1 278 ? 6.905 43.339 151.704 1.00 30.85 285 ASN B CA 1
ATOM 5981 C C . ASN B 1 278 ? 6.070 42.263 152.373 1.00 38.25 285 ASN B C 1
ATOM 5982 O O . ASN B 1 278 ? 6.329 41.947 153.533 1.00 41.43 285 ASN B O 1
ATOM 5987 N N . GLY B 1 279 ? 5.060 41.731 151.696 1.00 34.04 286 GLY B N 1
ATOM 5988 C CA . GLY B 1 279 ? 4.083 40.841 152.296 1.00 35.93 286 GLY B CA 1
ATOM 5989 C C . GLY B 1 279 ? 2.684 41.362 152.035 1.00 35.35 286 GLY B C 1
ATOM 5990 O O . GLY B 1 279 ? 2.482 42.461 151.522 1.00 32.53 286 GLY B O 1
ATOM 5991 N N . SER B 1 280 ? 1.715 40.511 152.340 1.00 33.90 287 SER B N 1
ATOM 5992 C CA . SER B 1 280 ? 0.326 40.916 152.181 1.00 34.68 287 SER B CA 1
ATOM 5993 C C . SER B 1 280 ? 0.007 42.035 153.182 1.00 31.19 287 SER B C 1
ATOM 5994 O O . SER B 1 280 ? 0.625 42.137 154.251 1.00 30.50 287 SER B O 1
ATOM 5997 N N . ILE B 1 281 ? -0.962 42.870 152.837 1.00 30.66 288 ILE B N 1
ATOM 5998 C CA . ILE B 1 281 ? -1.393 43.915 153.794 1.00 30.62 288 ILE B CA 1
ATOM 5999 C C . ILE B 1 281 ? -2.913 43.908 153.862 1.00 32.97 288 ILE B C 1
ATOM 6000 O O . ILE B 1 281 ? -3.580 43.544 152.876 1.00 31.07 288 ILE B O 1
ATOM 6005 N N . PRO B 1 282 ? -3.504 44.296 155.007 1.00 33.39 289 PRO B N 1
ATOM 6006 C CA . PRO B 1 282 ? -4.957 44.445 155.075 1.00 33.53 289 PRO B CA 1
ATOM 6007 C C . PRO B 1 282 ? -5.432 45.516 154.118 1.00 30.83 289 PRO B C 1
ATOM 6008 O O . PRO B 1 282 ? -4.721 46.494 153.835 1.00 33.25 289 PRO B O 1
ATOM 6012 N N . ASN B 1 283 ? -6.669 45.370 153.635 1.00 30.47 290 ASN B N 1
ATOM 6013 C CA . ASN B 1 283 ? -7.137 46.419 152.727 1.00 28.77 290 ASN B CA 1
ATOM 6014 C C . ASN B 1 283 ? -8.381 47.107 153.272 1.00 33.22 290 ASN B C 1
ATOM 6015 O O . ASN B 1 283 ? -9.221 47.594 152.521 1.00 35.53 290 ASN B O 1
ATOM 6020 N N . ASP B 1 284 ? -8.511 47.176 154.593 1.00 33.60 291 ASP B N 1
ATOM 6021 C CA . ASP B 1 284 ? -9.650 47.917 155.103 1.00 38.10 291 ASP B CA 1
ATOM 6022 C C . ASP B 1 284 ? -9.497 49.444 154.968 1.00 38.17 291 ASP B C 1
ATOM 6023 O O . ASP B 1 284 ? -10.505 50.145 154.880 1.00 47.41 291 ASP B O 1
ATOM 6028 N N . LYS B 1 285 ? -8.289 49.979 155.002 1.00 30.92 292 LYS B N 1
ATOM 6029 C CA . LYS B 1 285 ? -8.006 51.391 154.869 1.00 31.16 292 LYS B CA 1
ATOM 6030 C C . LYS B 1 285 ? -7.892 51.762 153.397 1.00 31.62 292 LYS B C 1
ATOM 6031 O O . LYS B 1 285 ? -7.510 50.923 152.577 1.00 30.61 292 LYS B O 1
ATOM 6037 N N . PRO B 1 286 ? -8.243 53.003 153.051 1.00 31.98 293 PRO B N 1
ATOM 6038 C CA . PRO B 1 286 ? -8.215 53.409 151.642 1.00 30.93 293 PRO B CA 1
ATOM 6039 C C . PRO B 1 286 ? -6.852 53.673 151.081 1.00 28.59 293 PRO B C 1
ATOM 6040 O O . PRO B 1 286 ? -6.711 53.622 149.834 1.00 27.11 293 PRO B O 1
ATOM 6044 N N . PHE B 1 287 ? -5.855 53.932 151.912 1.00 26.88 294 PHE B N 1
ATOM 6045 C CA . PHE B 1 287 ? -4.532 54.352 151.466 1.00 28.10 294 PHE B CA 1
ATOM 6046 C C . PHE B 1 287 ? -3.509 53.451 152.135 1.00 29.02 294 PHE B C 1
ATOM 6047 O O . PHE B 1 287 ? -3.810 52.823 153.138 1.00 25.26 294 PHE B O 1
ATOM 6055 N N . GLN B 1 288 ? -2.305 53.400 151.578 1.00 25.88 295 GLN B N 1
ATOM 6056 C CA . GLN B 1 288 ? -1.232 52.643 152.223 1.00 22.37 295 GLN B CA 1
ATOM 6057 C C . GLN B 1 288 ? 0.096 53.279 151.823 1.00 22.77 295 GLN B C 1
ATOM 6058 O O . GLN B 1 288 ? 0.237 53.933 150.777 1.00 25.15 295 GLN B O 1
ATOM 6064 N N . ASN B 1 289 ? 1.066 53.083 152.673 1.00 24.08 296 ASN B N 1
ATOM 6065 C CA . ASN B 1 289 ? 2.387 53.641 152.467 1.00 24.98 296 ASN B CA 1
ATOM 6066 C C . ASN B 1 289 ? 3.452 52.533 152.528 1.00 28.15 296 ASN B C 1
ATOM 6067 O O . ASN B 1 289 ? 4.642 52.815 152.748 1.00 28.91 296 ASN B O 1
ATOM 6072 N N . VAL B 1 290 ? 3.026 51.279 152.359 1.00 25.35 297 VAL B N 1
ATOM 6073 C CA . VAL B 1 290 ? 3.912 50.122 152.452 1.00 23.60 297 VAL B CA 1
ATOM 6074 C C . VAL B 1 290 ? 4.764 49.973 151.173 1.00 23.41 297 VAL B C 1
ATOM 6075 O O . VAL B 1 290 ? 5.988 49.908 151.238 1.00 26.38 297 VAL B O 1
ATOM 6079 N N . ASN B 1 291 ? 4.147 50.025 150.029 1.00 21.19 298 ASN B N 1
ATOM 6080 C CA . ASN B 1 291 ? 4.917 49.832 148.771 1.00 23.52 298 ASN B CA 1
ATOM 6081 C C . ASN B 1 291 ? 4.090 50.294 147.611 1.00 25.25 298 ASN B C 1
ATOM 6082 O O . ASN B 1 291 ? 2.915 49.931 147.513 1.00 24.20 298 ASN B O 1
ATOM 6087 N N . LYS B 1 292 ? 4.722 51.048 146.683 1.00 25.21 299 LYS B N 1
ATOM 6088 C CA . LYS B 1 292 ? 3.969 51.388 145.477 1.00 26.40 299 LYS B CA 1
ATOM 6089 C C . LYS B 1 292 ? 3.714 50.158 144.593 1.00 24.56 299 LYS B C 1
ATOM 6090 O O . LYS B 1 292 ? 2.822 50.189 143.747 1.00 23.03 299 LYS B O 1
ATOM 6096 N N . ILE B 1 293 ? 4.445 49.068 144.785 1.00 23.21 300 ILE B N 1
ATOM 6097 C CA . ILE B 1 293 ? 4.193 47.836 144.017 1.00 24.85 300 ILE B CA 1
ATOM 6098 C C . ILE B 1 293 ? 3.113 47.023 144.728 1.00 26.26 300 ILE B C 1
ATOM 6099 O O . ILE B 1 293 ? 3.313 46.607 145.867 1.00 24.80 300 ILE B O 1
ATOM 6104 N N . THR B 1 294 ? 1.980 46.754 144.064 1.00 23.35 301 THR B N 1
ATOM 6105 C CA . THR B 1 294 ? 0.964 45.937 144.727 1.00 26.77 301 THR B CA 1
ATOM 6106 C C . THR B 1 294 ? 0.285 45.070 143.686 1.00 25.58 301 THR B C 1
ATOM 6107 O O . THR B 1 294 ? 0.411 45.308 142.482 1.00 26.91 301 THR B O 1
ATOM 6111 N N . TYR B 1 295 ? -0.520 44.138 144.169 1.00 26.58 302 TYR B N 1
ATOM 6112 C CA . TYR B 1 295 ? -1.298 43.230 143.335 1.00 25.12 302 TYR B CA 1
ATOM 6113 C C . TYR B 1 295 ? -2.562 42.925 144.114 1.00 26.79 302 TYR B C 1
ATOM 6114 O O . TYR B 1 295 ? -2.453 42.545 145.271 1.00 28.61 302 TYR B O 1
ATOM 6123 N N . GLY B 1 296 ? -3.716 42.984 143.458 1.00 25.47 303 GLY B N 1
ATOM 6124 C CA . GLY B 1 296 ? -4.978 42.618 144.083 1.00 27.30 303 GLY B CA 1
ATOM 6125 C C . GLY B 1 296 ? -5.796 43.840 144.478 1.00 26.77 303 GLY B C 1
ATOM 6126 O O . GLY B 1 296 ? -5.617 44.944 143.968 1.00 27.98 303 GLY B O 1
ATOM 6127 N N . ALA B 1 297 ? -6.718 43.632 145.434 1.00 30.04 304 ALA B N 1
ATOM 6128 C CA . ALA B 1 297 ? -7.622 44.694 145.907 1.00 31.60 304 ALA B CA 1
ATOM 6129 C C . ALA B 1 297 ? -6.871 45.422 147.010 1.00 33.30 304 ALA B C 1
ATOM 6130 O O . ALA B 1 297 ? -6.842 44.950 148.168 1.00 35.68 304 ALA B O 1
ATOM 6132 N N . CYS B 1 298 ? -6.221 46.522 146.644 1.00 31.50 305 CYS B N 1
ATOM 6133 C CA . CYS B 1 298 ? -5.238 47.193 147.470 1.00 35.99 305 CYS B CA 1
ATOM 6134 C C . CYS B 1 298 ? -5.643 48.636 147.780 1.00 33.24 305 CYS B C 1
ATOM 6135 O O . CYS B 1 298 ? -6.199 49.337 146.917 1.00 30.77 305 CYS B O 1
ATOM 6138 N N . PRO B 1 299 ? -5.290 49.126 148.970 1.00 28.80 306 PRO B N 1
ATOM 6139 C CA . PRO B 1 299 ? -5.371 50.586 149.227 1.00 28.21 306 PRO B CA 1
ATOM 6140 C C . PRO B 1 299 ? -4.434 51.282 148.236 1.00 28.45 306 PRO B C 1
ATOM 6141 O O . PRO B 1 299 ? -3.484 50.674 147.748 1.00 24.91 306 PRO B O 1
ATOM 6145 N N . LYS B 1 300 ? -4.721 52.546 147.960 1.00 26.83 307 LYS B N 1
ATOM 6146 C CA . LYS B 1 300 ? -3.931 53.355 147.035 1.00 28.79 307 LYS B CA 1
ATOM 6147 C C . LYS B 1 300 ? -2.670 53.799 147.728 1.00 30.98 307 LYS B C 1
ATOM 6148 O O . LYS B 1 300 ? -2.697 54.237 148.875 1.00 26.86 307 LYS B O 1
ATOM 6154 N N . TYR B 1 301 ? -1.569 53.730 147.015 1.00 21.83 308 TYR B N 1
ATOM 6155 C CA . TYR B 1 301 ? -0.286 54.144 147.585 1.00 23.37 308 TYR B CA 1
ATOM 6156 C C . TYR B 1 301 ? -0.210 55.665 147.695 1.00 24.24 308 TYR B C 1
ATOM 6157 O O . TYR B 1 301 ? -0.507 56.387 146.719 1.00 24.99 308 TYR B O 1
ATOM 6166 N N . VAL B 1 302 ? 0.221 56.159 148.884 1.00 23.44 309 VAL B N 1
ATOM 6167 C CA . VAL B 1 302 ? 0.378 57.583 149.110 1.00 22.60 309 VAL B CA 1
ATOM 6168 C C . VAL B 1 302 ? 1.694 57.782 149.833 1.00 20.98 309 VAL B C 1
ATOM 6169 O O . VAL B 1 302 ? 2.227 56.864 150.457 1.00 25.32 309 VAL B O 1
ATOM 6173 N N . LYS B 1 303 ? 2.180 59.022 149.781 1.00 21.22 310 LYS B N 1
ATOM 6174 C CA . LYS B 1 303 ? 3.426 59.395 150.442 1.00 22.27 310 LYS B CA 1
ATOM 6175 C C . LYS B 1 303 ? 3.261 59.594 151.962 1.00 26.66 310 LYS B C 1
ATOM 6176 O O . LYS B 1 303 ? 4.269 59.525 152.672 1.00 27.55 310 LYS B O 1
ATOM 6182 N N . GLN B 1 304 ? 2.068 59.961 152.420 1.00 22.88 311 GLN B N 1
ATOM 6183 C CA . GLN B 1 304 ? 1.869 60.185 153.872 1.00 28.10 311 GLN B CA 1
ATOM 6184 C C . GLN B 1 304 ? 1.990 58.883 154.655 1.00 28.41 311 GLN B C 1
ATOM 6185 O O . GLN B 1 304 ? 1.496 57.832 154.232 1.00 28.82 311 GLN B O 1
ATOM 6191 N N . ASN B 1 305 ? 2.585 58.940 155.840 1.00 29.60 312 ASN B N 1
ATOM 6192 C CA . ASN B 1 305 ? 2.557 57.731 156.652 1.00 37.77 312 ASN B CA 1
ATOM 6193 C C . ASN B 1 305 ? 1.412 57.707 157.664 1.00 35.57 312 ASN B C 1
ATOM 6194 O O . ASN B 1 305 ? 1.212 56.677 158.312 1.00 37.78 312 ASN B O 1
ATOM 6199 N N . THR B 1 306 ? 0.664 58.794 157.808 1.00 30.11 313 THR B N 1
ATOM 6200 C CA . THR B 1 306 ? -0.520 58.786 158.678 1.00 31.59 313 THR B CA 1
ATOM 6201 C C . THR B 1 306 ? -1.483 59.851 158.160 1.00 30.03 313 THR B C 1
ATOM 6202 O O . THR B 1 306 ? -1.053 60.939 157.751 1.00 31.66 313 THR B O 1
ATOM 6206 N N . LEU B 1 307 ? -2.758 59.492 158.095 1.00 26.40 314 LEU B N 1
ATOM 6207 C CA . LEU B 1 307 ? -3.838 60.433 157.810 1.00 26.61 314 LEU B CA 1
ATOM 6208 C C . LEU B 1 307 ? -4.976 60.076 158.763 1.00 28.26 314 LEU B C 1
ATOM 6209 O O . LEU B 1 307 ? -5.603 59.017 158.601 1.00 29.12 314 LEU B O 1
ATOM 6214 N N . LYS B 1 308 ? -5.296 60.975 159.693 1.00 30.80 315 LYS B N 1
ATOM 6215 C CA . LYS B 1 308 ? -6.298 60.676 160.746 1.00 26.48 315 LYS B CA 1
ATOM 6216 C C . LYS B 1 308 ? -7.652 61.281 160.350 1.00 28.99 315 LYS B C 1
ATOM 6217 O O . LYS B 1 308 ? -7.769 62.493 160.100 1.00 30.74 315 LYS B O 1
ATOM 6223 N N . LEU B 1 309 ? -8.662 60.429 160.241 1.00 29.72 316 LEU B N 1
ATOM 6224 C CA . LEU B 1 309 ? -10.010 60.863 159.911 1.00 25.55 316 LEU B CA 1
ATOM 6225 C C . LEU B 1 309 ? -10.777 60.997 161.236 1.00 25.55 316 LEU B C 1
ATOM 6226 O O . LEU B 1 309 ? -10.921 60.016 161.968 1.00 27.93 316 LEU B O 1
ATOM 6231 N N . ALA B 1 310 ? -11.296 62.186 161.515 1.00 29.02 317 ALA B N 1
ATOM 6232 C CA . ALA B 1 310 ? -12.078 62.348 162.736 1.00 30.17 317 ALA B CA 1
ATOM 6233 C C . ALA B 1 310 ? -13.332 61.483 162.685 1.00 29.26 317 ALA B C 1
ATOM 6234 O O . ALA B 1 310 ? -14.073 61.477 161.693 1.00 28.35 317 ALA B O 1
ATOM 6236 N N . THR B 1 311 ? -13.624 60.820 163.782 1.00 27.10 318 THR B N 1
ATOM 6237 C CA . THR B 1 311 ? -14.867 60.077 163.917 1.00 26.17 318 THR B CA 1
ATOM 6238 C C . THR B 1 311 ? -15.655 60.511 165.164 1.00 31.90 318 THR B C 1
ATOM 6239 O O . THR B 1 311 ? -16.407 59.709 165.697 1.00 30.40 318 THR B O 1
ATOM 6243 N N . GLY B 1 312 ? -15.468 61.739 165.628 1.00 30.24 319 GLY B N 1
ATOM 6244 C CA . GLY B 1 312 ? -16.166 62.250 166.820 1.00 33.64 319 GLY B CA 1
ATOM 6245 C C . GLY B 1 312 ? -16.043 63.762 166.747 1.00 31.56 319 GLY B C 1
ATOM 6246 O O . GLY B 1 312 ? -15.398 64.294 165.851 1.00 30.65 319 GLY B O 1
ATOM 6247 N N . MET B 1 313 ? -16.641 64.459 167.716 1.00 25.57 320 MET B N 1
ATOM 6248 C CA . MET B 1 313 ? -16.749 65.897 167.695 1.00 22.86 320 MET B CA 1
ATOM 6249 C C . MET B 1 313 ? -15.458 66.493 168.255 1.00 25.41 320 MET B C 1
ATOM 6250 O O . MET B 1 313 ? -14.612 65.767 168.819 1.00 25.13 320 MET B O 1
ATOM 6255 N N . ARG B 1 314 ? -15.345 67.838 168.196 1.00 26.62 321 ARG B N 1
ATOM 6256 C CA . ARG B 1 314 ? -14.282 68.533 168.963 1.00 32.31 321 ARG B CA 1
ATOM 6257 C C . ARG B 1 314 ? -14.257 68.076 170.419 1.00 35.63 321 ARG B C 1
ATOM 6258 O O . ARG B 1 314 ? -15.301 67.907 171.064 1.00 32.01 321 ARG B O 1
ATOM 6266 N N . ASN B 1 315 ? -13.057 67.927 170.970 1.00 34.37 322 ASN B N 1
ATOM 6267 C CA . ASN B 1 315 ? -12.905 67.527 172.350 1.00 36.28 322 ASN B CA 1
ATOM 6268 C C . ASN B 1 315 ? -12.617 68.764 173.180 1.00 38.83 322 ASN B C 1
ATOM 6269 O O . ASN B 1 315 ? -11.608 69.431 172.958 1.00 41.47 322 ASN B O 1
ATOM 6274 N N . VAL B 1 316 ? -13.472 69.041 174.174 1.00 35.17 323 VAL B N 1
ATOM 6275 C CA . VAL B 1 316 ? -13.331 70.256 174.948 1.00 35.08 323 VAL B CA 1
ATOM 6276 C C . VAL B 1 316 ? -13.433 69.831 176.409 1.00 38.77 323 VAL B C 1
ATOM 6277 O O . VAL B 1 316 ? -14.542 69.702 176.893 1.00 38.98 323 VAL B O 1
ATOM 6281 N N . PRO B 1 317 ? -12.354 69.473 177.083 1.00 45.68 324 PRO B N 1
ATOM 6282 C CA . PRO B 1 317 ? -12.478 68.819 178.401 1.00 51.43 324 PRO B CA 1
ATOM 6283 C C . PRO B 1 317 ? -13.059 69.739 179.473 1.00 60.70 324 PRO B C 1
ATOM 6284 O O . PRO B 1 317 ? -12.992 70.963 179.363 1.00 63.67 324 PRO B O 1
ATOM 6288 N N . GLU B 1 318 ? -13.646 69.107 180.519 1.00 64.31 325 GLU B N 1
ATOM 6289 C CA . GLU B 1 318 ? -14.382 69.772 181.650 1.00 68.43 325 GLU B CA 1
ATOM 6290 C C . GLU B 1 318 ? -13.524 70.800 182.384 1.00 69.70 325 GLU B C 1
ATOM 6291 O O . GLU B 1 318 ? -12.335 70.567 182.586 1.00 77.26 325 GLU B O 1
ATOM 6297 N N . ALA B 1 327 ? -21.787 74.940 190.176 1.00 74.23 334 ALA B N 1
ATOM 6298 C CA . ALA B 1 327 ? -23.064 75.060 189.485 1.00 68.57 334 ALA B CA 1
ATOM 6299 C C . ALA B 1 327 ? -22.898 74.337 188.175 1.00 66.62 334 ALA B C 1
ATOM 6300 O O . ALA B 1 327 ? -21.784 73.946 187.833 1.00 75.58 334 ALA B O 1
ATOM 6302 N N . ILE B 1 328 ? -23.961 74.197 187.397 1.00 57.57 335 ILE B N 1
ATOM 6303 C CA . ILE B 1 328 ? -23.815 73.486 186.126 1.00 51.70 335 ILE B CA 1
ATOM 6304 C C . ILE B 1 328 ? -23.687 74.506 184.992 1.00 45.45 335 ILE B C 1
ATOM 6305 O O . ILE B 1 328 ? -24.038 75.674 185.114 1.00 46.00 335 ILE B O 1
ATOM 6310 N N . ALA B 1 329 ? -23.159 74.062 183.865 1.00 39.07 336 ALA B N 1
ATOM 6311 C CA . ALA B 1 329 ? -22.969 74.939 182.709 1.00 41.16 336 ALA B CA 1
ATOM 6312 C C . ALA B 1 329 ? -23.089 74.055 181.496 1.00 40.61 336 ALA B C 1
ATOM 6313 O O . ALA B 1 329 ? -22.863 72.847 181.596 1.00 39.34 336 ALA B O 1
ATOM 6315 N N . GLY B 1 330 ? -23.395 74.661 180.336 1.00 33.48 337 GLY B N 1
ATOM 6316 C CA . GLY B 1 330 ? -23.625 73.926 179.147 1.00 30.72 337 GLY B CA 1
ATOM 6317 C C . GLY B 1 330 ? -22.493 74.055 178.150 1.00 31.98 337 GLY B C 1
ATOM 6318 O O . GLY B 1 330 ? -21.359 74.420 178.486 1.00 37.05 337 GLY B O 1
ATOM 6319 N N . PHE B 1 331 ? -22.817 73.759 176.910 1.00 30.87 338 PHE B N 1
ATOM 6320 C CA . PHE B 1 331 ? -21.810 73.558 175.848 1.00 33.94 338 PHE B CA 1
ATOM 6321 C C . PHE B 1 331 ? -21.058 74.831 175.462 1.00 36.93 338 PHE B C 1
ATOM 6322 O O . PHE B 1 331 ? -20.020 74.732 174.807 1.00 37.05 338 PHE B O 1
ATOM 6330 N N . ILE B 1 332 ? -21.564 76.017 175.794 1.00 38.17 339 ILE B N 1
ATOM 6331 C CA . ILE B 1 332 ? -20.796 77.235 175.512 1.00 43.50 339 ILE B CA 1
ATOM 6332 C C . ILE B 1 332 ? -19.480 77.221 176.288 1.00 43.59 339 ILE B C 1
ATOM 6333 O O . ILE B 1 332 ? -18.475 77.740 175.823 1.00 47.67 339 ILE B O 1
ATOM 6338 N N . GLU B 1 333 ? -19.459 76.635 177.480 1.00 39.50 340 GLU B N 1
ATOM 6339 C CA . GLU B 1 333 ? -18.267 76.629 178.325 1.00 44.87 340 GLU B CA 1
ATOM 6340 C C . GLU B 1 333 ? -17.330 75.462 178.020 1.00 51.16 340 GLU B C 1
ATOM 6341 O O . GLU B 1 333 ? -16.128 75.682 177.819 1.00 58.71 340 GLU B O 1
ATOM 6347 N N . ASN B 1 334 ? -17.832 74.222 178.014 1.00 46.87 341 ASN B N 1
ATOM 6348 C CA . ASN B 1 334 ? -16.980 73.065 177.726 1.00 48.90 341 ASN B CA 1
ATOM 6349 C C . ASN B 1 334 ? -17.843 71.820 177.564 1.00 44.03 341 ASN B C 1
ATOM 6350 O O . ASN B 1 334 ? -19.069 71.855 177.729 1.00 41.34 341 ASN B O 1
ATOM 6355 N N . GLY B 1 335 ? -17.176 70.707 177.212 1.00 38.87 342 GLY B N 1
ATOM 6356 C CA . GLY B 1 335 ? -17.844 69.429 177.113 1.00 37.53 342 GLY B CA 1
ATOM 6357 C C . GLY B 1 335 ? -17.947 68.770 178.526 1.00 41.22 342 GLY B C 1
ATOM 6358 O O . GLY B 1 335 ? -17.437 69.279 179.518 1.00 41.78 342 GLY B O 1
ATOM 6359 N N . TRP B 1 336 ? -18.652 67.647 178.594 1.00 38.27 343 TRP B N 1
ATOM 6360 C CA . TRP B 1 336 ? -18.931 66.938 179.858 1.00 40.25 343 TRP B CA 1
ATOM 6361 C C . TRP B 1 336 ? -18.240 65.573 179.816 1.00 46.71 343 TRP B C 1
ATOM 6362 O O . TRP B 1 336 ? -18.634 64.686 179.043 1.00 39.62 343 TRP B O 1
ATOM 6373 N N . GLU B 1 337 ? -17.211 65.391 180.630 1.00 52.87 344 GLU B N 1
ATOM 6374 C CA . GLU B 1 337 ? -16.534 64.099 180.611 1.00 61.30 344 GLU B CA 1
ATOM 6375 C C . GLU B 1 337 ? -17.364 63.002 181.269 1.00 63.08 344 GLU B C 1
ATOM 6376 O O . GLU B 1 337 ? -17.186 61.824 180.927 1.00 66.89 344 GLU B O 1
ATOM 6382 N N . GLY B 1 338 ? -18.279 63.359 182.171 1.00 55.68 345 GLY B N 1
ATOM 6383 C CA . GLY B 1 338 ? -19.130 62.364 182.788 1.00 64.28 345 GLY B CA 1
ATOM 6384 C C . GLY B 1 338 ? -20.293 61.839 181.974 1.00 67.39 345 GLY B C 1
ATOM 6385 O O . GLY B 1 338 ? -21.013 60.951 182.434 1.00 64.34 345 GLY B O 1
ATOM 6386 N N . MET B 1 339 ? -20.512 62.330 180.757 1.00 64.80 346 MET B N 1
ATOM 6387 C CA . MET B 1 339 ? -21.587 61.798 179.930 1.00 61.05 346 MET B CA 1
ATOM 6388 C C . MET B 1 339 ? -21.081 60.678 179.038 1.00 61.05 346 MET B C 1
ATOM 6389 O O . MET B 1 339 ? -20.451 60.943 178.001 1.00 53.44 346 MET B O 1
ATOM 6394 N N . ILE B 1 340 ? -21.420 59.437 179.408 1.00 61.52 347 ILE B N 1
ATOM 6395 C CA . ILE B 1 340 ? -20.951 58.247 178.701 1.00 65.72 347 ILE B CA 1
ATOM 6396 C C . ILE B 1 340 ? -22.047 57.480 177.962 1.00 67.92 347 ILE B C 1
ATOM 6397 O O . ILE B 1 340 ? -21.727 56.494 177.286 1.00 73.34 347 ILE B O 1
ATOM 6402 N N . ASP B 1 341 ? -23.315 57.850 178.085 1.00 64.02 348 ASP B N 1
ATOM 6403 C CA . ASP B 1 341 ? -24.359 57.124 177.368 1.00 63.18 348 ASP B CA 1
ATOM 6404 C C . ASP B 1 341 ? -24.922 57.902 176.184 1.00 54.63 348 ASP B C 1
ATOM 6405 O O . ASP B 1 341 ? -25.978 57.547 175.661 1.00 56.12 348 ASP B O 1
ATOM 6410 N N . GLY B 1 342 ? -24.265 58.966 175.767 1.00 47.34 349 GLY B N 1
ATOM 6411 C CA . GLY B 1 342 ? -24.667 59.645 174.542 1.00 40.39 349 GLY B CA 1
ATOM 6412 C C . GLY B 1 342 ? -23.661 60.730 174.311 1.00 35.86 349 GLY B C 1
ATOM 6413 O O . GLY B 1 342 ? -22.742 60.929 175.100 1.00 36.40 349 GLY B O 1
ATOM 6414 N N . TRP B 1 343 ? -23.752 61.336 173.151 1.00 32.37 350 TRP B N 1
ATOM 6415 C CA . TRP B 1 343 ? -22.841 62.393 172.790 1.00 31.23 350 TRP B CA 1
ATOM 6416 C C . TRP B 1 343 ? -23.341 63.765 173.197 1.00 31.93 350 TRP B C 1
ATOM 6417 O O . TRP B 1 343 ? -22.530 64.701 173.261 1.00 31.07 350 TRP B O 1
ATOM 6428 N N . TYR B 1 344 ? -24.665 63.930 173.276 1.00 31.50 351 TYR B N 1
ATOM 6429 C CA . TYR B 1 344 ? -25.344 65.187 173.602 1.00 26.43 351 TYR B CA 1
ATOM 6430 C C . TYR B 1 344 ? -26.313 64.905 174.733 1.00 30.00 351 TYR B C 1
ATOM 6431 O O . TYR B 1 344 ? -26.814 63.780 174.870 1.00 32.00 351 TYR B O 1
ATOM 6440 N N . GLY B 1 345 ? -26.610 65.918 175.534 1.00 26.17 352 GLY B N 1
ATOM 6441 C CA . GLY B 1 345 ? -27.583 65.639 176.583 1.00 26.96 352 GLY B CA 1
ATOM 6442 C C . GLY B 1 345 ? -27.887 66.866 177.418 1.00 25.59 352 GLY B C 1
ATOM 6443 O O . GLY B 1 345 ? -27.622 68.018 177.034 1.00 24.20 352 GLY B O 1
ATOM 6444 N N . PHE B 1 346 ? -28.529 66.570 178.549 1.00 24.56 353 PHE B N 1
ATOM 6445 C CA . PHE B 1 346 ? -29.145 67.559 179.433 1.00 30.89 353 PHE B CA 1
ATOM 6446 C C . PHE B 1 346 ? -28.598 67.378 180.833 1.00 28.83 353 PHE B C 1
ATOM 6447 O O . PHE B 1 346 ? -28.474 66.242 181.309 1.00 32.47 353 PHE B O 1
ATOM 6455 N N . ARG B 1 347 ? -28.273 68.493 181.519 1.00 30.48 354 ARG B N 1
ATOM 6456 C CA . ARG B 1 347 ? -28.039 68.484 182.956 1.00 33.15 354 ARG B CA 1
ATOM 6457 C C . ARG B 1 347 ? -28.992 69.503 183.541 1.00 26.54 354 ARG B C 1
ATOM 6458 O O . ARG B 1 347 ? -29.286 70.539 182.921 1.00 27.58 354 ARG B O 1
ATOM 6466 N N . HIS B 1 348 ? -29.512 69.208 184.715 1.00 27.55 355 HIS B N 1
ATOM 6467 C CA . HIS B 1 348 ? -30.473 70.121 185.257 1.00 27.89 355 HIS B CA 1
ATOM 6468 C C . HIS B 1 348 ? -30.172 70.346 186.730 1.00 30.37 355 HIS B C 1
ATOM 6469 O O . HIS B 1 348 ? -29.416 69.597 187.403 1.00 30.48 355 HIS B O 1
ATOM 6476 N N . GLN B 1 349 ? -30.742 71.440 187.230 1.00 28.43 356 GLN B N 1
ATOM 6477 C CA . GLN B 1 349 ? -30.706 71.707 188.663 1.00 32.68 356 GLN B CA 1
ATOM 6478 C C . GLN B 1 349 ? -32.079 72.202 189.058 1.00 28.37 356 GLN B C 1
ATOM 6479 O O . GLN B 1 349 ? -32.578 73.156 188.469 1.00 27.40 356 GLN B O 1
ATOM 6485 N N . ASN B 1 350 ? -32.714 71.542 190.023 1.00 30.32 357 ASN B N 1
ATOM 6486 C CA . ASN B 1 350 ? -34.088 71.873 190.316 1.00 30.62 357 ASN B CA 1
ATOM 6487 C C . ASN B 1 350 ? -34.330 71.542 191.778 1.00 29.82 357 ASN B C 1
ATOM 6488 O O . ASN B 1 350 ? -33.388 71.325 192.547 1.00 31.96 357 ASN B O 1
ATOM 6493 N N . SER B 1 351 ? -35.589 71.529 192.178 1.00 30.91 358 SER B N 1
ATOM 6494 C CA . SER B 1 351 ? -35.879 71.296 193.595 1.00 42.59 358 SER B CA 1
ATOM 6495 C C . SER B 1 351 ? -35.495 69.894 194.056 1.00 39.80 358 SER B C 1
ATOM 6496 O O . SER B 1 351 ? -35.496 69.640 195.268 1.00 34.91 358 SER B O 1
ATOM 6499 N N . GLU B 1 352 ? -35.182 68.978 193.125 1.00 35.45 359 GLU B N 1
ATOM 6500 C CA . GLU B 1 352 ? -34.739 67.629 193.458 1.00 37.07 359 GLU B CA 1
ATOM 6501 C C . GLU B 1 352 ? -33.242 67.449 193.330 1.00 36.87 359 GLU B C 1
ATOM 6502 O O . GLU B 1 352 ? -32.777 66.304 193.327 1.00 38.83 359 GLU B O 1
ATOM 6508 N N . GLY B 1 353 ? -32.485 68.528 193.065 1.00 36.03 360 GLY B N 1
ATOM 6509 C CA . GLY B 1 353 ? -31.050 68.418 193.055 1.00 37.77 360 GLY B CA 1
ATOM 6510 C C . GLY B 1 353 ? -30.595 68.486 191.578 1.00 35.94 360 GLY B C 1
ATOM 6511 O O . GLY B 1 353 ? -31.246 69.105 190.729 1.00 33.42 360 GLY B O 1
ATOM 6512 N N . THR B 1 354 ? -29.564 67.739 191.267 1.00 37.41 361 THR B N 1
ATOM 6513 C CA . THR B 1 354 ? -28.977 67.797 189.926 1.00 35.96 361 THR B CA 1
ATOM 6514 C C . THR B 1 354 ? -29.094 66.425 189.280 1.00 37.62 361 THR B C 1
ATOM 6515 O O . THR B 1 354 ? -29.143 65.391 189.959 1.00 39.03 361 THR B O 1
ATOM 6519 N N . GLY B 1 355 ? -29.101 66.400 187.951 1.00 35.25 362 GLY B N 1
ATOM 6520 C CA . GLY B 1 355 ? -29.128 65.108 187.292 1.00 35.03 362 GLY B CA 1
ATOM 6521 C C . GLY B 1 355 ? -28.628 65.318 185.875 1.00 33.29 362 GLY B C 1
ATOM 6522 O O . GLY B 1 355 ? -28.433 66.456 185.429 1.00 34.42 362 GLY B O 1
ATOM 6523 N N . GLN B 1 356 ? -28.498 64.205 185.157 1.00 33.86 363 GLN B N 1
ATOM 6524 C CA . GLN B 1 356 ? -27.962 64.252 183.766 1.00 32.45 363 GLN B CA 1
ATOM 6525 C C . GLN B 1 356 ? -28.663 63.161 182.961 1.00 43.07 363 GLN B C 1
ATOM 6526 O O . GLN B 1 356 ? -28.991 62.097 183.505 1.00 38.71 363 GLN B O 1
ATOM 6532 N N . ALA B 1 357 ? -28.924 63.421 181.684 1.00 37.50 364 ALA B N 1
ATOM 6533 C CA . ALA B 1 357 ? -29.471 62.388 180.804 1.00 36.36 364 ALA B CA 1
ATOM 6534 C C . ALA B 1 357 ? -28.983 62.642 179.386 1.00 32.42 364 ALA B C 1
ATOM 6535 O O . ALA B 1 357 ? -28.973 63.798 178.949 1.00 30.16 364 ALA B O 1
ATOM 6537 N N . ALA B 1 358 ? -28.591 61.576 178.686 1.00 36.30 365 ALA B N 1
ATOM 6538 C CA . ALA B 1 358 ? -28.214 61.705 177.281 1.00 32.48 365 ALA B CA 1
ATOM 6539 C C . ALA B 1 358 ? -29.460 61.902 176.407 1.00 34.83 365 ALA B C 1
ATOM 6540 O O . ALA B 1 358 ? -30.545 61.408 176.714 1.00 35.23 365 ALA B O 1
ATOM 6542 N N . ASP B 1 359 ? -29.298 62.627 175.300 1.00 38.99 366 ASP B N 1
ATOM 6543 C CA . ASP B 1 359 ? -30.324 62.760 174.256 1.00 32.72 366 ASP B CA 1
ATOM 6544 C C . ASP B 1 359 ? -29.989 61.784 173.132 1.00 36.94 366 ASP B C 1
ATOM 6545 O O . ASP B 1 359 ? -28.964 61.943 172.460 1.00 36.08 366 ASP B O 1
ATOM 6550 N N . LEU B 1 360 ? -30.867 60.815 172.900 1.00 36.01 367 LEU B N 1
ATOM 6551 C CA . LEU B 1 360 ? -30.501 59.713 172.005 1.00 37.43 367 LEU B CA 1
ATOM 6552 C C . LEU B 1 360 ? -30.621 60.104 170.534 1.00 37.40 367 LEU B C 1
ATOM 6553 O O . LEU B 1 360 ? -29.776 59.716 169.723 1.00 38.58 367 LEU B O 1
ATOM 6558 N N . LYS B 1 361 ? -31.640 60.889 170.171 1.00 36.73 368 LYS B N 1
ATOM 6559 C CA . LYS B 1 361 ? -31.867 61.188 168.758 1.00 40.94 368 LYS B CA 1
ATOM 6560 C C . LYS B 1 361 ? -30.753 62.071 168.177 1.00 38.69 368 LYS B C 1
ATOM 6561 O O . LYS B 1 361 ? -30.314 61.870 167.032 1.00 38.86 368 LYS B O 1
ATOM 6567 N N . SER B 1 362 ? -30.284 63.066 168.919 1.00 33.12 369 SER B N 1
ATOM 6568 C CA . SER B 1 362 ? -29.228 63.898 168.380 1.00 34.04 369 SER B CA 1
ATOM 6569 C C . SER B 1 362 ? -27.916 63.117 168.289 1.00 31.68 369 SER B C 1
ATOM 6570 O O . SER B 1 362 ? -27.145 63.264 167.298 1.00 29.42 369 SER B O 1
ATOM 6573 N N . THR B 1 363 ? -27.663 62.269 169.293 1.00 28.49 370 THR B N 1
ATOM 6574 C CA . THR B 1 363 ? -26.483 61.405 169.282 1.00 30.11 370 THR B CA 1
ATOM 6575 C C . THR B 1 363 ? -26.483 60.500 168.038 1.00 35.08 370 THR B C 1
ATOM 6576 O O . THR B 1 363 ? -25.497 60.474 167.283 1.00 35.61 370 THR B O 1
ATOM 6580 N N . GLN B 1 364 ? -27.598 59.792 167.780 1.00 37.42 371 GLN B N 1
ATOM 6581 C CA . GLN B 1 364 ? -27.655 58.915 166.610 1.00 41.84 371 GLN B CA 1
ATOM 6582 C C . GLN B 1 364 ? -27.537 59.680 165.302 1.00 39.74 371 GLN B C 1
ATOM 6583 O O . GLN B 1 364 ? -26.983 59.145 164.328 1.00 40.67 371 GLN B O 1
ATOM 6589 N N . ALA B 1 365 ? -28.106 60.893 165.217 1.00 37.66 372 ALA B N 1
ATOM 6590 C CA . ALA B 1 365 ? -27.992 61.662 163.973 1.00 37.02 372 ALA B CA 1
ATOM 6591 C C . ALA B 1 365 ? -26.535 61.969 163.640 1.00 42.51 372 ALA B C 1
ATOM 6592 O O . ALA B 1 365 ? -26.106 61.834 162.472 1.00 41.58 372 ALA B O 1
ATOM 6594 N N . ALA B 1 366 ? -25.756 62.362 164.656 1.00 37.69 373 ALA B N 1
ATOM 6595 C CA . ALA B 1 366 ? -24.337 62.605 164.466 1.00 33.28 373 ALA B CA 1
ATOM 6596 C C . ALA B 1 366 ? -23.615 61.318 164.106 1.00 34.47 373 ALA B C 1
ATOM 6597 O O . ALA B 1 366 ? -22.836 61.292 163.144 1.00 38.04 373 ALA B O 1
ATOM 6599 N N . ILE B 1 367 ? -23.893 60.240 164.843 1.00 34.50 374 ILE B N 1
ATOM 6600 C CA . ILE B 1 367 ? -23.244 58.957 164.582 1.00 40.02 374 ILE B CA 1
ATOM 6601 C C . ILE B 1 367 ? -23.581 58.446 163.178 1.00 40.33 374 ILE B C 1
ATOM 6602 O O . ILE B 1 367 ? -22.708 57.916 162.467 1.00 39.39 374 ILE B O 1
ATOM 6607 N N . ASP B 1 368 ? -24.845 58.615 162.754 1.00 37.46 375 ASP B N 1
ATOM 6608 C CA . ASP B 1 368 ? -25.267 58.127 161.443 1.00 40.42 375 ASP B CA 1
ATOM 6609 C C . ASP B 1 368 ? -24.533 58.857 160.328 1.00 37.69 375 ASP B C 1
ATOM 6610 O O . ASP B 1 368 ? -24.070 58.225 159.365 1.00 39.49 375 ASP B O 1
ATOM 6615 N N . GLN B 1 369 ? -24.374 60.185 160.460 1.00 35.90 376 GLN B N 1
ATOM 6616 C CA . GLN B 1 369 ? -23.657 60.954 159.463 1.00 36.40 376 GLN B CA 1
ATOM 6617 C C . GLN B 1 369 ? -22.201 60.541 159.374 1.00 36.40 376 GLN B C 1
ATOM 6618 O O . GLN B 1 369 ? -21.662 60.381 158.249 1.00 33.65 376 GLN B O 1
ATOM 6624 N N . ILE B 1 370 ? -21.563 60.318 160.532 1.00 36.19 377 ILE B N 1
ATOM 6625 C CA . ILE B 1 370 ? -20.150 59.930 160.565 1.00 35.11 377 ILE B CA 1
ATOM 6626 C C . ILE B 1 370 ? -19.971 58.521 160.004 1.00 35.62 377 ILE B C 1
ATOM 6627 O O . ILE B 1 370 ? -19.005 58.251 159.283 1.00 35.86 377 ILE B O 1
ATOM 6632 N N . ASN B 1 371 ? -20.860 57.589 160.359 1.00 36.12 378 ASN B N 1
ATOM 6633 C CA . ASN B 1 371 ? -20.757 56.255 159.773 1.00 39.00 378 ASN B CA 1
ATOM 6634 C C . ASN B 1 371 ? -20.954 56.288 158.262 1.00 42.45 378 ASN B C 1
ATOM 6635 O O . ASN B 1 371 ? -20.344 55.482 157.539 1.00 41.69 378 ASN B O 1
ATOM 6640 N N . GLY B 1 372 ? -21.804 57.203 157.783 1.00 41.58 379 GLY B N 1
ATOM 6641 C CA . GLY B 1 372 ? -21.969 57.384 156.356 1.00 41.49 379 GLY B CA 1
ATOM 6642 C C . GLY B 1 372 ? -20.676 57.754 155.660 1.00 40.18 379 GLY B C 1
ATOM 6643 O O . GLY B 1 372 ? -20.365 57.235 154.572 1.00 39.59 379 GLY B O 1
ATOM 6644 N N . LYS B 1 373 ? -19.933 58.723 156.220 1.00 34.35 380 LYS B N 1
ATOM 6645 C CA . LYS B 1 373 ? -18.714 59.092 155.516 1.00 36.15 380 LYS B CA 1
ATOM 6646 C C . LYS B 1 373 ? -17.677 57.999 155.663 1.00 35.25 380 LYS B C 1
ATOM 6647 O O . LYS B 1 373 ? -16.896 57.733 154.726 1.00 33.40 380 LYS B O 1
ATOM 6653 N N . LEU B 1 374 ? -17.655 57.348 156.826 1.00 35.61 381 LEU B N 1
ATOM 6654 C CA . LEU B 1 374 ? -16.782 56.196 156.971 1.00 40.27 381 LEU B CA 1
ATOM 6655 C C . LEU B 1 374 ? -17.107 55.130 155.933 1.00 42.32 381 LEU B C 1
ATOM 6656 O O . LEU B 1 374 ? -16.204 54.511 155.368 1.00 46.17 381 LEU B O 1
ATOM 6661 N N . ASN B 1 375 ? -18.388 54.863 155.698 1.00 39.63 382 ASN B N 1
ATOM 6662 C CA . ASN B 1 375 ? -18.664 53.821 154.723 1.00 46.44 382 ASN B CA 1
ATOM 6663 C C . ASN B 1 375 ? -18.302 54.277 153.312 1.00 42.30 382 ASN B C 1
ATOM 6664 O O . ASN B 1 375 ? -17.989 53.435 152.477 1.00 44.58 382 ASN B O 1
ATOM 6669 N N . ARG B 1 376 ? -18.335 55.583 153.017 1.00 41.14 383 ARG B N 1
ATOM 6670 C CA . ARG B 1 376 ? -17.861 56.019 151.694 1.00 46.18 383 ARG B CA 1
ATOM 6671 C C . ARG B 1 376 ? -16.365 55.820 151.553 1.00 49.78 383 ARG B C 1
ATOM 6672 O O . ARG B 1 376 ? -15.880 55.495 150.471 1.00 55.48 383 ARG B O 1
ATOM 6680 N N . VAL B 1 377 ? -15.618 56.054 152.622 1.00 51.22 384 VAL B N 1
ATOM 6681 C CA . VAL B 1 377 ? -14.166 55.972 152.597 1.00 56.26 384 VAL B CA 1
ATOM 6682 C C . VAL B 1 377 ? -13.710 54.521 152.772 1.00 61.73 384 VAL B C 1
ATOM 6683 O O . VAL B 1 377 ? -12.898 54.029 151.995 1.00 67.92 384 VAL B O 1
ATOM 6687 N N . ILE B 1 378 ? -14.264 53.790 153.747 1.00 62.43 385 ILE B N 1
ATOM 6688 C CA . ILE B 1 378 ? -13.847 52.420 154.090 1.00 66.34 385 ILE B CA 1
ATOM 6689 C C . ILE B 1 378 ? -14.380 51.449 153.019 1.00 75.90 385 ILE B C 1
ATOM 6690 O O . ILE B 1 378 ? -14.285 50.230 153.185 1.00 82.24 385 ILE B O 1
ATOM 6695 N N . GLU B 1 379 ? -14.854 51.966 151.863 1.00 75.79 386 GLU B N 1
ATOM 6696 C CA . GLU B 1 379 ? -15.575 51.149 150.873 1.00 73.71 386 GLU B CA 1
ATOM 6697 C C . GLU B 1 379 ? -14.790 50.792 149.626 1.00 74.46 386 GLU B C 1
ATOM 6698 O O . GLU B 1 379 ? -15.020 49.716 149.061 1.00 81.53 386 GLU B O 1
ATOM 6704 N N . LYS B 1 380 ? -13.853 51.652 149.229 1.00 69.44 387 LYS B N 1
ATOM 6705 C CA . LYS B 1 380 ? -13.169 51.548 147.948 1.00 71.20 387 LYS B CA 1
ATOM 6706 C C . LYS B 1 380 ? -12.602 50.136 147.754 1.00 70.60 387 LYS B C 1
ATOM 6707 O O . LYS B 1 380 ? -12.169 49.479 148.709 1.00 73.57 387 LYS B O 1
ATOM 6713 N N . THR B 1 381 ? -12.683 49.621 146.529 1.00 70.87 388 THR B N 1
ATOM 6714 C CA . THR B 1 381 ? -12.141 48.291 146.237 1.00 72.85 388 THR B CA 1
ATOM 6715 C C . THR B 1 381 ? -10.763 48.376 145.590 1.00 74.38 388 THR B C 1
ATOM 6716 O O . THR B 1 381 ? -9.790 47.837 146.132 1.00 85.50 388 THR B O 1
ATOM 6720 N N . ASN B 1 382 ? -10.684 48.977 144.400 1.00 61.85 389 ASN B N 1
ATOM 6721 C CA . ASN B 1 382 ? -9.430 49.188 143.687 1.00 58.59 389 ASN B CA 1
ATOM 6722 C C . ASN B 1 382 ? -8.632 47.880 143.563 1.00 56.34 389 ASN B C 1
ATOM 6723 O O . ASN B 1 382 ? -7.580 47.708 144.160 1.00 64.23 389 ASN B O 1
ATOM 6728 N N . GLU B 1 383 ? -9.139 46.977 142.726 1.00 52.07 390 GLU B N 1
ATOM 6729 C CA . GLU B 1 383 ? -8.401 45.772 142.343 1.00 50.29 390 GLU B CA 1
ATOM 6730 C C . GLU B 1 383 ? -7.570 46.089 141.102 1.00 44.92 390 GLU B C 1
ATOM 6731 O O . GLU B 1 383 ? -8.158 46.380 140.070 1.00 42.38 390 GLU B O 1
ATOM 6737 N N . LYS B 1 384 ? -6.233 46.017 141.188 1.00 34.17 391 LYS B N 1
ATOM 6738 C CA . LYS B 1 384 ? -5.359 46.106 140.015 1.00 37.16 391 LYS B CA 1
ATOM 6739 C C . LYS B 1 384 ? -4.459 44.882 139.948 1.00 39.84 391 LYS B C 1
ATOM 6740 O O . LYS B 1 384 ? -4.082 44.327 140.975 1.00 40.26 391 LYS B O 1
ATOM 6746 N N . PHE B 1 385 ? -4.117 44.456 138.723 1.00 35.49 392 PHE B N 1
ATOM 6747 C CA . PHE B 1 385 ? -3.354 43.223 138.524 1.00 37.46 392 PHE B CA 1
ATOM 6748 C C . PHE B 1 385 ? -2.031 43.534 137.873 1.00 35.67 392 PHE B C 1
ATOM 6749 O O . PHE B 1 385 ? -1.168 44.127 138.527 1.00 36.41 392 PHE B O 1
ATOM 6757 N N . HIS B 1 386 ? -1.836 43.190 136.591 1.00 36.11 393 HIS B N 1
ATOM 6758 C CA . HIS B 1 386 ? -0.580 43.474 135.950 1.00 37.13 393 HIS B CA 1
ATOM 6759 C C . HIS B 1 386 ? -0.509 44.961 135.619 1.00 37.88 393 HIS B C 1
ATOM 6760 O O . HIS B 1 386 ? -1.487 45.527 135.123 1.00 35.99 393 HIS B O 1
ATOM 6767 N N . GLN B 1 387 ? 0.587 45.617 136.007 1.00 29.64 394 GLN B N 1
ATOM 6768 C CA . GLN B 1 387 ? 0.707 47.055 135.873 1.00 28.97 394 GLN B CA 1
ATOM 6769 C C . GLN B 1 387 ? 1.969 47.410 135.099 1.00 30.85 394 GLN B C 1
ATOM 6770 O O . GLN B 1 387 ? 2.181 46.855 134.026 1.00 40.55 394 GLN B O 1
ATOM 6776 N N . ILE B 1 388 ? 2.766 48.356 135.538 1.00 27.42 395 ILE B N 1
ATOM 6777 C CA . ILE B 1 388 ? 4.088 48.585 134.996 1.00 26.40 395 ILE B CA 1
ATOM 6778 C C . ILE B 1 388 ? 5.066 48.233 136.099 1.00 28.88 395 ILE B C 1
ATOM 6779 O O . ILE B 1 388 ? 4.689 48.109 137.304 1.00 25.61 395 ILE B O 1
ATOM 6784 N N . GLU B 1 389 ? 6.316 48.049 135.698 1.00 25.86 396 GLU B N 1
ATOM 6785 C CA . GLU B 1 389 ? 7.397 47.930 136.664 1.00 31.06 396 GLU B CA 1
ATOM 6786 C C . GLU B 1 389 ? 7.666 49.303 137.312 1.00 29.22 396 GLU B C 1
ATOM 6787 O O . GLU B 1 389 ? 7.507 50.351 136.695 1.00 27.46 396 GLU B O 1
ATOM 6793 N N . LYS B 1 390 ? 8.101 49.273 138.566 1.00 26.70 397 LYS B N 1
ATOM 6794 C CA . LYS B 1 390 ? 8.271 50.485 139.330 1.00 29.05 397 LYS B CA 1
ATOM 6795 C C . LYS B 1 390 ? 9.637 50.585 139.981 1.00 32.14 397 LYS B C 1
ATOM 6796 O O . LYS B 1 390 ? 9.931 51.616 140.602 1.00 34.31 397 LYS B O 1
ATOM 6802 N N . GLU B 1 391 ? 10.437 49.535 139.916 1.00 26.59 398 GLU B N 1
ATOM 6803 C CA . GLU B 1 391 ? 11.821 49.479 140.362 1.00 29.47 398 GLU B CA 1
ATOM 6804 C C . GLU B 1 391 ? 12.586 48.863 139.213 1.00 32.95 398 GLU B C 1
ATOM 6805 O O . GLU B 1 391 ? 12.058 47.972 138.541 1.00 34.06 398 GLU B O 1
ATOM 6811 N N . PHE B 1 392 ? 13.852 49.272 139.055 1.00 34.96 399 PHE B N 1
ATOM 6812 C CA . PHE B 1 392 ? 14.660 48.940 137.882 1.00 32.50 399 PHE B CA 1
ATOM 6813 C C . PHE B 1 392 ? 16.080 48.645 138.329 1.00 37.66 399 PHE B C 1
ATOM 6814 O O . PHE B 1 392 ? 16.625 49.372 139.147 1.00 38.49 399 PHE B O 1
ATOM 6822 N N . SER B 1 393 ? 16.696 47.607 137.800 1.00 38.07 400 SER B N 1
ATOM 6823 C CA . SER B 1 393 ? 18.060 47.351 138.211 1.00 42.55 400 SER B CA 1
ATOM 6824 C C . SER B 1 393 ? 19.077 47.823 137.176 1.00 40.52 400 SER B C 1
ATOM 6825 O O . SER B 1 393 ? 20.285 47.675 137.411 1.00 39.52 400 SER B O 1
ATOM 6828 N N . GLU B 1 394 ? 18.626 48.321 136.031 1.00 37.82 401 GLU B N 1
ATOM 6829 C CA . GLU B 1 394 ? 19.520 48.739 134.962 1.00 40.14 401 GLU B CA 1
ATOM 6830 C C . GLU B 1 394 ? 19.293 50.189 134.608 1.00 39.50 401 GLU B C 1
ATOM 6831 O O . GLU B 1 394 ? 18.171 50.640 134.564 1.00 36.03 401 GLU B O 1
ATOM 6837 N N . VAL B 1 395 ? 20.344 50.862 134.163 1.00 40.32 402 VAL B N 1
ATOM 6838 C CA . VAL B 1 395 ? 20.201 52.218 133.649 1.00 41.49 402 VAL B CA 1
ATOM 6839 C C . VAL B 1 395 ? 19.717 52.121 132.209 1.00 37.37 402 VAL B C 1
ATOM 6840 O O . VAL B 1 395 ? 20.334 51.422 131.409 1.00 35.31 402 VAL B O 1
ATOM 6844 N N . GLU B 1 396 ? 18.604 52.785 131.870 1.00 33.05 403 GLU B N 1
ATOM 6845 C CA . GLU B 1 396 ? 18.043 52.624 130.537 1.00 37.95 403 GLU B CA 1
ATOM 6846 C C . GLU B 1 396 ? 17.693 53.904 129.753 1.00 48.08 403 GLU B C 1
ATOM 6847 O O . GLU B 1 396 ? 17.513 53.803 128.529 1.00 53.68 403 GLU B O 1
ATOM 6853 N N . GLY B 1 397 ? 17.555 55.062 130.370 1.00 38.75 404 GLY B N 1
ATOM 6854 C CA . GLY B 1 397 ? 17.186 56.263 129.602 1.00 38.42 404 GLY B CA 1
ATOM 6855 C C . GLY B 1 397 ? 15.668 56.436 129.397 1.00 35.42 404 GLY B C 1
ATOM 6856 O O . GLY B 1 397 ? 14.872 56.303 130.339 1.00 30.40 404 GLY B O 1
ATOM 6857 N N . ARG B 1 398 ? 15.283 56.713 128.154 1.00 30.32 405 ARG B N 1
ATOM 6858 C CA . ARG B 1 398 ? 13.999 57.348 127.833 1.00 31.98 405 ARG B CA 1
ATOM 6859 C C . ARG B 1 398 ? 12.784 56.588 128.361 1.00 26.73 405 ARG B C 1
ATOM 6860 O O . ARG B 1 398 ? 11.878 57.195 128.962 1.00 25.19 405 ARG B O 1
ATOM 6868 N N . ILE B 1 399 ? 12.683 55.294 128.059 1.00 22.73 406 ILE B N 1
ATOM 6869 C CA . ILE B 1 399 ? 11.462 54.586 128.429 1.00 25.03 406 ILE B CA 1
ATOM 6870 C C . ILE B 1 399 ? 11.363 54.483 129.952 1.00 26.78 406 ILE B C 1
ATOM 6871 O O . ILE B 1 399 ? 10.269 54.601 130.528 1.00 22.39 406 ILE B O 1
ATOM 6876 N N . GLN B 1 400 ? 12.498 54.223 130.617 1.00 24.90 407 GLN B N 1
ATOM 6877 C CA . GLN B 1 400 ? 12.471 54.120 132.065 1.00 27.80 407 GLN B CA 1
ATOM 6878 C C . GLN B 1 400 ? 12.202 55.474 132.708 1.00 27.40 407 GLN B C 1
ATOM 6879 O O . GLN B 1 400 ? 11.490 55.540 133.721 1.00 23.66 407 GLN B O 1
ATOM 6885 N N . ASP B 1 401 ? 12.704 56.576 132.111 1.00 23.53 408 ASP B N 1
ATOM 6886 C CA . ASP B 1 401 ? 12.349 57.909 132.589 1.00 26.65 408 ASP B CA 1
ATOM 6887 C C . ASP B 1 401 ? 10.850 58.099 132.558 1.00 26.48 408 ASP B C 1
ATOM 6888 O O . ASP B 1 401 ? 10.279 58.709 133.476 1.00 24.39 408 ASP B O 1
ATOM 6893 N N . LEU B 1 402 ? 10.213 57.638 131.484 1.00 21.21 409 LEU B N 1
ATOM 6894 C CA . LEU B 1 402 ? 8.767 57.835 131.386 1.00 22.85 409 LEU B CA 1
ATOM 6895 C C . LEU B 1 402 ? 8.001 56.937 132.384 1.00 22.92 409 LEU B C 1
ATOM 6896 O O . LEU B 1 402 ? 7.033 57.399 133.023 1.00 21.51 409 LEU B O 1
ATOM 6901 N N . GLU B 1 403 ? 8.417 55.659 132.529 1.00 21.34 410 GLU B N 1
ATOM 6902 C CA . GLU B 1 403 ? 7.776 54.797 133.524 1.00 22.74 410 GLU B CA 1
ATOM 6903 C C . GLU B 1 403 ? 7.832 55.419 134.924 1.00 23.52 410 GLU B C 1
ATOM 6904 O O . GLU B 1 403 ? 6.851 55.340 135.671 1.00 22.00 410 GLU B O 1
ATOM 6910 N N . LYS B 1 404 ? 9.012 55.919 135.339 1.00 24.00 411 LYS B N 1
ATOM 6911 C CA . LYS B 1 404 ? 9.157 56.530 136.649 1.00 28.05 411 LYS B CA 1
ATOM 6912 C C . LYS B 1 404 ? 8.331 57.795 136.802 1.00 27.01 411 LYS B C 1
ATOM 6913 O O . LYS B 1 404 ? 7.773 58.053 137.880 1.00 25.33 411 LYS B O 1
ATOM 6919 N N . TYR B 1 405 ? 8.319 58.639 135.794 1.00 21.42 412 TYR B N 1
ATOM 6920 C CA . TYR B 1 405 ? 7.543 59.888 135.831 1.00 24.09 412 TYR B CA 1
ATOM 6921 C C . TYR B 1 405 ? 6.040 59.631 135.904 1.00 21.49 412 TYR B C 1
ATOM 6922 O O . TYR B 1 405 ? 5.305 60.332 136.639 1.00 25.36 412 TYR B O 1
ATOM 6931 N N . VAL B 1 406 ? 5.556 58.625 135.171 1.00 19.05 413 VAL B N 1
ATOM 6932 C CA . VAL B 1 406 ? 4.126 58.298 135.258 1.00 20.81 413 VAL B CA 1
ATOM 6933 C C . VAL B 1 406 ? 3.794 57.883 136.696 1.00 20.80 413 VAL B C 1
ATOM 6934 O O . VAL B 1 406 ? 2.773 58.279 137.253 1.00 22.18 413 VAL B O 1
ATOM 6938 N N . GLU B 1 407 ? 4.640 57.046 137.297 1.00 22.59 414 GLU B N 1
ATOM 6939 C CA . GLU B 1 407 ? 4.317 56.555 138.643 1.00 25.57 414 GLU B CA 1
ATOM 6940 C C . GLU B 1 407 ? 4.429 57.674 139.644 1.00 25.70 414 GLU B C 1
ATOM 6941 O O . GLU B 1 407 ? 3.574 57.796 140.544 1.00 23.08 414 GLU B O 1
ATOM 6947 N N . ASP B 1 408 ? 5.498 58.480 139.544 1.00 22.94 415 ASP B N 1
ATOM 6948 C CA . ASP B 1 408 ? 5.643 59.614 140.448 1.00 25.92 415 ASP B CA 1
ATOM 6949 C C . ASP B 1 408 ? 4.457 60.582 140.337 1.00 24.93 415 ASP B C 1
ATOM 6950 O O . ASP B 1 408 ? 3.919 61.071 141.358 1.00 23.94 415 ASP B O 1
ATOM 6955 N N . THR B 1 409 ? 4.044 60.873 139.118 1.00 21.59 416 THR B N 1
ATOM 6956 C CA . THR B 1 409 ? 2.885 61.739 138.881 1.00 21.85 416 THR B CA 1
ATOM 6957 C C . THR B 1 409 ? 1.640 61.185 139.572 1.00 25.40 416 THR B C 1
ATOM 6958 O O . THR B 1 409 ? 0.901 61.927 140.242 1.00 24.05 416 THR B O 1
ATOM 6962 N N . LYS B 1 410 ? 1.379 59.887 139.374 1.00 23.43 417 LYS B N 1
ATOM 6963 C CA . LYS B 1 410 ? 0.209 59.237 139.943 1.00 25.35 417 LYS B CA 1
ATOM 6964 C C . LYS B 1 410 ? 0.214 59.340 141.470 1.00 23.54 417 LYS B C 1
ATOM 6965 O O . LYS B 1 410 ? -0.802 59.667 142.072 1.00 22.83 417 LYS B O 1
ATOM 6971 N N . ILE B 1 411 ? 1.354 59.040 142.109 1.00 21.81 418 ILE B N 1
ATOM 6972 C CA . ILE B 1 411 ? 1.426 59.014 143.573 1.00 22.46 418 ILE B CA 1
ATOM 6973 C C . ILE B 1 411 ? 1.246 60.423 144.119 1.00 24.22 418 ILE B C 1
ATOM 6974 O O . ILE B 1 411 ? 0.599 60.628 145.146 1.00 22.10 418 ILE B O 1
ATOM 6979 N N . ASP B 1 412 ? 1.781 61.423 143.431 1.00 21.12 419 ASP B N 1
ATOM 6980 C CA . ASP B 1 412 ? 1.576 62.790 143.913 1.00 24.91 419 ASP B CA 1
ATOM 6981 C C . ASP B 1 412 ? 0.120 63.215 143.821 1.00 23.89 419 ASP B C 1
ATOM 6982 O O . ASP B 1 412 ? -0.383 63.893 144.747 1.00 22.11 419 ASP B O 1
ATOM 6987 N N . LEU B 1 413 ? -0.572 62.852 142.725 1.00 22.41 420 LEU B N 1
ATOM 6988 C CA . LEU B 1 413 ? -1.996 63.212 142.650 1.00 23.16 420 LEU B CA 1
ATOM 6989 C C . LEU B 1 413 ? -2.821 62.462 143.727 1.00 25.05 420 LEU B C 1
ATOM 6990 O O . LEU B 1 413 ? -3.718 63.056 144.358 1.00 24.79 420 LEU B O 1
ATOM 6995 N N . TRP B 1 414 ? -2.554 61.164 143.930 1.00 19.98 421 TRP B N 1
ATOM 6996 C CA . TRP B 1 414 ? -3.289 60.433 145.000 1.00 21.31 421 TRP B CA 1
ATOM 6997 C C . TRP B 1 414 ? -2.948 60.969 146.363 1.00 23.04 421 TRP B C 1
ATOM 6998 O O . TRP B 1 414 ? -3.827 61.018 147.225 1.00 22.98 421 TRP B O 1
ATOM 7009 N N . SER B 1 415 ? -1.678 61.314 146.635 1.00 23.49 422 SER B N 1
ATOM 7010 C CA . SER B 1 415 ? -1.351 61.861 147.951 1.00 25.53 422 SER B CA 1
ATOM 7011 C C . SER B 1 415 ? -2.067 63.188 148.208 1.00 26.23 422 SER B C 1
ATOM 7012 O O . SER B 1 415 ? -2.534 63.450 149.330 1.00 24.53 422 SER B O 1
ATOM 7015 N N . TYR B 1 416 ? -2.151 64.033 147.179 1.00 21.81 423 TYR B N 1
ATOM 7016 C CA . TYR B 1 416 ? -2.953 65.255 147.269 1.00 24.93 423 TYR B CA 1
ATOM 7017 C C . TYR B 1 416 ? -4.421 64.950 147.536 1.00 25.01 423 TYR B C 1
ATOM 7018 O O . TYR B 1 416 ? -5.050 65.593 148.395 1.00 23.36 423 TYR B O 1
ATOM 7027 N N . ASN B 1 417 ? -5.021 64.004 146.783 1.00 21.00 424 ASN B N 1
ATOM 7028 C CA . ASN B 1 417 ? -6.423 63.656 147.028 1.00 24.66 424 ASN B CA 1
ATOM 7029 C C . ASN B 1 417 ? -6.646 63.194 148.470 1.00 24.28 424 ASN B C 1
ATOM 7030 O O . ASN B 1 417 ? -7.619 63.609 149.129 1.00 22.59 424 ASN B O 1
ATOM 7035 N N . ALA B 1 418 ? -5.708 62.389 149.001 1.00 20.35 425 ALA B N 1
ATOM 7036 C CA . ALA B 1 418 ? -5.877 61.847 150.353 1.00 25.08 425 ALA B CA 1
ATOM 7037 C C . ALA B 1 418 ? -5.827 62.966 151.364 1.00 24.22 425 ALA B C 1
ATOM 7038 O O . ALA B 1 418 ? -6.553 62.943 152.370 1.00 24.50 425 ALA B O 1
ATOM 7040 N N . GLU B 1 419 ? -4.882 63.889 151.180 1.00 26.22 426 GLU B N 1
ATOM 7041 C CA . GLU B 1 419 ? -4.678 65.001 152.113 1.00 25.96 426 GLU B CA 1
ATOM 7042 C C . GLU B 1 419 ? -5.897 65.904 152.152 1.00 26.94 426 GLU B C 1
ATOM 7043 O O . GLU B 1 419 ? -6.398 66.286 153.248 1.00 23.30 426 GLU B O 1
ATOM 7049 N N . LEU B 1 420 ? -6.386 66.258 150.973 1.00 24.07 427 LEU B N 1
ATOM 7050 C CA . LEU B 1 420 ? -7.563 67.123 150.862 1.00 26.05 427 LEU B CA 1
ATOM 7051 C C . LEU B 1 420 ? -8.805 66.437 151.427 1.00 28.09 427 LEU B C 1
ATOM 7052 O O . LEU B 1 420 ? -9.611 67.073 152.134 1.00 24.51 427 LEU B O 1
ATOM 7057 N N . LEU B 1 421 ? -9.000 65.156 151.076 1.00 26.22 428 LEU B N 1
ATOM 7058 C CA . LEU B 1 421 ? -10.162 64.415 151.539 1.00 31.33 428 LEU B CA 1
ATOM 7059 C C . LEU B 1 421 ? -10.257 64.458 153.051 1.00 30.21 428 LEU B C 1
ATOM 7060 O O . LEU B 1 421 ? -11.308 64.802 153.592 1.00 26.34 428 LEU B O 1
ATOM 7065 N N . VAL B 1 422 ? -9.152 64.166 153.751 1.00 25.38 429 VAL B N 1
ATOM 7066 C CA . VAL B 1 422 ? -9.208 64.138 155.215 1.00 31.74 429 VAL B CA 1
ATOM 7067 C C . VAL B 1 422 ? -9.455 65.546 155.784 1.00 32.45 429 VAL B C 1
ATOM 7068 O O . VAL B 1 422 ? -10.217 65.727 156.756 1.00 28.35 429 VAL B O 1
ATOM 7072 N N . ALA B 1 423 ? -8.828 66.558 155.207 1.00 27.83 430 ALA B N 1
ATOM 7073 C CA . ALA B 1 423 ? -9.016 67.902 155.726 1.00 29.99 430 ALA B CA 1
ATOM 7074 C C . ALA B 1 423 ? -10.451 68.351 155.546 1.00 32.49 430 ALA B C 1
ATOM 7075 O O . ALA B 1 423 ? -11.068 68.891 156.498 1.00 28.38 430 ALA B O 1
ATOM 7077 N N . LEU B 1 424 ? -11.030 68.077 154.375 1.00 29.44 431 LEU B N 1
ATOM 7078 C CA . LEU B 1 424 ? -12.424 68.468 154.129 1.00 32.60 431 LEU B CA 1
ATOM 7079 C C . LEU B 1 424 ? -13.367 67.657 154.994 1.00 32.06 431 LEU B C 1
ATOM 7080 O O . LEU B 1 424 ? -14.329 68.206 155.536 1.00 31.32 431 LEU B O 1
ATOM 7085 N N . GLU B 1 425 ? -13.169 66.341 155.039 1.00 26.16 432 GLU B N 1
ATOM 7086 C CA . GLU B 1 425 ? -14.049 65.480 155.809 1.00 32.17 432 GLU B CA 1
ATOM 7087 C C . GLU B 1 425 ? -14.017 65.873 157.273 1.00 30.37 432 GLU B C 1
ATOM 7088 O O . GLU B 1 425 ? -15.058 65.851 157.939 1.00 28.40 432 GLU B O 1
ATOM 7094 N N . ASN B 1 426 ? -12.821 66.182 157.798 1.00 27.77 433 ASN B N 1
ATOM 7095 C CA . ASN B 1 426 ? -12.707 66.510 159.214 1.00 29.85 433 ASN B CA 1
ATOM 7096 C C . ASN B 1 426 ? -13.384 67.832 159.546 1.00 32.84 433 ASN B C 1
ATOM 7097 O O . ASN B 1 426 ? -14.012 67.962 160.617 1.00 28.42 433 ASN B O 1
ATOM 7102 N N . GLN B 1 427 ? -13.194 68.842 158.687 1.00 29.09 434 GLN B N 1
ATOM 7103 C CA . GLN B 1 427 ? -13.892 70.104 158.863 1.00 30.82 434 GLN B CA 1
ATOM 7104 C C . GLN B 1 427 ? -15.377 69.852 158.905 1.00 31.69 434 GLN B C 1
ATOM 7105 O O . GLN B 1 427 ? -16.113 70.461 159.708 1.00 31.51 434 GLN B O 1
ATOM 7111 N N . HIS B 1 428 ? -15.835 68.987 158.019 1.00 27.86 435 HIS B N 1
ATOM 7112 C CA . HIS B 1 428 ? -17.258 68.729 157.942 1.00 29.39 435 HIS B CA 1
ATOM 7113 C C . HIS B 1 428 ? -17.763 67.943 159.167 1.00 30.37 435 HIS B C 1
ATOM 7114 O O . HIS B 1 428 ? -18.910 68.125 159.580 1.00 30.36 435 HIS B O 1
ATOM 7121 N N . THR B 1 429 ? -16.962 66.998 159.691 1.00 26.34 436 THR B N 1
ATOM 7122 C CA . THR B 1 429 ? -17.334 66.302 160.920 1.00 31.72 436 THR B CA 1
ATOM 7123 C C . THR B 1 429 ? -17.446 67.258 162.099 1.00 31.01 436 THR B C 1
ATOM 7124 O O . THR B 1 429 ? -18.339 67.105 162.948 1.00 28.06 436 THR B O 1
ATOM 7128 N N . ILE B 1 430 ? -16.493 68.179 162.242 1.00 25.85 437 ILE B N 1
ATOM 7129 C CA . ILE B 1 430 ? -16.605 69.146 163.316 1.00 29.52 437 ILE B CA 1
ATOM 7130 C C . ILE B 1 430 ? -17.853 70.003 163.129 1.00 31.72 437 ILE B C 1
ATOM 7131 O O . ILE B 1 430 ? -18.660 70.214 164.064 1.00 26.37 437 ILE B O 1
ATOM 7136 N N . ASP B 1 431 ? -18.100 70.429 161.902 1.00 31.51 438 ASP B N 1
ATOM 7137 C CA . ASP B 1 431 ? -19.264 71.263 161.617 1.00 35.42 438 ASP B CA 1
ATOM 7138 C C . ASP B 1 431 ? -20.569 70.538 161.877 1.00 33.53 438 ASP B C 1
ATOM 7139 O O . ASP B 1 431 ? -21.490 71.117 162.476 1.00 33.19 438 ASP B O 1
ATOM 7144 N N . LEU B 1 432 ? -20.691 69.277 161.438 1.00 28.61 439 LEU B N 1
ATOM 7145 C CA . LEU B 1 432 ? -21.982 68.634 161.627 1.00 29.00 439 LEU B CA 1
ATOM 7146 C C . LEU B 1 432 ? -22.226 68.283 163.114 1.00 32.74 439 LEU B C 1
ATOM 7147 O O . LEU B 1 432 ? -23.380 68.222 163.530 1.00 27.93 439 LEU B O 1
ATOM 7152 N N . THR B 1 433 ? -21.173 67.979 163.892 1.00 26.71 440 THR B N 1
ATOM 7153 C CA . THR B 1 433 ? -21.392 67.693 165.302 1.00 29.08 440 THR B CA 1
ATOM 7154 C C . THR B 1 433 ? -21.666 68.972 166.093 1.00 32.74 440 THR B C 1
ATOM 7155 O O . THR B 1 433 ? -22.362 68.900 167.114 1.00 36.03 440 THR B O 1
ATOM 7159 N N . ASP B 1 434 ? -21.057 70.103 165.722 1.00 31.56 441 ASP B N 1
ATOM 7160 C CA . ASP B 1 434 ? -21.462 71.376 166.299 1.00 36.65 441 ASP B CA 1
ATOM 7161 C C . ASP B 1 434 ? -22.913 71.658 165.961 1.00 39.48 441 ASP B C 1
ATOM 7162 O O . ASP B 1 434 ? -23.693 72.159 166.802 1.00 31.41 441 ASP B O 1
ATOM 7167 N N . SER B 1 435 ? -23.290 71.359 164.726 1.00 34.01 442 SER B N 1
ATOM 7168 C CA . SER B 1 435 ? -24.641 71.648 164.281 1.00 36.39 442 SER B CA 1
ATOM 7169 C C . SER B 1 435 ? -25.676 70.837 165.060 1.00 33.93 442 SER B C 1
ATOM 7170 O O . SER B 1 435 ? -26.731 71.385 165.415 1.00 32.33 442 SER B O 1
ATOM 7173 N N . GLU B 1 436 ? -25.397 69.551 165.355 1.00 27.35 443 GLU B N 1
ATOM 7174 C CA . GLU B 1 436 ? -26.345 68.758 166.141 1.00 29.74 443 GLU B CA 1
ATOM 7175 C C . GLU B 1 436 ? -26.541 69.363 167.528 1.00 27.67 443 GLU B C 1
ATOM 7176 O O . GLU B 1 436 ? -27.648 69.322 168.061 1.00 27.91 443 GLU B O 1
ATOM 7182 N N . MET B 1 437 ? -25.475 69.866 168.133 1.00 29.80 444 MET B N 1
ATOM 7183 C CA . MET B 1 437 ? -25.591 70.517 169.432 1.00 32.69 444 MET B CA 1
ATOM 7184 C C . MET B 1 437 ? -26.516 71.733 169.354 1.00 34.15 444 MET B C 1
ATOM 7185 O O . MET B 1 437 ? -27.415 71.922 170.196 1.00 25.53 444 MET B O 1
ATOM 7190 N N . ASN B 1 438 ? -26.286 72.590 168.375 1.00 25.46 445 ASN B N 1
ATOM 7191 C CA . ASN B 1 438 ? -27.074 73.812 168.256 1.00 28.63 445 ASN B CA 1
ATOM 7192 C C . ASN B 1 438 ? -28.510 73.499 167.976 1.00 27.38 445 ASN B C 1
ATOM 7193 O O . ASN B 1 438 ? -29.399 74.206 168.468 1.00 31.42 445 ASN B O 1
ATOM 7198 N N . LYS B 1 439 ? -28.763 72.474 167.161 1.00 25.59 446 LYS B N 1
ATOM 7199 C CA . LYS B 1 439 ? -30.151 72.147 166.847 1.00 29.38 446 LYS B CA 1
ATOM 7200 C C . LYS B 1 439 ? -30.894 71.701 168.098 1.00 27.33 446 LYS B C 1
ATOM 7201 O O . LYS B 1 439 ? -32.091 71.956 168.226 1.00 27.08 446 LYS B O 1
ATOM 7207 N N . LEU B 1 440 ? -30.230 70.927 168.950 1.00 23.72 447 LEU B N 1
ATOM 7208 C CA . LEU B 1 440 ? -30.895 70.472 170.161 1.00 27.04 447 LEU B CA 1
ATOM 7209 C C . LEU B 1 440 ? -31.175 71.647 171.082 1.00 26.15 447 LEU B C 1
ATOM 7210 O O . LEU B 1 440 ? -32.202 71.668 171.785 1.00 28.25 447 LEU B O 1
ATOM 7215 N N . PHE B 1 441 ? -30.226 72.576 171.178 1.00 25.70 448 PHE B N 1
ATOM 7216 C CA . PHE B 1 441 ? -30.452 73.754 171.979 1.00 28.62 448 PHE B CA 1
ATOM 7217 C C . PHE B 1 441 ? -31.658 74.539 171.455 1.00 30.24 448 PHE B C 1
ATOM 7218 O O . PHE B 1 441 ? -32.535 74.939 172.225 1.00 25.91 448 PHE B O 1
ATOM 7226 N N . GLU B 1 442 ? -31.716 74.766 170.138 1.00 25.84 449 GLU B N 1
ATOM 7227 C CA . GLU B 1 442 ? -32.812 75.556 169.575 1.00 24.95 449 GLU B CA 1
ATOM 7228 C C . GLU B 1 442 ? -34.139 74.819 169.702 1.00 29.44 449 GLU B C 1
ATOM 7229 O O . GLU B 1 442 ? -35.188 75.444 169.903 1.00 30.32 449 GLU B O 1
ATOM 7235 N N . LYS B 1 443 ? -34.128 73.505 169.522 1.00 27.93 450 LYS B N 1
ATOM 7236 C CA . LYS B 1 443 ? -35.358 72.754 169.745 1.00 31.31 450 LYS B CA 1
ATOM 7237 C C . LYS B 1 443 ? -35.872 72.914 171.188 1.00 30.02 450 LYS B C 1
ATOM 7238 O O . LYS B 1 443 ? -37.066 73.119 171.418 1.00 28.63 450 LYS B O 1
ATOM 7244 N N . THR B 1 444 ? -34.985 72.807 172.157 1.00 27.43 451 THR B N 1
ATOM 7245 C CA . THR B 1 444 ? -35.372 73.037 173.561 1.00 25.21 451 THR B CA 1
ATOM 7246 C C . THR B 1 444 ? -35.878 74.470 173.770 1.00 27.45 451 THR B C 1
ATOM 7247 O O . THR B 1 444 ? -36.900 74.693 174.440 1.00 28.16 451 THR B O 1
ATOM 7251 N N . ARG B 1 445 ? -35.169 75.451 173.204 1.00 24.29 452 ARG B N 1
ATOM 7252 C CA . ARG B 1 445 ? -35.555 76.864 173.329 1.00 28.56 452 ARG B CA 1
ATOM 7253 C C . ARG B 1 445 ? -36.994 77.051 172.913 1.00 32.18 452 ARG B C 1
ATOM 7254 O O . ARG B 1 445 ? -37.793 77.720 173.616 1.00 31.79 452 ARG B O 1
ATOM 7262 N N . ARG B 1 446 ? -37.355 76.423 171.810 1.00 33.50 453 ARG B N 1
ATOM 7263 C CA . ARG B 1 446 ? -38.678 76.666 171.274 1.00 38.99 453 ARG B CA 1
ATOM 7264 C C . ARG B 1 446 ? -39.766 75.857 171.987 1.00 34.77 453 ARG B C 1
ATOM 7265 O O . ARG B 1 446 ? -40.930 76.298 171.960 1.00 35.48 453 ARG B O 1
ATOM 7273 N N . GLN B 1 447 ? -39.426 74.720 172.640 1.00 30.64 454 GLN B N 1
ATOM 7274 C CA . GLN B 1 447 ? -40.378 74.050 173.511 1.00 31.60 454 GLN B CA 1
ATOM 7275 C C . GLN B 1 447 ? -40.764 74.949 174.680 1.00 28.18 454 GLN B C 1
ATOM 7276 O O . GLN B 1 447 ? -41.900 74.933 175.119 1.00 28.85 454 GLN B O 1
ATOM 7282 N N . LEU B 1 448 ? -39.785 75.640 175.256 1.00 25.75 455 LEU B N 1
ATOM 7283 C CA . LEU B 1 448 ? -39.988 76.363 176.490 1.00 26.69 455 LEU B CA 1
ATOM 7284 C C . LEU B 1 448 ? -40.787 77.652 176.278 1.00 26.13 455 LEU B C 1
ATOM 7285 O O . LEU B 1 448 ? -41.359 78.158 177.246 1.00 25.68 455 LEU B O 1
ATOM 7290 N N . ARG B 1 449 ? -40.855 78.180 175.054 1.00 26.38 456 ARG B N 1
ATOM 7291 C CA . ARG B 1 449 ? -41.750 79.345 174.726 1.00 32.27 456 ARG B CA 1
ATOM 7292 C C . ARG B 1 449 ? -41.391 80.498 175.668 1.00 29.76 456 ARG B C 1
ATOM 7293 O O . ARG B 1 449 ? -40.205 80.815 175.839 1.00 30.86 456 ARG B O 1
ATOM 7301 N N . GLU B 1 450 ? -42.337 81.071 176.379 1.00 30.88 457 GLU B N 1
ATOM 7302 C CA . GLU B 1 450 ? -42.035 82.184 177.272 1.00 33.16 457 GLU B CA 1
ATOM 7303 C C . GLU B 1 450 ? -41.688 81.769 178.686 1.00 29.62 457 GLU B C 1
ATOM 7304 O O . GLU B 1 450 ? -41.772 82.613 179.600 1.00 29.89 457 GLU B O 1
ATOM 7310 N N . ASN B 1 451 ? -41.401 80.493 178.939 1.00 29.01 458 ASN B N 1
ATOM 7311 C CA . ASN B 1 451 ? -41.290 80.053 180.315 1.00 26.83 458 ASN B CA 1
ATOM 7312 C C . ASN B 1 451 ? -39.837 80.029 180.772 1.00 25.12 458 ASN B C 1
ATOM 7313 O O . ASN B 1 451 ? -39.590 79.597 181.887 1.00 25.20 458 ASN B O 1
ATOM 7318 N N . ALA B 1 452 ? -38.898 80.378 179.901 1.00 26.03 459 ALA B N 1
ATOM 7319 C CA . ALA B 1 452 ? -37.473 80.292 180.198 1.00 27.85 459 ALA B CA 1
ATOM 7320 C C . ALA B 1 452 ? -36.717 81.415 179.480 1.00 30.45 459 ALA B C 1
ATOM 7321 O O . ALA B 1 452 ? -37.169 81.946 178.462 1.00 31.16 459 ALA B O 1
ATOM 7323 N N . GLU B 1 453 ? -35.514 81.720 179.982 1.00 26.94 460 GLU B N 1
ATOM 7324 C CA . GLU B 1 453 ? -34.576 82.613 179.313 1.00 28.46 460 GLU B CA 1
ATOM 7325 C C . GLU B 1 453 ? -33.248 81.896 179.154 1.00 29.11 460 GLU B C 1
ATOM 7326 O O . GLU B 1 453 ? -32.856 81.048 179.959 1.00 29.65 460 GLU B O 1
ATOM 7332 N N . ASP B 1 454 ? -32.574 82.231 178.070 1.00 29.27 461 ASP B N 1
ATOM 7333 C CA . ASP B 1 454 ? -31.266 81.715 177.763 1.00 30.39 461 ASP B CA 1
ATOM 7334 C C . ASP B 1 454 ? -30.257 82.448 178.624 1.00 35.17 461 ASP B C 1
ATOM 7335 O O . ASP B 1 454 ? -30.159 83.670 178.526 1.00 36.62 461 ASP B O 1
ATOM 7340 N N . MET B 1 455 ? -29.492 81.733 179.448 1.00 34.38 462 MET B N 1
ATOM 7341 C CA . MET B 1 455 ? -28.532 82.402 180.326 1.00 34.54 462 MET B CA 1
ATOM 7342 C C . MET B 1 455 ? -27.208 82.713 179.622 1.00 39.77 462 MET B C 1
ATOM 7343 O O . MET B 1 455 ? -26.324 83.354 180.221 1.00 49.23 462 MET B O 1
ATOM 7348 N N . GLY B 1 456 ? -27.036 82.279 178.379 1.00 36.49 463 GLY B N 1
ATOM 7349 C CA . GLY B 1 456 ? -25.871 82.622 177.616 1.00 37.63 463 GLY B CA 1
ATOM 7350 C C . GLY B 1 456 ? -24.745 81.631 177.744 1.00 41.57 463 GLY B C 1
ATOM 7351 O O . GLY B 1 456 ? -23.742 81.788 177.064 1.00 42.13 463 GLY B O 1
ATOM 7352 N N . ASN B 1 457 ? -24.882 80.593 178.589 1.00 40.20 464 ASN B N 1
ATOM 7353 C CA . ASN B 1 457 ? -23.798 79.621 178.753 1.00 40.56 464 ASN B CA 1
ATOM 7354 C C . ASN B 1 457 ? -24.186 78.218 178.292 1.00 39.59 464 ASN B C 1
ATOM 7355 O O . ASN B 1 457 ? -23.555 77.248 178.709 1.00 43.25 464 ASN B O 1
ATOM 7360 N N . GLY B 1 458 ? -25.186 78.094 177.432 1.00 31.38 465 GLY B N 1
ATOM 7361 C CA . GLY B 1 458 ? -25.700 76.801 177.033 1.00 29.61 465 GLY B CA 1
ATOM 7362 C C . GLY B 1 458 ? -26.763 76.270 177.993 1.00 28.96 465 GLY B C 1
ATOM 7363 O O . GLY B 1 458 ? -27.125 75.083 177.897 1.00 34.32 465 GLY B O 1
ATOM 7364 N N . CYS B 1 459 ? -27.321 77.137 178.848 1.00 28.77 466 CYS B N 1
ATOM 7365 C CA . CYS B 1 459 ? -28.335 76.769 179.839 1.00 29.60 466 CYS B CA 1
ATOM 7366 C C . CYS B 1 459 ? -29.548 77.692 179.745 1.00 32.42 466 CYS B C 1
ATOM 7367 O O . CYS B 1 459 ? -29.422 78.885 179.429 1.00 34.53 466 CYS B O 1
ATOM 7370 N N . PHE B 1 460 ? -30.694 77.156 180.151 1.00 26.52 467 PHE B N 1
ATOM 7371 C CA . PHE B 1 460 ? -31.923 77.905 180.279 1.00 26.72 467 PHE B CA 1
ATOM 7372 C C . PHE B 1 460 ? -32.246 78.071 181.747 1.00 28.65 467 PHE B C 1
ATOM 7373 O O . PHE B 1 460 ? -32.103 77.117 182.531 1.00 25.86 467 PHE B O 1
ATOM 7381 N N . LYS B 1 461 ? -32.650 79.270 182.108 1.00 28.62 468 LYS B N 1
ATOM 7382 C CA . LYS B 1 461 ? -33.309 79.503 183.396 1.00 28.76 468 LYS B CA 1
ATOM 7383 C C . LYS B 1 461 ? -34.792 79.281 183.166 1.00 27.31 468 LYS B C 1
ATOM 7384 O O . LYS B 1 461 ? -35.420 80.042 182.448 1.00 27.26 468 LYS B O 1
ATOM 7390 N N . ILE B 1 462 ? -35.349 78.271 183.809 1.00 26.20 469 ILE B N 1
ATOM 7391 C CA . ILE B 1 462 ? -36.764 77.955 183.711 1.00 27.08 469 ILE B CA 1
ATOM 7392 C C . ILE B 1 462 ? -37.462 78.645 184.901 1.00 23.87 469 ILE B C 1
ATOM 7393 O O . ILE B 1 462 ? -37.099 78.429 186.061 1.00 25.66 469 ILE B O 1
ATOM 7398 N N . TYR B 1 463 ? -38.430 79.524 184.588 1.00 26.18 470 TYR B N 1
ATOM 7399 C CA . TYR B 1 463 ? -39.024 80.431 185.577 1.00 25.93 470 TYR B CA 1
ATOM 7400 C C . TYR B 1 463 ? -40.212 79.830 186.287 1.00 28.28 470 TYR B C 1
ATOM 7401 O O . TYR B 1 463 ? -41.148 80.554 186.646 1.00 31.32 470 TYR B O 1
ATOM 7410 N N . HIS B 1 464 ? -40.204 78.514 186.513 1.00 29.15 471 HIS B N 1
ATOM 7411 C CA . HIS B 1 464 ? -41.239 77.855 187.286 1.00 25.69 471 HIS B CA 1
ATOM 7412 C C . HIS B 1 464 ? -40.613 76.666 187.990 1.00 29.96 471 HIS B C 1
ATOM 7413 O O . HIS B 1 464 ? -39.496 76.252 187.683 1.00 27.02 471 HIS B O 1
ATOM 7420 N N . LYS B 1 465 ? -41.301 76.180 189.039 1.00 24.45 472 LYS B N 1
ATOM 7421 C CA . LYS B 1 465 ? -40.861 74.955 189.652 1.00 27.43 472 LYS B CA 1
ATOM 7422 C C . LYS B 1 465 ? -40.892 73.824 188.622 1.00 30.45 472 LYS B C 1
ATOM 7423 O O . LYS B 1 465 ? -41.879 73.630 187.903 1.00 30.59 472 LYS B O 1
ATOM 7429 N N . CYS B 1 466 ? -39.793 73.082 188.528 1.00 29.62 473 CYS B N 1
ATOM 7430 C CA . CYS B 1 466 ? -39.649 72.205 187.371 1.00 27.51 473 CYS B CA 1
ATOM 7431 C C . CYS B 1 466 ? -38.910 70.978 187.922 1.00 35.80 473 CYS B C 1
ATOM 7432 O O . CYS B 1 466 ? -37.674 70.921 187.843 1.00 37.67 473 CYS B O 1
ATOM 7435 N N . ASP B 1 467 ? -39.679 70.076 188.603 1.00 32.45 474 ASP B N 1
ATOM 7436 C CA . ASP B 1 467 ? -39.153 68.879 189.271 1.00 36.96 474 ASP B CA 1
ATOM 7437 C C . ASP B 1 467 ? -38.726 67.821 188.236 1.00 33.08 474 ASP B C 1
ATOM 7438 O O . ASP B 1 467 ? -38.694 68.082 187.024 1.00 31.67 474 ASP B O 1
ATOM 7443 N N . ASN B 1 468 ? -38.352 66.609 188.703 1.00 32.64 475 ASN B N 1
ATOM 7444 C CA . ASN B 1 468 ? -37.655 65.722 187.742 1.00 35.99 475 ASN B CA 1
ATOM 7445 C C . ASN B 1 468 ? -38.579 65.217 186.636 1.00 33.93 475 ASN B C 1
ATOM 7446 O O . ASN B 1 468 ? -38.125 64.998 185.507 1.00 34.94 475 ASN B O 1
ATOM 7451 N N . ALA B 1 469 ? -39.853 65.001 186.942 1.00 36.25 476 ALA B N 1
ATOM 7452 C CA . ALA B 1 469 ? -40.810 64.604 185.919 1.00 38.29 476 ALA B CA 1
ATOM 7453 C C . ALA B 1 469 ? -41.026 65.726 184.914 1.00 34.87 476 ALA B C 1
ATOM 7454 O O . ALA B 1 469 ? -41.224 65.461 183.725 1.00 35.62 476 ALA B O 1
ATOM 7456 N N . CYS B 1 470 ? -40.985 66.969 185.368 1.00 34.05 477 CYS B N 1
ATOM 7457 C CA . CYS B 1 470 ? -41.154 68.099 184.441 1.00 32.69 477 CYS B CA 1
ATOM 7458 C C . CYS B 1 470 ? -39.968 68.235 183.489 1.00 31.99 477 CYS B C 1
ATOM 7459 O O . CYS B 1 470 ? -40.152 68.395 182.273 1.00 30.21 477 CYS B O 1
ATOM 7462 N N . ILE B 1 471 ? -38.737 68.153 184.018 1.00 30.79 478 ILE B N 1
ATOM 7463 C CA . ILE B 1 471 ? -37.547 68.112 183.165 1.00 30.22 478 ILE B CA 1
ATOM 7464 C C . ILE B 1 471 ? -37.665 66.959 182.178 1.00 29.81 478 ILE B C 1
ATOM 7465 O O . ILE B 1 471 ? -37.263 67.074 181.015 1.00 28.40 478 ILE B O 1
ATOM 7470 N N . GLY B 1 472 ? -38.101 65.801 182.663 1.00 31.93 479 GLY B N 1
ATOM 7471 C CA . GLY B 1 472 ? -38.272 64.636 181.808 1.00 32.09 479 GLY B CA 1
ATOM 7472 C C . GLY B 1 472 ? -39.217 64.914 180.662 1.00 30.97 479 GLY B C 1
ATOM 7473 O O . GLY B 1 472 ? -38.956 64.491 179.526 1.00 32.71 479 GLY B O 1
ATOM 7474 N N . SER B 1 473 ? -40.297 65.668 180.925 1.00 30.71 480 SER B N 1
ATOM 7475 C CA . SER B 1 473 ? -41.213 66.030 179.834 1.00 29.09 480 SER B CA 1
ATOM 7476 C C . SER B 1 473 ? -40.525 66.918 178.807 1.00 29.25 480 SER B C 1
ATOM 7477 O O . SER B 1 473 ? -40.858 66.837 177.626 1.00 29.85 480 SER B O 1
ATOM 7480 N N . ILE B 1 474 ? -39.557 67.758 179.219 1.00 29.66 481 ILE B N 1
ATOM 7481 C CA . ILE B 1 474 ? -38.797 68.549 178.233 1.00 28.19 481 ILE B CA 1
ATOM 7482 C C . ILE B 1 474 ? -37.901 67.640 177.422 1.00 31.65 481 ILE B C 1
ATOM 7483 O O . ILE B 1 474 ? -37.843 67.717 176.170 1.00 32.69 481 ILE B O 1
ATOM 7488 N N . ARG B 1 475 ? -37.193 66.730 178.113 1.00 30.12 482 ARG B N 1
ATOM 7489 C CA . ARG B 1 475 ? -36.268 65.851 177.393 1.00 28.42 482 ARG B CA 1
ATOM 7490 C C . ARG B 1 475 ? -36.983 64.961 176.384 1.00 32.67 482 ARG B C 1
ATOM 7491 O O . ARG B 1 475 ? -36.426 64.634 175.315 1.00 33.08 482 ARG B O 1
ATOM 7499 N N . ASN B 1 476 ? -38.193 64.613 176.694 1.00 35.53 483 ASN B N 1
ATOM 7500 C CA . ASN B 1 476 ? -39.113 63.680 176.056 1.00 43.29 483 ASN B CA 1
ATOM 7501 C C . ASN B 1 476 ? -39.907 64.347 174.953 1.00 40.86 483 ASN B C 1
ATOM 7502 O O . ASN B 1 476 ? -40.672 63.679 174.271 1.00 43.64 483 ASN B O 1
ATOM 7507 N N . GLY B 1 477 ? -39.877 65.672 174.896 1.00 40.29 484 GLY B N 1
ATOM 7508 C CA . GLY B 1 477 ? -40.669 66.423 173.946 1.00 38.74 484 GLY B CA 1
ATOM 7509 C C . GLY B 1 477 ? -42.144 66.527 174.255 1.00 37.77 484 GLY B C 1
ATOM 7510 O O . GLY B 1 477 ? -42.909 66.826 173.341 1.00 43.69 484 GLY B O 1
ATOM 7511 N N . THR B 1 478 ? -42.593 66.298 175.500 1.00 36.62 485 THR B N 1
ATOM 7512 C CA . THR B 1 478 ? -44.000 66.397 175.805 1.00 39.50 485 THR B CA 1
ATOM 7513 C C . THR B 1 478 ? -44.313 67.568 176.716 1.00 36.31 485 THR B C 1
ATOM 7514 O O . THR B 1 478 ? -45.452 67.746 177.104 1.00 39.98 485 THR B O 1
ATOM 7518 N N . TYR B 1 479 ? -43.341 68.417 177.001 1.00 36.29 486 TYR B N 1
ATOM 7519 C CA . TYR B 1 479 ? -43.604 69.532 177.908 1.00 31.44 486 TYR B CA 1
ATOM 7520 C C . TYR B 1 479 ? -44.697 70.424 177.336 1.00 29.50 486 TYR B C 1
ATOM 7521 O O . TYR B 1 479 ? -44.648 70.780 176.151 1.00 34.84 486 TYR B O 1
ATOM 7530 N N . ASP B 1 480 ? -45.663 70.742 178.159 1.00 32.00 487 ASP B N 1
ATOM 7531 C CA . ASP B 1 480 ? -46.793 71.595 177.778 1.00 38.53 487 ASP B CA 1
ATOM 7532 C C . ASP B 1 480 ? -46.553 72.984 178.368 1.00 28.38 487 ASP B C 1
ATOM 7533 O O . ASP B 1 480 ? -46.801 73.211 179.547 1.00 31.11 487 ASP B O 1
ATOM 7538 N N . HIS B 1 481 ? -46.124 73.940 177.510 1.00 30.81 488 HIS B N 1
ATOM 7539 C CA . HIS B 1 481 ? -45.733 75.226 178.098 1.00 26.09 488 HIS B CA 1
ATOM 7540 C C . HIS B 1 481 ? -46.933 75.940 178.725 1.00 26.40 488 HIS B C 1
ATOM 7541 O O . HIS B 1 481 ? -46.785 76.706 179.692 1.00 26.95 488 HIS B O 1
ATOM 7548 N N . ASP B 1 482 ? -48.143 75.677 178.227 1.00 30.77 489 ASP B N 1
ATOM 7549 C CA . ASP B 1 482 ? -49.321 76.352 178.745 1.00 33.24 489 ASP B CA 1
ATOM 7550 C C . ASP B 1 482 ? -49.625 75.996 180.188 1.00 34.90 489 ASP B C 1
ATOM 7551 O O . ASP B 1 482 ? -50.171 76.831 180.903 1.00 36.20 489 ASP B O 1
ATOM 7556 N N . VAL B 1 483 ? -49.226 74.806 180.652 1.00 32.68 490 VAL B N 1
ATOM 7557 C CA . VAL B 1 483 ? -49.472 74.441 182.057 1.00 32.32 490 VAL B CA 1
ATOM 7558 C C . VAL B 1 483 ? -48.731 75.385 182.978 1.00 31.25 490 VAL B C 1
ATOM 7559 O O . VAL B 1 483 ? -49.201 75.704 184.074 1.00 30.07 490 VAL B O 1
ATOM 7563 N N . TYR B 1 484 ? -47.566 75.870 182.556 1.00 32.44 491 TYR B N 1
ATOM 7564 C CA . TYR B 1 484 ? -46.688 76.608 183.468 1.00 29.15 491 TYR B CA 1
ATOM 7565 C C . TYR B 1 484 ? -46.613 78.099 183.156 1.00 26.35 491 TYR B C 1
ATOM 7566 O O . TYR B 1 484 ? -45.932 78.846 183.878 1.00 29.01 491 TYR B O 1
ATOM 7575 N N . ARG B 1 485 ? -47.255 78.529 182.076 1.00 29.72 492 ARG B N 1
ATOM 7576 C CA . ARG B 1 485 ? -47.017 79.869 181.549 1.00 28.36 492 ARG B CA 1
ATOM 7577 C C . ARG B 1 485 ? -47.412 80.947 182.587 1.00 30.39 492 ARG B C 1
ATOM 7578 O O . ARG B 1 485 ? -46.692 81.939 182.757 1.00 30.52 492 ARG B O 1
ATOM 7586 N N . ASP B 1 486 ? -48.524 80.764 183.292 1.00 33.21 493 ASP B N 1
ATOM 7587 C CA . ASP B 1 486 ? -48.914 81.778 184.293 1.00 36.07 493 ASP B CA 1
ATOM 7588 C C . ASP B 1 486 ? -47.861 81.927 185.379 1.00 31.40 493 ASP B C 1
ATOM 7589 O O . ASP B 1 486 ? -47.431 83.042 185.698 1.00 33.09 493 ASP B O 1
ATOM 7594 N N . GLU B 1 487 ? -47.443 80.813 185.963 1.00 30.29 494 GLU B N 1
ATOM 7595 C CA . GLU B 1 487 ? -46.396 80.854 186.969 1.00 30.10 494 GLU B CA 1
ATOM 7596 C C . GLU B 1 487 ? -45.142 81.499 186.413 1.00 28.08 494 GLU B C 1
ATOM 7597 O O . GLU B 1 487 ? -44.558 82.373 187.060 1.00 28.77 494 GLU B O 1
ATOM 7603 N N . ALA B 1 488 ? -44.711 81.093 185.176 1.00 27.06 495 ALA B N 1
ATOM 7604 C CA . ALA B 1 488 ? -43.453 81.591 184.647 1.00 29.78 495 ALA B CA 1
ATOM 7605 C C . ALA B 1 488 ? -43.512 83.078 184.337 1.00 29.28 495 ALA B C 1
ATOM 7606 O O . ALA B 1 488 ? -42.542 83.798 184.595 1.00 30.66 495 ALA B O 1
ATOM 7608 N N . LEU B 1 489 ? -44.591 83.551 183.692 1.00 32.87 496 LEU B N 1
ATOM 7609 C CA . LEU B 1 489 ? -44.671 84.973 183.341 1.00 36.57 496 LEU B CA 1
ATOM 7610 C C . LEU B 1 489 ? -44.670 85.829 184.599 1.00 37.30 496 LEU B C 1
ATOM 7611 O O . LEU B 1 489 ? -44.012 86.877 184.655 1.00 39.95 496 LEU B O 1
ATOM 7616 N N . ASN B 1 490 ? -45.346 85.356 185.621 1.00 35.46 497 ASN B N 1
ATOM 7617 C CA . ASN B 1 490 ? -45.390 86.060 186.894 1.00 42.28 497 ASN B CA 1
ATOM 7618 C C . ASN B 1 490 ? -43.998 86.165 187.516 1.00 44.13 497 ASN B C 1
ATOM 7619 O O . ASN B 1 490 ? -43.623 87.231 188.015 1.00 42.54 497 ASN B O 1
ATOM 7624 N N . ASN B 1 491 ? -43.186 85.090 187.414 1.00 36.91 498 ASN B N 1
ATOM 7625 C CA . ASN B 1 491 ? -41.807 85.117 187.920 1.00 31.33 498 ASN B CA 1
ATOM 7626 C C . ASN B 1 491 ? -40.884 85.945 187.030 1.00 33.54 498 ASN B C 1
ATOM 7627 O O . ASN B 1 491 ? -40.012 86.660 187.526 1.00 36.48 498 ASN B O 1
ATOM 7632 N N . ARG B 1 492 ? -41.042 85.871 185.700 1.00 33.81 499 ARG B N 1
ATOM 7633 C CA . ARG B 1 492 ? -40.109 86.564 184.816 1.00 37.96 499 ARG B CA 1
ATOM 7634 C C . ARG B 1 492 ? -40.297 88.057 184.835 1.00 42.00 499 ARG B C 1
ATOM 7635 O O . ARG B 1 492 ? -39.318 88.806 184.748 1.00 42.92 499 ARG B O 1
ATOM 7643 N N . PHE B 1 493 ? -41.557 88.505 184.829 1.00 43.49 500 PHE B N 1
ATOM 7644 C CA . PHE B 1 493 ? -41.858 89.884 184.486 1.00 50.27 500 PHE B CA 1
ATOM 7645 C C . PHE B 1 493 ? -42.404 90.548 185.715 1.00 64.93 500 PHE B C 1
ATOM 7646 O O . PHE B 1 493 ? -43.533 91.033 185.726 1.00 76.31 500 PHE B O 1
ATOM 7654 N N . GLN B 1 494 ? -41.595 90.552 186.755 1.00 66.19 501 GLN B N 1
ATOM 7655 C CA . GLN B 1 494 ? -41.852 91.329 187.944 1.00 68.50 501 GLN B CA 1
ATOM 7656 C C . GLN B 1 494 ? -40.889 92.503 187.941 1.00 72.86 501 GLN B C 1
ATOM 7657 O O . GLN B 1 494 ? -39.845 92.482 187.267 1.00 73.86 501 GLN B O 1
ATOM 7663 N N . ILE B 1 495 ? -41.324 93.568 188.599 1.00 69.92 502 ILE B N 1
ATOM 7664 C CA . ILE B 1 495 ? -40.556 94.799 188.740 1.00 73.76 502 ILE B CA 1
ATOM 7665 C C . ILE B 1 495 ? -40.601 95.150 190.222 1.00 83.83 502 ILE B C 1
ATOM 7666 O O . ILE B 1 495 ? -41.546 95.787 190.698 1.00 89.28 502 ILE B O 1
ATOM 7671 N N . LYS B 1 496 ? -39.618 94.653 190.980 1.00 86.77 503 LYS B N 1
ATOM 7672 C CA . LYS B 1 496 ? -39.641 94.781 192.447 1.00 84.93 503 LYS B CA 1
ATOM 7673 C C . LYS B 1 496 ? -38.619 95.840 192.884 1.00 87.77 503 LYS B C 1
ATOM 7674 O O . LYS B 1 496 ? -38.914 97.040 192.946 1.00 92.16 503 LYS B O 1
ATOM 7680 N N . ASN C 1 1 ? -36.984 107.927 180.529 1.00 55.94 8 ASN C N 1
ATOM 7681 C CA . ASN C 1 1 ? -37.628 107.478 179.275 1.00 54.69 8 ASN C CA 1
ATOM 7682 C C . ASN C 1 1 ? -36.676 107.171 178.053 1.00 56.17 8 ASN C C 1
ATOM 7683 O O . ASN C 1 1 ? -37.065 106.583 177.029 1.00 50.88 8 ASN C O 1
ATOM 7688 N N . SER C 1 2 ? -35.428 107.588 178.139 1.00 55.74 9 SER C N 1
ATOM 7689 C CA . SER C 1 2 ? -34.669 107.481 176.915 1.00 52.67 9 SER C CA 1
ATOM 7690 C C . SER C 1 2 ? -34.082 106.072 176.764 1.00 43.63 9 SER C C 1
ATOM 7691 O O . SER C 1 2 ? -34.076 105.232 177.686 1.00 43.68 9 SER C O 1
ATOM 7694 N N . THR C 1 3 ? -33.656 105.796 175.542 1.00 35.58 10 THR C N 1
ATOM 7695 C CA . THR C 1 3 ? -33.203 104.475 175.153 1.00 32.45 10 THR C CA 1
ATOM 7696 C C . THR C 1 3 ? -31.953 104.699 174.320 1.00 32.32 10 THR C C 1
ATOM 7697 O O . THR C 1 3 ? -31.461 105.845 174.201 1.00 36.00 10 THR C O 1
ATOM 7701 N N . ALA C 1 4 ? -31.386 103.598 173.826 1.00 31.45 11 ALA C N 1
ATOM 7702 C CA . ALA C 1 4 ? -30.157 103.677 173.061 1.00 31.46 11 ALA C CA 1
ATOM 7703 C C . ALA C 1 4 ? -30.160 102.600 171.983 1.00 30.73 11 ALA C C 1
ATOM 7704 O O . ALA C 1 4 ? -30.969 101.669 172.019 1.00 29.12 11 ALA C O 1
ATOM 7706 N N . THR C 1 5 ? -29.271 102.760 170.994 1.00 29.33 12 THR C N 1
ATOM 7707 C CA . THR C 1 5 ? -29.124 101.786 169.913 1.00 27.81 12 THR C CA 1
ATOM 7708 C C . THR C 1 5 ? -27.694 101.281 169.883 1.00 30.92 12 THR C C 1
ATOM 7709 O O . THR C 1 5 ? -26.749 102.089 169.957 1.00 30.29 12 THR C O 1
ATOM 7713 N N . LEU C 1 6 ? -27.536 99.955 169.773 1.00 29.65 13 LEU C N 1
ATOM 7714 C CA . LEU C 1 6 ? -26.234 99.299 169.606 1.00 27.62 13 LEU C CA 1
ATOM 7715 C C . LEU C 1 6 ? -26.256 98.436 168.354 1.00 27.68 13 LEU C C 1
ATOM 7716 O O . LEU C 1 6 ? -27.040 97.472 168.279 1.00 26.82 13 LEU C O 1
ATOM 7721 N N . CYS C 1 7 ? -25.406 98.792 167.371 1.00 27.08 14 CYS C N 1
ATOM 7722 C CA . CYS C 1 7 ? -25.288 98.124 166.076 1.00 25.75 14 CYS C CA 1
ATOM 7723 C C . CYS C 1 7 ? -24.012 97.309 166.020 1.00 26.00 14 CYS C C 1
ATOM 7724 O O . CYS C 1 7 ? -22.966 97.715 166.547 1.00 29.12 14 CYS C O 1
ATOM 7727 N N . LEU C 1 8 ? -24.132 96.137 165.452 1.00 25.63 15 LEU C N 1
ATOM 7728 C CA . LEU C 1 8 ? -22.973 95.299 165.220 1.00 25.75 15 LEU C CA 1
ATOM 7729 C C . LEU C 1 8 ? -22.661 95.329 163.728 1.00 25.62 15 LEU C C 1
ATOM 7730 O O . LEU C 1 8 ? -23.565 95.241 162.898 1.00 26.79 15 LEU C O 1
ATOM 7735 N N . GLY C 1 9 ? -21.389 95.384 163.397 1.00 27.25 16 GLY C N 1
ATOM 7736 C CA . GLY C 1 9 ? -21.053 95.591 162.003 1.00 26.01 16 GLY C CA 1
ATOM 7737 C C . GLY C 1 9 ? -19.726 94.960 161.654 1.00 26.58 16 GLY C C 1
ATOM 7738 O O . GLY C 1 9 ? -19.009 94.431 162.511 1.00 27.31 16 GLY C O 1
ATOM 7739 N N . HIS C 1 10 ? -19.397 95.033 160.360 1.00 28.79 17 HIS C N 1
ATOM 7740 C CA . HIS C 1 10 ? -18.116 94.539 159.854 1.00 28.70 17 HIS C CA 1
ATOM 7741 C C . HIS C 1 10 ? -17.531 95.590 158.915 1.00 31.07 17 HIS C C 1
ATOM 7742 O O . HIS C 1 10 ? -18.230 96.484 158.429 1.00 30.86 17 HIS C O 1
ATOM 7749 N N . HIS C 1 11 ? -16.230 95.520 158.688 1.00 32.13 18 HIS C N 1
ATOM 7750 C CA . HIS C 1 11 ? -15.652 96.565 157.863 1.00 31.49 18 HIS C CA 1
ATOM 7751 C C . HIS C 1 11 ? -15.951 96.320 156.373 1.00 28.53 18 HIS C C 1
ATOM 7752 O O . HIS C 1 11 ? -16.498 95.301 155.968 1.00 31.59 18 HIS C O 1
ATOM 7759 N N . ALA C 1 12 ? -15.635 97.328 155.564 1.00 36.57 19 ALA C N 1
ATOM 7760 C CA . ALA C 1 12 ? -15.727 97.217 154.116 1.00 37.13 19 ALA C CA 1
ATOM 7761 C C . ALA C 1 12 ? -14.625 98.109 153.587 1.00 34.40 19 ALA C C 1
ATOM 7762 O O . ALA C 1 12 ? -14.177 99.010 154.283 1.00 35.75 19 ALA C O 1
ATOM 7764 N N . VAL C 1 13 ? -14.190 97.860 152.348 1.00 34.61 20 VAL C N 1
ATOM 7765 C CA . VAL C 1 13 ? -13.133 98.700 151.770 1.00 40.51 20 VAL C CA 1
ATOM 7766 C C . VAL C 1 13 ? -13.689 99.339 150.507 1.00 43.06 20 VAL C C 1
ATOM 7767 O O . VAL C 1 13 ? -14.630 98.803 149.909 1.00 39.86 20 VAL C O 1
ATOM 7771 N N . PRO C 1 14 ? -13.171 100.491 150.081 1.00 48.13 21 PRO C N 1
ATOM 7772 C CA . PRO C 1 14 ? -13.674 101.081 148.841 1.00 55.44 21 PRO C CA 1
ATOM 7773 C C . PRO C 1 14 ? -13.141 100.372 147.597 1.00 57.59 21 PRO C C 1
ATOM 7774 O O . PRO C 1 14 ? -13.781 100.486 146.548 1.00 70.26 21 PRO C O 1
ATOM 7778 N N . ASN C 1 15 ? -12.031 99.632 147.697 1.00 48.95 22 ASN C N 1
ATOM 7779 C CA . ASN C 1 15 ? -11.350 98.958 146.551 1.00 55.32 22 ASN C CA 1
ATOM 7780 C C . ASN C 1 15 ? -11.367 97.432 146.715 1.00 46.13 22 ASN C C 1
ATOM 7781 O O . ASN C 1 15 ? -10.328 96.833 147.028 1.00 47.62 22 ASN C O 1
ATOM 7786 N N . GLY C 1 16 ? -12.519 96.780 146.521 1.00 39.64 23 GLY C N 1
ATOM 7787 C CA . GLY C 1 16 ? -12.579 95.334 146.710 1.00 34.01 23 GLY C CA 1
ATOM 7788 C C . GLY C 1 16 ? -11.942 94.552 145.540 1.00 35.73 23 GLY C C 1
ATOM 7789 O O . GLY C 1 16 ? -11.463 95.154 144.590 1.00 37.64 23 GLY C O 1
ATOM 7790 N N . THR C 1 17 ? -11.889 93.210 145.660 1.00 37.74 24 THR C N 1
ATOM 7791 C CA . THR C 1 17 ? -11.373 92.300 144.622 1.00 41.38 24 THR C CA 1
ATOM 7792 C C . THR C 1 17 ? -12.344 91.151 144.365 1.00 34.72 24 THR C C 1
ATOM 7793 O O . THR C 1 17 ? -12.907 90.570 145.304 1.00 30.99 24 THR C O 1
ATOM 7797 N N . LEU C 1 18 ? -12.436 90.727 143.102 1.00 31.88 25 LEU C N 1
ATOM 7798 C CA . LEU C 1 18 ? -13.371 89.664 142.725 1.00 32.85 25 LEU C CA 1
ATOM 7799 C C . LEU C 1 18 ? -12.720 88.282 142.837 1.00 33.69 25 LEU C C 1
ATOM 7800 O O . LEU C 1 18 ? -11.605 88.076 142.339 1.00 31.06 25 LEU C O 1
ATOM 7805 N N . VAL C 1 19 ? -13.413 87.327 143.468 1.00 30.56 26 VAL C N 1
ATOM 7806 C CA . VAL C 1 19 ? -12.929 85.953 143.526 1.00 27.78 26 VAL C CA 1
ATOM 7807 C C . VAL C 1 19 ? -14.054 85.013 143.132 1.00 28.72 26 VAL C C 1
ATOM 7808 O O . VAL C 1 19 ? -15.211 85.407 142.999 1.00 30.00 26 VAL C O 1
ATOM 7812 N N . LYS C 1 20 ? -13.668 83.776 142.861 1.00 30.47 27 LYS C N 1
ATOM 7813 C CA . LYS C 1 20 ? -14.603 82.723 142.514 1.00 29.50 27 LYS C CA 1
ATOM 7814 C C . LYS C 1 20 ? -14.886 81.878 143.727 1.00 27.93 27 LYS C C 1
ATOM 7815 O O . LYS C 1 20 ? -13.976 81.600 144.530 1.00 24.36 27 LYS C O 1
ATOM 7821 N N . THR C 1 21 ? -16.126 81.405 143.793 1.00 29.69 28 THR C N 1
ATOM 7822 C CA . THR C 1 21 ? -16.524 80.416 144.792 1.00 28.09 28 THR C CA 1
ATOM 7823 C C . THR C 1 21 ? -17.258 79.277 144.073 1.00 31.24 28 THR C C 1
ATOM 7824 O O . THR C 1 21 ? -17.457 79.281 142.855 1.00 34.10 28 THR C O 1
ATOM 7828 N N . ILE C 1 22 ? -17.725 78.319 144.866 1.00 36.72 29 ILE C N 1
ATOM 7829 C CA . ILE C 1 22 ? -18.541 77.194 144.377 1.00 46.47 29 ILE C CA 1
ATOM 7830 C C . ILE C 1 22 ? -19.790 77.679 143.629 1.00 46.98 29 ILE C C 1
ATOM 7831 O O . ILE C 1 22 ? -20.214 77.100 142.620 1.00 57.24 29 ILE C O 1
ATOM 7836 N N . THR C 1 23 ? -20.407 78.711 144.158 1.00 44.75 30 THR C N 1
ATOM 7837 C CA . THR C 1 23 ? -21.691 79.334 143.887 1.00 57.28 30 THR C CA 1
ATOM 7838 C C . THR C 1 23 ? -21.630 80.453 142.862 1.00 63.69 30 THR C C 1
ATOM 7839 O O . THR C 1 23 ? -22.549 80.610 142.049 1.00 70.36 30 THR C O 1
ATOM 7843 N N . ASN C 1 24 ? -20.565 81.246 142.907 1.00 54.11 31 ASN C N 1
ATOM 7844 C CA . ASN C 1 24 ? -20.535 82.541 142.262 1.00 48.11 31 ASN C CA 1
ATOM 7845 C C . ASN C 1 24 ? -19.275 82.649 141.431 1.00 41.26 31 ASN C C 1
ATOM 7846 O O . ASN C 1 24 ? -18.173 82.440 141.940 1.00 42.97 31 ASN C O 1
ATOM 7851 N N . ASP C 1 25 ? -19.436 83.013 140.175 1.00 42.52 32 ASP C N 1
ATOM 7852 C CA . ASP C 1 25 ? -18.283 83.257 139.323 1.00 46.59 32 ASP C CA 1
ATOM 7853 C C . ASP C 1 25 ? -17.451 84.474 139.774 1.00 44.22 32 ASP C C 1
ATOM 7854 O O . ASP C 1 25 ? -16.239 84.511 139.548 1.00 45.99 32 ASP C O 1
ATOM 7859 N N . GLN C 1 26 ? -18.066 85.474 140.407 1.00 40.35 33 GLN C N 1
ATOM 7860 C CA . GLN C 1 26 ? -17.357 86.699 140.765 1.00 35.30 33 GLN C CA 1
ATOM 7861 C C . GLN C 1 26 ? -18.058 87.273 141.984 1.00 35.45 33 GLN C C 1
ATOM 7862 O O . GLN C 1 26 ? -19.191 87.730 141.874 1.00 46.09 33 GLN C O 1
ATOM 7868 N N . ILE C 1 27 ? -17.432 87.199 143.142 1.00 32.63 34 ILE C N 1
ATOM 7869 C CA . ILE C 1 27 ? -17.958 87.842 144.331 1.00 31.35 34 ILE C CA 1
ATOM 7870 C C . ILE C 1 27 ? -16.838 88.700 144.879 1.00 32.21 34 ILE C C 1
ATOM 7871 O O . ILE C 1 27 ? -15.667 88.294 144.875 1.00 30.96 34 ILE C O 1
ATOM 7876 N N . GLU C 1 28 ? -17.190 89.907 145.313 1.00 30.08 35 GLU C N 1
ATOM 7877 C CA . GLU C 1 28 ? -16.193 90.841 145.778 1.00 28.38 35 GLU C CA 1
ATOM 7878 C C . GLU C 1 28 ? -15.874 90.614 147.254 1.00 28.66 35 GLU C C 1
ATOM 7879 O O . GLU C 1 28 ? -16.774 90.528 148.104 1.00 27.73 35 GLU C O 1
ATOM 7885 N N . VAL C 1 29 ? -14.588 90.526 147.566 1.00 30.19 36 VAL C N 1
ATOM 7886 C CA . VAL C 1 29 ? -14.107 90.386 148.923 1.00 26.43 36 VAL C CA 1
ATOM 7887 C C . VAL C 1 29 ? -13.156 91.552 149.207 1.00 28.12 36 VAL C C 1
ATOM 7888 O O . VAL C 1 29 ? -12.760 92.305 148.301 1.00 28.83 36 VAL C O 1
ATOM 7892 N N . THR C 1 30 ? -12.781 91.704 150.475 1.00 27.70 37 THR C N 1
ATOM 7893 C CA . THR C 1 30 ? -11.980 92.882 150.843 1.00 26.99 37 THR C CA 1
ATOM 7894 C C . THR C 1 30 ? -10.544 92.739 150.434 1.00 27.86 37 THR C C 1
ATOM 7895 O O . THR C 1 30 ? -9.857 93.747 150.308 1.00 31.73 37 THR C O 1
ATOM 7899 N N . ASN C 1 31 ? -10.093 91.520 150.216 1.00 30.64 38 ASN C N 1
ATOM 7900 C CA . ASN C 1 31 ? -8.681 91.274 149.972 1.00 34.02 38 ASN C CA 1
ATOM 7901 C C . ASN C 1 31 ? -8.518 89.860 149.422 1.00 29.25 38 ASN C C 1
ATOM 7902 O O . ASN C 1 31 ? -9.313 88.959 149.722 1.00 29.30 38 ASN C O 1
ATOM 7907 N N . ALA C 1 32 ? -7.497 89.687 148.575 1.00 28.02 39 ALA C N 1
ATOM 7908 C CA . ALA C 1 32 ? -7.203 88.360 148.064 1.00 29.73 39 ALA C CA 1
ATOM 7909 C C . ALA C 1 32 ? -5.741 88.317 147.662 1.00 36.97 39 ALA C C 1
ATOM 7910 O O . ALA C 1 32 ? -5.075 89.348 147.574 1.00 36.29 39 ALA C O 1
ATOM 7912 N N . THR C 1 33 ? -5.252 87.104 147.394 1.00 40.29 40 THR C N 1
ATOM 7913 C CA . THR C 1 33 ? -3.852 86.918 147.055 1.00 40.91 40 THR C CA 1
ATOM 7914 C C . THR C 1 33 ? -3.740 85.967 145.867 1.00 33.50 40 THR C C 1
ATOM 7915 O O . THR C 1 33 ? -4.551 85.044 145.720 1.00 29.78 40 THR C O 1
ATOM 7919 N N . GLU C 1 34 ? -2.768 86.261 144.989 1.00 29.01 41 GLU C N 1
ATOM 7920 C CA . GLU C 1 34 ? -2.551 85.486 143.757 1.00 28.95 41 GLU C CA 1
ATOM 7921 C C . GLU C 1 34 ? -1.876 84.147 144.057 1.00 27.41 41 GLU C C 1
ATOM 7922 O O . GLU C 1 34 ? -0.842 84.104 144.728 1.00 32.85 41 GLU C O 1
ATOM 7928 N N . LEU C 1 35 ? -2.450 83.043 143.566 1.00 26.81 42 LEU C N 1
ATOM 7929 C CA . LEU C 1 35 ? -1.818 81.730 143.771 1.00 26.49 42 LEU C CA 1
ATOM 7930 C C . LEU C 1 35 ? -1.027 81.220 142.553 1.00 27.96 42 LEU C C 1
ATOM 7931 O O . LEU C 1 35 ? -0.406 80.155 142.656 1.00 26.71 42 LEU C O 1
ATOM 7936 N N . VAL C 1 36 ? -1.121 81.871 141.413 1.00 27.73 43 VAL C N 1
ATOM 7937 C CA . VAL C 1 36 ? -0.394 81.441 140.179 1.00 27.67 43 VAL C CA 1
ATOM 7938 C C . VAL C 1 36 ? 0.756 82.405 139.931 1.00 29.83 43 VAL C C 1
ATOM 7939 O O . VAL C 1 36 ? 0.533 83.580 139.605 1.00 34.03 43 VAL C O 1
ATOM 7943 N N . GLN C 1 37 ? 1.992 81.883 140.001 1.00 29.17 44 GLN C N 1
ATOM 7944 C CA . GLN C 1 37 ? 3.177 82.623 139.619 1.00 29.40 44 GLN C CA 1
ATOM 7945 C C . GLN C 1 37 ? 3.229 82.753 138.099 1.00 32.39 44 GLN C C 1
ATOM 7946 O O . GLN C 1 37 ? 3.284 81.742 137.386 1.00 33.56 44 GLN C O 1
ATOM 7952 N N . SER C 1 38 ? 3.240 83.989 137.581 1.00 33.47 45 SER C N 1
ATOM 7953 C CA . SER C 1 38 ? 3.172 84.130 136.134 1.00 36.24 45 SER C CA 1
ATOM 7954 C C . SER C 1 38 ? 4.298 84.975 135.545 1.00 38.61 45 SER C C 1
ATOM 7955 O O . SER C 1 38 ? 4.334 85.171 134.330 1.00 42.58 45 SER C O 1
ATOM 7958 N N . SER C 1 39 ? 5.282 85.367 136.340 1.00 41.36 46 SER C N 1
ATOM 7959 C CA . SER C 1 39 ? 6.428 86.089 135.825 1.00 47.72 46 SER C CA 1
ATOM 7960 C C . SER C 1 39 ? 7.717 85.422 136.269 1.00 43.59 46 SER C C 1
ATOM 7961 O O . SER C 1 39 ? 7.769 84.711 137.271 1.00 44.23 46 SER C O 1
ATOM 7964 N N . SER C 1 40 ? 8.750 85.695 135.506 1.00 43.74 47 SER C N 1
ATOM 7965 C CA . SER C 1 40 ? 10.137 85.354 135.778 1.00 49.01 47 SER C CA 1
ATOM 7966 C C . SER C 1 40 ? 10.997 86.598 135.581 1.00 55.30 47 SER C C 1
ATOM 7967 O O . SER C 1 40 ? 10.638 87.496 134.813 1.00 53.50 47 SER C O 1
ATOM 7970 N N . THR C 1 41 ? 12.117 86.653 136.312 1.00 60.46 48 THR C N 1
ATOM 7971 C CA . THR C 1 41 ? 13.152 87.665 136.071 1.00 64.93 48 THR C CA 1
ATOM 7972 C C . THR C 1 41 ? 13.823 87.505 134.711 1.00 61.48 48 THR C C 1
ATOM 7973 O O . THR C 1 41 ? 14.372 88.466 134.182 1.00 64.44 48 THR C O 1
ATOM 7977 N N . GLY C 1 42 ? 13.827 86.299 134.151 1.00 54.27 49 GLY C N 1
ATOM 7978 C CA . GLY C 1 42 ? 14.515 86.069 132.906 1.00 50.20 49 GLY C CA 1
ATOM 7979 C C . GLY C 1 42 ? 15.957 85.648 133.059 1.00 52.55 49 GLY C C 1
ATOM 7980 O O . GLY C 1 42 ? 16.636 85.463 132.050 1.00 58.53 49 GLY C O 1
ATOM 7981 N N . ARG C 1 43 ? 16.443 85.475 134.288 1.00 51.48 50 ARG C N 1
ATOM 7982 C CA . ARG C 1 43 ? 17.795 84.995 134.572 1.00 53.79 50 ARG C CA 1
ATOM 7983 C C . ARG C 1 43 ? 17.695 83.711 135.376 1.00 48.14 50 ARG C C 1
ATOM 7984 O O . ARG C 1 43 ? 16.806 83.566 136.227 1.00 44.88 50 ARG C O 1
ATOM 7992 N N . ILE C 1 44 ? 18.619 82.802 135.115 1.00 49.33 51 ILE C N 1
ATOM 7993 C CA . ILE C 1 44 ? 18.753 81.579 135.888 1.00 49.31 51 ILE C CA 1
ATOM 7994 C C . ILE C 1 44 ? 19.713 81.881 137.021 1.00 49.77 51 ILE C C 1
ATOM 7995 O O . ILE C 1 44 ? 20.869 82.227 136.775 1.00 51.26 51 ILE C O 1
ATOM 8000 N N . CYS C 1 45 ? 19.235 81.763 138.255 1.00 47.54 52 CYS C N 1
ATOM 8001 C CA . CYS C 1 45 ? 20.083 82.041 139.404 1.00 53.70 52 CYS C CA 1
ATOM 8002 C C . CYS C 1 45 ? 21.081 80.908 139.618 1.00 52.20 52 CYS C C 1
ATOM 8003 O O . CYS C 1 45 ? 20.722 79.726 139.582 1.00 51.80 52 CYS C O 1
ATOM 8006 N N . ASP C 1 46 ? 22.326 81.268 139.898 1.00 53.06 53 ASP C N 1
ATOM 8007 C CA . ASP C 1 46 ? 23.403 80.294 139.999 1.00 54.29 53 ASP C CA 1
ATOM 8008 C C . ASP C 1 46 ? 23.554 79.667 141.385 1.00 50.77 53 ASP C C 1
ATOM 8009 O O . ASP C 1 46 ? 24.487 78.883 141.586 1.00 52.54 53 ASP C O 1
ATOM 8014 N N . SER C 1 47 ? 22.681 80.007 142.329 1.00 50.28 54 SER C N 1
ATOM 8015 C CA . SER C 1 47 ? 22.463 79.400 143.636 1.00 55.11 54 SER C CA 1
ATOM 8016 C C . SER C 1 47 ? 20.995 79.060 143.773 1.00 54.80 54 SER C C 1
ATOM 8017 O O . SER C 1 47 ? 20.143 79.767 143.224 1.00 55.47 54 SER C O 1
ATOM 8020 N N . PRO C 1 48 ? 20.656 78.001 144.532 1.00 54.01 55 PRO C N 1
ATOM 8021 C CA . PRO C 1 48 ? 21.581 77.112 145.237 1.00 50.89 55 PRO C CA 1
ATOM 8022 C C . PRO C 1 48 ? 22.023 75.890 144.425 1.00 48.72 55 PRO C C 1
ATOM 8023 O O . PRO C 1 48 ? 22.917 75.196 144.864 1.00 52.75 55 PRO C O 1
ATOM 8027 N N . HIS C 1 49 ? 21.502 75.669 143.227 1.00 48.58 56 HIS C N 1
ATOM 8028 C CA . HIS C 1 49 ? 21.931 74.518 142.430 1.00 48.80 56 HIS C CA 1
ATOM 8029 C C . HIS C 1 49 ? 23.187 74.842 141.640 1.00 47.13 56 HIS C C 1
ATOM 8030 O O . HIS C 1 49 ? 23.388 75.981 141.237 1.00 51.82 56 HIS C O 1
ATOM 8037 N N . ARG C 1 50 ? 24.043 73.835 141.430 1.00 46.75 57 ARG C N 1
ATOM 8038 C CA . ARG C 1 50 ? 25.252 73.982 140.623 1.00 49.80 57 ARG C CA 1
ATOM 8039 C C . ARG C 1 50 ? 24.847 73.990 139.153 1.00 48.18 57 ARG C C 1
ATOM 8040 O O . ARG C 1 50 ? 24.475 72.950 138.611 1.00 46.66 57 ARG C O 1
ATOM 8048 N N . ILE C 1 51 ? 24.915 75.155 138.511 1.00 44.01 58 ILE C N 1
ATOM 8049 C CA . ILE C 1 51 ? 24.516 75.327 137.114 1.00 45.79 58 ILE C CA 1
ATOM 8050 C C . ILE C 1 51 ? 25.767 75.205 136.262 1.00 47.30 58 ILE C C 1
ATOM 8051 O O . ILE C 1 51 ? 26.792 75.796 136.599 1.00 51.52 58 ILE C O 1
ATOM 8056 N N . LEU C 1 52 ? 25.708 74.420 135.190 1.00 43.71 59 LEU C N 1
ATOM 8057 C CA . LEU C 1 52 ? 26.820 74.332 134.236 1.00 44.06 59 LEU C CA 1
ATOM 8058 C C . LEU C 1 52 ? 26.291 74.806 132.898 1.00 42.84 59 LEU C C 1
ATOM 8059 O O . LEU C 1 52 ? 25.436 74.145 132.293 1.00 39.58 59 LEU C O 1
ATOM 8064 N N . ASP C 1 53 ? 26.781 75.958 132.460 1.00 45.96 60 ASP C N 1
ATOM 8065 C CA . ASP C 1 53 ? 26.395 76.525 131.178 1.00 46.84 60 ASP C CA 1
ATOM 8066 C C . ASP C 1 53 ? 27.144 75.778 130.083 1.00 43.93 60 ASP C C 1
ATOM 8067 O O . ASP C 1 53 ? 28.368 75.837 130.036 1.00 46.50 60 ASP C O 1
ATOM 8072 N N . GLY C 1 54 ? 26.420 75.078 129.205 1.00 41.10 61 GLY C N 1
ATOM 8073 C CA . GLY C 1 54 ? 27.053 74.367 128.093 1.00 42.77 61 GLY C CA 1
ATOM 8074 C C . GLY C 1 54 ? 27.676 75.290 127.059 1.00 49.21 61 GLY C C 1
ATOM 8075 O O . GLY C 1 54 ? 28.561 74.860 126.302 1.00 49.54 61 GLY C O 1
ATOM 8076 N N . LYS C 1 55 ? 27.253 76.555 127.033 1.00 45.87 62 LYS C N 1
ATOM 8077 C CA . LYS C 1 55 ? 27.779 77.558 126.104 1.00 45.97 62 LYS C CA 1
ATOM 8078 C C . LYS C 1 55 ? 27.699 77.025 124.681 1.00 44.37 62 LYS C C 1
ATOM 8079 O O . LYS C 1 55 ? 26.605 76.683 124.239 1.00 44.29 62 LYS C O 1
ATOM 8085 N N . ASN C 1 56 ? 28.816 76.897 123.963 1.00 43.78 63 ASN C N 1
ATOM 8086 C CA . ASN C 1 56 ? 28.750 76.367 122.607 1.00 45.21 63 ASN C CA 1
ATOM 8087 C C . ASN C 1 56 ? 28.676 74.843 122.525 1.00 46.32 63 ASN C C 1
ATOM 8088 O O . ASN C 1 56 ? 28.847 74.308 121.410 1.00 48.56 63 ASN C O 1
ATOM 8093 N N . CYS C 1 57 ? 28.505 74.124 123.636 1.00 43.19 64 CYS C N 1
ATOM 8094 C CA . CYS C 1 57 ? 28.621 72.664 123.661 1.00 44.69 64 CYS C CA 1
ATOM 8095 C C . CYS C 1 57 ? 27.311 72.008 124.045 1.00 46.51 64 CYS C C 1
ATOM 8096 O O . CYS C 1 57 ? 26.705 72.375 125.055 1.00 45.11 64 CYS C O 1
ATOM 8099 N N . THR C 1 58 ? 26.886 71.019 123.262 1.00 42.78 65 THR C N 1
ATOM 8100 C CA . THR C 1 58 ? 25.881 70.118 123.800 1.00 40.59 65 THR C CA 1
ATOM 8101 C C . THR C 1 58 ? 26.543 69.203 124.823 1.00 36.86 65 THR C C 1
ATOM 8102 O O . THR C 1 58 ? 27.774 69.061 124.861 1.00 37.00 65 THR C O 1
ATOM 8106 N N . LEU C 1 59 ? 25.708 68.605 125.682 1.00 32.07 66 LEU C N 1
ATOM 8107 C CA . LEU C 1 59 ? 26.208 67.602 126.620 1.00 29.69 66 LEU C CA 1
ATOM 8108 C C . LEU C 1 59 ? 26.900 66.444 125.886 1.00 32.79 66 LEU C C 1
ATOM 8109 O O . LEU C 1 59 ? 27.978 65.997 126.300 1.00 31.99 66 LEU C O 1
ATOM 8114 N N . ILE C 1 60 ? 26.320 65.961 124.782 1.00 34.08 67 ILE C N 1
ATOM 8115 C CA . ILE C 1 60 ? 26.941 64.845 124.052 1.00 35.52 67 ILE C CA 1
ATOM 8116 C C . ILE C 1 60 ? 28.314 65.252 123.485 1.00 31.34 67 ILE C C 1
ATOM 8117 O O . ILE C 1 60 ? 29.292 64.488 123.576 1.00 34.31 67 ILE C O 1
ATOM 8122 N N . ASP C 1 61 ? 28.449 66.487 122.971 1.00 30.50 68 ASP C N 1
ATOM 8123 C CA . ASP C 1 61 ? 29.763 66.919 122.486 1.00 34.81 68 ASP C CA 1
ATOM 8124 C C . ASP C 1 61 ? 30.774 67.031 123.614 1.00 38.72 68 ASP C C 1
ATOM 8125 O O . ASP C 1 61 ? 31.957 66.750 123.410 1.00 37.18 68 ASP C O 1
ATOM 8130 N N . ALA C 1 62 ? 30.334 67.445 124.812 1.00 38.07 69 ALA C N 1
ATOM 8131 C CA . ALA C 1 62 ? 31.238 67.478 125.970 1.00 39.53 69 ALA C CA 1
ATOM 8132 C C . ALA C 1 62 ? 31.635 66.063 126.382 1.00 32.22 69 ALA C C 1
ATOM 8133 O O . ALA C 1 62 ? 32.791 65.802 126.726 1.00 39.73 69 ALA C O 1
ATOM 8135 N N . LEU C 1 63 ? 30.671 65.143 126.353 1.00 30.31 70 LEU C N 1
ATOM 8136 C CA . LEU C 1 63 ? 30.917 63.732 126.644 1.00 33.44 70 LEU C CA 1
ATOM 8137 C C . LEU C 1 63 ? 31.967 63.155 125.684 1.00 34.71 70 LEU C C 1
ATOM 8138 O O . LEU C 1 63 ? 33.015 62.634 126.105 1.00 37.88 70 LEU C O 1
ATOM 8143 N N . LEU C 1 64 ? 31.707 63.236 124.382 1.00 36.99 71 LEU C N 1
ATOM 8144 C CA . LEU C 1 64 ? 32.663 62.636 123.422 1.00 34.10 71 LEU C CA 1
ATOM 8145 C C . LEU C 1 64 ? 34.013 63.337 123.478 1.00 36.67 71 LEU C C 1
ATOM 8146 O O . LEU C 1 64 ? 35.071 62.699 123.336 1.00 42.70 71 LEU C O 1
ATOM 8151 N N . GLY C 1 65 ? 34.010 64.657 123.663 1.00 38.99 72 GLY C N 1
ATOM 8152 C CA . GLY C 1 65 ? 35.283 65.358 123.728 1.00 42.57 72 GLY C CA 1
ATOM 8153 C C . GLY C 1 65 ? 35.677 66.018 122.419 1.00 44.96 72 GLY C C 1
ATOM 8154 O O . GLY C 1 65 ? 36.812 65.887 121.971 1.00 44.64 72 GLY C O 1
ATOM 8155 N N . ASP C 1 66 ? 34.714 66.682 121.793 1.00 47.54 73 ASP C N 1
ATOM 8156 C CA . ASP C 1 66 ? 34.968 67.630 120.716 1.00 49.26 73 ASP C CA 1
ATOM 8157 C C . ASP C 1 66 ? 35.947 68.688 121.228 1.00 51.77 73 ASP C C 1
ATOM 8158 O O . ASP C 1 66 ? 35.770 69.177 122.355 1.00 54.23 73 ASP C O 1
ATOM 8163 N N . PRO C 1 67 ? 37.016 69.034 120.467 1.00 49.00 74 PRO C N 1
ATOM 8164 C CA . PRO C 1 67 ? 38.047 69.957 121.000 1.00 50.44 74 PRO C CA 1
ATOM 8165 C C . PRO C 1 67 ? 37.530 71.265 121.583 1.00 55.08 74 PRO C C 1
ATOM 8166 O O . PRO C 1 67 ? 38.132 71.779 122.540 1.00 60.01 74 PRO C O 1
ATOM 8170 N N . HIS C 1 68 ? 36.478 71.869 121.023 1.00 48.85 75 HIS C N 1
ATOM 8171 C CA . HIS C 1 68 ? 36.124 73.157 121.605 1.00 52.23 75 HIS C CA 1
ATOM 8172 C C . HIS C 1 68 ? 35.350 72.972 122.907 1.00 52.26 75 HIS C C 1
ATOM 8173 O O . HIS C 1 68 ? 35.011 73.962 123.561 1.00 55.14 75 HIS C O 1
ATOM 8180 N N . CYS C 1 69 ? 35.089 71.716 123.284 1.00 49.68 76 CYS C N 1
ATOM 8181 C CA . CYS C 1 69 ? 34.470 71.323 124.542 1.00 50.76 76 CYS C CA 1
ATOM 8182 C C . CYS C 1 69 ? 35.480 70.775 125.557 1.00 54.98 76 CYS C C 1
ATOM 8183 O O . CYS C 1 69 ? 35.071 70.164 126.545 1.00 55.64 76 CYS C O 1
ATOM 8186 N N . ASP C 1 70 ? 36.787 70.921 125.305 1.00 56.39 77 ASP C N 1
ATOM 8187 C CA . ASP C 1 70 ? 37.791 70.331 126.194 1.00 56.48 77 ASP C CA 1
ATOM 8188 C C . ASP C 1 70 ? 37.649 70.826 127.632 1.00 56.39 77 ASP C C 1
ATOM 8189 O O . ASP C 1 70 ? 37.934 70.079 128.576 1.00 55.58 77 ASP C O 1
ATOM 8194 N N . GLY C 1 71 ? 37.198 72.064 127.821 1.00 55.65 78 GLY C N 1
ATOM 8195 C CA . GLY C 1 71 ? 37.044 72.588 129.161 1.00 56.11 78 GLY C CA 1
ATOM 8196 C C . GLY C 1 71 ? 36.011 71.865 130.024 1.00 54.31 78 GLY C C 1
ATOM 8197 O O . GLY C 1 71 ? 36.047 72.005 131.248 1.00 55.55 78 GLY C O 1
ATOM 8198 N N . PHE C 1 72 ? 35.106 71.082 129.425 1.00 51.24 79 PHE C N 1
ATOM 8199 C CA . PHE C 1 72 ? 34.108 70.333 130.183 1.00 49.67 79 PHE C CA 1
ATOM 8200 C C . PHE C 1 72 ? 34.605 68.990 130.697 1.00 51.61 79 PHE C C 1
ATOM 8201 O O . PHE C 1 72 ? 33.832 68.276 131.351 1.00 48.27 79 PHE C O 1
ATOM 8209 N N . GLN C 1 73 ? 35.859 68.613 130.426 1.00 54.40 80 GLN C N 1
ATOM 8210 C CA . GLN C 1 73 ? 36.342 67.326 130.909 1.00 52.13 80 GLN C CA 1
ATOM 8211 C C . GLN C 1 73 ? 36.137 67.219 132.423 1.00 49.05 80 GLN C C 1
ATOM 8212 O O . GLN C 1 73 ? 36.492 68.130 133.177 1.00 47.22 80 GLN C O 1
ATOM 8218 N N . ASN C 1 74 ? 35.540 66.107 132.857 1.00 42.99 81 ASN C N 1
ATOM 8219 C CA . ASN C 1 74 ? 35.378 65.801 134.281 1.00 45.93 81 ASN C CA 1
ATOM 8220 C C . ASN C 1 74 ? 34.509 66.819 135.025 1.00 47.39 81 ASN C C 1
ATOM 8221 O O . ASN C 1 74 ? 34.621 66.957 136.237 1.00 47.63 81 ASN C O 1
ATOM 8226 N N . GLU C 1 75 ? 33.642 67.530 134.316 1.00 46.51 82 GLU C N 1
ATOM 8227 C CA . GLU C 1 75 ? 32.759 68.491 134.945 1.00 51.41 82 GLU C CA 1
ATOM 8228 C C . GLU C 1 75 ? 31.603 67.781 135.628 1.00 49.92 82 GLU C C 1
ATOM 8229 O O . GLU C 1 75 ? 31.279 66.631 135.316 1.00 44.54 82 GLU C O 1
ATOM 8235 N N . LYS C 1 76 ? 30.932 68.513 136.514 1.00 49.39 83 LYS C N 1
ATOM 8236 C CA . LYS C 1 76 ? 29.728 68.016 137.152 1.00 48.71 83 LYS C CA 1
ATOM 8237 C C . LYS C 1 76 ? 28.735 69.165 137.235 1.00 47.25 83 LYS C C 1
ATOM 8238 O O . LYS C 1 76 ? 29.100 70.325 137.061 1.00 46.44 83 LYS C O 1
ATOM 8244 N N . TRP C 1 77 ? 27.468 68.818 137.453 1.00 41.19 84 TRP C N 1
ATOM 8245 C CA . TRP C 1 77 ? 26.375 69.777 137.457 1.00 37.15 84 TRP C CA 1
ATOM 8246 C C . TRP C 1 77 ? 25.227 69.208 138.264 1.00 38.65 84 TRP C C 1
ATOM 8247 O O . TRP C 1 77 ? 25.041 67.988 138.302 1.00 35.79 84 TRP C O 1
ATOM 8258 N N . ASP C 1 78 ? 24.429 70.114 138.873 1.00 37.59 85 ASP C N 1
ATOM 8259 C CA . ASP C 1 78 ? 23.040 69.755 139.151 1.00 35.00 85 ASP C CA 1
ATOM 8260 C C . ASP C 1 78 ? 22.179 69.999 137.923 1.00 34.31 85 ASP C C 1
ATOM 8261 O O . ASP C 1 78 ? 21.307 69.179 137.595 1.00 32.36 85 ASP C O 1
ATOM 8266 N N . LEU C 1 79 ? 22.392 71.115 137.215 1.00 32.25 86 LEU C N 1
ATOM 8267 C CA . LEU C 1 79 ? 21.601 71.363 136.015 1.00 28.44 86 LEU C CA 1
ATOM 8268 C C . LEU C 1 79 ? 22.551 71.747 134.878 1.00 28.40 86 LEU C C 1
ATOM 8269 O O . LEU C 1 79 ? 23.254 72.753 134.971 1.00 34.35 86 LEU C O 1
ATOM 8274 N N . PHE C 1 80 ? 22.597 70.944 133.822 1.00 28.53 87 PHE C N 1
ATOM 8275 C CA . PHE C 1 80 ? 23.338 71.347 132.624 1.00 30.54 87 PHE C CA 1
ATOM 8276 C C . PHE C 1 80 ? 22.403 72.186 131.749 1.00 27.28 87 PHE C C 1
ATOM 8277 O O . PHE C 1 80 ? 21.265 71.776 131.478 1.00 31.57 87 PHE C O 1
ATOM 8285 N N . VAL C 1 81 ? 22.843 73.381 131.356 1.00 33.10 88 VAL C N 1
ATOM 8286 C CA . VAL C 1 81 ? 22.012 74.274 130.545 1.00 36.46 88 VAL C CA 1
ATOM 8287 C C . VAL C 1 81 ? 22.531 74.227 129.105 1.00 38.36 88 VAL C C 1
ATOM 8288 O O . VAL C 1 81 ? 23.660 74.639 128.834 1.00 39.47 88 VAL C O 1
ATOM 8292 N N . GLU C 1 82 ? 21.726 73.702 128.194 1.00 36.37 89 GLU C N 1
ATOM 8293 C CA . GLU C 1 82 ? 22.110 73.572 126.782 1.00 38.62 89 GLU C CA 1
ATOM 8294 C C . GLU C 1 82 ? 21.555 74.753 126.015 1.00 39.94 89 GLU C C 1
ATOM 8295 O O . GLU C 1 82 ? 20.350 75.028 126.092 1.00 36.02 89 GLU C O 1
ATOM 8301 N N . ARG C 1 83 ? 22.411 75.397 125.236 1.00 38.75 90 ARG C N 1
ATOM 8302 C CA . ARG C 1 83 ? 22.098 76.632 124.533 1.00 47.12 90 ARG C CA 1
ATOM 8303 C C . ARG C 1 83 ? 21.778 76.333 123.078 1.00 49.71 90 ARG C C 1
ATOM 8304 O O . ARG C 1 83 ? 22.341 75.416 122.467 1.00 45.64 90 ARG C O 1
ATOM 8312 N N . SER C 1 84 ? 20.880 77.132 122.515 1.00 48.99 91 SER C N 1
ATOM 8313 C CA . SER C 1 84 ? 20.480 76.849 121.145 1.00 54.60 91 SER C CA 1
ATOM 8314 C C . SER C 1 84 ? 21.612 77.145 120.157 1.00 51.07 91 SER C C 1
ATOM 8315 O O . SER C 1 84 ? 21.613 76.593 119.058 1.00 52.03 91 SER C O 1
ATOM 8318 N N . LYS C 1 85 ? 22.619 77.926 120.551 1.00 43.31 92 LYS C N 1
ATOM 8319 C CA . LYS C 1 85 ? 23.749 78.252 119.677 1.00 51.86 92 LYS C CA 1
ATOM 8320 C C . LYS C 1 85 ? 24.820 77.159 119.626 1.00 47.02 92 LYS C C 1
ATOM 8321 O O . LYS C 1 85 ? 25.810 77.312 118.899 1.00 48.54 92 LYS C O 1
ATOM 8327 N N . ALA C 1 86 ? 24.673 76.086 120.394 1.00 44.35 93 ALA C N 1
ATOM 8328 C CA . ALA C 1 86 ? 25.697 75.052 120.464 1.00 45.17 93 ALA C CA 1
ATOM 8329 C C . ALA C 1 86 ? 25.964 74.478 119.069 1.00 47.63 93 ALA C C 1
ATOM 8330 O O . ALA C 1 86 ? 25.080 74.445 118.208 1.00 46.63 93 ALA C O 1
ATOM 8332 N N . PHE C 1 87 ? 27.202 74.055 118.835 1.00 47.46 94 PHE C N 1
ATOM 8333 C CA . PHE C 1 87 ? 27.547 73.461 117.542 1.00 47.93 94 PHE C CA 1
ATOM 8334 C C . PHE C 1 87 ? 28.610 72.379 117.713 1.00 49.77 94 PHE C C 1
ATOM 8335 O O . PHE C 1 87 ? 29.399 72.398 118.654 1.00 46.61 94 PHE C O 1
ATOM 8343 N N . SER C 1 88 ? 28.663 71.462 116.757 1.00 51.35 95 SER C N 1
ATOM 8344 C CA . SER C 1 88 ? 29.691 70.430 116.722 1.00 50.52 95 SER C CA 1
ATOM 8345 C C . SER C 1 88 ? 30.783 70.839 115.732 1.00 52.66 95 SER C C 1
ATOM 8346 O O . SER C 1 88 ? 30.499 71.381 114.660 1.00 52.00 95 SER C O 1
ATOM 8349 N N . ASN C 1 89 ? 32.032 70.548 116.064 1.00 52.42 96 ASN C N 1
ATOM 8350 C CA . ASN C 1 89 ? 33.120 70.946 115.174 1.00 53.96 96 ASN C CA 1
ATOM 8351 C C . ASN C 1 89 ? 34.193 69.870 115.156 1.00 52.68 96 ASN C C 1
ATOM 8352 O O . ASN C 1 89 ? 35.391 70.155 115.093 1.00 52.09 96 ASN C O 1
ATOM 8357 N N . CYS C 1 90 ? 33.783 68.613 115.178 1.00 48.31 97 CYS C N 1
ATOM 8358 C CA . CYS C 1 90 ? 34.764 67.537 115.167 1.00 56.22 97 CYS C CA 1
ATOM 8359 C C . CYS C 1 90 ? 34.373 66.581 114.036 1.00 53.57 97 CYS C C 1
ATOM 8360 O O . CYS C 1 90 ? 33.747 67.005 113.060 1.00 50.25 97 CYS C O 1
ATOM 8363 N N . TYR C 1 91 ? 34.707 65.304 114.153 1.00 52.86 98 TYR C N 1
ATOM 8364 C CA . TYR C 1 91 ? 34.333 64.349 113.117 1.00 47.49 98 TYR C CA 1
ATOM 8365 C C . TYR C 1 91 ? 32.811 64.226 113.062 1.00 43.71 98 TYR C C 1
ATOM 8366 O O . TYR C 1 91 ? 32.160 64.134 114.111 1.00 43.58 98 TYR C O 1
ATOM 8375 N N . PRO C 1 92 ? 32.220 64.217 111.867 1.00 38.91 99 PRO C N 1
ATOM 8376 C CA . PRO C 1 92 ? 30.761 64.058 111.740 1.00 38.62 99 PRO C CA 1
ATOM 8377 C C . PRO C 1 92 ? 30.290 62.798 112.443 1.00 38.10 99 PRO C C 1
ATOM 8378 O O . PRO C 1 92 ? 30.907 61.744 112.303 1.00 41.82 99 PRO C O 1
ATOM 8382 N N . TYR C 1 93 ? 29.199 62.908 113.236 1.00 39.84 100 TYR C N 1
ATOM 8383 C CA . TYR C 1 93 ? 28.699 61.749 113.965 1.00 38.90 100 TYR C CA 1
ATOM 8384 C C . TYR C 1 93 ? 27.181 61.731 114.056 1.00 35.98 100 TYR C C 1
ATOM 8385 O O . TYR C 1 93 ? 26.495 62.745 113.923 1.00 37.03 100 TYR C O 1
ATOM 8394 N N . ASP C 1 94 ? 26.661 60.553 114.323 1.00 34.41 101 ASP C N 1
ATOM 8395 C CA . ASP 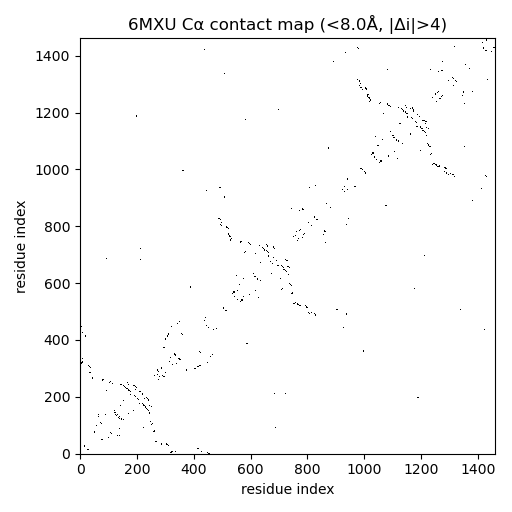C 1 94 ? 25.258 60.401 114.653 1.00 31.81 101 ASP C CA 1
ATOM 8396 C C . ASP C 1 94 ? 25.166 59.479 115.857 1.00 31.97 101 ASP C C 1
ATOM 8397 O O . ASP C 1 94 ? 26.088 58.695 116.134 1.00 30.97 101 ASP C O 1
ATOM 8402 N N . VAL C 1 95 ? 24.084 59.638 116.604 1.00 30.58 102 VAL C N 1
ATOM 8403 C CA . VAL C 1 95 ? 23.848 58.798 117.779 1.00 30.76 102 VAL C CA 1
ATOM 8404 C C . VAL C 1 95 ? 22.476 58.161 117.667 1.00 29.40 102 VAL C C 1
ATOM 8405 O O . VAL C 1 95 ? 21.468 58.834 117.926 1.00 31.44 102 VAL C O 1
ATOM 8409 N N . PRO C 1 96 ? 22.384 56.888 117.303 1.00 30.47 103 PRO C N 1
ATOM 8410 C CA . PRO C 1 96 ? 21.088 56.220 117.383 1.00 30.44 103 PRO C CA 1
ATOM 8411 C C . PRO C 1 96 ? 20.573 56.336 118.819 1.00 33.81 103 PRO C C 1
ATOM 8412 O O . PRO C 1 96 ? 21.314 56.153 119.785 1.00 38.10 103 PRO C O 1
ATOM 8416 N N . ASP C 1 97 ? 19.345 56.709 118.977 1.00 36.06 104 ASP C N 1
ATOM 8417 C CA . ASP C 1 97 ? 18.866 56.875 120.397 1.00 37.08 104 ASP C CA 1
ATOM 8418 C C . ASP C 1 97 ? 19.709 57.883 121.227 1.00 35.96 104 ASP C C 1
ATOM 8419 O O . ASP C 1 97 ? 20.001 57.709 122.427 1.00 34.63 104 ASP C O 1
ATOM 8424 N N . TYR C 1 98 ? 20.100 58.955 120.563 1.00 30.92 105 TYR C N 1
ATOM 8425 C CA . TYR C 1 98 ? 20.632 60.152 121.188 1.00 27.64 105 TYR C CA 1
ATOM 8426 C C . TYR C 1 98 ? 19.878 60.538 122.460 1.00 27.78 105 TYR C C 1
ATOM 8427 O O . TYR C 1 98 ? 20.490 60.886 123.464 1.00 27.11 105 TYR C O 1
ATOM 8436 N N . ALA C 1 99 ? 18.550 60.562 122.404 1.00 27.28 106 ALA C N 1
ATOM 8437 C CA . ALA C 1 99 ? 17.817 61.135 123.558 1.00 28.07 106 ALA C CA 1
ATOM 8438 C C . ALA C 1 99 ? 18.097 60.372 124.843 1.00 28.42 106 ALA C C 1
ATOM 8439 O O . ALA C 1 99 ? 18.180 60.985 125.909 1.00 31.31 106 ALA C O 1
ATOM 8441 N N . SER C 1 100 ? 18.194 59.026 124.767 1.00 26.82 107 SER C N 1
ATOM 8442 C CA . SER C 1 100 ? 18.423 58.236 125.980 1.00 28.24 107 SER C CA 1
ATOM 8443 C C . SER C 1 100 ? 19.825 58.450 126.512 1.00 27.93 107 SER C C 1
ATOM 8444 O O . SER C 1 100 ? 20.052 58.465 127.728 1.00 26.80 107 SER C O 1
ATOM 8447 N N . LEU C 1 101 ? 20.813 58.545 125.611 1.00 27.33 108 LEU C N 1
ATOM 8448 C CA . LEU C 1 101 ? 22.156 58.755 126.114 1.00 27.23 108 LEU C CA 1
ATOM 8449 C C . LEU C 1 101 ? 22.242 60.107 126.796 1.00 26.97 108 LEU C C 1
ATOM 8450 O O . LEU C 1 101 ? 22.881 60.239 127.837 1.00 31.09 108 LEU C O 1
ATOM 8455 N N . ARG C 1 102 ? 21.682 61.149 126.149 1.00 27.37 109 ARG C N 1
ATOM 8456 C CA . ARG C 1 102 ? 21.670 62.486 126.721 1.00 26.41 109 ARG C CA 1
ATOM 8457 C C . ARG C 1 102 ? 21.003 62.454 128.101 1.00 26.50 109 ARG C C 1
ATOM 8458 O O . ARG C 1 102 ? 21.515 63.011 129.075 1.00 26.43 109 ARG C O 1
ATOM 8466 N N . SER C 1 103 ? 19.898 61.726 128.197 1.00 26.35 110 SER C N 1
ATOM 8467 C CA . SER C 1 103 ? 19.126 61.670 129.442 1.00 26.15 110 SER C CA 1
ATOM 8468 C C . SER C 1 103 ? 19.917 61.005 130.549 1.00 27.49 110 SER C C 1
ATOM 8469 O O . SER C 1 103 ? 19.945 61.487 131.691 1.00 29.15 110 SER C O 1
ATOM 8472 N N . LEU C 1 104 ? 20.554 59.861 130.239 1.00 27.63 111 LEU C N 1
ATOM 8473 C CA . LEU C 1 104 ? 21.200 59.142 131.320 1.00 28.66 111 LEU C CA 1
ATOM 8474 C C . LEU C 1 104 ? 22.485 59.829 131.751 1.00 27.73 111 LEU C C 1
ATOM 8475 O O . LEU C 1 104 ? 22.810 59.825 132.928 1.00 31.42 111 LEU C O 1
ATOM 8480 N N . VAL C 1 105 ? 23.211 60.461 130.832 1.00 28.12 112 VAL C N 1
ATOM 8481 C CA . VAL C 1 105 ? 24.359 61.236 131.292 1.00 28.02 112 VAL C CA 1
ATOM 8482 C C . VAL C 1 105 ? 23.894 62.449 132.107 1.00 27.26 112 VAL C C 1
ATOM 8483 O O . VAL C 1 105 ? 24.486 62.790 133.142 1.00 31.11 112 VAL C O 1
ATOM 8487 N N . ALA C 1 106 ? 22.882 63.168 131.615 1.00 26.78 113 ALA C N 1
ATOM 8488 C CA . ALA C 1 106 ? 22.425 64.355 132.344 1.00 26.91 113 ALA C CA 1
ATOM 8489 C C . ALA C 1 106 ? 22.010 63.976 133.751 1.00 28.54 113 ALA C C 1
ATOM 8490 O O . ALA C 1 106 ? 22.315 64.691 134.705 1.00 32.05 113 ALA C O 1
ATOM 8492 N N . SER C 1 107 ? 21.307 62.847 133.876 1.00 28.03 114 SER C N 1
ATOM 8493 C CA . SER C 1 107 ? 20.766 62.401 135.153 1.00 29.98 114 SER C CA 1
ATOM 8494 C C . SER C 1 107 ? 21.893 61.985 136.090 1.00 31.72 114 SER C C 1
ATOM 8495 O O . SER C 1 107 ? 21.826 62.232 137.298 1.00 32.27 114 SER C O 1
ATOM 8498 N N . SER C 1 108 ? 22.972 61.441 135.526 1.00 31.25 115 SER C N 1
ATOM 8499 C CA . SER C 1 108 ? 24.141 61.052 136.323 1.00 28.43 115 SER C CA 1
ATOM 8500 C C . SER C 1 108 ? 24.878 62.278 136.868 1.00 35.61 115 SER C C 1
ATOM 8501 O O . SER C 1 108 ? 25.494 62.218 137.957 1.00 38.65 115 SER C O 1
ATOM 8504 N N . GLY C 1 109 ? 24.874 63.379 136.115 1.00 33.11 116 GLY C N 1
ATOM 8505 C CA . GLY C 1 109 ? 25.395 64.629 136.661 1.00 33.96 116 GLY C CA 1
ATOM 8506 C C . GLY C 1 109 ? 26.894 64.816 136.653 1.00 35.15 116 GLY C C 1
ATOM 8507 O O . GLY C 1 109 ? 27.391 65.686 137.382 1.00 34.23 116 GLY C O 1
ATOM 8508 N N . THR C 1 110 ? 27.639 64.029 135.861 1.00 36.15 117 THR C N 1
ATOM 8509 C CA . THR C 1 110 ? 29.088 64.124 135.899 1.00 38.62 117 THR C CA 1
ATOM 8510 C C . THR C 1 110 ? 29.667 63.626 134.569 1.00 36.81 117 THR C C 1
ATOM 8511 O O . THR C 1 110 ? 29.079 62.779 133.882 1.00 33.20 117 THR C O 1
ATOM 8515 N N . LEU C 1 111 ? 30.786 64.214 134.160 1.00 37.74 118 LEU C N 1
ATOM 8516 C CA . LEU C 1 111 ? 31.553 63.641 133.059 1.00 35.32 118 LEU C CA 1
ATOM 8517 C C . LEU C 1 111 ? 32.835 63.018 133.592 1.00 36.26 118 LEU C C 1
ATOM 8518 O O . LEU C 1 111 ? 33.809 62.910 132.863 1.00 41.26 118 LEU C O 1
ATOM 8523 N N . GLU C 1 112 ? 32.861 62.626 134.867 1.00 37.05 119 GLU C N 1
ATOM 8524 C CA . GLU C 1 112 ? 34.069 62.017 135.420 1.00 39.53 119 GLU C CA 1
ATOM 8525 C C . GLU C 1 112 ? 34.486 60.794 134.588 1.00 43.07 119 GLU C C 1
ATOM 8526 O O . GLU C 1 112 ? 33.705 59.843 134.401 1.00 38.87 119 GLU C O 1
ATOM 8532 N N . PHE C 1 113 ? 35.698 60.835 134.046 1.00 44.87 120 PHE C N 1
ATOM 8533 C CA . PHE C 1 113 ? 36.169 59.841 133.091 1.00 44.61 120 PHE C CA 1
ATOM 8534 C C . PHE C 1 113 ? 37.388 59.150 133.669 1.00 44.91 120 PHE C C 1
ATOM 8535 O O . PHE C 1 113 ? 38.272 59.812 134.224 1.00 48.97 120 PHE C O 1
ATOM 8543 N N . ILE C 1 114 ? 37.417 57.822 133.585 1.00 42.00 121 ILE C N 1
ATOM 8544 C CA . ILE C 1 114 ? 38.538 57.037 134.115 1.00 44.44 121 ILE C CA 1
ATOM 8545 C C . ILE C 1 114 ? 39.167 56.277 132.958 1.00 46.90 121 ILE C C 1
ATOM 8546 O O . ILE C 1 114 ? 38.500 55.444 132.331 1.00 42.58 121 ILE C O 1
ATOM 8551 N N . ASN C 1 115 ? 40.421 56.593 132.650 1.00 49.58 122 ASN C N 1
ATOM 8552 C CA . ASN C 1 115 ? 41.153 55.862 131.622 1.00 54.35 122 ASN C CA 1
ATOM 8553 C C . ASN C 1 115 ? 41.423 54.420 132.045 1.00 53.15 122 ASN C C 1
ATOM 8554 O O . ASN C 1 115 ? 41.794 54.152 133.188 1.00 55.76 122 ASN C O 1
ATOM 8559 N N . GLU C 1 116 ? 41.254 53.491 131.105 1.00 50.85 123 GLU C N 1
ATOM 8560 C CA . GLU C 1 116 ? 41.613 52.097 131.306 1.00 52.79 123 GLU C CA 1
ATOM 8561 C C . GLU C 1 116 ? 42.561 51.673 130.197 1.00 54.30 123 GLU C C 1
ATOM 8562 O O . GLU C 1 116 ? 42.556 52.255 129.108 1.00 54.01 123 GLU C O 1
ATOM 8568 N N . GLY C 1 117 ? 43.384 50.667 130.491 1.00 56.52 124 GLY C N 1
ATOM 8569 C CA . GLY C 1 117 ? 44.377 50.211 129.542 1.00 56.26 124 GLY C CA 1
ATOM 8570 C C . GLY C 1 117 ? 43.891 49.035 128.725 1.00 57.42 124 GLY C C 1
ATOM 8571 O O . GLY C 1 117 ? 44.198 47.880 129.034 1.00 60.00 124 GLY C O 1
ATOM 8572 N N . PHE C 1 118 ? 43.129 49.311 127.674 1.00 54.25 125 PHE C N 1
ATOM 8573 C CA . PHE C 1 118 ? 42.757 48.242 126.771 1.00 55.43 125 PHE C CA 1
ATOM 8574 C C . PHE C 1 118 ? 43.991 47.765 126.011 1.00 58.48 125 PHE C C 1
ATOM 8575 O O . PHE C 1 118 ? 44.899 48.541 125.700 1.00 63.57 125 PHE C O 1
ATOM 8583 N N . ASN C 1 119 ? 44.017 46.478 125.707 1.00 55.02 126 ASN C N 1
ATOM 8584 C CA . ASN C 1 119 ? 45.171 45.879 125.038 1.00 61.12 126 ASN C CA 1
ATOM 8585 C C . ASN C 1 119 ? 44.878 45.903 123.545 1.00 62.03 126 ASN C C 1
ATOM 8586 O O . ASN C 1 119 ? 44.138 45.057 123.034 1.00 64.78 126 ASN C O 1
ATOM 8591 N N . TRP C 1 120 ? 45.423 46.900 122.845 1.00 58.26 127 TRP C N 1
ATOM 8592 C CA . TRP C 1 120 ? 45.190 47.033 121.415 1.00 55.81 127 TRP C CA 1
ATOM 8593 C C . TRP C 1 120 ? 46.339 46.486 120.574 1.00 58.35 127 TRP C C 1
ATOM 8594 O O . TRP C 1 120 ? 46.632 47.036 119.510 1.00 57.35 127 TRP C O 1
ATOM 8605 N N . THR C 1 121 ? 46.993 45.418 121.030 1.00 61.82 128 THR C N 1
ATOM 8606 C CA . THR C 1 121 ? 48.070 44.815 120.264 1.00 65.72 128 THR C CA 1
ATOM 8607 C C . THR C 1 121 ? 47.580 44.387 118.888 1.00 66.37 128 THR C C 1
ATOM 8608 O O . THR C 1 121 ? 46.563 43.700 118.759 1.00 67.10 128 THR C O 1
ATOM 8612 N N . GLY C 1 122 ? 48.302 44.810 117.855 1.00 63.04 129 GLY C N 1
ATOM 8613 C CA . GLY C 1 122 ? 47.940 44.465 116.502 1.00 61.58 129 GLY C CA 1
ATOM 8614 C C . GLY C 1 122 ? 47.316 45.584 115.703 1.00 59.39 129 GLY C C 1
ATOM 8615 O O . GLY C 1 122 ? 47.202 45.439 114.482 1.00 58.17 129 GLY C O 1
ATOM 8616 N N . VAL C 1 123 ? 46.881 46.684 116.329 1.00 55.68 130 VAL C N 1
ATOM 8617 C CA . VAL C 1 123 ? 46.382 47.825 115.571 1.00 55.66 130 VAL C CA 1
ATOM 8618 C C . VAL C 1 123 ? 47.148 49.081 115.978 1.00 56.77 130 VAL C C 1
ATOM 8619 O O . VAL C 1 123 ? 47.915 49.076 116.938 1.00 60.61 130 VAL C O 1
ATOM 8623 N N . THR C 1 124 ? 47.013 50.134 115.162 1.00 53.69 131 THR C N 1
ATOM 8624 C CA . THR C 1 124 ? 47.536 51.456 115.499 1.00 53.25 131 THR C CA 1
ATOM 8625 C C . THR C 1 124 ? 46.442 52.264 116.185 1.00 53.12 131 THR C C 1
ATOM 8626 O O . THR C 1 124 ? 45.283 52.229 115.763 1.00 51.45 131 THR C O 1
ATOM 8630 N N . GLN C 1 125 ? 46.816 53.016 117.215 1.00 53.13 132 GLN C N 1
ATOM 8631 C CA . GLN C 1 125 ? 45.865 53.807 117.977 1.00 53.46 132 GLN C CA 1
ATOM 8632 C C . GLN C 1 125 ? 45.887 55.266 117.528 1.00 54.04 132 GLN C C 1
ATOM 8633 O O . GLN C 1 125 ? 46.733 55.692 116.737 1.00 55.11 132 GLN C O 1
ATOM 8639 N N . ASN C 1 126 ? 44.923 56.029 118.042 1.00 50.47 133 ASN C N 1
ATOM 8640 C CA . ASN C 1 126 ? 44.945 57.496 118.015 1.00 52.61 133 ASN C CA 1
ATOM 8641 C C . ASN C 1 126 ? 44.824 58.060 116.606 1.00 54.86 133 ASN C C 1
ATOM 8642 O O . ASN C 1 126 ? 45.496 59.025 116.266 1.00 53.46 133 ASN C O 1
ATOM 8647 N N . GLY C 1 127 ? 43.970 57.462 115.782 1.00 55.13 134 GLY C N 1
ATOM 8648 C CA . GLY C 1 127 ? 43.658 58.073 114.507 1.00 54.64 134 GLY C CA 1
ATOM 8649 C C . GLY C 1 127 ? 43.100 59.473 114.680 1.00 55.09 134 GLY C C 1
ATOM 8650 O O . GLY C 1 127 ? 42.404 59.779 115.650 1.00 50.56 134 GLY C O 1
ATOM 8651 N N . GLY C 1 128 ? 43.373 60.327 113.702 1.00 56.94 135 GLY C N 1
ATOM 8652 C CA . GLY C 1 128 ? 42.860 61.678 113.747 1.00 60.19 135 GLY C CA 1
ATOM 8653 C C . GLY C 1 128 ? 42.548 62.188 112.355 1.00 61.05 135 GLY C C 1
ATOM 8654 O O . GLY C 1 128 ? 42.766 61.506 111.355 1.00 54.50 135 GLY C O 1
ATOM 8655 N N . SER C 1 129 ? 42.047 63.415 112.300 1.00 60.76 136 SER C N 1
ATOM 8656 C CA . SER C 1 129 ? 41.465 63.939 111.080 1.00 61.22 136 SER C CA 1
ATOM 8657 C C . SER C 1 129 ? 41.552 65.456 111.086 1.00 60.27 136 SER C C 1
ATOM 8658 O O . SER C 1 129 ? 41.440 66.096 112.137 1.00 60.22 136 SER C O 1
ATOM 8661 N N . TYR C 1 130 ? 41.716 66.032 109.901 1.00 56.93 137 TYR C N 1
ATOM 8662 C CA . TYR C 1 130 ? 41.701 67.489 109.804 1.00 63.21 137 TYR C CA 1
ATOM 8663 C C . TYR C 1 130 ? 40.317 68.070 110.079 1.00 62.79 137 TYR C C 1
ATOM 8664 O O . TYR C 1 130 ? 40.205 69.272 110.300 1.00 68.41 137 TYR C O 1
ATOM 8673 N N . ALA C 1 131 ? 39.261 67.256 110.073 1.00 59.98 138 ALA C N 1
ATOM 8674 C CA . ALA C 1 131 ? 37.951 67.746 110.486 1.00 61.45 138 ALA C CA 1
ATOM 8675 C C . ALA C 1 131 ? 37.857 67.950 111.993 1.00 63.50 138 ALA C C 1
ATOM 8676 O O . ALA C 1 131 ? 36.835 68.466 112.476 1.00 62.10 138 ALA C O 1
ATOM 8678 N N . CYS C 1 132 ? 38.894 67.556 112.746 1.00 61.98 139 CYS C N 1
ATOM 8679 C CA . CYS C 1 132 ? 38.862 67.613 114.176 1.00 62.04 139 CYS C CA 1
ATOM 8680 C C . CYS C 1 132 ? 40.212 68.162 114.667 1.00 66.98 139 CYS C C 1
ATOM 8681 O O . CYS C 1 132 ? 41.011 67.484 115.291 1.00 73.33 139 CYS C O 1
ATOM 8684 N N . LYS C 1 133 ? 40.473 69.431 114.374 1.00 66.44 140 LYS C N 1
ATOM 8685 C CA . LYS C 1 133 ? 41.725 70.074 114.776 1.00 68.77 140 LYS C CA 1
ATOM 8686 C C . LYS C 1 133 ? 41.769 70.338 116.278 1.00 65.16 140 LYS C C 1
ATOM 8687 O O . LYS C 1 133 ? 40.817 70.877 116.854 1.00 64.56 140 LYS C O 1
ATOM 8693 N N . ARG C 1 134 ? 42.881 69.995 116.916 1.00 62.37 141 ARG C N 1
ATOM 8694 C CA . ARG C 1 134 ? 43.073 70.376 118.307 1.00 65.24 141 ARG C CA 1
ATOM 8695 C C . ARG C 1 134 ? 44.354 71.183 118.327 1.00 68.17 141 ARG C C 1
ATOM 8696 O O . ARG C 1 134 ? 45.447 70.642 118.118 1.00 69.04 141 ARG C O 1
ATOM 8704 N N . GLY C 1 135 ? 44.212 72.486 118.529 1.00 72.37 142 GLY C N 1
ATOM 8705 C CA . GLY C 1 135 ? 45.273 73.405 118.206 1.00 77.27 142 GLY C CA 1
ATOM 8706 C C . GLY C 1 135 ? 45.530 73.329 116.716 1.00 79.19 142 GLY C C 1
ATOM 8707 O O . GLY C 1 135 ? 44.600 73.294 115.902 1.00 84.55 142 GLY C O 1
ATOM 8708 N N . PRO C 1 136 ? 46.799 73.280 116.322 1.00 76.04 143 PRO C N 1
ATOM 8709 C CA . PRO C 1 136 ? 47.117 73.146 114.899 1.00 78.54 143 PRO C CA 1
ATOM 8710 C C . PRO C 1 136 ? 47.120 71.713 114.394 1.00 79.09 143 PRO C C 1
ATOM 8711 O O . PRO C 1 136 ? 47.514 71.497 113.246 1.00 79.00 143 PRO C O 1
ATOM 8715 N N . ASP C 1 137 ? 46.803 70.711 115.214 1.00 75.91 144 ASP C N 1
ATOM 8716 C CA . ASP C 1 137 ? 47.042 69.329 114.818 1.00 73.91 144 ASP C CA 1
ATOM 8717 C C . ASP C 1 137 ? 45.746 68.613 114.489 1.00 69.93 144 ASP C C 1
ATOM 8718 O O . ASP C 1 137 ? 44.707 68.881 115.095 1.00 70.44 144 ASP C O 1
ATOM 8723 N N . ASN C 1 138 ? 45.808 67.737 113.492 1.00 67.89 145 ASN C N 1
ATOM 8724 C CA . ASN C 1 138 ? 44.721 66.795 113.273 1.00 63.19 145 ASN C CA 1
ATOM 8725 C C . ASN C 1 138 ? 44.507 65.980 114.537 1.00 58.10 145 ASN C C 1
ATOM 8726 O O . ASN C 1 138 ? 45.464 65.513 115.161 1.00 57.75 145 ASN C O 1
ATOM 8731 N N . SER C 1 139 ? 43.254 65.832 114.938 1.00 57.98 146 SER C N 1
ATOM 8732 C CA . SER C 1 139 ? 42.958 65.203 116.214 1.00 54.83 146 SER C CA 1
ATOM 8733 C C . SER C 1 139 ? 41.640 64.450 116.089 1.00 53.31 146 SER C C 1
ATOM 8734 O O . SER C 1 139 ? 41.210 64.102 114.983 1.00 54.20 146 SER C O 1
ATOM 8737 N N . PHE C 1 140 ? 40.987 64.205 117.226 1.00 49.15 147 PHE C N 1
ATOM 8738 C CA . PHE C 1 140 ? 39.804 63.371 117.263 1.00 44.59 147 PHE C CA 1
ATOM 8739 C C . PHE C 1 140 ? 39.131 63.610 118.611 1.00 45.54 147 PHE C C 1
ATOM 8740 O O . PHE C 1 140 ? 39.692 64.262 119.497 1.00 51.98 147 PHE C O 1
ATOM 8748 N N . PHE C 1 141 ? 37.922 63.096 118.749 1.00 44.59 148 PHE C N 1
ATOM 8749 C CA . PHE C 1 141 ? 37.252 63.117 120.050 1.00 44.22 148 PHE C CA 1
ATOM 8750 C C . PHE C 1 141 ? 38.194 62.643 121.146 1.00 45.14 148 PHE C C 1
ATOM 8751 O O . PHE C 1 141 ? 38.864 61.616 121.007 1.00 42.47 148 PHE C O 1
ATOM 8759 N N . SER C 1 142 ? 38.269 63.418 122.229 1.00 45.39 149 SER C N 1
ATOM 8760 C CA . SER C 1 142 ? 39.261 63.110 123.256 1.00 46.44 149 SER C CA 1
ATOM 8761 C C . SER C 1 142 ? 38.987 61.769 123.934 1.00 42.29 149 SER C C 1
ATOM 8762 O O . SER C 1 142 ? 39.929 61.122 124.398 1.00 45.45 149 SER C O 1
ATOM 8765 N N . ARG C 1 143 ? 37.723 61.351 124.043 1.00 39.80 150 ARG C N 1
ATOM 8766 C CA . ARG C 1 143 ? 37.392 60.145 124.798 1.00 40.16 150 ARG C CA 1
ATOM 8767 C C . ARG C 1 143 ? 37.306 58.902 123.936 1.00 40.65 150 ARG C C 1
ATOM 8768 O O . ARG C 1 143 ? 36.979 57.824 124.450 1.00 38.11 150 ARG C O 1
ATOM 8776 N N . LEU C 1 144 ? 37.579 59.030 122.655 1.00 38.39 151 LEU C N 1
ATOM 8777 C CA . LEU C 1 144 ? 37.488 57.930 121.721 1.00 39.14 151 LEU C CA 1
ATOM 8778 C C . LEU C 1 144 ? 38.867 57.665 121.143 1.00 40.38 151 LEU C C 1
ATOM 8779 O O . LEU C 1 144 ? 39.725 58.559 121.085 1.00 44.72 151 LEU C O 1
ATOM 8784 N N . ASN C 1 145 ? 39.088 56.420 120.743 1.00 39.34 152 ASN C N 1
ATOM 8785 C CA . ASN C 1 145 ? 40.394 55.981 120.262 1.00 43.31 152 ASN C CA 1
ATOM 8786 C C . ASN C 1 145 ? 40.190 55.382 118.872 1.00 43.43 152 ASN C C 1
ATOM 8787 O O . ASN C 1 145 ? 39.591 54.311 118.736 1.00 40.13 152 ASN C O 1
ATOM 8792 N N . TRP C 1 146 ? 40.612 56.098 117.835 1.00 46.51 153 TRP C N 1
ATOM 8793 C CA . TRP C 1 146 ? 40.410 55.635 116.463 1.00 46.48 153 TRP C CA 1
ATOM 8794 C C . TRP C 1 146 ? 41.500 54.629 116.092 1.00 44.40 153 TRP C C 1
ATOM 8795 O O . TRP C 1 146 ? 42.658 55.003 115.917 1.00 46.26 153 TRP C O 1
ATOM 8806 N N . LEU C 1 147 ? 41.142 53.351 115.989 1.00 40.73 154 LEU C N 1
ATOM 8807 C CA . LEU C 1 147 ? 42.111 52.301 115.689 1.00 43.45 154 LEU C CA 1
ATOM 8808 C C . LEU C 1 147 ? 42.171 52.097 114.182 1.00 44.74 154 LEU C C 1
ATOM 8809 O O . LEU C 1 147 ? 41.162 52.204 113.480 1.00 49.22 154 LEU C O 1
ATOM 8814 N N . TYR C 1 148 ? 43.350 51.810 113.682 1.00 46.27 155 TYR C N 1
ATOM 8815 C CA . TYR C 1 148 ? 43.474 51.449 112.281 1.00 49.35 155 TYR C CA 1
ATOM 8816 C C . TYR C 1 148 ? 44.623 50.457 112.146 1.00 51.50 155 TYR C C 1
ATOM 8817 O O . TYR C 1 148 ? 45.181 49.988 113.145 1.00 50.47 155 TYR C O 1
ATOM 8826 N N . LYS C 1 149 ? 44.928 50.093 110.894 1.00 49.56 156 LYS C N 1
ATOM 8827 C CA . LYS C 1 149 ? 45.827 48.982 110.633 1.00 51.31 156 LYS C CA 1
ATOM 8828 C C . LYS C 1 149 ? 47.238 49.250 111.154 1.00 58.34 156 LYS C C 1
ATOM 8829 O O . LYS C 1 149 ? 47.669 50.400 111.308 1.00 57.03 156 LYS C O 1
ATOM 8835 N N . SER C 1 150 ? 47.949 48.156 111.436 1.00 59.48 157 SER C N 1
ATOM 8836 C CA . SER C 1 150 ? 49.346 48.168 111.845 1.00 62.86 157 SER C CA 1
ATOM 8837 C C . SER C 1 150 ? 50.078 47.075 111.081 1.00 62.54 157 SER C C 1
ATOM 8838 O O . SER C 1 150 ? 49.640 45.917 111.084 1.00 61.97 157 SER C O 1
ATOM 8841 N N . GLU C 1 151 ? 51.194 47.451 110.463 1.00 65.27 158 GLU C N 1
ATOM 8842 C CA . GLU C 1 151 ? 52.029 46.551 109.654 1.00 70.79 158 GLU C CA 1
ATOM 8843 C C . GLU C 1 151 ? 51.191 45.868 108.574 1.00 68.58 158 GLU C C 1
ATOM 8844 O O . GLU C 1 151 ? 51.318 44.668 108.314 1.00 71.82 158 GLU C O 1
ATOM 8850 N N . SER C 1 152 ? 50.361 46.664 107.909 1.00 65.86 159 SER C N 1
ATOM 8851 C CA . SER C 1 152 ? 49.518 46.257 106.788 1.00 64.60 159 SER C CA 1
ATOM 8852 C C . SER C 1 152 ? 48.448 45.224 107.140 1.00 65.51 159 SER C C 1
ATOM 8853 O O . SER C 1 152 ? 47.902 44.593 106.233 1.00 66.03 159 SER C O 1
ATOM 8856 N N . THR C 1 153 ? 48.127 45.012 108.424 1.00 64.93 160 THR C N 1
ATOM 8857 C CA . THR C 1 153 ? 47.045 44.096 108.769 1.00 63.09 160 THR C CA 1
ATOM 8858 C C . THR C 1 153 ? 46.210 44.662 109.906 1.00 60.63 160 THR C C 1
ATOM 8859 O O . THR C 1 153 ? 46.666 45.487 110.702 1.00 59.84 160 THR C O 1
ATOM 8863 N N . TYR C 1 154 ? 44.972 44.188 109.961 1.00 56.96 161 TYR C N 1
ATOM 8864 C CA . TYR C 1 154 ? 44.036 44.513 111.030 1.00 50.07 161 TYR C CA 1
ATOM 8865 C C . TYR C 1 154 ? 43.450 43.182 111.481 1.00 52.79 161 TYR C C 1
ATOM 8866 O O . TYR C 1 154 ? 42.570 42.623 110.802 1.00 48.57 161 TYR C O 1
ATOM 8875 N N . PRO C 1 155 ? 43.894 42.652 112.611 1.00 62.71 162 PRO C N 1
ATOM 8876 C CA . PRO C 1 155 ? 43.461 41.319 113.041 1.00 62.88 162 PRO C CA 1
ATOM 8877 C C . PRO C 1 155 ? 42.082 41.376 113.681 1.00 56.63 162 PRO C C 1
ATOM 8878 O O . PRO C 1 155 ? 41.528 42.439 113.914 1.00 56.58 162 PRO C O 1
ATOM 8882 N N . VAL C 1 156 ? 41.515 40.201 113.946 1.00 55.10 163 VAL C N 1
ATOM 8883 C CA . VAL C 1 156 ? 40.266 40.126 114.706 1.00 53.83 163 VAL C CA 1
ATOM 8884 C C . VAL C 1 156 ? 40.583 40.448 116.163 1.00 54.20 163 VAL C C 1
ATOM 8885 O O . VAL C 1 156 ? 41.257 39.667 116.841 1.00 59.83 163 VAL C O 1
ATOM 8889 N N . LEU C 1 157 ? 40.123 41.605 116.638 1.00 50.44 164 LEU C N 1
ATOM 8890 C CA . LEU C 1 157 ? 40.332 42.005 118.019 1.00 52.85 164 LEU C CA 1
ATOM 8891 C C . LEU C 1 157 ? 39.347 41.289 118.927 1.00 55.04 164 LEU C C 1
ATOM 8892 O O . LEU C 1 157 ? 38.167 41.133 118.597 1.00 49.67 164 LEU C O 1
ATOM 8897 N N . ASN C 1 158 ? 39.846 40.855 120.075 1.00 57.24 165 ASN C N 1
ATOM 8898 C CA . ASN C 1 158 ? 39.039 40.225 121.112 1.00 53.98 165 ASN C CA 1
ATOM 8899 C C . ASN C 1 158 ? 39.633 40.761 122.413 1.00 52.40 165 ASN C C 1
ATOM 8900 O O . ASN C 1 158 ? 40.659 40.263 122.881 1.00 54.75 165 ASN C O 1
ATOM 8905 N N . VAL C 1 159 ? 39.021 41.802 122.959 1.00 48.66 166 VAL C N 1
ATOM 8906 C CA . VAL C 1 159 ? 39.588 42.587 124.048 1.00 50.30 166 VAL C CA 1
ATOM 8907 C C . VAL C 1 159 ? 38.544 42.669 125.159 1.00 47.23 166 VAL C C 1
ATOM 8908 O O . VAL C 1 159 ? 37.365 42.915 124.885 1.00 48.08 166 VAL C O 1
ATOM 8912 N N . THR C 1 160 ? 38.950 42.447 126.402 1.00 49.57 167 THR C N 1
ATOM 8913 C CA . THR C 1 160 ? 37.968 42.492 127.495 1.00 51.50 167 THR C CA 1
ATOM 8914 C C . THR C 1 160 ? 38.373 43.456 128.595 1.00 55.20 167 THR C C 1
ATOM 8915 O O . THR C 1 160 ? 39.546 43.796 128.757 1.00 60.92 167 THR C O 1
ATOM 8919 N N . MET C 1 161 ? 37.372 43.838 129.395 1.00 48.95 168 MET C N 1
ATOM 8920 C CA . MET C 1 161 ? 37.603 44.728 130.521 1.00 49.69 168 MET C CA 1
ATOM 8921 C C . MET C 1 161 ? 36.588 44.411 131.619 1.00 47.88 168 MET C C 1
ATOM 8922 O O . MET C 1 161 ? 35.399 44.705 131.463 1.00 43.97 168 MET C O 1
ATOM 8927 N N . PRO C 1 162 ? 37.003 43.779 132.711 1.00 50.63 169 PRO C N 1
ATOM 8928 C CA . PRO C 1 162 ? 36.060 43.439 133.785 1.00 52.34 169 PRO C CA 1
ATOM 8929 C C . PRO C 1 162 ? 35.682 44.649 134.621 1.00 54.25 169 PRO C C 1
ATOM 8930 O O . PRO C 1 162 ? 36.502 45.533 134.875 1.00 57.11 169 PRO C O 1
ATOM 8934 N N . ASN C 1 163 ? 34.426 44.662 135.090 1.00 50.49 170 ASN C N 1
ATOM 8935 C CA . ASN C 1 163 ? 34.017 45.629 136.107 1.00 49.33 170 ASN C CA 1
ATOM 8936 C C . ASN C 1 163 ? 34.166 44.958 137.470 1.00 57.94 170 ASN C C 1
ATOM 8937 O O . ASN C 1 163 ? 33.262 44.276 137.956 1.00 58.81 170 ASN C O 1
ATOM 8942 N N . ASN C 1 164 ? 35.320 45.186 138.103 1.00 59.02 171 ASN C N 1
ATOM 8943 C CA . ASN C 1 164 ? 35.600 44.731 139.452 1.00 62.72 171 ASN C CA 1
ATOM 8944 C C . ASN C 1 164 ? 35.262 45.767 140.529 1.00 63.58 171 ASN C C 1
ATOM 8945 O O . ASN C 1 164 ? 35.642 45.589 141.682 1.00 69.51 171 ASN C O 1
ATOM 8950 N N . ASP C 1 165 ? 34.557 46.824 140.178 1.00 62.04 172 ASP C N 1
ATOM 8951 C CA . ASP C 1 165 ? 34.199 47.883 141.100 1.00 65.92 172 ASP C CA 1
ATOM 8952 C C . ASP C 1 165 ? 32.768 47.647 141.593 1.00 69.11 172 ASP C C 1
ATOM 8953 O O . ASP C 1 165 ? 32.111 46.679 141.202 1.00 71.83 172 ASP C O 1
ATOM 8958 N N . ASN C 1 166 ? 32.255 48.558 142.429 1.00 65.82 173 ASN C N 1
ATOM 8959 C CA . ASN C 1 166 ? 30.907 48.389 142.954 1.00 64.14 173 ASN C CA 1
ATOM 8960 C C . ASN C 1 166 ? 29.929 49.423 142.408 1.00 61.60 173 ASN C C 1
ATOM 8961 O O . ASN C 1 166 ? 28.881 49.675 143.023 1.00 62.70 173 ASN C O 1
ATOM 8966 N N . PHE C 1 167 ? 30.251 50.038 141.272 1.00 57.53 174 PHE C N 1
ATOM 8967 C CA . PHE C 1 167 ? 29.378 50.985 140.600 1.00 54.23 174 PHE C CA 1
ATOM 8968 C C . PHE C 1 167 ? 29.306 50.590 139.116 1.00 49.06 174 PHE C C 1
ATOM 8969 O O . PHE C 1 167 ? 30.088 49.767 138.640 1.00 55.32 174 PHE C O 1
ATOM 8977 N N . ASP C 1 168 ? 28.327 51.144 138.401 1.00 42.52 175 ASP C N 1
ATOM 8978 C CA . ASP C 1 168 ? 28.182 50.906 136.971 1.00 42.53 175 ASP C CA 1
ATOM 8979 C C . ASP C 1 168 ? 29.207 51.730 136.211 1.00 45.18 175 ASP C C 1
ATOM 8980 O O . ASP C 1 168 ? 29.474 52.878 136.574 1.00 45.94 175 ASP C O 1
ATOM 8985 N N . LYS C 1 169 ? 29.736 51.165 135.119 1.00 44.78 176 LYS C N 1
ATOM 8986 C CA . LYS C 1 169 ? 30.631 51.879 134.206 1.00 39.16 176 LYS C CA 1
ATOM 8987 C C . LYS C 1 169 ? 29.908 52.160 132.903 1.00 38.04 176 LYS C C 1
ATOM 8988 O O . LYS C 1 169 ? 29.314 51.249 132.325 1.00 41.46 176 LYS C O 1
ATOM 8994 N N . LEU C 1 170 ? 30.007 53.398 132.411 1.00 34.46 177 LEU C N 1
ATOM 8995 C CA . LEU C 1 170 ? 29.418 53.780 131.140 1.00 31.22 177 LEU C CA 1
ATOM 8996 C C . LEU C 1 170 ? 30.525 53.823 130.080 1.00 31.86 177 LEU C C 1
ATOM 8997 O O . LEU C 1 170 ? 31.476 54.603 130.209 1.00 36.01 177 LEU C O 1
ATOM 9002 N N . TYR C 1 171 ? 30.403 52.994 129.051 1.00 31.80 178 TYR C N 1
ATOM 9003 C CA . TYR C 1 171 ? 31.355 52.987 127.931 1.00 31.42 178 TYR C CA 1
ATOM 9004 C C . TYR C 1 171 ? 30.713 53.595 126.710 1.00 31.46 178 TYR C C 1
ATOM 9005 O O . TYR C 1 171 ? 29.627 53.168 126.295 1.00 32.42 178 TYR C O 1
ATOM 9014 N N . ILE C 1 172 ? 31.415 54.563 126.120 1.00 31.44 179 ILE C N 1
ATOM 9015 C CA . ILE C 1 172 ? 30.991 55.203 124.879 1.00 31.87 179 ILE C CA 1
ATOM 9016 C C . ILE C 1 172 ? 31.948 54.733 123.796 1.00 31.74 179 ILE C C 1
ATOM 9017 O O . ILE C 1 172 ? 33.170 54.747 123.994 1.00 35.95 179 ILE C O 1
ATOM 9022 N N . TRP C 1 173 ? 31.400 54.280 122.675 1.00 31.05 180 TRP C N 1
ATOM 9023 C CA . TRP C 1 173 ? 32.228 53.774 121.601 1.00 31.59 180 TRP C CA 1
ATOM 9024 C C . TRP C 1 173 ? 31.529 54.093 120.298 1.00 31.52 180 TRP C C 1
ATOM 9025 O O . TRP C 1 173 ? 30.431 54.652 120.296 1.00 33.39 180 TRP C O 1
ATOM 9036 N N . GLY C 1 174 ? 32.202 53.796 119.174 1.00 33.64 181 GLY C N 1
ATOM 9037 C CA . GLY C 1 174 ? 31.593 54.118 117.904 1.00 32.45 181 GLY C CA 1
ATOM 9038 C C . GLY C 1 174 ? 32.032 53.180 116.785 1.00 34.53 181 GLY C C 1
ATOM 9039 O O . GLY C 1 174 ? 32.853 52.266 116.955 1.00 35.80 181 GLY C O 1
ATOM 9040 N N . VAL C 1 175 ? 31.427 53.415 115.623 1.00 32.22 182 VAL C N 1
ATOM 9041 C CA . VAL C 1 175 ? 31.662 52.658 114.406 1.00 32.05 182 VAL C CA 1
ATOM 9042 C C . VAL C 1 175 ? 31.895 53.645 113.281 1.00 32.57 182 VAL C C 1
ATOM 9043 O O . VAL C 1 175 ? 31.064 54.546 113.066 1.00 32.88 182 VAL C O 1
ATOM 9047 N N . HIS C 1 176 ? 32.979 53.441 112.527 1.00 33.65 183 HIS C N 1
ATOM 9048 C CA . HIS C 1 176 ? 33.318 54.354 111.444 1.00 35.53 183 HIS C CA 1
ATOM 9049 C C . HIS C 1 176 ? 32.683 53.902 110.125 1.00 37.05 183 HIS C C 1
ATOM 9050 O O . HIS C 1 176 ? 32.736 52.723 109.783 1.00 39.19 183 HIS C O 1
ATOM 9057 N N . HIS C 1 177 ? 32.006 54.837 109.427 1.00 38.25 184 HIS C N 1
ATOM 9058 C CA . HIS C 1 177 ? 31.479 54.599 108.083 1.00 38.58 184 HIS C CA 1
ATOM 9059 C C . HIS C 1 177 ? 32.339 55.379 107.096 1.00 41.52 184 HIS C C 1
ATOM 9060 O O . HIS C 1 177 ? 32.123 56.584 106.907 1.00 45.37 184 HIS C O 1
ATOM 9067 N N . PRO C 1 178 ? 33.317 54.739 106.454 1.00 41.36 185 PRO C N 1
ATOM 9068 C CA . PRO C 1 178 ? 34.182 55.426 105.488 1.00 44.74 185 PRO C CA 1
ATOM 9069 C C . PRO C 1 178 ? 33.388 55.860 104.263 1.00 49.69 185 PRO C C 1
ATOM 9070 O O . PRO C 1 178 ? 32.298 55.357 103.979 1.00 47.60 185 PRO C O 1
ATOM 9074 N N . SER C 1 179 ? 33.943 56.839 103.541 1.00 55.09 186 SER C N 1
ATOM 9075 C CA . SER C 1 179 ? 33.260 57.351 102.355 1.00 58.06 186 SER C CA 1
ATOM 9076 C C . SER C 1 179 ? 33.366 56.405 101.166 1.00 54.82 186 SER C C 1
ATOM 9077 O O . SER C 1 179 ? 32.431 56.353 100.361 1.00 54.60 186 SER C O 1
ATOM 9080 N N . THR C 1 180 ? 34.488 55.686 101.018 1.00 47.70 187 THR C N 1
ATOM 9081 C CA . THR C 1 180 ? 34.758 54.884 99.836 1.00 54.59 187 THR C CA 1
ATOM 9082 C C . THR C 1 180 ? 35.397 53.556 100.231 1.00 55.27 187 THR C C 1
ATOM 9083 O O . THR C 1 180 ? 35.940 53.408 101.336 1.00 55.53 187 THR C O 1
ATOM 9087 N N . ASP C 1 181 ? 35.368 52.603 99.282 1.00 57.78 188 ASP C N 1
ATOM 9088 C CA . ASP C 1 181 ? 36.006 51.297 99.483 1.00 59.39 188 ASP C CA 1
ATOM 9089 C C . ASP C 1 181 ? 37.501 51.431 99.652 1.00 55.95 188 ASP C C 1
ATOM 9090 O O . ASP C 1 181 ? 38.112 50.680 100.421 1.00 54.73 188 ASP C O 1
ATOM 9095 N N . LYS C 1 182 ? 38.092 52.394 98.951 1.00 58.68 189 LYS C N 1
ATOM 9096 C CA . LYS C 1 182 ? 39.499 52.727 99.119 1.00 58.88 189 LYS C CA 1
ATOM 9097 C C . LYS C 1 182 ? 39.811 53.152 100.546 1.00 55.85 189 LYS C C 1
ATOM 9098 O O . LYS C 1 182 ? 40.776 52.662 101.145 1.00 57.25 189 LYS C O 1
ATOM 9104 N N . GLU C 1 183 ? 39.017 54.075 101.101 1.00 53.90 190 GLU C N 1
ATOM 9105 C CA . GLU C 1 183 ? 39.246 54.484 102.480 1.00 55.16 190 GLU C CA 1
ATOM 9106 C C . GLU C 1 183 ? 39.073 53.293 103.413 1.00 53.80 190 GLU C C 1
ATOM 9107 O O . GLU C 1 183 ? 39.929 53.039 104.272 1.00 51.81 190 GLU C O 1
ATOM 9113 N N . GLN C 1 184 ? 38.015 52.504 103.196 1.00 50.08 191 GLN C N 1
ATOM 9114 C CA . GLN C 1 184 ? 37.790 51.317 104.014 1.00 51.27 191 GLN C CA 1
ATOM 9115 C C . GLN C 1 184 ? 39.021 50.409 104.056 1.00 52.46 191 GLN C C 1
ATOM 9116 O O . GLN C 1 184 ? 39.501 50.069 105.143 1.00 52.40 191 GLN C O 1
ATOM 9122 N N . THR C 1 185 ? 39.568 50.018 102.886 1.00 50.50 192 THR C N 1
ATOM 9123 C CA . THR C 1 185 ? 40.684 49.091 102.939 1.00 52.95 192 THR C CA 1
ATOM 9124 C C . THR C 1 185 ? 41.981 49.784 103.358 1.00 56.75 192 THR C C 1
ATOM 9125 O O . THR C 1 185 ? 42.852 49.136 103.963 1.00 54.61 192 THR C O 1
ATOM 9129 N N . ASN C 1 186 ? 42.147 51.079 103.035 1.00 59.00 193 ASN C N 1
ATOM 9130 C CA . ASN C 1 186 ? 43.329 51.802 103.509 1.00 58.00 193 ASN C CA 1
ATOM 9131 C C . ASN C 1 186 ? 43.398 51.808 105.036 1.00 57.82 193 ASN C C 1
ATOM 9132 O O . ASN C 1 186 ? 44.492 51.738 105.608 1.00 55.60 193 ASN C O 1
ATOM 9137 N N . LEU C 1 187 ? 42.235 51.955 105.715 1.00 54.26 194 LEU C N 1
ATOM 9138 C CA . LEU C 1 187 ? 42.224 52.015 107.175 1.00 52.68 194 LEU C CA 1
ATOM 9139 C C . LEU C 1 187 ? 42.214 50.632 107.828 1.00 51.84 194 LEU C C 1
ATOM 9140 O O . LEU C 1 187 ? 42.940 50.405 108.806 1.00 50.45 194 LEU C O 1
ATOM 9145 N N . TYR C 1 188 ? 41.407 49.699 107.307 1.00 50.92 195 TYR C N 1
ATOM 9146 C CA . TYR C 1 188 ? 41.040 48.484 108.035 1.00 47.86 195 TYR C CA 1
ATOM 9147 C C . TYR C 1 188 ? 41.353 47.186 107.297 1.00 51.99 195 TYR C C 1
ATOM 9148 O O . TYR C 1 188 ? 41.066 46.108 107.838 1.00 50.75 195 TYR C O 1
ATOM 9157 N N . VAL C 1 189 ? 41.907 47.257 106.077 1.00 51.37 196 VAL C N 1
ATOM 9158 C CA . VAL C 1 189 ? 42.328 46.108 105.272 1.00 52.07 196 VAL C CA 1
ATOM 9159 C C . VAL C 1 189 ? 41.125 45.283 104.804 1.00 54.48 196 VAL C C 1
ATOM 9160 O O . VAL C 1 189 ? 40.934 45.092 103.599 1.00 55.56 196 VAL C O 1
ATOM 9164 N N . GLN C 1 190 ? 40.322 44.768 105.735 1.00 53.99 197 GLN C N 1
ATOM 9165 C CA . GLN C 1 190 ? 39.084 44.074 105.383 1.00 54.74 197 GLN C CA 1
ATOM 9166 C C . GLN C 1 190 ? 38.140 44.990 104.592 1.00 57.35 197 GLN C C 1
ATOM 9167 O O . GLN C 1 190 ? 37.981 46.164 104.919 1.00 54.97 197 GLN C O 1
ATOM 9173 N N . ALA C 1 191 ? 37.471 44.441 103.570 1.00 58.72 198 ALA C N 1
ATOM 9174 C CA . ALA C 1 191 ? 36.530 45.238 102.787 1.00 60.79 198 ALA C CA 1
ATOM 9175 C C . ALA C 1 191 ? 35.254 45.563 103.551 1.00 62.29 198 ALA C C 1
ATOM 9176 O O . ALA C 1 191 ? 34.544 46.506 103.182 1.00 64.17 198 ALA C O 1
ATOM 9178 N N . SER C 1 192 ? 34.936 44.809 104.600 1.00 59.58 199 SER C N 1
ATOM 9179 C CA . SER C 1 192 ? 33.831 45.169 105.477 1.00 57.51 199 SER C CA 1
ATOM 9180 C C . SER C 1 192 ? 34.173 44.746 106.895 1.00 54.62 199 SER C C 1
ATOM 9181 O O . SER C 1 192 ? 34.626 43.621 107.135 1.00 53.70 199 SER C O 1
ATOM 9184 N N . GLY C 1 193 ? 34.007 45.679 107.819 1.00 53.72 200 GLY C N 1
ATOM 9185 C CA . GLY C 1 193 ? 34.310 45.444 109.205 1.00 51.71 200 GLY C CA 1
ATOM 9186 C C . GLY C 1 193 ? 33.073 45.020 109.970 1.00 49.48 200 GLY C C 1
ATOM 9187 O O . GLY C 1 193 ? 32.011 44.731 109.416 1.00 47.61 200 GLY C O 1
ATOM 9188 N N . ARG C 1 194 ? 33.226 45.000 111.273 1.00 46.68 201 ARG C N 1
ATOM 9189 C CA . ARG C 1 194 ? 32.148 44.580 112.144 1.00 46.96 201 ARG C CA 1
ATOM 9190 C C . ARG C 1 194 ? 32.608 44.993 113.513 1.00 41.37 201 ARG C C 1
ATOM 9191 O O . ARG C 1 194 ? 33.785 44.811 113.845 1.00 44.31 201 ARG C O 1
ATOM 9199 N N . VAL C 1 195 ? 31.736 45.642 114.269 1.00 37.93 202 VAL C N 1
ATOM 9200 C CA . VAL C 1 195 ? 32.054 46.013 115.622 1.00 38.12 202 VAL C CA 1
ATOM 9201 C C . VAL C 1 195 ? 31.017 45.337 116.514 1.00 39.18 202 VAL C C 1
ATOM 9202 O O . VAL C 1 195 ? 29.811 45.619 116.412 1.00 42.20 202 VAL C O 1
ATOM 9206 N N . THR C 1 196 ? 31.490 44.476 117.403 1.00 40.17 203 THR C N 1
ATOM 9207 C CA . THR C 1 196 ? 30.630 43.844 118.390 1.00 41.13 203 THR C CA 1
ATOM 9208 C C . THR C 1 196 ? 31.099 44.272 119.770 1.00 37.68 203 THR C C 1
ATOM 9209 O O . THR C 1 196 ? 32.291 44.161 120.088 1.00 39.64 203 THR C O 1
ATOM 9213 N N . VAL C 1 197 ? 30.179 44.801 120.575 1.00 39.05 204 VAL C N 1
ATOM 9214 C CA . VAL C 1 197 ? 30.481 45.099 121.962 1.00 38.35 204 VAL C CA 1
ATOM 9215 C C . VAL C 1 197 ? 29.464 44.365 122.812 1.00 37.98 204 VAL C C 1
ATOM 9216 O O . VAL C 1 197 ? 28.250 44.548 122.636 1.00 36.58 204 VAL C O 1
ATOM 9220 N N . SER C 1 198 ? 29.955 43.545 123.722 1.00 40.08 205 SER C N 1
ATOM 9221 C CA . SER C 1 198 ? 29.107 42.636 124.485 1.00 45.35 205 SER C CA 1
ATOM 9222 C C . SER C 1 198 ? 29.330 42.763 125.982 1.00 44.12 205 SER C C 1
ATOM 9223 O O . SER C 1 198 ? 30.445 43.023 126.446 1.00 45.51 205 SER C O 1
ATOM 9226 N N . THR C 1 199 ? 28.277 42.461 126.723 1.00 43.02 206 THR C N 1
ATOM 9227 C CA . THR C 1 199 ? 28.359 42.074 128.127 1.00 46.69 206 THR C CA 1
ATOM 9228 C C . THR C 1 199 ? 27.699 40.709 128.274 1.00 50.00 206 THR C C 1
ATOM 9229 O O . THR C 1 199 ? 27.139 40.173 127.324 1.00 46.20 206 THR C O 1
ATOM 9233 N N . LYS C 1 200 ? 27.706 40.174 129.499 1.00 54.08 207 LYS C N 1
ATOM 9234 C CA . LYS C 1 200 ? 26.921 38.972 129.796 1.00 52.37 207 LYS C CA 1
ATOM 9235 C C . LYS C 1 200 ? 25.420 39.156 129.550 1.00 45.86 207 LYS C C 1
ATOM 9236 O O . LYS C 1 200 ? 24.705 38.160 129.382 1.00 50.95 207 LYS C O 1
ATOM 9242 N N . ARG C 1 201 ? 24.929 40.379 129.504 1.00 42.62 208 ARG C N 1
ATOM 9243 C CA . ARG C 1 201 ? 23.503 40.631 129.362 1.00 48.04 208 ARG C CA 1
ATOM 9244 C C . ARG C 1 201 ? 23.095 41.109 127.976 1.00 54.00 208 ARG C C 1
ATOM 9245 O O . ARG C 1 201 ? 21.893 41.153 127.688 1.00 57.77 208 ARG C O 1
ATOM 9253 N N . SER C 1 202 ? 24.036 41.538 127.137 1.00 48.43 209 SER C N 1
ATOM 9254 C CA . SER C 1 202 ? 23.659 42.310 125.966 1.00 42.89 209 SER C CA 1
ATOM 9255 C C . SER C 1 202 ? 24.711 42.120 124.868 1.00 42.70 209 SER C C 1
ATOM 9256 O O . SER C 1 202 ? 25.809 41.618 125.110 1.00 39.32 209 SER C O 1
ATOM 9259 N N . GLN C 1 203 ? 24.334 42.502 123.651 1.00 41.11 210 GLN C N 1
ATOM 9260 C CA . GLN C 1 203 ? 25.234 42.453 122.490 1.00 39.78 210 GLN C CA 1
ATOM 9261 C C . GLN C 1 203 ? 24.801 43.568 121.564 1.00 40.41 210 GLN C C 1
ATOM 9262 O O . GLN C 1 203 ? 23.609 43.718 121.289 1.00 41.50 210 GLN C O 1
ATOM 9268 N N . GLN C 1 204 ? 25.750 44.388 121.136 1.00 38.99 211 GLN C N 1
ATOM 9269 C CA . GLN C 1 204 ? 25.497 45.386 120.114 1.00 35.81 211 GLN C CA 1
ATOM 9270 C C . GLN C 1 204 ? 26.478 45.059 118.986 1.00 36.50 211 GLN C C 1
ATOM 9271 O O . GLN C 1 204 ? 27.704 45.113 119.191 1.00 37.74 211 GLN C O 1
ATOM 9277 N N . THR C 1 205 ? 25.959 44.595 117.854 1.00 35.02 212 THR C N 1
ATOM 9278 C CA . THR C 1 205 ? 26.811 44.300 116.701 1.00 37.16 212 THR C CA 1
ATOM 9279 C C . THR C 1 205 ? 26.408 45.252 115.595 1.00 38.58 212 THR C C 1
ATOM 9280 O O . THR C 1 205 ? 25.218 45.344 115.260 1.00 39.35 212 THR C O 1
ATOM 9284 N N . ILE C 1 206 ? 27.391 45.990 115.079 1.00 38.43 213 ILE C N 1
ATOM 9285 C CA . ILE C 1 206 ? 27.157 47.020 114.085 1.00 41.10 213 ILE C CA 1
ATOM 9286 C C . ILE C 1 206 ? 28.015 46.695 112.870 1.00 40.73 213 ILE C C 1
ATOM 9287 O O . ILE C 1 206 ? 29.225 46.436 112.983 1.00 41.49 213 ILE C O 1
ATOM 9292 N N . ILE C 1 207 ? 27.383 46.653 111.710 1.00 44.70 214 ILE C N 1
ATOM 9293 C CA . ILE C 1 207 ? 28.099 46.496 110.452 1.00 48.61 214 ILE C CA 1
ATOM 9294 C C . ILE C 1 207 ? 28.261 47.893 109.858 1.00 47.96 214 ILE C C 1
ATOM 9295 O O . ILE C 1 207 ? 27.257 48.571 109.616 1.00 47.96 214 ILE C O 1
ATOM 9300 N N . PRO C 1 208 ? 29.467 48.383 109.678 1.00 48.55 215 PRO C N 1
ATOM 9301 C CA . PRO C 1 208 ? 29.618 49.707 109.061 1.00 49.65 215 PRO C CA 1
ATOM 9302 C C . PRO C 1 208 ? 29.211 49.664 107.590 1.00 46.82 215 PRO C C 1
ATOM 9303 O O . PRO C 1 208 ? 29.343 48.640 106.918 1.00 49.76 215 PRO C O 1
ATOM 9307 N N . ASN C 1 209 ? 28.750 50.810 107.076 1.00 45.46 216 ASN C N 1
ATOM 9308 C CA . ASN C 1 209 ? 28.381 50.952 105.669 1.00 51.88 216 ASN C CA 1
ATOM 9309 C C . ASN C 1 209 ? 29.275 51.967 104.981 1.00 55.38 216 ASN C C 1
ATOM 9310 O O . ASN C 1 209 ? 29.253 53.153 105.337 1.00 59.92 216 ASN C O 1
ATOM 9315 N N . VAL C 1 210 ? 29.978 51.525 103.944 1.00 48.76 217 VAL C N 1
ATOM 9316 C CA . VAL C 1 210 ? 30.777 52.451 103.143 1.00 50.00 217 VAL C CA 1
ATOM 9317 C C . VAL C 1 210 ? 29.842 53.362 102.349 1.00 54.60 217 VAL C C 1
ATOM 9318 O O . VAL C 1 210 ? 28.901 52.892 101.692 1.00 57.77 217 VAL C O 1
ATOM 9322 N N . GLY C 1 211 ? 30.086 54.676 102.423 1.00 53.95 218 GLY C N 1
ATOM 9323 C CA . GLY C 1 211 ? 29.373 55.651 101.618 1.00 60.10 218 GLY C CA 1
ATOM 9324 C C . GLY C 1 211 ? 28.010 56.050 102.123 1.00 59.55 218 GLY C C 1
ATOM 9325 O O . GLY C 1 211 ? 27.281 56.746 101.407 1.00 66.82 218 GLY C O 1
ATOM 9326 N N . SER C 1 212 ? 27.629 55.622 103.325 1.00 49.58 219 SER C N 1
ATOM 9327 C CA . SER C 1 212 ? 26.281 55.832 103.801 1.00 52.97 219 SER C CA 1
ATOM 9328 C C . SER C 1 212 ? 26.089 57.198 104.472 1.00 56.43 219 SER C C 1
ATOM 9329 O O . SER C 1 212 ? 24.969 57.520 104.886 1.00 59.92 219 SER C O 1
ATOM 9332 N N . ARG C 1 213 ? 27.154 57.999 104.626 1.00 53.79 220 ARG C N 1
ATOM 9333 C CA . ARG C 1 213 ? 26.958 59.225 105.391 1.00 52.90 220 ARG C CA 1
ATOM 9334 C C . ARG C 1 213 ? 27.016 60.424 104.459 1.00 52.09 220 ARG C C 1
ATOM 9335 O O . ARG C 1 213 ? 27.870 60.476 103.579 1.00 47.49 220 ARG C O 1
ATOM 9343 N N . PRO C 1 214 ? 26.154 61.412 104.650 1.00 54.86 221 PRO C N 1
ATOM 9344 C CA . PRO C 1 214 ? 26.180 62.587 103.777 1.00 54.09 221 PRO C CA 1
ATOM 9345 C C . PRO C 1 214 ? 27.379 63.467 104.085 1.00 54.79 221 PRO C C 1
ATOM 9346 O O . PRO C 1 214 ? 28.004 63.366 105.144 1.00 50.99 221 PRO C O 1
ATOM 9350 N N . TRP C 1 215 ? 27.721 64.320 103.103 1.00 53.81 222 TRP C N 1
ATOM 9351 C CA . TRP C 1 215 ? 28.831 65.261 103.250 1.00 50.54 222 TRP C CA 1
ATOM 9352 C C . TRP C 1 215 ? 28.552 66.282 104.356 1.00 50.10 222 TRP C C 1
ATOM 9353 O O . TRP C 1 215 ? 27.549 66.994 104.301 1.00 52.30 222 TRP C O 1
ATOM 9364 N N . VAL C 1 216 ? 29.462 66.352 105.34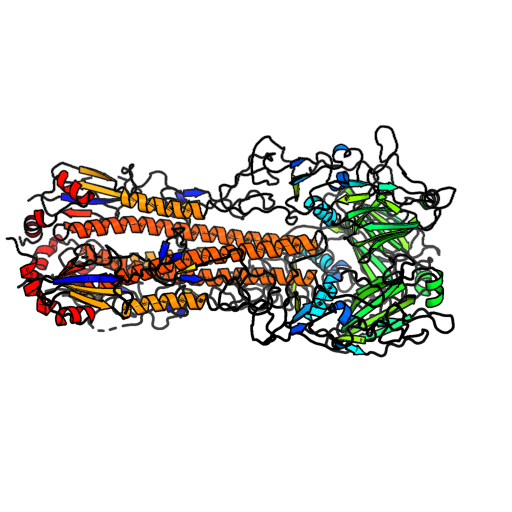4 1.00 52.40 223 VAL C N 1
ATOM 9365 C CA . VAL C 1 216 ? 29.401 67.222 106.526 1.00 54.07 223 VAL C CA 1
ATOM 9366 C C . VAL C 1 216 ? 30.822 67.725 106.780 1.00 60.60 223 VAL C C 1
ATOM 9367 O O . VAL C 1 216 ? 31.744 66.918 106.967 1.00 58.20 223 VAL C O 1
ATOM 9371 N N . ARG C 1 217 ? 31.001 69.056 106.760 1.00 63.67 224 ARG C N 1
ATOM 9372 C CA . ARG C 1 217 ? 32.277 69.732 107.043 1.00 63.07 224 ARG C CA 1
ATOM 9373 C C . ARG C 1 217 ? 33.460 69.094 106.309 1.00 68.04 224 ARG C C 1
ATOM 9374 O O . ARG C 1 217 ? 34.542 68.897 106.868 1.00 75.70 224 ARG C O 1
ATOM 9382 N N . GLY C 1 218 ? 33.276 68.796 105.024 1.00 64.15 225 GLY C N 1
ATOM 9383 C CA . GLY C 1 218 ? 34.379 68.328 104.206 1.00 61.79 225 GLY C CA 1
ATOM 9384 C C . GLY C 1 218 ? 34.492 66.827 104.060 1.00 62.50 225 GLY C C 1
ATOM 9385 O O . GLY C 1 218 ? 35.402 66.370 103.373 1.00 65.53 225 GLY C O 1
ATOM 9386 N N . LEU C 1 219 ? 33.640 66.048 104.730 1.00 57.20 226 LEU C N 1
ATOM 9387 C CA . LEU C 1 219 ? 33.723 64.595 104.752 1.00 59.75 226 LEU C CA 1
ATOM 9388 C C . LEU C 1 219 ? 32.402 63.946 104.369 1.00 56.05 226 LEU C C 1
ATOM 9389 O O . LEU C 1 219 ? 31.354 64.300 104.903 1.00 52.75 226 LEU C O 1
ATOM 9394 N N . SER C 1 220 ? 32.474 62.935 103.509 1.00 58.49 227 SER C N 1
ATOM 9395 C CA . SER C 1 220 ? 31.335 62.048 103.253 1.00 59.16 227 SER C CA 1
ATOM 9396 C C . SER C 1 220 ? 31.434 60.769 104.081 1.00 55.18 227 SER C C 1
ATOM 9397 O O . SER C 1 220 ? 31.327 59.648 103.572 1.00 56.69 227 SER C O 1
ATOM 9400 N N . SER C 1 221 ? 31.734 60.944 105.362 1.00 48.43 228 SER C N 1
ATOM 9401 C CA . SER C 1 221 ? 31.940 59.839 106.275 1.00 44.90 228 SER C CA 1
ATOM 9402 C C . SER C 1 221 ? 31.540 60.321 107.649 1.00 43.96 228 SER C C 1
ATOM 9403 O O . SER C 1 221 ? 31.298 61.506 107.862 1.00 44.99 228 SER C O 1
ATOM 9406 N N . GLY C 1 222 ? 31.473 59.394 108.581 1.00 36.59 229 GLY C N 1
ATOM 9407 C CA . GLY C 1 222 ? 30.941 59.777 109.891 1.00 34.92 229 GLY C CA 1
ATOM 9408 C C . GLY C 1 222 ? 31.124 58.613 110.830 1.00 33.67 229 GLY C C 1
ATOM 9409 O O . GLY C 1 222 ? 31.439 57.500 110.399 1.00 41.17 229 GLY C O 1
ATOM 9410 N N . ILE C 1 223 ? 30.918 58.858 112.120 1.00 36.59 230 ILE C N 1
ATOM 9411 C CA . ILE C 1 223 ? 30.931 57.737 113.050 1.00 38.49 230 ILE C CA 1
ATOM 9412 C C . ILE C 1 223 ? 29.566 57.663 113.707 1.00 35.73 230 ILE C C 1
ATOM 9413 O O . ILE C 1 223 ? 28.907 58.683 113.938 1.00 37.69 230 ILE C O 1
ATOM 9418 N N . SER C 1 224 ? 29.113 56.453 113.961 1.00 33.03 231 SER C N 1
ATOM 9419 C CA . SER C 1 224 ? 27.890 56.263 114.738 1.00 32.71 231 SER C CA 1
ATOM 9420 C C . SER C 1 224 ? 28.274 55.900 116.169 1.00 32.26 231 SER C C 1
ATOM 9421 O O . SER C 1 224 ? 29.205 55.116 116.389 1.00 33.94 231 SER C O 1
ATOM 9424 N N . ILE C 1 225 ? 27.576 56.488 117.142 1.00 31.44 232 ILE C N 1
ATOM 9425 C CA . ILE C 1 225 ? 27.980 56.409 118.543 1.00 31.24 232 ILE C CA 1
ATOM 9426 C C . ILE C 1 225 ? 27.029 55.458 119.277 1.00 30.75 232 ILE C C 1
ATOM 9427 O O . ILE C 1 225 ? 25.806 55.547 119.114 1.00 30.49 232 ILE C O 1
ATOM 9432 N N . TYR C 1 226 ? 27.591 54.532 120.043 1.00 29.81 233 TYR C N 1
ATOM 9433 C CA . TYR C 1 226 ? 26.799 53.585 120.851 1.00 29.75 233 TYR C CA 1
ATOM 9434 C C . TYR C 1 226 ? 27.319 53.644 122.264 1.00 30.86 233 TYR C C 1
ATOM 9435 O O . TYR C 1 226 ? 28.397 54.199 122.515 1.00 31.62 233 TYR C O 1
ATOM 9444 N N . TRP C 1 227 ? 26.535 53.073 123.200 1.00 31.95 234 TRP C N 1
ATOM 9445 C CA . TRP C 1 227 ? 26.906 53.084 124.588 1.00 31.18 234 TRP C CA 1
ATOM 9446 C C . TRP C 1 227 ? 26.581 51.722 125.208 1.00 30.52 234 TRP C C 1
ATOM 9447 O O . TRP C 1 227 ? 25.662 51.016 124.785 1.00 31.65 234 TRP C O 1
ATOM 9458 N N . THR C 1 228 ? 27.348 51.372 126.221 1.00 30.65 235 THR C N 1
ATOM 9459 C CA . THR C 1 228 ? 27.194 50.122 126.943 1.00 34.84 235 THR C CA 1
ATOM 9460 C C . THR C 1 228 ? 27.472 50.391 128.413 1.00 33.67 235 THR C C 1
ATOM 9461 O O . THR C 1 228 ? 28.525 50.957 128.761 1.00 34.54 235 THR C O 1
ATOM 9465 N N . ILE C 1 229 ? 26.549 49.973 129.279 1.00 33.30 236 ILE C N 1
ATOM 9466 C CA . ILE C 1 229 ? 26.748 50.079 130.727 1.00 33.26 236 ILE C CA 1
ATOM 9467 C C . ILE C 1 229 ? 27.096 48.705 131.262 1.00 35.63 236 ILE C C 1
ATOM 9468 O O . ILE C 1 229 ? 26.408 47.719 130.971 1.00 42.05 236 ILE C O 1
ATOM 9473 N N . VAL C 1 230 ? 28.206 48.618 131.982 1.00 32.27 237 VAL C N 1
ATOM 9474 C CA . VAL C 1 230 ? 28.701 47.354 132.497 1.00 35.40 237 VAL C CA 1
ATOM 9475 C C . VAL C 1 230 ? 28.464 47.378 134.000 1.00 41.08 237 VAL C C 1
ATOM 9476 O O . VAL C 1 230 ? 29.021 48.229 134.703 1.00 40.13 237 VAL C O 1
ATOM 9480 N N . LYS C 1 231 ? 27.641 46.457 134.491 1.00 45.71 238 LYS C N 1
ATOM 9481 C CA . LYS C 1 231 ? 27.302 46.401 135.928 1.00 44.69 238 LYS C CA 1
ATOM 9482 C C . LYS C 1 231 ? 28.435 45.731 136.681 1.00 44.57 238 LYS C C 1
ATOM 9483 O O . LYS C 1 231 ? 29.270 45.053 136.072 1.00 41.38 238 LYS C O 1
ATOM 9489 N N . PRO C 1 232 ? 28.514 45.929 138.011 1.00 48.56 239 PRO C N 1
ATOM 9490 C CA . PRO C 1 232 ? 29.529 45.218 138.797 1.00 54.05 239 PRO C CA 1
ATOM 9491 C C . PRO C 1 232 ? 29.402 43.722 138.572 1.00 58.98 239 PRO C C 1
ATOM 9492 O O . PRO C 1 232 ? 28.296 43.191 138.493 1.00 57.99 239 PRO C O 1
ATOM 9496 N N . GLY C 1 233 ? 30.544 43.048 138.455 1.00 47.92 240 GLY C N 1
ATOM 9497 C CA . GLY C 1 233 ? 30.592 41.639 138.161 1.00 56.66 240 GLY C CA 1
ATOM 9498 C C . GLY C 1 233 ? 30.467 41.286 136.696 1.00 56.95 240 GLY C C 1
ATOM 9499 O O . GLY C 1 233 ? 30.810 40.162 136.318 1.00 61.22 240 GLY C O 1
ATOM 9500 N N . ASP C 1 234 ? 30.062 42.220 135.846 1.00 54.12 241 ASP C N 1
ATOM 9501 C CA . ASP C 1 234 ? 29.976 41.937 134.424 1.00 53.53 241 ASP C CA 1
ATOM 9502 C C . ASP C 1 234 ? 31.302 42.297 133.738 1.00 54.77 241 ASP C C 1
ATOM 9503 O O . ASP C 1 234 ? 32.284 42.679 134.374 1.00 55.90 241 ASP C O 1
ATOM 9508 N N . ILE C 1 235 ? 31.333 42.186 132.416 1.00 51.81 242 ILE C N 1
ATOM 9509 C CA . ILE C 1 235 ? 32.559 42.369 131.645 1.00 55.09 242 ILE C CA 1
ATOM 9510 C C . ILE C 1 235 ? 32.205 43.044 130.322 1.00 52.14 242 ILE C C 1
ATOM 9511 O O . ILE C 1 235 ? 31.115 42.828 129.782 1.00 54.83 242 ILE C O 1
ATOM 9516 N N . LEU C 1 236 ? 33.072 43.957 129.867 1.00 48.41 243 LEU C N 1
ATOM 9517 C CA . LEU C 1 236 ? 33.005 44.506 128.511 1.00 42.44 243 LEU C CA 1
ATOM 9518 C C . LEU C 1 236 ? 33.825 43.604 127.614 1.00 41.47 243 LEU C C 1
ATOM 9519 O O . LEU C 1 236 ? 34.955 43.246 127.956 1.00 42.67 243 LEU C O 1
ATOM 9524 N N . LEU C 1 237 ? 33.246 43.198 126.498 1.00 39.21 244 LEU C N 1
ATOM 9525 C CA . LEU C 1 237 ? 33.973 42.401 125.513 1.00 39.34 244 LEU C CA 1
ATOM 9526 C C . LEU C 1 237 ? 33.841 43.152 124.200 1.00 39.12 244 LEU C C 1
ATOM 9527 O O . LEU C 1 237 ? 32.740 43.602 123.844 1.00 36.99 244 LEU C O 1
ATOM 9532 N N . ILE C 1 238 ? 34.966 43.396 123.550 1.00 41.11 245 ILE C N 1
ATOM 9533 C CA . ILE C 1 238 ? 34.968 44.113 122.279 1.00 40.18 245 ILE C CA 1
ATOM 9534 C C . ILE C 1 238 ? 35.574 43.177 121.252 1.00 39.83 245 ILE C C 1
ATOM 9535 O O . ILE C 1 238 ? 36.664 42.634 121.463 1.00 43.73 245 ILE C O 1
ATOM 9540 N N . ASN C 1 239 ? 34.850 42.968 120.161 1.00 37.96 246 ASN C N 1
ATOM 9541 C CA . ASN C 1 239 ? 35.268 42.052 119.105 1.00 41.54 246 ASN C CA 1
ATOM 9542 C C . ASN C 1 239 ? 35.136 42.808 117.783 1.00 44.26 246 ASN C C 1
ATOM 9543 O O . ASN C 1 239 ? 34.066 43.327 117.454 1.00 45.01 246 ASN C O 1
ATOM 9548 N N . SER C 1 240 ? 36.221 42.913 117.034 1.00 47.08 247 SER C N 1
ATOM 9549 C CA . SER C 1 240 ? 36.121 43.734 115.843 1.00 43.98 247 SER C CA 1
ATOM 9550 C C . SER C 1 240 ? 37.152 43.284 114.838 1.00 42.42 247 SER C C 1
ATOM 9551 O O . SER C 1 240 ? 38.277 42.938 115.215 1.00 43.74 247 SER C O 1
ATOM 9554 N N . ASN C 1 241 ? 36.777 43.302 113.559 1.00 41.16 248 ASN C N 1
ATOM 9555 C CA . ASN C 1 241 ? 37.807 43.175 112.533 1.00 44.90 248 ASN C CA 1
ATOM 9556 C C . ASN C 1 241 ? 37.866 44.419 111.636 1.00 46.62 248 ASN C C 1
ATOM 9557 O O . ASN C 1 241 ? 38.325 44.348 110.486 1.00 46.22 248 ASN C O 1
ATOM 9562 N N . GLY C 1 242 ? 37.444 45.560 112.160 1.00 45.99 249 GLY C N 1
ATOM 9563 C CA . GLY C 1 242 ? 37.698 46.833 111.507 1.00 44.81 249 GLY C CA 1
ATOM 9564 C C . GLY C 1 242 ? 36.598 47.798 111.859 1.00 40.61 249 GLY C C 1
ATOM 9565 O O . GLY C 1 242 ? 35.489 47.392 112.189 1.00 38.19 249 GLY C O 1
ATOM 9566 N N . ASN C 1 243 ? 36.927 49.099 111.794 1.00 39.07 250 ASN C N 1
ATOM 9567 C CA . ASN C 1 243 ? 35.988 50.221 111.883 1.00 36.48 250 ASN C CA 1
ATOM 9568 C C . ASN C 1 243 ? 35.584 50.509 113.331 1.00 37.57 250 ASN C C 1
ATOM 9569 O O . ASN C 1 243 ? 34.691 51.299 113.543 1.00 35.44 250 ASN C O 1
ATOM 9574 N N . LEU C 1 244 ? 36.230 49.885 114.317 1.00 39.13 251 LEU C N 1
ATOM 9575 C CA . LEU C 1 244 ? 35.966 50.173 115.719 1.00 36.68 251 LEU C CA 1
ATOM 9576 C C . LEU C 1 244 ? 36.542 51.535 116.121 1.00 37.45 251 LEU C C 1
ATOM 9577 O O . LEU C 1 244 ? 37.717 51.830 115.855 1.00 36.04 251 LEU C O 1
ATOM 9582 N N . ILE C 1 245 ? 35.703 52.358 116.742 1.00 38.25 252 ILE C N 1
ATOM 9583 C CA . ILE C 1 245 ? 36.117 53.574 117.432 1.00 37.70 252 ILE C CA 1
ATOM 9584 C C . ILE C 1 245 ? 36.043 53.223 118.921 1.00 37.63 252 ILE C C 1
ATOM 9585 O O . ILE C 1 245 ? 34.961 53.097 119.495 1.00 38.67 252 ILE C O 1
ATOM 9590 N N . ALA C 1 246 ? 37.226 52.975 119.543 1.00 36.78 253 ALA C N 1
ATOM 9591 C CA . ALA C 1 246 ? 37.229 52.315 120.834 1.00 37.50 253 ALA C CA 1
ATOM 9592 C C . ALA C 1 246 ? 37.049 53.330 121.958 1.00 40.90 253 ALA C C 1
ATOM 9593 O O . ALA C 1 246 ? 37.406 54.507 121.803 1.00 38.36 253 ALA C O 1
ATOM 9595 N N . PRO C 1 247 ? 36.509 52.887 123.100 1.00 39.64 254 PRO C N 1
ATOM 9596 C CA . PRO C 1 247 ? 36.534 53.729 124.301 1.00 37.96 254 PRO C CA 1
ATOM 9597 C C . PRO C 1 247 ? 37.940 53.774 124.866 1.00 43.96 254 PRO C C 1
ATOM 9598 O O . PRO C 1 247 ? 38.746 52.875 124.621 1.00 44.38 254 PRO C O 1
ATOM 9602 N N . ARG C 1 248 ? 38.265 54.870 125.558 1.00 41.86 255 ARG C N 1
ATOM 9603 C CA . ARG C 1 248 ? 39.537 54.987 126.275 1.00 44.83 255 ARG C CA 1
ATOM 9604 C C . ARG C 1 248 ? 39.385 54.660 127.751 1.00 45.64 255 ARG C C 1
ATOM 9605 O O . ARG C 1 248 ? 40.344 54.771 128.525 1.00 45.82 255 ARG C O 1
ATOM 9613 N N . GLY C 1 249 ? 38.178 54.321 128.164 1.00 42.04 256 GLY C N 1
ATOM 9614 C CA . GLY C 1 249 ? 37.884 54.102 129.558 1.00 40.63 256 GLY C CA 1
ATOM 9615 C C . GLY C 1 249 ? 36.401 54.301 129.713 1.00 40.22 256 GLY C C 1
ATOM 9616 O O . GLY C 1 249 ? 35.655 54.184 128.744 1.00 39.42 256 GLY C O 1
ATOM 9617 N N . TYR C 1 250 ? 35.991 54.626 130.931 1.00 41.87 257 TYR C N 1
ATOM 9618 C CA . TYR C 1 250 ? 34.578 54.683 131.232 1.00 39.04 257 TYR C CA 1
ATOM 9619 C C . TYR C 1 250 ? 34.266 55.977 131.974 1.00 35.90 257 TYR C C 1
ATOM 9620 O O . TYR C 1 250 ? 35.130 56.571 132.619 1.00 39.69 257 TYR C O 1
ATOM 9629 N N . PHE C 1 251 ? 33.016 56.401 131.863 1.00 33.73 258 PHE C N 1
ATOM 9630 C CA . PHE C 1 251 ? 32.447 57.422 132.733 1.00 33.59 258 PHE C CA 1
ATOM 9631 C C . PHE C 1 251 ? 31.811 56.745 133.942 1.00 33.86 258 PHE C C 1
ATOM 9632 O O . PHE C 1 251 ? 31.115 55.740 133.799 1.00 35.78 258 PHE C O 1
ATOM 9640 N N . LYS C 1 252 ? 32.045 57.303 135.117 1.00 36.34 259 LYS C N 1
ATOM 9641 C CA . LYS C 1 252 ? 31.418 56.819 136.347 1.00 50.31 259 LYS C CA 1
ATOM 9642 C C . LYS C 1 252 ? 29.960 57.243 136.374 1.00 51.34 259 LYS C C 1
ATOM 9643 O O . LYS C 1 252 ? 29.674 58.429 136.270 1.00 55.17 259 LYS C O 1
ATOM 9649 N N . ILE C 1 253 ? 29.041 56.299 136.518 1.00 48.88 260 ILE C N 1
ATOM 9650 C CA . ILE C 1 253 ? 27.618 56.616 136.584 1.00 48.18 260 ILE C CA 1
ATOM 9651 C C . ILE C 1 253 ? 27.296 56.922 138.038 1.00 43.87 260 ILE C C 1
ATOM 9652 O O . ILE C 1 253 ? 27.734 56.184 138.926 1.00 43.97 260 ILE C O 1
ATOM 9657 N N . ARG C 1 254 ? 26.586 58.028 138.282 1.00 40.02 261 ARG C N 1
ATOM 9658 C CA . ARG C 1 254 ? 26.074 58.368 139.613 1.00 39.85 261 ARG C CA 1
ATOM 9659 C C . ARG C 1 254 ? 24.561 58.453 139.597 1.00 37.15 261 ARG C C 1
ATOM 9660 O O . ARG C 1 254 ? 23.934 58.574 138.543 1.00 36.58 261 ARG C O 1
ATOM 9668 N N . THR C 1 255 ? 23.960 58.361 140.780 1.00 43.03 262 THR C N 1
ATOM 9669 C CA . THR C 1 255 ? 22.537 58.644 140.887 1.00 48.45 262 THR C CA 1
ATOM 9670 C C . THR C 1 255 ? 22.390 59.870 141.776 1.00 46.94 262 THR C C 1
ATOM 9671 O O . THR C 1 255 ? 23.192 60.085 142.684 1.00 45.87 262 THR C O 1
ATOM 9675 N N . GLY C 1 256 ? 21.415 60.713 141.474 1.00 47.16 263 GLY C N 1
ATOM 9676 C CA . GLY C 1 256 ? 21.220 61.897 142.300 1.00 46.96 263 GLY C CA 1
ATOM 9677 C C . GLY C 1 256 ? 20.258 62.857 141.636 1.00 41.89 263 GLY C C 1
ATOM 9678 O O . GLY C 1 256 ? 19.422 62.454 140.835 1.00 41.14 263 GLY C O 1
ATOM 9679 N N . LYS C 1 257 ? 20.419 64.133 141.942 1.00 41.09 264 LYS C N 1
ATOM 9680 C CA . LYS C 1 257 ? 19.419 65.118 141.553 1.00 39.40 264 LYS C CA 1
ATOM 9681 C C . LYS C 1 257 ? 19.718 65.817 140.226 1.00 35.33 264 LYS C C 1
ATOM 9682 O O . LYS C 1 257 ? 19.029 66.801 139.902 1.00 33.29 264 LYS C O 1
ATOM 9688 N N . SER C 1 258 ? 20.674 65.323 139.411 1.00 35.47 265 SER C N 1
ATOM 9689 C CA . SER C 1 258 ? 21.064 66.145 138.262 1.00 28.99 265 SER C CA 1
ATOM 9690 C C . SER C 1 258 ? 20.107 65.990 137.077 1.00 31.37 265 SER C C 1
ATOM 9691 O O . SER C 1 258 ? 19.463 64.944 136.872 1.00 31.27 265 SER C O 1
ATOM 9694 N N . SER C 1 259 ? 20.083 67.035 136.245 1.00 28.97 266 SER C N 1
ATOM 9695 C CA . SER C 1 259 ? 19.284 67.002 135.044 1.00 29.12 266 SER C CA 1
ATOM 9696 C C . SER C 1 259 ? 19.910 67.927 133.989 1.00 28.70 266 SER C C 1
ATOM 9697 O O . SER C 1 259 ? 20.999 68.489 134.162 1.00 32.70 266 SER C O 1
ATOM 9700 N N . ILE C 1 260 ? 19.159 68.157 132.944 1.00 26.84 267 ILE C N 1
ATOM 9701 C CA . ILE C 1 260 ? 19.573 69.051 131.884 1.00 26.88 267 ILE C CA 1
ATOM 9702 C C . ILE C 1 260 ? 18.345 69.839 131.446 1.00 28.58 267 ILE C C 1
ATOM 9703 O O . ILE C 1 260 ? 17.228 69.321 131.453 1.00 27.63 267 ILE C O 1
ATOM 9708 N N . MET C 1 261 ? 18.570 71.055 130.971 1.00 29.00 268 MET C N 1
ATOM 9709 C CA . MET C 1 261 ? 17.480 71.881 130.484 1.00 33.44 268 MET C CA 1
ATOM 9710 C C . MET C 1 261 ? 17.957 72.666 129.263 1.00 32.83 268 MET C C 1
ATOM 9711 O O . MET C 1 261 ? 19.077 73.181 129.267 1.00 34.94 268 MET C O 1
ATOM 9716 N N . ARG C 1 262 ? 17.079 72.845 128.265 1.00 30.52 269 ARG C N 1
ATOM 9717 C CA . ARG C 1 262 ? 17.378 73.713 127.116 1.00 30.37 269 ARG C CA 1
ATOM 9718 C C . ARG C 1 262 ? 16.890 75.123 127.423 1.00 35.78 269 ARG C C 1
ATOM 9719 O O . ARG C 1 262 ? 15.715 75.323 127.766 1.00 33.22 269 ARG C O 1
ATOM 9727 N N . SER C 1 263 ? 17.792 76.085 127.379 1.00 33.64 270 SER C N 1
ATOM 9728 C CA . SER C 1 263 ? 17.390 77.446 127.697 1.00 42.06 270 SER C CA 1
ATOM 9729 C C . SER C 1 263 ? 18.403 78.403 127.135 1.00 43.26 270 SER C C 1
ATOM 9730 O O . SER C 1 263 ? 19.600 78.133 127.173 1.00 44.08 270 SER C O 1
ATOM 9733 N N . ASP C 1 264 ? 17.930 79.550 126.671 1.00 42.19 271 ASP C N 1
ATOM 9734 C CA . ASP C 1 264 ? 18.847 80.626 126.344 1.00 46.58 271 ASP C CA 1
ATOM 9735 C C . ASP C 1 264 ? 18.865 81.747 127.381 1.00 47.96 271 ASP C C 1
ATOM 9736 O O . ASP C 1 264 ? 19.448 82.795 127.115 1.00 46.72 271 ASP C O 1
ATOM 9741 N N . ALA C 1 265 ? 18.303 81.533 128.584 1.00 41.18 272 ALA C N 1
ATOM 9742 C CA . ALA C 1 265 ? 18.331 82.590 129.601 1.00 43.21 272 ALA C CA 1
ATOM 9743 C C . ALA C 1 265 ? 19.748 82.779 130.151 1.00 45.56 272 ALA C C 1
ATOM 9744 O O . ALA C 1 265 ? 20.457 81.800 130.388 1.00 47.86 272 ALA C O 1
ATOM 9746 N N . PRO C 1 266 ? 20.190 84.019 130.386 1.00 46.97 273 PRO C N 1
ATOM 9747 C CA . PRO C 1 266 ? 21.512 84.214 130.993 1.00 48.37 273 PRO C CA 1
ATOM 9748 C C . PRO C 1 266 ? 21.544 83.733 132.451 1.00 48.41 273 PRO C C 1
ATOM 9749 O O . PRO C 1 266 ? 20.520 83.679 133.142 1.00 46.95 273 PRO C O 1
ATOM 9753 N N . ILE C 1 267 ? 22.739 83.327 132.902 1.00 53.40 274 ILE C N 1
ATOM 9754 C CA . ILE C 1 267 ? 22.959 82.891 134.281 1.00 56.96 274 ILE C CA 1
ATOM 9755 C C . ILE C 1 267 ? 23.326 84.122 135.082 1.00 61.42 274 ILE C C 1
ATOM 9756 O O . ILE C 1 267 ? 24.182 84.893 134.670 1.00 64.88 274 ILE C O 1
ATOM 9761 N N . GLY C 1 268 ? 22.724 84.302 136.252 1.00 58.24 275 GLY C N 1
ATOM 9762 C CA . GLY C 1 268 ? 23.005 85.467 137.059 1.00 59.96 275 GLY C CA 1
ATOM 9763 C C . GLY C 1 268 ? 23.367 85.095 138.476 1.00 63.89 275 GLY C C 1
ATOM 9764 O O . GLY C 1 268 ? 23.111 83.981 138.929 1.00 65.56 275 GLY C O 1
ATOM 9765 N N . THR C 1 269 ? 23.953 86.076 139.171 1.00 65.57 276 THR C N 1
ATOM 9766 C CA . THR C 1 269 ? 24.325 85.896 140.565 1.00 66.32 276 THR C CA 1
ATOM 9767 C C . THR C 1 269 ? 23.108 86.264 141.388 1.00 66.63 276 THR C C 1
ATOM 9768 O O . THR C 1 269 ? 22.790 87.448 141.554 1.00 72.53 276 THR C O 1
ATOM 9772 N N . CYS C 1 270 ? 22.413 85.252 141.897 1.00 63.58 277 CYS C N 1
ATOM 9773 C CA . CYS C 1 270 ? 21.207 85.343 142.744 1.00 65.77 277 CYS C CA 1
ATOM 9774 C C . CYS C 1 270 ? 20.866 83.947 143.220 1.00 61.00 277 CYS C C 1
ATOM 9775 O O . CYS C 1 270 ? 21.483 82.958 142.830 1.00 57.80 277 CYS C O 1
ATOM 9778 N N . SER C 1 271 ? 19.806 83.868 144.018 1.00 57.11 278 SER C N 1
ATOM 9779 C CA . SER C 1 271 ? 19.491 82.609 144.623 1.00 60.49 278 SER C CA 1
ATOM 9780 C C . SER C 1 271 ? 18.040 82.291 144.342 1.00 57.31 278 SER C C 1
ATOM 9781 O O . SER C 1 271 ? 17.166 83.128 144.580 1.00 62.24 278 SER C O 1
ATOM 9784 N N . SER C 1 272 ? 17.770 81.105 143.799 1.00 53.07 279 SER C N 1
ATOM 9785 C CA . SER C 1 272 ? 16.374 80.725 143.562 1.00 54.01 279 SER C CA 1
ATOM 9786 C C . SER C 1 272 ? 16.258 79.209 143.452 1.00 52.26 279 SER C C 1
ATOM 9787 O O . SER C 1 272 ? 16.959 78.572 142.661 1.00 52.52 279 SER C O 1
ATOM 9790 N N . GLU C 1 273 ? 15.322 78.638 144.208 1.00 46.07 280 GLU C N 1
ATOM 9791 C CA . GLU C 1 273 ? 15.167 77.182 144.204 1.00 43.12 280 GLU C CA 1
ATOM 9792 C C . GLU C 1 273 ? 14.581 76.665 142.909 1.00 40.43 280 GLU C C 1
ATOM 9793 O O . GLU C 1 273 ? 14.830 75.527 142.554 1.00 41.54 280 GLU C O 1
ATOM 9799 N N . CYS C 1 274 ? 13.756 77.436 142.219 1.00 38.74 281 CYS C N 1
ATOM 9800 C CA . CYS C 1 274 ? 13.026 76.927 141.065 1.00 36.89 281 CYS C CA 1
ATOM 9801 C C . CYS C 1 274 ? 13.628 77.486 139.779 1.00 34.05 281 CYS C C 1
ATOM 9802 O O . CYS C 1 274 ? 13.778 78.699 139.647 1.00 37.79 281 CYS C O 1
ATOM 9805 N N . ILE C 1 275 ? 13.950 76.610 138.830 1.00 33.95 282 ILE C N 1
ATOM 9806 C CA . ILE C 1 275 ? 14.518 77.012 137.547 1.00 36.82 282 ILE C CA 1
ATOM 9807 C C . ILE C 1 275 ? 13.554 76.614 136.444 1.00 33.32 282 ILE C C 1
ATOM 9808 O O . ILE C 1 275 ? 13.071 75.473 136.418 1.00 33.07 282 ILE C O 1
ATOM 9813 N N . THR C 1 276 ? 13.270 77.567 135.522 1.00 34.28 283 THR C N 1
ATOM 9814 C CA . THR C 1 276 ? 12.534 77.207 134.300 1.00 30.66 283 THR C CA 1
ATOM 9815 C C . THR C 1 276 ? 13.376 77.649 133.099 1.00 32.04 283 THR C C 1
ATOM 9816 O O . THR C 1 276 ? 14.334 78.418 133.263 1.00 33.41 283 THR C O 1
ATOM 9820 N N . PRO C 1 277 ? 13.039 77.219 131.884 1.00 28.26 284 PRO C N 1
ATOM 9821 C CA . PRO C 1 277 ? 13.773 77.726 130.708 1.00 31.85 284 PRO C CA 1
ATOM 9822 C C . PRO C 1 277 ? 13.626 79.220 130.524 1.00 38.83 284 PRO C C 1
ATOM 9823 O O . PRO C 1 277 ? 14.487 79.850 129.891 1.00 37.18 284 PRO C O 1
ATOM 9827 N N . ASN C 1 278 ? 12.567 79.824 131.069 1.00 36.15 285 ASN C N 1
ATOM 9828 C CA . ASN C 1 278 ? 12.415 81.269 131.002 1.00 40.81 285 ASN C CA 1
ATOM 9829 C C . ASN C 1 278 ? 13.302 81.992 131.993 1.00 43.86 285 ASN C C 1
ATOM 9830 O O . ASN C 1 278 ? 13.394 83.210 131.942 1.00 49.08 285 ASN C O 1
ATOM 9835 N N . GLY C 1 279 ? 13.917 81.274 132.911 1.00 39.95 286 GLY C N 1
ATOM 9836 C CA . GLY C 1 279 ? 14.593 81.866 134.040 1.00 41.03 286 GLY C CA 1
ATOM 9837 C C . GLY C 1 279 ? 14.022 81.325 135.340 1.00 40.62 286 GLY C C 1
ATOM 9838 O O . GLY C 1 279 ? 13.038 80.584 135.366 1.00 36.15 286 GLY C O 1
ATOM 9839 N N . SER C 1 280 ? 14.708 81.669 136.421 1.00 44.19 287 SER C N 1
ATOM 9840 C CA . SER C 1 280 ? 14.263 81.284 137.746 1.00 45.16 287 SER C CA 1
ATOM 9841 C C . SER C 1 280 ? 12.954 81.992 138.054 1.00 41.86 287 SER C C 1
ATOM 9842 O O . SER C 1 280 ? 12.689 83.074 137.535 1.00 40.58 287 SER C O 1
ATOM 9845 N N . ILE C 1 281 ? 12.128 81.366 138.890 1.00 42.37 288 ILE C N 1
ATOM 9846 C CA . ILE C 1 281 ? 10.880 81.979 139.364 1.00 41.55 288 ILE C CA 1
ATOM 9847 C C . ILE C 1 281 ? 10.784 81.787 140.875 1.00 39.47 288 ILE C C 1
ATOM 9848 O O . ILE C 1 281 ? 11.266 80.773 141.404 1.00 37.33 288 ILE C O 1
ATOM 9853 N N . PRO C 1 282 ? 10.141 82.711 141.585 1.00 36.17 289 PRO C N 1
ATOM 9854 C CA . PRO C 1 282 ? 9.870 82.521 143.021 1.00 40.80 289 PRO C CA 1
ATOM 9855 C C . PRO C 1 282 ? 8.947 81.349 143.250 1.00 39.70 289 PRO C C 1
ATOM 9856 O O . PRO C 1 282 ? 8.121 80.996 142.396 1.00 38.64 289 PRO C O 1
ATOM 9860 N N . ASN C 1 283 ? 9.080 80.730 144.418 1.00 37.62 290 ASN C N 1
ATOM 9861 C CA . ASN C 1 283 ? 8.217 79.590 144.676 1.00 40.08 290 ASN C CA 1
ATOM 9862 C C . ASN C 1 283 ? 7.382 79.795 145.937 1.00 39.46 290 ASN C C 1
ATOM 9863 O O . ASN C 1 283 ? 7.064 78.826 146.609 1.00 38.27 290 ASN C O 1
ATOM 9868 N N . ASP C 1 284 ? 7.052 81.044 146.284 1.00 41.45 291 ASP C N 1
ATOM 9869 C CA . ASP C 1 284 ? 6.107 81.249 147.385 1.00 44.83 291 ASP C CA 1
ATOM 9870 C C . ASP C 1 284 ? 4.687 80.852 146.985 1.00 42.81 291 ASP C C 1
ATOM 9871 O O . ASP C 1 284 ? 3.905 80.442 147.839 1.00 48.58 291 ASP C O 1
ATOM 9876 N N . LYS C 1 285 ? 4.332 80.950 145.706 1.00 36.48 292 LYS C N 1
ATOM 9877 C CA . LYS C 1 285 ? 2.984 80.535 145.328 1.00 33.21 292 LYS C CA 1
ATOM 9878 C C . LYS C 1 285 ? 2.911 79.037 145.024 1.00 35.99 292 LYS C C 1
ATOM 9879 O O . LYS C 1 285 ? 3.925 78.411 144.665 1.00 38.84 292 LYS C O 1
ATOM 9885 N N . PRO C 1 286 ? 1.731 78.401 145.165 1.00 33.67 293 PRO C N 1
ATOM 9886 C CA . PRO C 1 286 ? 1.664 76.951 144.917 1.00 30.15 293 PRO C CA 1
ATOM 9887 C C . PRO C 1 286 ? 1.639 76.564 143.453 1.00 29.94 293 PRO C C 1
ATOM 9888 O O . PRO C 1 286 ? 1.917 75.400 143.146 1.00 29.57 293 PRO C O 1
ATOM 9892 N N . PHE C 1 287 ? 1.235 77.466 142.561 1.00 26.98 294 PHE C N 1
ATOM 9893 C CA . PHE C 1 287 ? 1.037 77.167 141.156 1.00 28.92 294 PHE C CA 1
ATOM 9894 C C . PHE C 1 287 ? 1.845 78.159 140.347 1.00 25.99 294 PHE C C 1
ATOM 9895 O O . PHE C 1 287 ? 2.286 79.183 140.864 1.00 28.37 294 PHE C O 1
ATOM 9903 N N . GLN C 1 288 ? 2.105 77.778 139.091 1.00 27.54 295 GLN C N 1
ATOM 9904 C CA . GLN C 1 288 ? 2.798 78.657 138.172 1.00 26.34 295 GLN C CA 1
ATOM 9905 C C . GLN C 1 288 ? 2.359 78.350 136.754 1.00 26.22 295 GLN C C 1
ATOM 9906 O O . GLN C 1 288 ? 1.993 77.224 136.417 1.00 26.10 295 GLN C O 1
ATOM 9912 N N . ASN C 1 289 ? 2.436 79.390 135.897 1.00 26.25 296 ASN C N 1
ATOM 9913 C CA . ASN C 1 289 ? 1.992 79.262 134.523 1.00 29.96 296 ASN C CA 1
ATOM 9914 C C . ASN C 1 289 ? 3.126 79.656 133.586 1.00 28.30 296 ASN C C 1
ATOM 9915 O O . ASN C 1 289 ? 2.880 80.082 132.449 1.00 29.08 296 ASN C O 1
ATOM 9920 N N . VAL C 1 290 ? 4.342 79.658 134.119 1.00 28.38 297 VAL C N 1
ATOM 9921 C CA . VAL C 1 290 ? 5.497 80.120 133.372 1.00 27.53 297 VAL C CA 1
ATOM 9922 C C . VAL C 1 290 ? 5.956 79.052 132.381 1.00 26.58 297 VAL C C 1
ATOM 9923 O O . VAL C 1 290 ? 6.162 79.349 131.196 1.00 29.79 297 VAL C O 1
ATOM 9927 N N . ASN C 1 291 ? 6.129 77.813 132.837 1.00 30.09 298 ASN C N 1
ATOM 9928 C CA . ASN C 1 291 ? 6.627 76.747 131.948 1.00 29.26 298 ASN C CA 1
ATOM 9929 C C . ASN C 1 291 ? 6.399 75.382 132.611 1.00 27.22 298 ASN C C 1
ATOM 9930 O O . ASN C 1 291 ? 6.688 75.212 133.791 1.00 28.39 298 ASN C O 1
ATOM 9935 N N . LYS C 1 292 ? 5.881 74.394 131.861 1.00 24.29 299 LYS C N 1
ATOM 9936 C CA . LYS C 1 292 ? 5.739 73.058 132.375 1.00 25.80 299 LYS C CA 1
ATOM 9937 C C . LYS C 1 292 ? 7.106 72.415 132.575 1.00 26.93 299 LYS C C 1
ATOM 9938 O O . LYS C 1 292 ? 7.207 71.457 133.316 1.00 25.95 299 LYS C O 1
ATOM 9944 N N . ILE C 1 293 ? 8.160 72.958 131.969 1.00 27.81 300 ILE C N 1
ATOM 9945 C CA . ILE C 1 293 ? 9.521 72.477 132.210 1.00 28.64 300 ILE C CA 1
ATOM 9946 C C . ILE C 1 293 ? 10.096 73.215 133.409 1.00 25.97 300 ILE C C 1
ATOM 9947 O O . ILE C 1 293 ? 10.260 74.435 133.365 1.00 26.65 300 ILE C O 1
ATOM 9952 N N . THR C 1 294 ? 10.412 72.498 134.496 1.00 27.89 301 THR C N 1
ATOM 9953 C CA . THR C 1 294 ? 11.032 73.124 135.639 1.00 30.29 301 THR C CA 1
ATOM 9954 C C . THR C 1 294 ? 12.046 72.171 136.248 1.00 30.22 301 THR C C 1
ATOM 9955 O O . THR C 1 294 ? 12.053 70.965 135.966 1.00 32.01 301 THR C O 1
ATOM 9959 N N . TYR C 1 295 ? 12.853 72.734 137.138 1.00 31.55 302 TYR C N 1
ATOM 9960 C CA . TYR C 1 295 ? 13.875 72.016 137.884 1.00 31.36 302 TYR C CA 1
ATOM 9961 C C . TYR C 1 295 ? 13.933 72.645 139.258 1.00 29.71 302 TYR C C 1
ATOM 9962 O O . TYR C 1 295 ? 14.063 73.873 139.368 1.00 32.64 302 TYR C O 1
ATOM 9971 N N . GLY C 1 296 ? 13.903 71.811 140.311 1.00 29.49 303 GLY C N 1
ATOM 9972 C CA . GLY C 1 296 ? 14.036 72.288 141.678 1.00 29.57 303 GLY C CA 1
ATOM 9973 C C . GLY C 1 296 ? 12.704 72.295 142.428 1.00 31.17 303 GLY C C 1
ATOM 9974 O O . GLY C 1 296 ? 11.726 71.631 142.043 1.00 33.23 303 GLY C O 1
ATOM 9975 N N . ALA C 1 297 ? 12.662 73.102 143.479 1.00 32.36 304 ALA C N 1
ATOM 9976 C CA . ALA C 1 297 ? 11.481 73.188 144.379 1.00 33.99 304 ALA C CA 1
ATOM 9977 C C . ALA C 1 297 ? 10.549 74.215 143.756 1.00 37.32 304 ALA C C 1
ATOM 9978 O O . ALA C 1 297 ? 10.758 75.415 143.881 1.00 40.30 304 ALA C O 1
ATOM 9980 N N . CYS C 1 298 ? 9.595 73.736 143.004 1.00 36.19 305 CYS C N 1
ATOM 9981 C CA . CYS C 1 298 ? 8.829 74.553 142.087 1.00 41.37 305 CYS C CA 1
ATOM 9982 C C . CYS C 1 298 ? 7.336 74.524 142.390 1.00 38.29 305 CYS C C 1
ATOM 9983 O O . CYS C 1 298 ? 6.801 73.474 142.752 1.00 36.72 305 CYS C O 1
ATOM 9986 N N . PRO C 1 299 ? 6.630 75.621 142.119 1.00 33.95 306 PRO C N 1
ATOM 9987 C CA . PRO C 1 299 ? 5.165 75.548 142.047 1.00 32.24 306 PRO C CA 1
ATOM 9988 C C . PRO C 1 299 ? 4.755 74.620 140.922 1.00 30.38 306 PRO C C 1
ATOM 9989 O O . PRO C 1 299 ? 5.473 74.451 139.931 1.00 29.74 306 PRO C O 1
ATOM 9993 N N . LYS C 1 300 ? 3.571 74.044 141.072 1.00 29.43 307 LYS C N 1
ATOM 9994 C CA . LYS C 1 300 ? 3.024 73.103 140.093 1.00 27.21 307 LYS C CA 1
ATOM 9995 C C . LYS C 1 300 ? 2.515 73.885 138.908 1.00 26.30 307 LYS C C 1
ATOM 9996 O O . LYS C 1 300 ? 1.870 74.902 139.101 1.00 28.34 307 LYS C O 1
ATOM 10002 N N . TYR C 1 301 ? 2.813 73.415 137.682 1.00 23.29 308 TYR C N 1
ATOM 10003 C CA . TYR C 1 301 ? 2.343 74.070 136.487 1.00 23.77 308 TYR C CA 1
ATOM 10004 C C . TYR C 1 301 ? 0.855 73.846 136.300 1.00 24.17 308 TYR C C 1
ATOM 10005 O O . TYR C 1 301 ? 0.393 72.717 136.376 1.00 27.03 308 TYR C O 1
ATOM 10014 N N . VAL C 1 302 ? 0.123 74.914 135.969 1.00 25.70 309 VAL C N 1
ATOM 10015 C CA . VAL C 1 302 ? -1.306 74.837 135.716 1.00 24.38 309 VAL C CA 1
ATOM 10016 C C . VAL C 1 302 ? -1.617 75.660 134.488 1.00 25.82 309 VAL C C 1
ATOM 10017 O O . VAL C 1 302 ? -0.859 76.559 134.098 1.00 26.53 309 VAL C O 1
ATOM 10021 N N . LYS C 1 303 ? -2.799 75.412 133.924 1.00 25.57 310 LYS C N 1
ATOM 10022 C CA . LYS C 1 303 ? -3.196 76.165 132.753 1.00 28.73 310 LYS C CA 1
ATOM 10023 C C . LYS C 1 303 ? -3.645 77.590 133.066 1.00 29.68 310 LYS C C 1
ATOM 10024 O O . LYS C 1 303 ? -3.549 78.441 132.187 1.00 26.53 310 LYS C O 1
ATOM 10030 N N . GLN C 1 304 ? -4.169 77.865 134.258 1.00 26.22 311 GLN C N 1
ATOM 10031 C CA . GLN C 1 304 ? -4.725 79.175 134.560 1.00 27.13 311 GLN C CA 1
ATOM 10032 C C . GLN C 1 304 ? -3.635 80.247 134.665 1.00 30.31 311 GLN C C 1
ATOM 10033 O O . GLN C 1 304 ? -2.538 80.002 135.189 1.00 34.79 311 GLN C O 1
ATOM 10039 N N . ASN C 1 305 ? -3.948 81.469 134.231 1.00 28.33 312 ASN C N 1
ATOM 10040 C CA . ASN C 1 305 ? -2.929 82.494 134.487 1.00 34.49 312 ASN C CA 1
ATOM 10041 C C . ASN C 1 305 ? -3.174 83.268 135.770 1.00 30.91 312 ASN C C 1
ATOM 10042 O O . ASN C 1 305 ? -2.333 84.097 136.141 1.00 34.75 312 ASN C O 1
ATOM 10047 N N . THR C 1 306 ? -4.288 83.024 136.454 1.00 26.92 313 THR C N 1
ATOM 10048 C CA . THR C 1 306 ? -4.560 83.701 137.720 1.00 27.47 313 THR C CA 1
ATOM 10049 C C . THR C 1 306 ? -5.540 82.835 138.501 1.00 29.22 313 THR C C 1
ATOM 10050 O O . THR C 1 306 ? -6.461 82.246 137.914 1.00 33.08 313 THR C O 1
ATOM 10054 N N . LEU C 1 307 ? -5.294 82.716 139.811 1.00 29.39 314 LEU C N 1
ATOM 10055 C CA . LEU C 1 307 ? -6.227 82.085 140.740 1.00 28.43 314 LEU C CA 1
ATOM 10056 C C . LEU C 1 307 ? -6.167 82.904 142.026 1.00 31.57 314 LEU C C 1
ATOM 10057 O O . LEU C 1 307 ? -5.130 82.923 142.692 1.00 33.54 314 LEU C O 1
ATOM 10062 N N . LYS C 1 308 ? -7.245 83.578 142.373 1.00 29.74 315 LYS C N 1
ATOM 10063 C CA . LYS C 1 308 ? -7.235 84.507 143.508 1.00 29.35 315 LYS C CA 1
ATOM 10064 C C . LYS C 1 308 ? -7.892 83.853 144.708 1.00 28.50 315 LYS C C 1
ATOM 10065 O O . LYS C 1 308 ? -8.998 83.313 144.606 1.00 30.48 315 LYS C O 1
ATOM 10071 N N . LEU C 1 309 ? -7.131 83.778 145.785 1.00 27.39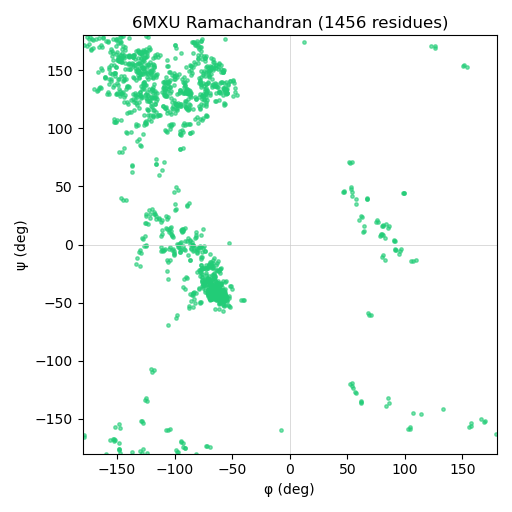 316 LEU C N 1
ATOM 10072 C CA . LEU C 1 309 ? -7.542 83.187 147.039 1.00 23.96 316 LEU C CA 1
ATOM 10073 C C . LEU C 1 309 ? -8.040 84.335 147.924 1.00 27.31 316 LEU C C 1
ATOM 10074 O O . LEU C 1 309 ? -7.275 85.251 148.220 1.00 30.99 316 LEU C O 1
ATOM 10079 N N . ALA C 1 310 ? -9.296 84.267 148.362 1.00 28.64 317 ALA C N 1
ATOM 10080 C CA . ALA C 1 310 ? -9.799 85.310 149.277 1.00 31.42 317 ALA C CA 1
ATOM 10081 C C . ALA C 1 310 ? -9.014 85.290 150.580 1.00 28.47 317 ALA C C 1
ATOM 10082 O O . ALA C 1 310 ? -8.801 84.237 151.169 1.00 30.44 317 ALA C O 1
ATOM 10084 N N . THR C 1 311 ? -8.631 86.470 151.062 1.00 30.36 318 THR C N 1
ATOM 10085 C CA . THR C 1 311 ? -8.046 86.587 152.388 1.00 31.77 318 THR C CA 1
ATOM 10086 C C . THR C 1 311 ? -8.814 87.590 153.256 1.00 34.99 318 THR C C 1
ATOM 10087 O O . THR C 1 311 ? -8.209 88.222 154.130 1.00 34.18 318 THR C O 1
ATOM 10091 N N . GLY C 1 312 ? -10.090 87.818 152.960 1.00 32.63 319 GLY C N 1
ATOM 10092 C CA . GLY C 1 312 ? -10.919 88.710 153.756 1.00 36.57 319 GLY C CA 1
ATOM 10093 C C . GLY C 1 312 ? -12.349 88.366 153.409 1.00 36.88 319 GLY C C 1
ATOM 10094 O O . GLY C 1 312 ? -12.620 87.520 152.544 1.00 30.64 319 GLY C O 1
ATOM 10095 N N . MET C 1 313 ? -13.265 89.054 154.072 1.00 31.36 320 MET C N 1
ATOM 10096 C CA . MET C 1 313 ? -14.682 88.730 154.019 1.00 21.32 320 MET C CA 1
ATOM 10097 C C . MET C 1 313 ? -15.316 89.338 152.775 1.00 23.00 320 MET C C 1
ATOM 10098 O O . MET C 1 313 ? -14.711 90.165 152.072 1.00 26.70 320 MET C O 1
ATOM 10103 N N . ARG C 1 314 ? -16.580 88.976 152.520 1.00 24.30 321 ARG C N 1
ATOM 10104 C CA . ARG C 1 314 ? -17.344 89.720 151.517 1.00 30.70 321 ARG C CA 1
ATOM 10105 C C . ARG C 1 314 ? -17.241 91.237 151.726 1.00 31.42 321 ARG C C 1
ATOM 10106 O O . ARG C 1 314 ? -17.305 91.746 152.854 1.00 29.43 321 ARG C O 1
ATOM 10114 N N . ASN C 1 315 ? -17.105 91.972 150.624 1.00 27.50 322 ASN C N 1
ATOM 10115 C CA . ASN C 1 315 ? -17.019 93.419 150.636 1.00 33.57 322 ASN C CA 1
ATOM 10116 C C . ASN C 1 315 ? -18.384 93.957 150.236 1.00 37.13 322 ASN C C 1
ATOM 10117 O O . ASN C 1 315 ? -18.834 93.702 149.118 1.00 37.69 322 ASN C O 1
ATOM 10122 N N . VAL C 1 316 ? -19.029 94.684 151.151 1.00 32.52 323 VAL C N 1
ATOM 10123 C CA . VAL C 1 316 ? -20.384 95.191 150.966 1.00 34.35 323 VAL C CA 1
ATOM 10124 C C . VAL C 1 316 ? -20.327 96.685 151.283 1.00 37.08 323 VAL C C 1
ATOM 10125 O O . VAL C 1 316 ? -20.551 97.079 152.441 1.00 36.59 323 VAL C O 1
ATOM 10129 N N . PRO C 1 317 ? -19.971 97.549 150.336 1.00 47.25 324 PRO C N 1
ATOM 10130 C CA . PRO C 1 317 ? -19.723 98.981 150.585 1.00 55.98 324 PRO C CA 1
ATOM 10131 C C . PRO C 1 317 ? -20.984 99.775 150.938 1.00 65.23 324 PRO C C 1
ATOM 10132 O O . PRO C 1 317 ? -22.007 99.380 150.384 1.00 70.47 324 PRO C O 1
ATOM 10136 N N . GLY C 1 326 ? -30.109 109.996 159.892 1.00 58.47 333 GLY C N 1
ATOM 10137 C CA . GLY C 1 326 ? -29.627 110.268 161.247 1.00 59.56 333 GLY C CA 1
ATOM 10138 C C . GLY C 1 326 ? -29.339 109.046 162.130 1.00 60.88 333 GLY C C 1
ATOM 10139 O O . GLY C 1 326 ? -28.984 109.184 163.287 1.00 61.10 333 GLY C O 1
ATOM 10140 N N . ALA C 1 327 ? -29.503 107.828 161.630 1.00 57.26 334 ALA C N 1
ATOM 10141 C CA . ALA C 1 327 ? -29.313 106.693 162.524 1.00 53.74 334 ALA C CA 1
ATOM 10142 C C . ALA C 1 327 ? -28.272 105.746 161.959 1.00 51.86 334 ALA C C 1
ATOM 10143 O O . ALA C 1 327 ? -27.962 105.756 160.783 1.00 53.75 334 ALA C O 1
ATOM 10145 N N . ILE C 1 328 ? -27.802 104.869 162.810 1.00 45.81 335 ILE C N 1
ATOM 10146 C CA . ILE C 1 328 ? -26.767 103.924 162.439 1.00 42.68 335 ILE C CA 1
ATOM 10147 C C . ILE C 1 328 ? -27.474 102.637 162.010 1.00 41.43 335 ILE C C 1
ATOM 10148 O O . ILE C 1 328 ? -28.680 102.463 162.248 1.00 36.95 335 ILE C O 1
ATOM 10153 N N . ALA C 1 329 ? -26.750 101.750 161.350 1.00 35.13 336 ALA C N 1
ATOM 10154 C CA . ALA C 1 329 ? -27.313 100.460 160.968 1.00 36.76 336 ALA C CA 1
ATOM 10155 C C . ALA C 1 329 ? -26.205 99.428 161.021 1.00 36.32 336 ALA C C 1
ATOM 10156 O O . ALA C 1 329 ? -25.025 99.768 161.052 1.00 33.29 336 ALA C O 1
ATOM 10158 N N . GLY C 1 330 ? -26.579 98.154 161.117 1.00 32.09 337 GLY C N 1
ATOM 10159 C CA . GLY C 1 330 ? -25.606 97.119 161.314 1.00 29.03 337 GLY C CA 1
ATOM 10160 C C . GLY C 1 330 ? -25.359 96.304 160.055 1.00 27.81 337 GLY C C 1
ATOM 10161 O O . GLY C 1 330 ? -25.694 96.709 158.933 1.00 30.42 337 GLY C O 1
ATOM 10162 N N . PHE C 1 331 ? -24.819 95.103 160.263 1.00 27.45 338 PHE C N 1
ATOM 10163 C CA . PHE C 1 331 ? -24.291 94.276 159.179 1.00 30.51 338 PHE C CA 1
ATOM 10164 C C . PHE C 1 331 ? -25.365 93.774 158.219 1.00 34.97 338 PHE C C 1
ATOM 10165 O O . PHE C 1 331 ? -25.040 93.406 157.081 1.00 30.69 338 PHE C O 1
ATOM 10173 N N . ILE C 1 332 ? -26.631 93.765 158.622 1.00 34.09 339 ILE C N 1
ATOM 10174 C CA . ILE C 1 332 ? -27.688 93.391 157.692 1.00 40.78 339 ILE C CA 1
ATOM 10175 C C . ILE C 1 332 ? -27.714 94.335 156.488 1.00 44.13 339 ILE C C 1
ATOM 10176 O O . ILE C 1 332 ? -28.026 93.912 155.389 1.00 43.10 339 ILE C O 1
ATOM 10181 N N . GLU C 1 333 ? -27.394 95.616 156.674 1.00 41.82 340 GLU C N 1
ATOM 10182 C CA . GLU C 1 333 ? -27.530 96.570 155.577 1.00 43.06 340 GLU C CA 1
ATOM 10183 C C . GLU C 1 333 ? -26.275 96.605 154.718 1.00 46.52 340 GLU C C 1
ATOM 10184 O O . GLU C 1 333 ? -26.353 96.341 153.517 1.00 47.95 340 GLU C O 1
ATOM 10190 N N . ASN C 1 334 ? -25.114 96.845 155.321 1.00 38.86 341 ASN C N 1
ATOM 10191 C CA . ASN C 1 334 ? -23.880 96.860 154.535 1.00 44.36 341 ASN C CA 1
ATOM 10192 C C . ASN C 1 334 ? -22.723 96.868 155.510 1.00 43.15 341 ASN C C 1
ATOM 10193 O O . ASN C 1 334 ? -22.926 96.931 156.721 1.00 42.22 341 ASN C O 1
ATOM 10198 N N . GLY C 1 335 ? -21.501 96.811 154.972 1.00 37.42 342 GLY C N 1
ATOM 10199 C CA . GLY C 1 335 ? -20.328 96.950 155.802 1.00 36.49 342 GLY C CA 1
ATOM 10200 C C . GLY C 1 335 ? -19.998 98.421 156.068 1.00 35.36 342 GLY C C 1
ATOM 10201 O O . GLY C 1 335 ? -20.572 99.356 155.490 1.00 35.67 342 GLY C O 1
ATOM 10202 N N . TRP C 1 336 ? -19.012 98.629 156.930 1.00 31.51 343 TRP C N 1
ATOM 10203 C CA . TRP C 1 336 ? -18.671 99.961 157.422 1.00 34.27 343 TRP C CA 1
ATOM 10204 C C . TRP C 1 336 ? -17.302 100.342 156.896 1.00 38.49 343 TRP C C 1
ATOM 10205 O O . TRP C 1 336 ? -16.297 99.753 157.304 1.00 33.46 343 TRP C O 1
ATOM 10216 N N . GLU C 1 337 ? -17.252 101.321 156.001 1.00 42.78 344 GLU C N 1
ATOM 10217 C CA . GLU C 1 337 ? -15.946 101.698 155.464 1.00 49.67 344 GLU C CA 1
ATOM 10218 C C . GLU C 1 337 ? -15.131 102.456 156.496 1.00 53.60 344 GLU C C 1
ATOM 10219 O O . GLU C 1 337 ? -13.896 102.417 156.460 1.00 51.98 344 GLU C O 1
ATOM 10225 N N . GLY C 1 338 ? -15.809 103.125 157.438 1.00 49.14 345 GLY C N 1
ATOM 10226 C CA . GLY C 1 338 ? -15.163 103.859 158.501 1.00 52.90 345 GLY C CA 1
ATOM 10227 C C . GLY C 1 338 ? -14.617 103.007 159.624 1.00 54.74 345 GLY C C 1
ATOM 10228 O O . GLY C 1 338 ? -14.011 103.555 160.545 1.00 55.71 345 GLY C O 1
ATOM 10229 N N . MET C 1 339 ? -14.796 101.686 159.606 1.00 49.56 346 MET C N 1
ATOM 10230 C CA . MET C 1 339 ? -14.136 100.871 160.623 1.00 50.17 346 MET C CA 1
ATOM 10231 C C . MET C 1 339 ? -12.806 100.392 160.081 1.00 49.62 346 MET C C 1
ATOM 10232 O O . MET C 1 339 ? -12.751 99.418 159.319 1.00 47.02 346 MET C O 1
ATOM 10237 N N . ILE C 1 340 ? -11.724 101.032 160.527 1.00 53.92 347 ILE C N 1
ATOM 10238 C CA . ILE C 1 340 ? -10.391 100.710 160.027 1.00 60.00 347 ILE C CA 1
ATOM 10239 C C . ILE C 1 340 ? -9.506 100.006 161.055 1.00 61.92 347 ILE C C 1
ATOM 10240 O O . ILE C 1 340 ? -8.417 99.549 160.683 1.00 66.66 347 ILE C O 1
ATOM 10245 N N . ASP C 1 341 ? -9.938 99.852 162.313 1.00 55.60 348 ASP C N 1
ATOM 10246 C CA . ASP C 1 341 ? -9.075 99.219 163.309 1.00 56.58 348 ASP C CA 1
ATOM 10247 C C . ASP C 1 341 ? -9.524 97.808 163.692 1.00 52.37 348 ASP C C 1
ATOM 10248 O O . ASP C 1 341 ? -9.036 97.254 164.676 1.00 57.36 348 ASP C O 1
ATOM 10253 N N . GLY C 1 342 ? -10.416 97.213 162.924 1.00 44.05 349 GLY C N 1
ATOM 10254 C CA . GLY C 1 342 ? -10.807 95.834 163.139 1.00 42.08 349 GLY C CA 1
ATOM 10255 C C . GLY C 1 342 ? -11.730 95.418 162.017 1.00 37.26 349 GLY C C 1
ATOM 10256 O O . GLY C 1 342 ? -12.131 96.220 161.179 1.00 43.75 349 GLY C O 1
ATOM 10257 N N . TRP C 1 343 ? -12.046 94.150 162.002 1.00 32.67 350 TRP C N 1
ATOM 10258 C CA . TRP C 1 343 ? -12.932 93.599 160.994 1.00 30.82 350 TRP C CA 1
ATOM 10259 C C . TRP C 1 343 ? -14.375 93.662 161.403 1.00 29.44 350 TRP C C 1
ATOM 10260 O O . TRP C 1 343 ? -15.266 93.620 160.540 1.00 27.60 350 TRP C O 1
ATOM 10271 N N . TYR C 1 344 ? -14.613 93.611 162.725 1.00 29.91 351 TYR C N 1
ATOM 10272 C CA . TYR C 1 344 ? -15.936 93.530 163.294 1.00 25.77 351 TYR C CA 1
ATOM 10273 C C . TYR C 1 344 ? -15.958 94.540 164.428 1.00 28.31 351 TYR C C 1
ATOM 10274 O O . TYR C 1 344 ? -14.912 94.853 165.007 1.00 32.96 351 TYR C O 1
ATOM 10283 N N . GLY C 1 345 ? -17.136 95.070 164.710 1.00 28.38 352 GLY C N 1
ATOM 10284 C CA . GLY C 1 345 ? -17.254 95.963 165.862 1.00 28.06 352 GLY C CA 1
ATOM 10285 C C . GLY C 1 345 ? -18.652 96.465 166.068 1.00 27.27 352 GLY C C 1
ATOM 10286 O O . GLY C 1 345 ? -19.641 95.877 165.598 1.00 28.26 352 GLY C O 1
ATOM 10287 N N . PHE C 1 346 ? -18.711 97.532 166.876 1.00 26.58 353 PHE C N 1
ATOM 10288 C CA . PHE C 1 346 ? -19.935 98.083 167.433 1.00 25.65 353 PHE C CA 1
ATOM 10289 C C . PHE C 1 346 ? -20.037 99.549 167.074 1.00 26.67 353 PHE C C 1
ATOM 10290 O O . PHE C 1 346 ? -19.069 100.311 167.260 1.00 31.13 353 PHE C O 1
ATOM 10298 N N . ARG C 1 347 ? -21.230 99.978 166.692 1.00 27.09 354 ARG C N 1
ATOM 10299 C CA . ARG C 1 347 ? -21.552 101.403 166.668 1.00 28.04 354 ARG C CA 1
ATOM 10300 C C . ARG C 1 347 ? -22.743 101.653 167.592 1.00 28.95 354 ARG C C 1
ATOM 10301 O O . ARG C 1 347 ? -23.571 100.767 167.825 1.00 28.87 354 ARG C O 1
ATOM 10309 N N . HIS C 1 348 ? -22.777 102.821 168.205 1.00 28.91 355 HIS C N 1
ATOM 10310 C CA . HIS C 1 348 ? -23.881 103.083 169.128 1.00 28.75 355 HIS C CA 1
ATOM 10311 C C . HIS C 1 348 ? -24.366 104.516 168.982 1.00 31.01 355 HIS C C 1
ATOM 10312 O O . HIS C 1 348 ? -23.653 105.415 168.492 1.00 31.29 355 HIS C O 1
ATOM 10319 N N . GLN C 1 349 ? -25.585 104.725 169.471 1.00 29.05 356 GLN C N 1
ATOM 10320 C CA . GLN C 1 349 ? -26.175 106.044 169.654 1.00 31.02 356 GLN C CA 1
ATOM 10321 C C . GLN C 1 349 ? -26.785 106.015 171.038 1.00 29.63 356 GLN C C 1
ATOM 10322 O O . GLN C 1 349 ? -27.532 105.081 171.363 1.00 28.19 356 GLN C O 1
ATOM 10328 N N . ASN C 1 350 ? -26.389 106.960 171.875 1.00 30.75 357 ASN C N 1
ATOM 10329 C CA . ASN C 1 350 ? -26.877 106.995 173.236 1.00 29.77 357 ASN C CA 1
ATOM 10330 C C . ASN C 1 350 ? -26.942 108.467 173.656 1.00 31.68 357 ASN C C 1
ATOM 10331 O O . ASN C 1 350 ? -26.779 109.384 172.840 1.00 28.56 357 ASN C O 1
ATOM 10336 N N . SER C 1 351 ? -27.192 108.720 174.950 1.00 25.64 358 SER C N 1
ATOM 10337 C CA . SER C 1 351 ? -27.370 110.113 175.331 1.00 36.75 358 SER C CA 1
ATOM 10338 C C . SER C 1 351 ? -26.068 110.933 175.249 1.00 29.10 358 SER C C 1
ATOM 10339 O O . SER C 1 351 ? -26.131 112.150 175.330 1.00 30.62 358 SER C O 1
ATOM 10342 N N . GLU C 1 352 ? -24.916 110.290 175.021 1.00 32.03 359 GLU C N 1
ATOM 10343 C CA . GLU C 1 352 ? -23.644 110.984 174.867 1.00 34.14 359 GLU C CA 1
ATOM 10344 C C . GLU C 1 352 ? -23.207 111.100 173.413 1.00 33.84 359 GLU C C 1
ATOM 10345 O O . GLU C 1 352 ? -22.076 111.488 173.166 1.00 35.39 359 GLU C O 1
ATOM 10351 N N . GLY C 1 353 ? -24.057 110.725 172.469 1.00 31.82 360 GLY C N 1
ATOM 10352 C CA . GLY C 1 353 ? -23.764 110.952 171.064 1.00 35.27 360 GLY C CA 1
ATOM 10353 C C . GLY C 1 353 ? -23.572 109.670 170.302 1.00 36.15 360 GLY C C 1
ATOM 10354 O O . GLY C 1 353 ? -24.149 108.651 170.656 1.00 32.04 360 GLY C O 1
ATOM 10355 N N . THR C 1 354 ? -22.692 109.655 169.313 1.00 33.02 361 THR C N 1
ATOM 10356 C CA . THR C 1 354 ? -22.542 108.457 168.483 1.00 34.50 361 THR C CA 1
ATOM 10357 C C . THR C 1 354 ? -21.116 107.963 168.593 1.00 39.91 361 THR C C 1
ATOM 10358 O O . THR C 1 354 ? -20.203 108.766 168.678 1.00 44.07 361 THR C O 1
ATOM 10362 N N . GLY C 1 355 ? -20.894 106.649 168.499 1.00 35.67 362 GLY C N 1
ATOM 10363 C CA . GLY C 1 355 ? -19.515 106.213 168.649 1.00 34.78 362 GLY C CA 1
ATOM 10364 C C . GLY C 1 355 ? -19.318 104.865 168.006 1.00 33.29 362 GLY C C 1
ATOM 10365 O O . GLY C 1 355 ? -20.271 104.250 167.527 1.00 32.24 362 GLY C O 1
ATOM 10366 N N . GLN C 1 356 ? -18.063 104.413 167.985 1.00 36.19 363 GLN C N 1
ATOM 10367 C CA . GLN C 1 356 ? -17.689 103.202 167.269 1.00 36.76 363 GLN C CA 1
ATOM 10368 C C . GLN C 1 356 ? -16.520 102.521 167.974 1.00 39.73 363 GLN C C 1
ATOM 10369 O O . GLN C 1 356 ? -15.635 103.198 168.489 1.00 39.40 363 GLN C O 1
ATOM 10375 N N . ALA C 1 357 ? -16.508 101.193 168.012 1.00 34.80 364 ALA C N 1
ATOM 10376 C CA . ALA C 1 357 ? -15.344 100.519 168.580 1.00 38.42 364 ALA C CA 1
ATOM 10377 C C . ALA C 1 357 ? -15.165 99.170 167.914 1.00 35.78 364 ALA C C 1
ATOM 10378 O O . ALA C 1 357 ? -16.163 98.475 167.651 1.00 34.66 364 ALA C O 1
ATOM 10380 N N . ALA C 1 358 ? -13.912 98.796 167.620 1.00 38.07 365 ALA C N 1
ATOM 10381 C CA . ALA C 1 358 ? -13.651 97.482 167.008 1.00 39.47 365 ALA C CA 1
ATOM 10382 C C . ALA C 1 358 ? -13.729 96.363 168.055 1.00 39.49 365 ALA C C 1
ATOM 10383 O O . ALA C 1 358 ? -13.419 96.580 169.229 1.00 39.17 365 ALA C O 1
ATOM 10385 N N . ASP C 1 359 ? -14.142 95.157 167.621 1.00 39.09 366 ASP C N 1
ATOM 10386 C CA . ASP C 1 359 ? -14.104 93.947 168.451 1.00 38.26 366 ASP C CA 1
ATOM 10387 C C . ASP C 1 359 ? -12.878 93.114 168.096 1.00 41.68 366 ASP C C 1
ATOM 10388 O O . ASP C 1 359 ? -12.804 92.508 167.010 1.00 37.54 366 ASP C O 1
ATOM 10393 N N . LEU C 1 360 ? -11.959 93.017 169.040 1.00 44.19 367 LEU C N 1
ATOM 10394 C CA . LEU C 1 360 ? -10.662 92.475 168.701 1.00 45.66 367 LEU C CA 1
ATOM 10395 C C . LEU C 1 360 ? -10.694 90.959 168.618 1.00 44.59 367 LEU C C 1
ATOM 10396 O O . LEU C 1 360 ? -10.037 90.375 167.753 1.00 44.08 367 LEU C O 1
ATOM 10401 N N . LYS C 1 361 ? -11.449 90.297 169.491 1.00 42.57 368 LYS C N 1
ATOM 10402 C CA . LYS C 1 361 ? -11.401 88.832 169.524 1.00 46.61 368 LYS C CA 1
ATOM 10403 C C . LYS C 1 361 ? -12.030 88.205 168.273 1.00 38.60 368 LYS C C 1
ATOM 10404 O O . LYS C 1 361 ? -11.490 87.236 167.695 1.00 39.03 368 LYS C O 1
ATOM 10410 N N . SER C 1 362 ? -13.178 88.725 167.824 1.00 32.90 369 SER C N 1
ATOM 10411 C CA . SER C 1 362 ? -13.787 88.130 166.649 1.00 33.79 369 SER C CA 1
ATOM 10412 C C . SER C 1 362 ? -12.940 88.432 165.403 1.00 36.07 369 SER C C 1
ATOM 10413 O O . SER C 1 362 ? -12.792 87.589 164.514 1.00 34.20 369 SER C O 1
ATOM 10416 N N . THR C 1 363 ? -12.346 89.622 165.351 1.00 34.11 370 THR C N 1
ATOM 10417 C CA . THR C 1 363 ? -11.409 89.951 164.279 1.00 33.45 370 THR C CA 1
ATOM 10418 C C . THR C 1 363 ? -10.256 88.939 164.227 1.00 37.73 370 THR C C 1
ATOM 10419 O O . THR C 1 363 ? -9.893 88.436 163.143 1.00 35.49 370 THR C O 1
ATOM 10423 N N . GLN C 1 364 ? -9.637 88.639 165.385 1.00 40.52 371 GLN C N 1
ATOM 10424 C CA . GLN C 1 364 ? -8.524 87.679 165.366 1.00 41.76 371 GLN C CA 1
ATOM 10425 C C . GLN C 1 364 ? -8.994 86.286 164.996 1.00 41.43 371 GLN C C 1
ATOM 10426 O O . GLN C 1 364 ? -8.271 85.540 164.326 1.00 42.88 371 GLN C O 1
ATOM 10432 N N . ALA C 1 365 ? -10.188 85.900 165.456 1.00 42.93 372 ALA C N 1
ATOM 10433 C CA . ALA C 1 365 ? -10.691 84.572 165.141 1.00 42.34 372 ALA C CA 1
ATOM 10434 C C . ALA C 1 365 ? -10.777 84.389 163.641 1.00 41.02 372 ALA C C 1
ATOM 10435 O O . ALA C 1 365 ? -10.400 83.338 163.114 1.00 39.51 372 ALA C O 1
ATOM 10437 N N . ALA C 1 366 ? -11.263 85.415 162.937 1.00 37.13 373 ALA C N 1
ATOM 10438 C CA . ALA C 1 366 ? -11.338 85.331 161.483 1.00 35.64 373 ALA C CA 1
ATOM 10439 C C . ALA C 1 366 ? -9.943 85.336 160.864 1.00 35.36 373 ALA C C 1
ATOM 10440 O O . ALA C 1 366 ? -9.609 84.480 160.032 1.00 36.50 373 ALA C O 1
ATOM 10442 N N . ILE C 1 367 ? -9.094 86.249 161.310 1.00 39.70 374 ILE C N 1
ATOM 10443 C CA . ILE C 1 367 ? -7.752 86.335 160.765 1.00 37.53 374 ILE C CA 1
ATOM 10444 C C . ILE C 1 367 ? -6.980 85.028 160.972 1.00 43.15 374 ILE C C 1
ATOM 10445 O O . ILE C 1 367 ? -6.311 84.531 160.047 1.00 42.68 374 ILE C O 1
ATOM 10450 N N . ASP C 1 368 ? -7.087 84.431 162.170 1.00 42.78 375 ASP C N 1
ATOM 10451 C CA . ASP C 1 368 ? -6.349 83.191 162.470 1.00 46.80 375 ASP C CA 1
ATOM 10452 C C . ASP C 1 368 ? -6.792 82.041 161.571 1.00 41.73 375 ASP C C 1
ATOM 10453 O O . ASP C 1 368 ? -5.980 81.195 161.180 1.00 43.19 375 ASP C O 1
ATOM 10458 N N . GLN C 1 369 ? -8.093 81.947 161.295 1.00 38.84 376 GLN C N 1
ATOM 10459 C CA . GLN C 1 369 ? -8.553 80.892 160.419 1.00 37.87 376 GLN C CA 1
ATOM 10460 C C . GLN C 1 369 ? -8.053 81.105 159.000 1.00 41.92 376 GLN C C 1
ATOM 10461 O O . GLN C 1 369 ? -7.659 80.145 158.331 1.00 39.74 376 GLN C O 1
ATOM 10467 N N . ILE C 1 370 ? -8.065 82.359 158.531 1.00 41.94 377 ILE C N 1
ATOM 10468 C CA . ILE C 1 370 ? -7.592 82.634 157.185 1.00 37.96 377 ILE C CA 1
ATOM 10469 C C . ILE C 1 370 ? -6.097 82.355 157.093 1.00 40.13 377 ILE C C 1
ATOM 10470 O O . ILE C 1 370 ? -5.630 81.692 156.146 1.00 37.62 377 ILE C O 1
ATOM 10475 N N . ASN C 1 371 ? -5.334 82.807 158.089 1.00 44.45 378 ASN C N 1
ATOM 10476 C CA . ASN C 1 371 ? -3.915 82.484 158.106 1.00 50.35 378 ASN C CA 1
ATOM 10477 C C . ASN C 1 371 ? -3.693 80.979 158.149 1.00 52.14 378 ASN C C 1
ATOM 10478 O O . ASN C 1 371 ? -2.735 80.481 157.555 1.00 54.16 378 ASN C O 1
ATOM 10483 N N . GLY C 1 372 ? -4.598 80.246 158.813 1.00 52.09 379 GLY C N 1
ATOM 10484 C CA . GLY C 1 372 ? -4.531 78.798 158.795 1.00 49.36 379 GLY C CA 1
ATOM 10485 C C . GLY C 1 372 ? -4.583 78.237 157.391 1.00 47.32 379 GLY C C 1
ATOM 10486 O O . GLY C 1 372 ? -3.737 77.418 156.999 1.00 45.48 379 GLY C O 1
ATOM 10487 N N . LYS C 1 373 ? -5.543 78.704 156.588 1.00 43.03 380 LYS C N 1
ATOM 10488 C CA . LYS C 1 373 ? -5.635 78.185 155.238 1.00 43.50 380 LYS C CA 1
ATOM 10489 C C . LYS C 1 373 ? -4.434 78.603 154.423 1.00 43.43 380 LYS C C 1
ATOM 10490 O O . LYS C 1 373 ? -3.929 77.818 153.609 1.00 43.86 380 LYS C O 1
ATOM 10496 N N . LEU C 1 374 ? -3.997 79.858 154.600 1.00 46.28 381 LEU C N 1
ATOM 10497 C CA . LEU C 1 374 ? -2.885 80.367 153.807 1.00 43.36 381 LEU C CA 1
ATOM 10498 C C . LEU C 1 374 ? -1.649 79.528 154.007 1.00 45.39 381 LEU C C 1
ATOM 10499 O O . LEU C 1 374 ? -0.983 79.164 153.034 1.00 45.54 381 LEU C O 1
ATOM 10504 N N . ASN C 1 375 ? -1.346 79.179 155.250 1.00 48.27 382 ASN C N 1
ATOM 10505 C CA . ASN C 1 375 ? -0.153 78.384 155.484 1.00 54.16 382 ASN C CA 1
ATOM 10506 C C . ASN C 1 375 ? -0.327 76.971 154.943 1.00 56.78 382 ASN C C 1
ATOM 10507 O O . ASN C 1 375 ? 0.647 76.357 154.517 1.00 58.18 382 ASN C O 1
ATOM 10512 N N . ARG C 1 376 ? -1.560 76.455 154.920 1.00 55.41 383 ARG C N 1
ATOM 10513 C CA . ARG C 1 376 ? -1.780 75.146 154.324 1.00 56.61 383 ARG C CA 1
ATOM 10514 C C . ARG C 1 376 ? -1.508 75.199 152.831 1.00 56.24 383 ARG C C 1
ATOM 10515 O O . ARG C 1 376 ? -0.951 74.261 152.258 1.00 61.45 383 ARG C O 1
ATOM 10523 N N . VAL C 1 377 ? -1.875 76.305 152.198 1.00 53.12 384 VAL C N 1
ATOM 10524 C CA . VAL C 1 377 ? -1.777 76.451 150.749 1.00 55.88 384 VAL C CA 1
ATOM 10525 C C . VAL C 1 377 ? -0.382 76.932 150.338 1.00 60.35 384 VAL C C 1
ATOM 10526 O O . VAL C 1 377 ? 0.255 76.342 149.460 1.00 66.96 384 VAL C O 1
ATOM 10530 N N . ILE C 1 378 ? 0.133 77.985 150.985 1.00 59.62 385 ILE C N 1
ATOM 10531 C CA . ILE C 1 378 ? 1.390 78.661 150.623 1.00 67.14 385 ILE C CA 1
ATOM 10532 C C . ILE C 1 378 ? 2.597 77.850 151.085 1.00 77.84 385 ILE C C 1
ATOM 10533 O O . ILE C 1 378 ? 3.750 78.249 150.877 1.00 84.82 385 ILE C O 1
ATOM 10538 N N . GLU C 1 379 ? 2.367 76.620 151.570 1.00 77.58 386 GLU C N 1
ATOM 10539 C CA . GLU C 1 379 ? 3.471 75.833 152.134 1.00 78.17 386 GLU C CA 1
ATOM 10540 C C . GLU C 1 379 ? 3.917 74.741 151.178 1.00 80.37 386 GLU C C 1
ATOM 10541 O O . GLU C 1 379 ? 4.801 73.950 151.533 1.00 86.68 386 GLU C O 1
ATOM 10547 N N . LYS C 1 380 ? 3.241 74.611 150.025 1.00 78.54 387 LYS C N 1
ATOM 10548 C CA . LYS C 1 380 ? 3.564 73.577 149.035 1.00 75.83 387 LYS C CA 1
ATOM 10549 C C . LYS C 1 380 ? 5.073 73.563 148.789 1.00 80.10 387 LYS C C 1
ATOM 10550 O O . LYS C 1 380 ? 5.706 74.621 148.661 1.00 84.72 387 LYS C O 1
ATOM 10556 N N . THR C 1 381 ? 5.651 72.358 148.767 1.00 79.56 388 THR C N 1
ATOM 10557 C CA . THR C 1 381 ? 7.081 72.195 148.524 1.00 80.04 388 THR C CA 1
ATOM 10558 C C . THR C 1 381 ? 7.363 71.670 147.118 1.00 77.69 388 THR C C 1
ATOM 10559 O O . THR C 1 381 ? 7.829 72.438 146.278 1.00 87.04 388 THR C O 1
ATOM 10563 N N . ASN C 1 382 ? 7.035 70.412 146.795 1.00 66.90 389 ASN C N 1
ATOM 10564 C CA . ASN C 1 382 ? 7.155 69.914 145.411 1.00 62.69 389 ASN C CA 1
ATOM 10565 C C . ASN C 1 382 ? 8.540 70.122 144.747 1.00 63.48 389 ASN C C 1
ATOM 10566 O O . ASN C 1 382 ? 8.669 70.941 143.831 1.00 67.68 389 ASN C O 1
ATOM 10571 N N . GLU C 1 383 ? 9.563 69.397 145.191 1.00 56.93 390 GLU C N 1
ATOM 10572 C CA . GLU C 1 383 ? 10.881 69.370 144.575 1.00 56.19 390 GLU C CA 1
ATOM 10573 C C . GLU C 1 383 ? 10.983 68.209 143.593 1.00 50.47 390 GLU C C 1
ATOM 10574 O O . GLU C 1 383 ? 10.918 67.059 144.025 1.00 52.84 390 GLU C O 1
ATOM 10580 N N . LYS C 1 384 ? 11.231 68.511 142.291 1.00 42.45 391 LYS C N 1
ATOM 10581 C CA . LYS C 1 384 ? 11.441 67.540 141.224 1.00 37.30 391 LYS C CA 1
ATOM 10582 C C . LYS C 1 384 ? 12.716 67.896 140.460 1.00 40.61 391 LYS C C 1
ATOM 10583 O O . LYS C 1 384 ? 13.035 69.081 140.310 1.00 44.07 391 LYS C O 1
ATOM 10589 N N . PHE C 1 385 ? 13.428 66.864 139.977 1.00 40.88 392 PHE C N 1
ATOM 10590 C CA . PHE C 1 385 ? 14.751 66.996 139.375 1.00 45.51 392 PHE C CA 1
ATOM 10591 C C . PHE C 1 385 ? 14.657 66.486 137.958 1.00 40.17 392 PHE C C 1
ATOM 10592 O O . PHE C 1 385 ? 13.907 67.089 137.172 1.00 38.14 392 PHE C O 1
ATOM 10600 N N . HIS C 1 386 ? 15.258 65.331 137.628 1.00 37.66 393 HIS C N 1
ATOM 10601 C CA . HIS C 1 386 ? 15.203 64.826 136.265 1.00 36.05 393 HIS C CA 1
ATOM 10602 C C . HIS C 1 386 ? 13.835 64.229 135.983 1.00 38.03 393 HIS C C 1
ATOM 10603 O O . HIS C 1 386 ? 13.321 63.436 136.778 1.00 42.27 393 HIS C O 1
ATOM 10610 N N . GLN C 1 387 ? 13.214 64.666 134.909 1.00 33.08 394 GLN C N 1
ATOM 10611 C CA . GLN C 1 387 ? 11.839 64.286 134.624 1.00 32.40 394 GLN C CA 1
ATOM 10612 C C . GLN C 1 387 ? 11.746 63.648 133.246 1.00 32.63 394 GLN C C 1
ATOM 10613 O O . GLN C 1 387 ? 12.486 62.706 132.972 1.00 42.07 394 GLN C O 1
ATOM 10619 N N . ILE C 1 388 ? 10.769 64.022 132.426 1.00 31.48 395 ILE C N 1
ATOM 10620 C CA . ILE C 1 388 ? 10.765 63.605 131.042 1.00 31.16 395 ILE C CA 1
ATOM 10621 C C . ILE C 1 388 ? 10.925 64.889 130.233 1.00 33.08 395 ILE C C 1
ATOM 10622 O O . ILE C 1 388 ? 10.746 65.996 130.757 1.00 33.42 395 ILE C O 1
ATOM 10627 N N . GLU C 1 389 ? 11.279 64.720 128.955 1.00 32.48 396 GLU C N 1
ATOM 10628 C CA . GLU C 1 389 ? 11.230 65.833 128.034 1.00 31.92 396 GLU C CA 1
ATOM 10629 C C . GLU C 1 389 ? 9.779 66.208 127.734 1.00 29.58 396 GLU C C 1
ATOM 10630 O O . GLU C 1 389 ? 8.853 65.372 127.736 1.00 27.11 396 GLU C O 1
ATOM 10636 N N . LYS C 1 390 ? 9.583 67.489 127.500 1.00 28.54 397 LYS C N 1
ATOM 10637 C CA . LYS C 1 390 ? 8.259 68.029 127.310 1.00 25.32 397 LYS C CA 1
ATOM 10638 C C . LYS C 1 390 ? 8.146 68.883 126.059 1.00 29.21 397 LYS C C 1
ATOM 10639 O O . LYS C 1 390 ? 7.021 69.262 125.696 1.00 28.23 397 LYS C O 1
ATOM 10645 N N . GLU C 1 391 ? 9.265 69.116 125.341 1.00 29.95 398 GLU C N 1
ATOM 10646 C CA . GLU C 1 391 ? 9.268 69.787 124.050 1.00 30.71 398 GLU C CA 1
ATOM 10647 C C . GLU C 1 391 ? 10.123 68.941 123.132 1.00 29.31 398 GLU C C 1
ATOM 10648 O O . GLU C 1 391 ? 11.072 68.313 123.600 1.00 30.38 398 GLU C O 1
ATOM 10654 N N . PHE C 1 392 ? 9.808 68.925 121.832 1.00 33.10 399 PHE C N 1
ATOM 10655 C CA . PHE C 1 392 ? 10.451 67.976 120.915 1.00 25.73 399 PHE C CA 1
ATOM 10656 C C . PHE C 1 392 ? 10.709 68.661 119.591 1.00 31.21 399 PHE C C 1
ATOM 10657 O O . PHE C 1 392 ? 9.855 69.372 119.078 1.00 33.87 399 PHE C O 1
ATOM 10665 N N . SER C 1 393 ? 11.875 68.468 119.059 1.00 34.78 400 SER C N 1
ATOM 10666 C CA . SER C 1 393 ? 12.141 69.099 117.780 1.00 43.24 400 SER C CA 1
ATOM 10667 C C . SER C 1 393 ? 12.041 68.116 116.613 1.00 42.29 400 SER C C 1
ATOM 10668 O O . SER C 1 393 ? 12.178 68.546 115.461 1.00 42.19 400 SER C O 1
ATOM 10671 N N . GLU C 1 394 ? 11.833 66.823 116.862 1.00 35.20 401 GLU C N 1
ATOM 10672 C CA . GLU C 1 394 ? 11.704 65.827 115.799 1.00 41.33 401 GLU C CA 1
ATOM 10673 C C . GLU C 1 394 ? 10.338 65.185 115.863 1.00 41.33 401 GLU C C 1
ATOM 10674 O O . GLU C 1 394 ? 9.768 65.061 116.936 1.00 36.86 401 GLU C O 1
ATOM 10680 N N . VAL C 1 395 ? 9.831 64.775 114.700 1.00 36.75 402 VAL C N 1
ATOM 10681 C CA . VAL C 1 395 ? 8.584 64.020 114.612 1.00 43.88 402 VAL C CA 1
ATOM 10682 C C . VAL C 1 395 ? 8.895 62.556 114.908 1.00 38.54 402 VAL C C 1
ATOM 10683 O O . VAL C 1 395 ? 9.777 61.978 114.286 1.00 31.95 402 VAL C O 1
ATOM 10687 N N . GLU C 1 396 ? 8.206 61.943 115.891 1.00 37.56 403 GLU C N 1
ATOM 10688 C CA . GLU C 1 396 ? 8.594 60.587 116.292 1.00 40.30 403 GLU C CA 1
ATOM 10689 C C . GLU C 1 396 ? 7.507 59.527 116.442 1.00 44.33 403 GLU C C 1
ATOM 10690 O O . GLU C 1 396 ? 7.864 58.359 116.605 1.00 47.97 403 GLU C O 1
ATOM 10696 N N . GLY C 1 397 ? 6.231 59.848 116.440 1.00 34.87 404 GLY C N 1
ATOM 10697 C CA . GLY C 1 397 ? 5.326 58.712 116.619 1.00 34.66 404 GLY C CA 1
ATOM 10698 C C . GLY C 1 397 ? 5.063 58.273 118.083 1.00 34.61 404 GLY C C 1
ATOM 10699 O O . GLY C 1 397 ? 5.009 59.119 118.977 1.00 28.29 404 GLY C O 1
ATOM 10700 N N . ARG C 1 398 ? 5.019 56.952 118.320 1.00 30.40 405 ARG C N 1
ATOM 10701 C CA . ARG C 1 398 ? 4.364 56.335 119.498 1.00 27.49 405 ARG C CA 1
ATOM 10702 C C . ARG C 1 398 ? 4.921 56.820 120.830 1.00 23.86 405 ARG C C 1
ATOM 10703 O O . ARG C 1 398 ? 4.150 57.146 121.755 1.00 25.31 405 ARG C O 1
ATOM 10711 N N . ILE C 1 399 ? 6.261 56.752 121.009 1.00 25.14 406 ILE C N 1
ATOM 10712 C CA . ILE C 1 399 ? 6.801 57.098 122.322 1.00 27.28 406 ILE C CA 1
ATOM 10713 C C . ILE C 1 399 ? 6.572 58.575 122.634 1.00 25.81 406 ILE C C 1
ATOM 10714 O O . ILE C 1 399 ? 6.195 58.923 123.764 1.00 23.73 406 ILE C O 1
ATOM 10719 N N . GLN C 1 400 ? 6.739 59.462 121.630 1.00 25.20 407 GLN C N 1
ATOM 10720 C CA . GLN C 1 400 ? 6.507 60.886 121.853 1.00 24.82 407 GLN C CA 1
ATOM 10721 C C . GLN C 1 400 ? 5.040 61.203 122.067 1.00 25.02 407 GLN C C 1
ATOM 10722 O O . GLN C 1 400 ? 4.723 62.051 122.940 1.00 23.26 407 GLN C O 1
ATOM 10728 N N . ASP C 1 401 ? 4.127 60.475 121.402 1.00 23.13 408 ASP C N 1
ATOM 10729 C CA . ASP C 1 401 ? 2.702 60.650 121.694 1.00 23.88 408 ASP C CA 1
ATOM 10730 C C . ASP C 1 401 ? 2.431 60.378 123.180 1.00 25.75 408 ASP C C 1
ATOM 10731 O O . ASP C 1 401 ? 1.644 61.077 123.817 1.00 19.68 408 ASP C O 1
ATOM 10736 N N . LEU C 1 402 ? 3.056 59.325 123.704 1.00 20.44 409 LEU C N 1
ATOM 10737 C CA . LEU C 1 402 ? 2.823 58.948 125.093 1.00 22.11 409 LEU C CA 1
ATOM 10738 C C . LEU C 1 402 ? 3.452 59.963 126.025 1.00 23.29 409 LEU C C 1
ATOM 10739 O O . LEU C 1 402 ? 2.838 60.326 127.036 1.00 21.34 409 LEU C O 1
ATOM 10744 N N . GLU C 1 403 ? 4.689 60.403 125.749 1.00 23.36 410 GLU C N 1
ATOM 10745 C CA . GLU C 1 403 ? 5.298 61.452 126.584 1.00 24.76 410 GLU C CA 1
ATOM 10746 C C . GLU C 1 403 ? 4.407 62.699 126.658 1.00 25.85 410 GLU C C 1
ATOM 10747 O O . GLU C 1 403 ? 4.200 63.260 127.754 1.00 22.42 410 GLU C O 1
ATOM 10753 N N . LYS C 1 404 ? 3.910 63.161 125.509 1.00 24.97 411 LYS C N 1
ATOM 10754 C CA . LYS C 1 404 ? 3.037 64.352 125.484 1.00 25.86 411 LYS C CA 1
ATOM 10755 C C . LYS C 1 404 ? 1.726 64.105 126.236 1.00 24.69 411 LYS C C 1
ATOM 10756 O O . LYS C 1 404 ? 1.208 65.007 126.958 1.00 21.91 411 LYS C O 1
ATOM 10762 N N . TYR C 1 405 ? 1.123 62.935 126.008 1.00 23.06 412 TYR C N 1
ATOM 10763 C CA . TYR C 1 405 ? -0.153 62.624 126.654 1.00 24.80 412 TYR C CA 1
ATOM 10764 C C . TYR C 1 405 ? -0.005 62.560 128.163 1.00 23.63 412 TYR C C 1
ATOM 10765 O O . TYR C 1 405 ? -0.902 62.999 128.889 1.00 23.38 412 TYR C O 1
ATOM 10774 N N . VAL C 1 406 ? 1.098 61.971 128.664 1.00 18.42 413 VAL C N 1
ATOM 10775 C CA . VAL C 1 406 ? 1.295 61.879 130.111 1.00 22.88 413 VAL C CA 1
ATOM 10776 C C . VAL C 1 406 ? 1.346 63.273 130.719 1.00 24.03 413 VAL C C 1
ATOM 10777 O O . VAL C 1 406 ? 0.751 63.549 131.792 1.00 24.42 413 VAL C O 1
ATOM 10781 N N . GLU C 1 407 ? 2.110 64.154 130.083 1.00 24.32 414 GLU C N 1
ATOM 10782 C CA . GLU C 1 407 ? 2.260 65.507 130.597 1.00 24.70 414 GLU C CA 1
ATOM 10783 C C . GLU C 1 407 ? 0.958 66.295 130.471 1.00 25.81 414 GLU C C 1
ATOM 10784 O O . GLU C 1 407 ? 0.559 66.996 131.417 1.00 24.55 414 GLU C O 1
ATOM 10790 N N . ASP C 1 408 ? 0.267 66.170 129.331 1.00 23.60 415 ASP C N 1
ATOM 10791 C CA . ASP C 1 408 ? -1.021 66.842 129.192 1.00 23.40 415 ASP C CA 1
ATOM 10792 C C . ASP C 1 408 ? -2.008 66.379 130.267 1.00 22.57 415 ASP C C 1
ATOM 10793 O O . ASP C 1 408 ? -2.757 67.198 130.833 1.00 25.55 415 ASP C O 1
ATOM 10798 N N . THR C 1 409 ? -2.053 65.071 130.501 1.00 21.36 416 THR C N 1
ATOM 10799 C CA . THR C 1 409 ? -2.966 64.499 131.496 1.00 22.40 416 THR C CA 1
ATOM 10800 C C . THR C 1 409 ? -2.667 65.074 132.875 1.00 24.37 416 THR C C 1
ATOM 10801 O O . THR C 1 409 ? -3.587 65.429 133.632 1.00 22.58 416 THR C O 1
ATOM 10805 N N . LYS C 1 410 ? -1.381 65.118 133.235 1.00 21.05 417 LYS C N 1
ATOM 10806 C CA . LYS C 1 410 ? -0.945 65.638 134.519 1.00 27.11 417 LYS C CA 1
ATOM 10807 C C . LYS C 1 410 ? -1.362 67.099 134.710 1.00 27.69 417 LYS C C 1
ATOM 10808 O O . LYS C 1 410 ? -1.926 67.473 135.763 1.00 23.64 417 LYS C O 1
ATOM 10814 N N . ILE C 1 411 ? -1.124 67.930 133.689 1.00 26.15 418 ILE C N 1
ATOM 10815 C CA . ILE C 1 411 ? -1.414 69.351 133.790 1.00 24.17 418 ILE C CA 1
ATOM 10816 C C . ILE C 1 411 ? -2.908 69.583 133.911 1.00 25.22 418 ILE C C 1
ATOM 10817 O O . ILE C 1 411 ? -3.349 70.439 134.695 1.00 23.47 418 ILE C O 1
ATOM 10822 N N . ASP C 1 412 ? -3.714 68.802 133.193 1.00 21.00 419 ASP C N 1
ATOM 10823 C CA . ASP C 1 412 ? -5.165 68.983 133.335 1.00 21.72 419 ASP C CA 1
ATOM 10824 C C . ASP C 1 412 ? -5.635 68.576 134.724 1.00 22.94 419 ASP C C 1
ATOM 10825 O O . ASP C 1 412 ? -6.547 69.191 135.280 1.00 22.65 419 ASP C O 1
ATOM 10830 N N . LEU C 1 413 ? -5.081 67.502 135.266 1.00 20.48 420 LEU C N 1
ATOM 10831 C CA . LEU C 1 413 ? -5.512 67.127 136.618 1.00 22.37 420 LEU C CA 1
ATOM 10832 C C . LEU C 1 413 ? -5.062 68.148 137.661 1.00 22.88 420 LEU C C 1
ATOM 10833 O O . LEU C 1 413 ? -5.818 68.448 138.593 1.00 22.73 420 LEU C O 1
ATOM 10838 N N . TRP C 1 414 ? -3.821 68.669 137.582 1.00 20.99 421 TRP C N 1
ATOM 10839 C CA . TRP C 1 414 ? -3.439 69.708 138.545 1.00 23.08 421 TRP C CA 1
ATOM 10840 C C . TRP C 1 414 ? -4.236 70.991 138.323 1.00 23.22 421 TRP C C 1
ATOM 10841 O O . TRP C 1 414 ? -4.576 71.682 139.295 1.00 27.22 421 TRP C O 1
ATOM 10852 N N . SER C 1 415 ? -4.538 71.325 137.082 1.00 21.79 422 SER C N 1
ATOM 10853 C CA . SER C 1 415 ? -5.320 72.547 136.848 1.00 25.57 422 SER C CA 1
ATOM 10854 C C . SER C 1 415 ? -6.700 72.421 137.474 1.00 25.36 422 SER C C 1
ATOM 10855 O O . SER C 1 415 ? -7.233 73.402 138.038 1.00 24.74 422 SER C O 1
ATOM 10858 N N . TYR C 1 416 ? -7.319 71.242 137.325 1.00 22.16 423 TYR C N 1
ATOM 10859 C CA . TYR C 1 416 ? -8.582 70.973 138.004 1.00 25.17 423 TYR C CA 1
ATOM 10860 C C . TYR C 1 416 ? -8.439 71.094 139.529 1.00 24.67 423 TYR C C 1
ATOM 10861 O O . TYR C 1 416 ? -9.257 71.756 140.181 1.00 20.62 423 TYR C O 1
ATOM 10870 N N . ASN C 1 417 ? -7.412 70.458 140.120 1.00 22.27 424 ASN C N 1
ATOM 10871 C CA . ASN C 1 417 ? -7.241 70.560 141.562 1.00 28.32 424 ASN C CA 1
ATOM 10872 C C . ASN C 1 417 ? -7.115 72.013 141.989 1.00 25.65 424 ASN C C 1
ATOM 10873 O O . ASN C 1 417 ? -7.702 72.427 143.006 1.00 23.17 424 ASN C O 1
ATOM 10878 N N . ALA C 1 418 ? -6.381 72.807 141.225 1.00 23.50 425 ALA C N 1
ATOM 10879 C CA . ALA C 1 418 ? -6.130 74.183 141.626 1.00 23.92 425 ALA C CA 1
ATOM 10880 C C . ALA C 1 418 ? -7.412 74.995 141.580 1.00 27.10 425 ALA C C 1
ATOM 10881 O O . ALA C 1 418 ? -7.699 75.769 142.498 1.00 29.38 425 ALA C O 1
ATOM 10883 N N . GLU C 1 419 ? -8.200 74.797 140.524 1.00 24.53 426 GLU C N 1
ATOM 10884 C CA . GLU C 1 419 ? -9.473 75.502 140.371 1.00 25.96 426 GLU C CA 1
ATOM 10885 C C . GLU C 1 419 ? -10.439 75.138 141.508 1.00 23.83 426 GLU C C 1
ATOM 10886 O O . GLU C 1 419 ? -11.096 76.018 142.107 1.00 26.23 426 GLU C O 1
ATOM 10892 N N . LEU C 1 420 ? -10.564 73.842 141.791 1.00 23.17 427 LEU C N 1
ATOM 10893 C CA . LEU C 1 420 ? -11.488 73.392 142.839 1.00 25.04 427 LEU C CA 1
ATOM 10894 C C . LEU C 1 420 ? -11.039 73.900 144.201 1.00 29.35 427 LEU C C 1
ATOM 10895 O O . LEU C 1 420 ? -11.865 74.363 145.015 1.00 25.87 427 LEU C O 1
ATOM 10900 N N . LEU C 1 421 ? -9.743 73.771 144.485 1.00 25.19 428 LEU C N 1
ATOM 10901 C CA . LEU C 1 421 ? -9.202 74.186 145.770 1.00 32.92 428 LEU C CA 1
ATOM 10902 C C . LEU C 1 421 ? -9.538 75.655 146.051 1.00 31.07 428 LEU C C 1
ATOM 10903 O O . LEU C 1 421 ? -10.039 75.982 147.139 1.00 28.49 428 LEU C O 1
ATOM 10908 N N . VAL C 1 422 ? -9.326 76.533 145.061 1.00 28.78 429 VAL C N 1
ATOM 10909 C CA . VAL C 1 422 ? -9.584 77.952 145.243 1.00 30.34 429 VAL C CA 1
ATOM 10910 C C . VAL C 1 422 ? -11.080 78.239 145.404 1.00 29.00 429 VAL C C 1
ATOM 10911 O O . VAL C 1 422 ? -11.493 79.004 146.305 1.00 26.94 429 VAL C O 1
ATOM 10915 N N . ALA C 1 423 ? -11.922 77.565 144.632 1.00 26.05 430 ALA C N 1
ATOM 10916 C CA . ALA C 1 423 ? -13.360 77.756 144.778 1.00 28.13 430 ALA C CA 1
ATOM 10917 C C . ALA C 1 423 ? -13.861 77.306 146.150 1.00 30.70 430 ALA C C 1
ATOM 10918 O O . ALA C 1 423 ? -14.695 77.992 146.768 1.00 28.34 430 ALA C O 1
ATOM 10920 N N . LEU C 1 424 ? -13.363 76.162 146.648 1.00 24.94 431 LEU C N 1
ATOM 10921 C CA . LEU C 1 424 ? -13.776 75.651 147.964 1.00 28.25 431 LEU C CA 1
ATOM 10922 C C . LEU C 1 424 ? -13.248 76.518 149.089 1.00 28.28 431 LEU C C 1
ATOM 10923 O O . LEU C 1 424 ? -13.955 76.770 150.097 1.00 28.19 431 LEU C O 1
ATOM 10928 N N . GLU C 1 425 ? -11.969 76.865 149.019 1.00 25.57 432 GLU C N 1
ATOM 10929 C CA . GLU C 1 425 ? -11.389 77.699 150.053 1.00 31.12 432 GLU C CA 1
ATOM 10930 C C . GLU C 1 425 ? -12.082 79.061 150.128 1.00 34.24 432 GLU C C 1
ATOM 10931 O O . GLU C 1 425 ? -12.363 79.571 151.233 1.00 32.85 432 GLU C O 1
ATOM 10937 N N . ASN C 1 426 ? -12.400 79.646 148.987 1.00 26.14 433 ASN C N 1
ATOM 10938 C CA . ASN C 1 426 ? -13.054 80.959 149.017 1.00 29.87 433 ASN C CA 1
ATOM 10939 C C . ASN C 1 426 ? -14.467 80.887 149.617 1.00 29.98 433 ASN C C 1
ATOM 10940 O O . ASN C 1 426 ? -14.900 81.824 150.327 1.00 28.07 433 ASN C O 1
ATOM 10945 N N . GLN C 1 427 ? -15.240 79.847 149.243 1.00 29.00 434 GLN C N 1
ATOM 10946 C CA . GLN C 1 427 ? -16.554 79.651 149.831 1.00 37.52 434 GLN C CA 1
ATOM 10947 C C . GLN C 1 427 ? -16.433 79.532 151.329 1.00 39.07 434 GLN C C 1
ATOM 10948 O O . GLN C 1 427 ? -17.254 80.085 152.085 1.00 34.19 434 GLN C O 1
ATOM 10954 N N . HIS C 1 428 ? -15.402 78.822 151.772 1.00 33.18 435 HIS C N 1
ATOM 10955 C CA . HIS C 1 428 ? -15.224 78.601 153.187 1.00 39.12 435 HIS C CA 1
ATOM 10956 C C . HIS C 1 428 ? -14.809 79.881 153.919 1.00 35.91 435 HIS C C 1
ATOM 10957 O O . HIS C 1 428 ? -15.243 80.130 155.072 1.00 31.54 435 HIS C O 1
ATOM 10964 N N . THR C 1 429 ? -13.943 80.676 153.292 1.00 30.95 436 THR C N 1
ATOM 10965 C CA . THR C 1 429 ? -13.536 81.967 153.838 1.00 29.98 436 THR C CA 1
ATOM 10966 C C . THR C 1 429 ? -14.728 82.905 153.980 1.00 29.57 436 THR C C 1
ATOM 10967 O O . THR C 1 429 ? -14.822 83.652 154.964 1.00 28.73 436 THR C O 1
ATOM 10971 N N . ILE C 1 430 ? -15.598 82.942 152.965 1.00 26.79 437 ILE C N 1
ATOM 10972 C CA . ILE C 1 430 ? -16.796 83.766 153.067 1.00 28.27 437 ILE C CA 1
ATOM 10973 C C . ILE C 1 430 ? -17.705 83.256 154.196 1.00 32.81 437 ILE C C 1
ATOM 10974 O O . ILE C 1 430 ? -18.238 84.053 154.996 1.00 29.15 437 ILE C O 1
ATOM 10979 N N . ASP C 1 431 ? -17.870 81.936 154.295 1.00 34.09 438 ASP C N 1
ATOM 10980 C CA . ASP C 1 431 ? -18.728 81.344 155.326 1.00 36.63 438 ASP C CA 1
ATOM 10981 C C . ASP C 1 431 ? -18.174 81.582 156.726 1.00 37.00 438 ASP C C 1
ATOM 10982 O O . ASP C 1 431 ? -18.938 81.900 157.669 1.00 33.70 438 ASP C O 1
ATOM 10987 N N . LEU C 1 432 ? -16.863 81.403 156.918 1.00 30.06 439 LEU C N 1
ATOM 10988 C CA . LEU C 1 432 ? -16.317 81.574 158.254 1.00 34.35 439 LEU C CA 1
ATOM 10989 C C . LEU C 1 432 ? -16.307 83.043 158.708 1.00 37.22 439 LEU C C 1
ATOM 10990 O O . LEU C 1 432 ? -16.465 83.330 159.924 1.00 32.31 439 LEU C O 1
ATOM 10995 N N . THR C 1 433 ? -16.146 83.983 157.774 1.00 32.67 440 THR C N 1
ATOM 10996 C CA . THR C 1 433 ? -16.178 85.390 158.145 1.00 30.16 440 THR C CA 1
ATOM 10997 C C . THR C 1 433 ? -17.608 85.846 158.393 1.00 33.70 440 THR C C 1
ATOM 10998 O O . THR C 1 433 ? -17.856 86.635 159.311 1.00 34.23 440 THR C O 1
ATOM 11002 N N . ASP C 1 434 ? -18.563 85.324 157.634 1.00 28.56 441 ASP C N 1
ATOM 11003 C CA . ASP C 1 434 ? -19.966 85.533 157.966 1.00 32.20 441 ASP C CA 1
ATOM 11004 C C . ASP C 1 434 ? -20.304 84.931 159.337 1.00 34.23 441 ASP C C 1
ATOM 11005 O O . ASP C 1 434 ? -21.036 85.536 160.145 1.00 32.72 441 ASP C O 1
ATOM 11010 N N . SER C 1 435 ? -19.751 83.759 159.633 1.00 31.79 442 SER C N 1
ATOM 11011 C CA . SER C 1 435 ? -20.081 83.097 160.891 1.00 36.38 442 SER C CA 1
ATOM 11012 C C . SER C 1 435 ? -19.595 83.909 162.086 1.00 36.96 442 SER C C 1
ATOM 11013 O O . SER C 1 435 ? -20.275 83.946 163.142 1.00 34.40 442 SER C O 1
ATOM 11016 N N . GLU C 1 436 ? -18.400 84.514 161.981 1.00 33.38 443 GLU C N 1
ATOM 11017 C CA . GLU C 1 436 ? -17.901 85.326 163.092 1.00 35.94 443 GLU C CA 1
ATOM 11018 C C . GLU C 1 436 ? -18.810 86.524 163.371 1.00 35.30 443 GLU C C 1
ATOM 11019 O O . GLU C 1 436 ? -19.010 86.908 164.543 1.00 33.00 443 GLU C O 1
ATOM 11025 N N . MET C 1 437 ? -19.318 87.151 162.317 1.00 31.48 444 MET C N 1
ATOM 11026 C CA . MET C 1 437 ? -20.256 88.259 162.487 1.00 31.14 444 MET C CA 1
ATOM 11027 C C . MET C 1 437 ? -21.486 87.786 163.241 1.00 32.10 444 MET C C 1
ATOM 11028 O O . MET C 1 437 ? -21.910 88.419 164.244 1.00 26.33 444 MET C O 1
ATOM 11033 N N . ASN C 1 438 ? -22.056 86.644 162.790 1.00 29.64 445 ASN C N 1
ATOM 11034 C CA . ASN C 1 438 ? -23.265 86.125 163.432 1.00 36.29 445 ASN C CA 1
ATOM 11035 C C . ASN C 1 438 ? -23.010 85.735 164.871 1.00 34.53 445 ASN C C 1
ATOM 11036 O O . ASN C 1 438 ? -23.888 85.946 165.736 1.00 31.15 445 ASN C O 1
ATOM 11041 N N . LYS C 1 439 ? -21.835 85.148 165.157 1.00 30.38 446 LYS C N 1
ATOM 11042 C CA . LYS C 1 439 ? -21.574 84.727 166.527 1.00 35.24 446 LYS C CA 1
ATOM 11043 C C . LYS C 1 439 ? -21.484 85.929 167.452 1.00 30.10 446 LYS C C 1
ATOM 11044 O O . LYS C 1 439 ? -21.974 85.874 168.581 1.00 29.99 446 LYS C O 1
ATOM 11050 N N . LEU C 1 440 ? -20.855 87.010 166.983 1.00 27.65 447 LEU C N 1
ATOM 11051 C CA . LEU C 1 440 ? -20.772 88.201 167.801 1.00 28.39 447 LEU C CA 1
ATOM 11052 C C . LEU C 1 440 ? -22.157 88.805 168.024 1.00 29.66 447 LEU C C 1
ATOM 11053 O O . LEU C 1 440 ? -22.457 89.268 169.133 1.00 29.41 447 LEU C O 1
ATOM 11058 N N . PHE C 1 441 ? -23.017 88.808 167.006 1.00 25.46 448 PHE C N 1
ATOM 11059 C CA . PHE C 1 441 ? -24.367 89.295 167.244 1.00 28.07 448 PHE C CA 1
ATOM 11060 C C . PHE C 1 441 ? -25.080 88.448 168.307 1.00 30.78 448 PHE C C 1
ATOM 11061 O O . PHE C 1 441 ? -25.722 88.978 169.235 1.00 28.68 448 PHE C O 1
ATOM 11069 N N . GLU C 1 442 ? -24.998 87.119 168.179 1.00 31.33 449 GLU C N 1
ATOM 11070 C CA . GLU C 1 442 ? -25.733 86.258 169.102 1.00 35.95 449 GLU C CA 1
ATOM 11071 C C . GLU C 1 442 ? -25.176 86.349 170.492 1.00 34.52 449 GLU C C 1
ATOM 11072 O O . GLU C 1 442 ? -25.947 86.267 171.459 1.00 31.37 449 GLU C O 1
ATOM 11078 N N . LYS C 1 443 ? -23.849 86.454 170.627 1.00 33.55 450 LYS C N 1
ATOM 11079 C CA . LYS C 1 443 ? -23.267 86.676 171.952 1.00 37.52 450 LYS C CA 1
ATOM 11080 C C . LYS C 1 443 ? -23.811 87.952 172.596 1.00 36.01 450 LYS C C 1
ATOM 11081 O O . LYS C 1 443 ? -24.210 87.955 173.782 1.00 36.53 450 LYS C O 1
ATOM 11087 N N . THR C 1 444 ? -23.859 89.044 171.826 1.00 31.58 451 THR C N 1
ATOM 11088 C CA . THR C 1 444 ? -24.438 90.282 172.337 1.00 27.35 451 THR C CA 1
ATOM 11089 C C . THR C 1 444 ? -25.908 90.103 172.676 1.00 29.05 451 THR C C 1
ATOM 11090 O O . THR C 1 444 ? -26.357 90.585 173.723 1.00 27.94 451 THR C O 1
ATOM 11094 N N . ARG C 1 445 ? -26.684 89.437 171.801 1.00 26.29 452 ARG C N 1
ATOM 11095 C CA . ARG C 1 445 ? -28.097 89.192 172.090 1.00 29.87 452 ARG C CA 1
ATOM 11096 C C . ARG C 1 445 ? -28.251 88.522 173.456 1.00 34.02 452 ARG C C 1
ATOM 11097 O O . ARG C 1 445 ? -29.050 88.945 174.322 1.00 33.25 452 ARG C O 1
ATOM 11105 N N . ARG C 1 446 ? -27.436 87.517 173.708 1.00 34.09 453 ARG C N 1
ATOM 11106 C CA . ARG C 1 446 ? -27.681 86.802 174.944 1.00 35.96 453 ARG C CA 1
ATOM 11107 C C . ARG C 1 446 ? -27.168 87.543 176.165 1.00 35.75 453 ARG C C 1
ATOM 11108 O O . ARG C 1 446 ? -27.697 87.294 177.258 1.00 38.40 453 ARG C O 1
ATOM 11116 N N . GLN C 1 447 ? -26.185 88.434 176.025 1.00 33.16 454 GLN C N 1
ATOM 11117 C CA . GLN C 1 447 ? -25.797 89.303 177.142 1.00 36.42 454 GLN C CA 1
ATOM 11118 C C . GLN C 1 447 ? -26.932 90.200 177.589 1.00 31.49 454 GLN C C 1
ATOM 11119 O O . GLN C 1 447 ? -27.111 90.452 178.792 1.00 31.05 454 GLN C O 1
ATOM 11125 N N . LEU C 1 448 ? -27.673 90.710 176.631 1.00 28.06 455 LEU C N 1
ATOM 11126 C CA . LEU C 1 448 ? -28.673 91.708 176.903 1.00 27.21 455 LEU C CA 1
ATOM 11127 C C . LEU C 1 448 ? -29.947 91.141 177.511 1.00 28.68 455 LEU C C 1
ATOM 11128 O O . LEU C 1 448 ? -30.728 91.953 178.035 1.00 29.78 455 LEU C O 1
ATOM 11133 N N . ARG C 1 449 ? -30.195 89.822 177.406 1.00 30.44 456 ARG C N 1
ATOM 11134 C CA . ARG C 1 449 ? -31.329 89.175 178.104 1.00 32.62 456 ARG C CA 1
ATOM 11135 C C . ARG C 1 449 ? -32.623 89.907 177.723 1.00 36.26 456 ARG C C 1
ATOM 11136 O O . ARG C 1 449 ? -32.881 90.112 176.532 1.00 34.66 456 ARG C O 1
ATOM 11144 N N . GLU C 1 450 ? -33.374 90.408 178.710 1.00 34.36 457 GLU C N 1
ATOM 11145 C CA . GLU C 1 450 ? -34.654 91.055 178.425 1.00 31.90 457 GLU C CA 1
ATOM 11146 C C . GLU C 1 450 ? -34.555 92.543 178.269 1.00 29.50 457 GLU C C 1
ATOM 11147 O O . GLU C 1 450 ? -35.585 93.232 178.309 1.00 31.50 457 GLU C O 1
ATOM 11153 N N . ASN C 1 451 ? -33.354 93.084 178.174 1.00 28.00 458 ASN C N 1
ATOM 11154 C CA . ASN C 1 451 ? -33.197 94.522 178.257 1.00 26.64 458 ASN C CA 1
ATOM 11155 C C . ASN C 1 451 ? -33.138 95.186 176.873 1.00 26.06 458 ASN C C 1
ATOM 11156 O O . ASN C 1 451 ? -33.070 96.420 176.797 1.00 29.40 458 ASN C O 1
ATOM 11161 N N . ALA C 1 452 ? -33.184 94.401 175.808 1.00 26.71 459 ALA C N 1
ATOM 11162 C CA . ALA C 1 452 ? -33.052 94.938 174.448 1.00 28.57 459 ALA C CA 1
ATOM 11163 C C . ALA C 1 452 ? -33.932 94.136 173.502 1.00 31.01 459 ALA C C 1
ATOM 11164 O O . ALA C 1 452 ? -34.305 92.977 173.787 1.00 29.71 459 ALA C O 1
ATOM 11166 N N . GLU C 1 453 ? -34.236 94.725 172.311 1.00 24.28 460 GLU C N 1
ATOM 11167 C CA . GLU C 1 453 ? -34.886 93.943 171.275 1.00 25.41 460 GLU C CA 1
ATOM 11168 C C . GLU C 1 453 ? -34.087 94.136 169.985 1.00 25.35 460 GLU C C 1
ATOM 11169 O O . GLU C 1 453 ? -33.567 95.233 169.739 1.00 25.35 460 GLU C O 1
ATOM 11175 N N . ASP C 1 454 ? -34.059 93.098 169.196 1.00 27.96 461 ASP C N 1
ATOM 11176 C CA . ASP C 1 454 ? -33.382 93.090 167.886 1.00 27.09 461 ASP C CA 1
ATOM 11177 C C . ASP C 1 454 ? -34.218 93.925 166.920 1.00 27.64 461 ASP C C 1
ATOM 11178 O O . ASP C 1 454 ? -35.351 93.550 166.593 1.00 29.86 461 ASP C O 1
ATOM 11183 N N . MET C 1 455 ? -33.655 94.993 166.385 1.00 26.62 462 MET C N 1
ATOM 11184 C CA . MET C 1 455 ? -34.433 95.807 165.446 1.00 24.71 462 MET C CA 1
ATOM 11185 C C . MET C 1 455 ? -34.472 95.218 164.030 1.00 34.58 462 MET C C 1
ATOM 11186 O O . MET C 1 455 ? -35.166 95.776 163.162 1.00 38.18 462 MET C O 1
ATOM 11191 N N . GLY C 1 456 ? -33.725 94.151 163.769 1.00 34.49 463 GLY C N 1
ATOM 11192 C CA . GLY C 1 456 ? -33.782 93.480 162.468 1.00 35.40 463 GLY C CA 1
ATOM 11193 C C . GLY C 1 456 ? -32.784 93.954 161.449 1.00 39.22 463 GLY C C 1
ATOM 11194 O O . GLY C 1 456 ? -32.708 93.366 160.360 1.00 42.09 463 GLY C O 1
ATOM 11195 N N . ASN C 1 457 ? -32.002 94.994 161.749 1.00 32.36 464 ASN C N 1
ATOM 11196 C CA . ASN C 1 457 ? -31.021 95.524 160.806 1.00 34.14 464 ASN C CA 1
ATOM 11197 C C . ASN C 1 457 ? -29.599 95.349 161.342 1.00 33.68 464 ASN C C 1
ATOM 11198 O O . ASN C 1 457 ? -28.727 96.145 160.998 1.00 38.50 464 ASN C O 1
ATOM 11203 N N . GLY C 1 458 ? -29.367 94.371 162.233 1.00 32.22 465 GLY C N 1
ATOM 11204 C CA . GLY C 1 458 ? -28.056 94.252 162.846 1.00 31.28 465 GLY C CA 1
ATOM 11205 C C . GLY C 1 458 ? -27.894 95.133 164.069 1.00 31.56 465 GLY C C 1
ATOM 11206 O O . GLY C 1 458 ? -26.766 95.288 164.565 1.00 31.89 465 GLY C O 1
ATOM 11207 N N . CYS C 1 459 ? -28.993 95.666 164.601 1.00 30.87 466 CYS C N 1
ATOM 11208 C CA . CYS C 1 459 ? -28.943 96.564 165.740 1.00 26.99 466 CYS C CA 1
ATOM 11209 C C . CYS C 1 459 ? -29.913 96.109 166.815 1.00 25.18 466 CYS C C 1
ATOM 11210 O O . CYS C 1 459 ? -30.957 95.506 166.540 1.00 28.77 466 CYS C O 1
ATOM 11213 N N . PHE C 1 460 ? -29.587 96.502 168.040 1.00 22.91 467 PHE C N 1
ATOM 11214 C CA . PHE C 1 460 ? -30.420 96.305 169.212 1.00 24.16 467 PHE C CA 1
ATOM 11215 C C . PHE C 1 460 ? -30.965 97.650 169.679 1.00 24.51 467 PHE C C 1
ATOM 11216 O O . PHE C 1 460 ? -30.213 98.632 169.842 1.00 28.37 467 PHE C O 1
ATOM 11224 N N . LYS C 1 461 ? -32.241 97.676 169.982 1.00 26.16 468 LYS C N 1
ATOM 11225 C CA . LYS C 1 461 ? -32.787 98.779 170.768 1.00 28.08 468 LYS C CA 1
ATOM 11226 C C . LYS C 1 461 ? -32.618 98.388 172.216 1.00 26.86 468 LYS C C 1
ATOM 11227 O O . LYS C 1 461 ? -33.156 97.374 172.628 1.00 23.58 468 LYS C O 1
ATOM 11233 N N . ILE C 1 462 ? -31.842 99.158 172.960 1.00 29.54 469 ILE C N 1
ATOM 11234 C CA . ILE C 1 462 ? -31.606 98.910 174.360 1.00 27.88 469 ILE C CA 1
ATOM 11235 C C . ILE C 1 462 ? -32.616 99.773 175.127 1.00 26.80 469 ILE C C 1
ATOM 11236 O O . ILE C 1 462 ? -32.620 101.008 175.026 1.00 26.58 469 ILE C O 1
ATOM 11241 N N . TYR C 1 463 ? -33.460 99.112 175.884 1.00 25.86 470 TYR C N 1
ATOM 11242 C CA . TYR C 1 463 ? -34.625 99.761 176.461 1.00 24.50 470 TYR C CA 1
ATOM 11243 C C . TYR C 1 463 ? -34.329 100.408 177.788 1.00 30.71 470 TYR C C 1
ATOM 11244 O O . TYR C 1 463 ? -35.155 100.420 178.702 1.00 28.95 470 TYR C O 1
ATOM 11253 N N . HIS C 1 464 ? -33.137 100.963 177.943 1.00 31.96 471 HIS C N 1
ATOM 11254 C CA . HIS C 1 464 ? -32.830 101.718 179.139 1.00 33.19 471 HIS C CA 1
ATOM 11255 C C . HIS C 1 464 ? -31.806 102.787 178.787 1.00 34.90 471 HIS C C 1
ATOM 11256 O O . HIS C 1 464 ? -31.169 102.752 177.713 1.00 31.14 471 HIS C O 1
ATOM 11263 N N . LYS C 1 465 ? -31.681 103.749 179.694 1.00 39.61 472 LYS C N 1
ATOM 11264 C CA . LYS C 1 465 ? -30.660 104.780 179.600 1.00 41.59 472 LYS C CA 1
ATOM 11265 C C . LYS C 1 465 ? -29.306 104.111 179.545 1.00 41.96 472 LYS C C 1
ATOM 11266 O O . LYS C 1 465 ? -29.010 103.216 180.343 1.00 36.51 472 LYS C O 1
ATOM 11272 N N . CYS C 1 466 ? -28.478 104.532 178.588 1.00 43.19 473 CYS C N 1
ATOM 11273 C CA . CYS C 1 466 ? -27.363 103.658 178.417 1.00 45.92 473 CYS C CA 1
ATOM 11274 C C . CYS C 1 466 ? -26.136 104.463 177.967 1.00 50.14 473 CYS C C 1
ATOM 11275 O O . CYS C 1 466 ? -25.746 104.359 176.804 1.00 62.11 473 CYS C O 1
ATOM 11278 N N . ASP C 1 467 ? -25.464 105.139 178.911 1.00 40.28 474 ASP C N 1
ATOM 11279 C CA . ASP C 1 467 ? -24.345 106.052 178.637 1.00 42.82 474 ASP C CA 1
ATOM 11280 C C . ASP C 1 467 ? -23.089 105.296 178.162 1.00 40.12 474 ASP C C 1
ATOM 11281 O O . ASP C 1 467 ? -23.106 104.079 178.009 1.00 39.32 474 ASP C O 1
ATOM 11286 N N . ASN C 1 468 ? -21.964 106.013 178.001 1.00 44.83 475 ASN C N 1
ATOM 11287 C CA . ASN C 1 468 ? -20.800 105.430 177.315 1.00 45.76 475 ASN C CA 1
ATOM 11288 C C . ASN C 1 468 ? -20.187 104.287 178.116 1.00 44.04 475 ASN C C 1
ATOM 11289 O O . ASN C 1 468 ? -19.726 103.298 177.540 1.00 41.10 475 ASN C O 1
ATOM 11294 N N . ALA C 1 469 ? -20.184 104.399 179.450 1.00 43.57 476 ALA C N 1
ATOM 11295 C CA . ALA C 1 469 ? -19.675 103.318 180.287 1.00 43.78 476 ALA C CA 1
ATOM 11296 C C . ALA C 1 469 ? -20.556 102.099 180.155 1.00 40.29 476 ALA C C 1
ATOM 11297 O O . ALA C 1 469 ? -20.074 100.962 180.170 1.00 44.57 476 ALA C O 1
ATOM 11299 N N . CYS C 1 470 ? -21.843 102.316 179.980 1.00 38.06 477 CYS C N 1
ATOM 11300 C CA . CYS C 1 470 ? -22.753 101.195 179.862 1.00 39.63 477 CYS C CA 1
ATOM 11301 C C . CYS C 1 470 ? -22.527 100.469 178.533 1.00 41.36 477 CYS C C 1
ATOM 11302 O O . CYS C 1 470 ? -22.418 99.241 178.493 1.00 37.72 477 CYS C O 1
ATOM 11305 N N . ILE C 1 471 ? -22.425 101.220 177.443 1.00 38.61 478 ILE C N 1
ATOM 11306 C CA . ILE C 1 471 ? -22.090 100.608 176.153 1.00 39.01 478 ILE C CA 1
ATOM 11307 C C . ILE C 1 471 ? -20.775 99.847 176.252 1.00 34.35 478 ILE C C 1
ATOM 11308 O O . ILE C 1 471 ? -20.660 98.712 175.793 1.00 36.17 478 ILE C O 1
ATOM 11313 N N . GLY C 1 472 ? -19.768 100.462 176.869 1.00 37.23 479 GLY C N 1
ATOM 11314 C CA . GLY C 1 472 ? -18.486 99.813 177.035 1.00 45.89 479 GLY C CA 1
ATOM 11315 C C . GLY C 1 472 ? -18.576 98.488 177.757 1.00 45.50 479 GLY C C 1
ATOM 11316 O O . GLY C 1 472 ? -17.903 97.527 177.377 1.00 40.00 479 GLY C O 1
ATOM 11317 N N . SER C 1 473 ? -19.442 98.398 178.778 1.00 39.27 480 SER C N 1
ATOM 11318 C CA . SER C 1 473 ? -19.574 97.148 179.521 1.00 40.60 480 SER C CA 1
ATOM 11319 C C . SER C 1 473 ? -20.197 96.056 178.660 1.00 38.75 480 SER C C 1
ATOM 11320 O O . SER C 1 473 ? -19.856 94.888 178.838 1.00 37.08 480 SER C O 1
ATOM 11323 N N . ILE C 1 474 ? -21.082 96.406 177.714 1.00 32.84 481 ILE C N 1
ATOM 11324 C CA . ILE C 1 474 ? -21.586 95.418 176.769 1.00 31.08 481 ILE C CA 1
ATOM 11325 C C . ILE C 1 474 ? -20.458 94.945 175.857 1.00 34.44 481 ILE C C 1
ATOM 11326 O O . ILE C 1 474 ? -20.288 93.736 175.622 1.00 34.24 481 ILE C O 1
ATOM 11331 N N . ARG C 1 475 ? -19.655 95.883 175.333 1.00 34.43 482 ARG C N 1
ATOM 11332 C CA . ARG C 1 475 ? -18.621 95.495 174.368 1.00 40.69 482 ARG C CA 1
ATOM 11333 C C . ARG C 1 475 ? -17.558 94.656 175.054 1.00 44.90 482 ARG C C 1
ATOM 11334 O O . ARG C 1 475 ? -16.903 93.823 174.432 1.00 41.25 482 ARG C O 1
ATOM 11342 N N . ASN C 1 476 ? -17.356 94.913 176.337 1.00 40.85 483 ASN C N 1
ATOM 11343 C CA . ASN C 1 476 ? -16.317 94.335 177.173 1.00 46.40 483 ASN C CA 1
ATOM 11344 C C . ASN C 1 476 ? -16.792 93.032 177.818 1.00 43.86 483 ASN C C 1
ATOM 11345 O O . ASN C 1 476 ? -16.005 92.345 178.475 1.00 47.17 483 ASN C O 1
ATOM 11350 N N . GLY C 1 477 ? -18.078 92.729 177.697 1.00 40.44 484 GLY C N 1
ATOM 11351 C CA . GLY C 1 477 ? -18.631 91.529 178.274 1.00 45.33 484 GLY C CA 1
ATOM 11352 C C . GLY C 1 477 ? -18.838 91.556 179.769 1.00 47.15 484 GLY C C 1
ATOM 11353 O O . GLY C 1 477 ? -18.898 90.490 180.379 1.00 53.76 484 GLY C O 1
ATOM 11354 N N . THR C 1 478 ? -18.915 92.734 180.387 1.00 44.70 485 THR C N 1
ATOM 11355 C CA . THR C 1 478 ? -19.159 92.847 181.814 1.00 46.40 485 THR C CA 1
ATOM 11356 C C . THR C 1 478 ? -20.536 93.437 182.138 1.00 48.18 485 THR C C 1
ATOM 11357 O O . THR C 1 478 ? -20.815 93.735 183.297 1.00 51.40 485 THR C O 1
ATOM 11361 N N . TYR C 1 479 ? -21.409 93.600 181.149 1.00 44.27 486 TYR C N 1
ATOM 11362 C CA . TYR C 1 479 ? -22.729 94.152 181.410 1.00 36.17 486 TYR C CA 1
ATOM 11363 C C . TYR C 1 479 ? -23.544 93.238 182.326 1.00 35.89 486 TYR C C 1
ATOM 11364 O O . TYR C 1 479 ? -23.701 92.043 182.070 1.00 33.20 486 TYR C O 1
ATOM 11373 N N . ASP C 1 480 ? -24.112 93.814 183.356 1.00 35.46 487 ASP C N 1
ATOM 11374 C CA . ASP C 1 480 ? -24.943 93.071 184.298 1.00 36.99 487 ASP C CA 1
ATOM 11375 C C . ASP C 1 480 ? -26.394 93.400 183.991 1.00 34.34 487 ASP C C 1
ATOM 11376 O O . ASP C 1 480 ? -26.901 94.456 184.385 1.00 41.71 487 ASP C O 1
ATOM 11381 N N . HIS C 1 481 ? -27.082 92.481 183.340 1.00 32.22 488 HIS C N 1
ATOM 11382 C CA . HIS C 1 481 ? -28.413 92.826 182.892 1.00 28.13 488 HIS C CA 1
ATOM 11383 C C . HIS C 1 481 ? -29.354 93.068 184.086 1.00 27.79 488 HIS C C 1
ATOM 11384 O O . HIS C 1 481 ? -30.402 93.693 183.890 1.00 29.65 488 HIS C O 1
ATOM 11391 N N . ASP C 1 482 ? -29.068 92.483 185.259 1.00 30.10 489 ASP C N 1
ATOM 11392 C CA . ASP C 1 482 ? -30.009 92.676 186.363 1.00 36.35 489 ASP C CA 1
ATOM 11393 C C . ASP C 1 482 ? -30.064 94.115 186.840 1.00 40.07 489 ASP C C 1
ATOM 11394 O O . ASP C 1 482 ? -31.049 94.503 187.479 1.00 44.79 489 ASP C O 1
ATOM 11399 N N . VAL C 1 483 ? -28.984 94.876 186.649 1.00 37.45 490 VAL C N 1
ATOM 11400 C CA . VAL C 1 483 ? -28.952 96.283 187.040 1.00 40.32 490 VAL C CA 1
ATOM 11401 C C . VAL C 1 483 ? -30.031 97.100 186.315 1.00 37.09 490 VAL C C 1
ATOM 11402 O O . VAL C 1 483 ? -30.610 98.029 186.897 1.00 37.77 490 VAL C O 1
ATOM 11406 N N . TYR C 1 484 ? -30.349 96.753 185.070 1.00 33.91 491 TYR C N 1
ATOM 11407 C CA . TYR C 1 484 ? -31.199 97.555 184.209 1.00 30.21 491 TYR C CA 1
ATOM 11408 C C . TYR C 1 484 ? -32.538 96.900 183.943 1.00 30.77 491 TYR C C 1
ATOM 11409 O O . TYR C 1 484 ? -33.388 97.488 183.257 1.00 32.70 491 TYR C O 1
ATOM 11418 N N . ARG C 1 485 ? -32.744 95.674 184.413 1.00 28.71 492 ARG C N 1
ATOM 11419 C CA . ARG C 1 485 ? -33.900 94.901 183.933 1.00 28.32 492 ARG C CA 1
ATOM 11420 C C . ARG C 1 485 ? -35.244 95.562 184.291 1.00 31.92 492 ARG C C 1
ATOM 11421 O O . ARG C 1 485 ? -36.183 95.549 183.480 1.00 31.51 492 ARG C O 1
ATOM 11429 N N . ASP C 1 486 ? -35.387 96.073 185.535 1.00 31.87 493 ASP C N 1
ATOM 11430 C CA . ASP C 1 486 ? -36.650 96.710 185.902 1.00 37.79 493 ASP C CA 1
ATOM 11431 C C . ASP C 1 486 ? -36.963 97.879 184.981 1.00 35.86 493 ASP C C 1
ATOM 11432 O O . ASP C 1 486 ? -38.094 98.009 184.486 1.00 33.66 493 ASP C O 1
ATOM 11437 N N . GLU C 1 487 ? -35.973 98.751 184.761 1.00 33.53 494 GLU C N 1
ATOM 11438 C CA . GLU C 1 487 ? -36.144 99.867 183.827 1.00 36.56 494 GLU C CA 1
ATOM 11439 C C . GLU C 1 487 ? -36.532 99.376 182.436 1.00 32.85 494 GLU C C 1
ATOM 11440 O O . GLU C 1 487 ? -37.484 99.889 181.826 1.00 29.73 494 GLU C O 1
ATOM 11446 N N . ALA C 1 488 ? -35.839 98.341 181.940 1.00 29.27 495 ALA C N 1
ATOM 11447 C CA . ALA C 1 488 ? -36.070 97.896 180.570 1.00 28.15 495 ALA C CA 1
ATOM 11448 C C . ALA C 1 488 ? -37.447 97.276 180.415 1.00 30.58 495 ALA C C 1
ATOM 11449 O O . ALA C 1 488 ? -38.175 97.598 179.461 1.00 27.56 495 ALA C O 1
ATOM 11451 N N . LEU C 1 489 ? -37.850 96.423 181.366 1.00 28.39 496 LEU C N 1
ATOM 11452 C CA . LEU C 1 489 ? -39.166 95.791 181.247 1.00 27.00 496 LEU C CA 1
ATOM 11453 C C . LEU C 1 489 ? -40.259 96.846 181.288 1.00 31.06 496 LEU C C 1
ATOM 11454 O O . LEU C 1 489 ? -41.264 96.748 180.570 1.00 33.85 496 LEU C O 1
ATOM 11459 N N . ASN C 1 490 ? -40.076 97.865 182.141 1.00 30.29 497 ASN C N 1
ATOM 11460 C CA . ASN C 1 490 ? -41.067 98.918 182.221 1.00 33.26 497 ASN C CA 1
ATOM 11461 C C . ASN C 1 490 ? -41.183 99.650 180.886 1.00 34.35 497 ASN C C 1
ATOM 11462 O O . ASN C 1 490 ? -42.289 99.993 180.460 1.00 37.65 497 ASN C O 1
ATOM 11467 N N . ASN C 1 491 ? -40.048 99.908 180.222 1.00 30.86 498 ASN C N 1
ATOM 11468 C CA . ASN C 1 491 ? -40.100 100.581 178.930 1.00 32.69 498 ASN C CA 1
ATOM 11469 C C . ASN C 1 491 ? -40.626 99.635 177.826 1.00 33.51 498 ASN C C 1
ATOM 11470 O O . ASN C 1 491 ? -41.379 100.074 176.955 1.00 35.17 498 ASN C O 1
ATOM 11475 N N . ARG C 1 492 ? -40.298 98.334 177.890 1.00 31.71 499 ARG C N 1
ATOM 11476 C CA . ARG C 1 492 ? -40.705 97.423 1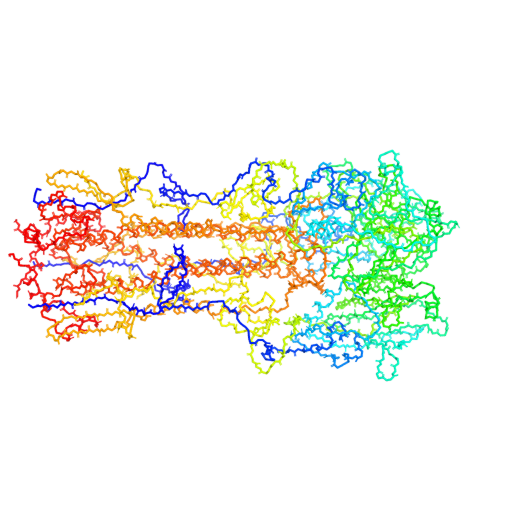76.815 1.00 32.92 499 ARG C CA 1
ATOM 11477 C C . ARG C 1 492 ? -42.183 97.123 176.861 1.00 38.02 499 ARG C C 1
ATOM 11478 O O . ARG C 1 492 ? -42.843 97.059 175.826 1.00 38.83 499 ARG C O 1
ATOM 11486 N N . PHE C 1 493 ? -42.726 96.918 178.065 1.00 39.80 500 PHE C N 1
ATOM 11487 C CA . PHE C 1 493 ? -44.039 96.311 178.146 1.00 42.09 500 PHE C CA 1
ATOM 11488 C C . PHE C 1 493 ? -45.034 97.328 178.640 1.00 45.41 500 PHE C C 1
ATOM 11489 O O . PHE C 1 493 ? -45.598 97.153 179.686 1.00 45.54 500 PHE C O 1
ATOM 11497 N N . GLN C 1 494 ? -45.261 98.389 177.869 1.00 58.36 501 GLN C N 1
ATOM 11498 C CA . GLN C 1 494 ? -46.314 99.370 178.107 1.00 63.64 501 GLN C CA 1
ATOM 11499 C C . GLN C 1 494 ? -47.478 99.206 177.133 1.00 64.69 501 GLN C C 1
ATOM 11500 O O . GLN C 1 494 ? -47.330 98.682 176.020 1.00 63.25 501 GLN C O 1
ATOM 11506 N N . ILE C 1 495 ? -48.650 99.634 177.594 1.00 63.67 502 ILE C N 1
ATOM 11507 C CA . ILE C 1 495 ? -49.893 99.566 176.844 1.00 66.83 502 ILE C CA 1
ATOM 11508 C C . ILE C 1 495 ? -50.423 100.986 176.898 1.00 74.31 502 ILE C C 1
ATOM 11509 O O . ILE C 1 495 ? -51.062 101.374 177.883 1.00 80.89 502 ILE C O 1
ATOM 11514 N N . LYS C 1 496 ? -50.128 101.780 175.878 1.00 76.55 503 LYS C N 1
ATOM 11515 C CA . LYS C 1 496 ? -50.577 103.174 175.905 1.00 83.10 503 LYS C CA 1
ATOM 11516 C C . LYS C 1 496 ? -51.500 103.443 174.718 1.00 88.89 503 LYS C C 1
ATOM 11517 O O . LYS C 1 496 ? -52.388 102.629 174.425 1.00 90.98 503 LYS C O 1
#

Secondary structure (DSSP, 8-state):
--EEEEEEEB--SS-EEE--SS-S-EEES-EEE-EE----SSEEEESS-EEE-TT--HHHHHHT-GGGGGGTT-B-SEEEE-TT----SS-EE-TTHHHHHHHHHHHTB--EEE-----TTSB----EEEEEETTEEE--TTEEE-B-BTTB---EEEEEE--SSS-EEEEEEEEE-SSHHHHHHHHSSSS-EEEEE-SS-EEEE---TT-S--BTTBS-EEEEEEEEE-TT-EEEEEEEE-EEEESEEEEP--SS-EEEE--PPEEEEE-SEEETTEEE--SSSEE-S-S--EEE-PEE-S-S--EEE-S-B--------TTT--BTT--S-SEEEEEEETTEEEEEE-HHHHHHHHHHHHHHHHHHTT---EE-S------SS---HHHHHHHHHHHHHHHHHHHHHHHHHHHHHHHHHHHHHHHHHHHHHHHHHHHGGGEEE-SSSEEEE-S---HHHHHHHHTT---HHHHHHHHHHHH---/---EEEEEEEB--SS-EEE--SS-S-EEES-EEE-EE----SSEEEESS-EEE-TT--HHHHHHT-GGGGGGTT-B-SEEEE-TT----SS-EE-TTHHHHHHHHHHHTB--EEE-----TTSB----EEEEEETTEEE--TTEEE-B-BTTB---EEEEEE--SSS-EEEEEEEEE-SSHHHHHHHHSSSS-EEEEE-SS-EEEE---TT-S--BTTBS-EEEEEEEEE-TT-EEEEEEEE-EEEESEEEEP--SS-EEEE--PPEEEEE-SEEETTEEE--SSSEE-S-S--EEE-PEE-S-S--EEE-S-B--------TTT--BTT--S-SEEEEEEETTEEEEEE-HHHHHHHHHHHHHHHHHHTT---EE-S------SS---HHHHHHHHHHHHHHHHHHHHHHHHHHHHHHHHHHHHHHHHHHHHHHHHHHHGGGEEE-SSSEEEESS---HHHHHHHHTT---HHHHHHHHHHHHS---/---EEEEEEEB--SS-EEE--SS-S-EEES-EEE-EE----SSEEEESS-EEE-TT--HHHHHHT-GGGGGGTT-B-SEEEE-TT----SS-EE-TTHHHHHHHHHHHTB--EEE-----TTEE----EEEEEETTEEE--TTEEE-EEBTTB---EEEEEE--SSS-EEEEEEEEE-SSHHHHHHHHSSSS-EEEEEETTEEEEE---TT-S--BTTBS-EEEEEEEEE-TT-EEEEEEEE-EEEESEEEEP--SS-EEEE--PPEEEEE-SEEETTEEE--SSSEE-S-S--EEE-PEE-S-S--EEE-SPBP-------TTT--BTT--S-SEEEEEEETTEEEEEE-HHHHHHHHHHHHHHHHHHTT---EE-S------SS---HHHHHHHHHHHHHHHHHHHHHHHHHHHHHHHHHHHHHHHHHHHHHHHHHHHGGGEEE-SSSEEEE-S---HHHHHHHHTT---HHHHHHHHHHHHS---

InterPro domains:
  IPR000149 Haemagglutinin, influenzavirus A [PR00330] (30-53)
  IPR000149 Haemagglutinin, influenzavirus A [PR00330] (75-93)
  IPR000149 Haemagglutinin, influenzavirus A [PR00330] (113-128)
  IPR000149 Haemagglutinin, influenzavirus A [PR00330] (193-211)
  IPR000149 Haemagglutinin, influenzavirus A [PR00330] (231-248)
  IPR000149 Haemagglutinin, influenzavirus A [PR00330] (250-270)
  IPR000149 Haemagglutinin, influenzavirus A [PR00330] (309-325)
  IPR000149 Haemagglutinin, influenzavirus A [PR00330] (329-343)
  IPR001364 Haemagglutinin, influenzavirus A/B [MF_04072] (1-566)
  IPR001364 Haemagglutinin, influenzavirus A/B [PF00509] (29-566)
  IPR001364 Haemagglutinin, influenzavirus A/B [PR00329] (30-53)
  IPR001364 Haemagglutinin, influenzavirus A/B [PR00329] (309-325)
  IPR001364 Haemagglutinin, influenzavirus A/B [PR00329] (329-343)
  IPR001364 Haemagglutinin, influenzavirus A/B [PR00329] (380-403)
  IPR001364 Haemagglutinin, influenzavirus A/B [PR00329] (419-440)
  IPR001364 Haemagglutinin, influenzavirus A/B [PR00329] (482-500)
  IPR008980 Viral capsid/haemagglutinin protein [SSF49818] (29-341)
  IPR013828 Haemagglutinin, HA1 chain, alpha/beta domain superfamily [G3DSA:3.90.209.20] (73-288)

Organism: Influenza A virus (strain A/Texas/1/1977 H3N2) (NCBI:txid444318)

Nearest PDB structures (foldseek):
  6mxu-assembly1_C  TM=1.002E+00  e=0.000E+00  Influenza A virus (A/Texas/1/1977(H3N2))
  6mxu-assembly1_A  TM=9.980E-01  e=0.000E+00  Influenza A virus (A/Texas/1/1977(H3N2))
  6mym-assembly1_C  TM=9.955E-01  e=6.042E-100  Influenza A virus (A/Philippines/2/1982(H3N2))
  6p6p-assembly2_B  TM=9.900E-01  e=4.335E-97  Influenza A virus (A/Sichuan/2/1987(H3N2))
  8ut7-assembly1_E  TM=9.852E-01  e=2.036E-90  Influenza A virus

Radius of gyration: 41.27 Å; Cα contacts (8 Å, |Δi|>4): 3578; chains: 3; bounding box: 112×98×114 Å